Protein 9JWN (pdb70)

Solvent-accessible surface area: 55189 Å² total; per-residue (Å²): 165,73,55,1,17,0,0,3,21,5,23,52,55,7,0,0,1,0,0,0,31,69,130,18,107,11,31,142,75,109,60,54,13,0,0,0,0,17,3,14,73,96,12,160,76,55,48,118,146,123,41,97,35,66,47,118,57,146,106,92,70,47,100,49,36,36,120,18,0,21,80,29,0,93,110,28,0,68,142,92,22,71,25,0,30,91,23,43,128,12,54,142,12,74,75,99,27,24,151,90,100,49,150,62,48,23,0,29,46,118,63,48,17,19,77,74,6,108,117,117,24,60,26,40,14,32,0,2,61,25,3,5,98,32,107,105,154,18,44,2,16,11,5,0,13,0,0,26,16,0,6,60,97,29,23,42,75,126,15,68,16,45,17,114,68,134,121,44,35,24,92,91,24,2,99,120,2,33,74,46,85,89,30,141,84,23,0,58,25,8,50,89,24,2,146,72,1,9,50,44,8,3,67,55,190,47,49,74,131,69,16,18,105,88,5,39,90,97,8,162,49,79,24,9,82,3,11,19,21,71,109,14,53,6,25,80,30,106,156,110,142,88,61,57,33,25,8,8,123,123,70,26,24,119,106,10,88,92,45,36,113,82,90,17,119,92,27,21,13,32,10,7,10,36,7,26,18,17,11,84,3,82,18,126,168,67,56,129,42,53,55,36,5,0,31,19,26,17,36,40,77,81,83,25,104,42,1,24,67,64,0,76,83,5,0,136,129,80,7,76,117,47,26,64,57,4,16,105,58,44,77,162,5,4,31,3,42,7,61,5,28,15,114,71,133,86,118,168,123,50,186,66,79,116,12,131,61,110,54,0,18,108,22,0,53,125,24,2,129,107,3,86,126,30,83,80,16,72,81,0,62,129,33,15,144,102,23,57,0,0,60,46,25,70,38,142,83,35,68,56,8,0,5,24,1,6,10,45,0,0,50,60,2,0,93,13,6,33,135,59,10,96,35,0,75,105,114,82,154,82,103,34,12,2,25,67,45,0,31,30,7,1,42,50,69,44,35,166,20,0,15,25,34,100,58,121,82,149,153,42,99,20,45,26,45,48,92,130,66,57,100,144,64,77,16,45,24,52,26,8,109,62,1,0,29,19,10,35,0,1,39,70,42,42,37,91,120,13,79,42,0,73,104,6,129,102,74,68,1,7,0,106,15,0,5,24,2,25,37,40,45,30,13,40,27,97,26,102,157,135,207,34,54,49,36,4,58,133,81,3,10,92,9,28,64,65,150,99,13,68,118,102,41,66,106,18,0,10,75,3,0,38,15,0,8,7,6,24,87,41,62,115,8,1,48,98,36,0,104,115,85,55,107,124,17,90,120,104,43,14,121,100,3,18,63,28,78,19,66,80,59,6,101,6,0,106,42,5,0,80,3,118,18,196,69,6,14,122,7,14,126,96,74,136,30,79,92,120,82,28,36,32,129,97,24,54,7,12,102,39,21,114,114,89,31,130,117,98,87,23,36,93,113,71,96,8,78,93,49,10,91,75,56,168,26,61,13,20,36,88,62,4,1,62,8,3,10,36,0,5,70,24,0,1,86,21,3,69,68,39,2,105,32,4,0,1,34,82,175,52,14,121,37,4,39,54,6,12,64,69,2,18,93,133,10,79,23,20,68,7,115,80,51,38,18,64,70,24,12,141,153,46,102,2,24,38,5,136,48,2,11,1,28,10,34,0,6,12,0,0,0,2,0,4,13,3,27,89,150,97,114,167,96,60,68,133,47,2,58,130,9,9,79,70,79,40,6,29,29,2,19,47,55,23,35,43,150,53,52,77,15,62,90,108,78,29,63,29,184,132,3,113,94,86,73,9,22,16,20,107,79,117,37,79,71,2,36,118,53,5,62,64,32,2,0,57,27,98,19,84,2,0,10,2,0,0,0,36,3,58,75,163,195,130,76,16,18,0,1,9,30,0,12,20,56,34,20,128,132,9,128,66,87,122,73,0,42,115,22,0,42,121,104,62,58,22,88,129,30,47,3,83,23,52,120,0,15,5,45,3,18,0,12,0,40,19,0,65,0,3,0,7,17,92,61,70,43,53,2,20,4,2,0,17,22,24,1,44,12,69,47,143,11,28,53,9,0,77,73,0,26,98,5,17,68,62,139,65,14,130,100,67,66,78,136,42,53,55,75,6,61,146,56,0,22,110,0,0,50,41,2,1,78,44,5,125,70,53,47,5,40,101,10,47,59,59,1,0,90,71,1,86,137,21,87,92,19,0,55,161,46,74,33,76,43,1,0,73,0,0,39,42,3,2,66,1,3,11,4,82,45,111,1,13,0,59,0,128,67,4,54,22,54,24,151,13,2,62,4,48,7,51,58,33,3,94,74,147,125,6,101,46,0,61,3,6,53,46,24,27,0,0,3,106,79,68,119,62,44,0,42,96,77

Secondary structure (DSSP, 8-state):
----EEEEEE-SSEEEEEEEBBTBS--EETTEESEEEEE-PPPPPHHHHHHHHHHHHHHHHHHHHHHHHHHHSHHHHHTT-TTHHHHHHS-SS-TTTSSS--SSSS-BSSS-BHHHHHHH-SSHHHHHHHHHH--S---HHHHHHHHHHHHHS--BS-----TT-----HHHHHHHHH----SSS-SSHHHHTHHHHHHHHH-SSS-HHHHHHHHHHHH---STTSTTS-----TTS----------TTTS-HHHHHHHHS----STHHHHHHHHHHHSS-B-SSSSSB-SSHHHHHHHHHHHHHHHHHHHHHHHHHH-GGGHHHHTSS--TTSHHHHHT----TTPPP---PPPPHHHHHHHHHHHHTTS---HHHHHHHHHHHHT-SS--SSSTT-TT-BHHHHHHHHHHHHHHHHTT-GGGG---TTS--HHHHHHHHHH----TTT--S--SSTTS-----BPTT-TT----TTTHHHHB-HHHHHHHHHHHHSPBPSS-SSSBEEETTSHHHHHHHHHHHHHH-------HHHHHHHHHS-SS--SSSHHHHHHHHHHHHHT-S-HHHHHHHHHHH-TTS-HHHHHHHHHS----EEEEEHHHHT-----HHHHHHHS---TTTSSSTTSHHHHHHHHH--PPTTSBTTB-SSTTTTS---HHHHHHHHHHHHHHHHHHTTSSS--SEEEE---TTHHHHHHHHHSSTTSEEEEPPTTHHHHHHHHTT----TTT-SHHHHHHHHHHHHHTTTS----HHHHHHHHHT-S--EEEE--B---S-SS-SSEEPTTT--TTTSEES-SSSHHHHT-HHHH-EESS--EEEEEEEEEEETTEEEEEEEEEEGGGSTT--SHHHHHHHIIIII--SS-EEEEEEE-BTEEEEETTEEEEE---BTTEEEEEE-SPP---HHHHHHHHHHHHHHTT--STTS-TTTSHHHHHHHHHHHHHHHHHTTSSGGGSSSS-SHHHHHHTHHHHHSS-HHHHHTTHHHHHGGG-SSS-S-B-TTTTTS-SSB--EEEESEE-TTT-S-B--EEE-TTSSSEEE--TTT-

Foldseek 3Di:
DQFKEKFWAFALFKIWMFIAGPQRPADAFLNFGQIFMAGEHRFDFCPVVVVVVVVVVVVVLLVVLLVVLCVLCQVVVCVPPNCQSVLQVQDLFALVPGPHNAHARHDRDDVDGPVNVCVCPVDLLSLLVCLQPPLDADDVSSLSSNLSVCSVVLADAQQAACLVDPDDFLQGLLVVQQPPCVDPRLSVLCNVCVLVLQLLLQADPPQLQVSLVVVVVSSVVPLSRQLNWDWDAVPPPPAGLLGPTDRNRHDYCVLCVVVCPPGVNPSSRVSSNCNQQFSVQADDVDGGGDDAVSVSVVVLVVQLVVLVVLVLCQCCVFPVVCNCVQAQDDDFLGVCLQVQWHAPPNDDIRGHHHDDVVRNVVVVVVVCPSGDDDDSSVVQVVVVVVPSHNDDDDDPVRNSHHSSSSLNSLCSSLVSNCVPDVQQCDADPVRAGVSNQSSLSSSDDDDPQQPDPDDPDPPDDGQWDFDPPLPPPDDGSVCCVHGTVVLVSLLVSLQVPAACAPQAGDFGFAFCLQQLNLLVQVLLVLLVPDPGDRCSLVVCCVLVVHNHDDPVCSVVSRVLVSCLASVPPPVVNSVVVCCVPPVPGDPVSSSVSNSDGGHGGDNHHPDQCCFPLCNVSCVSPPDSDDPPVCLDPVHSSVVSSCVVPVQDFLRDLVDDDPVVPSLPDTRSVSVSLVLVSLQQSVPCVSDPHHHQEYEYDHVCCVVVLPNCCSHPVNHHYDYDDPPLLVVCCPVLVQFDQPLFEDLVSNLVSSCRVVSPVVVVNNCSSVSNVVVSQDPRHDYDYDFFFDDDDQAAPDFDALCPWDQPQFAWPDCVDCSTNVRCSSSTGGHGRFFGFWFKKWAQDPNHIWIFIGTHGPVRVVQQQDQVSVQVCCVPPVNGHPIGTPGRGGTFQFWKQFQNFIWGQHGADVQWTFTAHPAGDRDDSVCSVVSVVLVVCLVDDPCPPDDPVVVVVLLVSLLVLLVVLLVCLPPHSVVRAAQGCNVVSVVLSVLLNVDDSNLNSQQSSQSSLQRYRSDGHAGCNPSSPDHHGHNTGIGGRIGGCVVTVFMWTWDARSSRSDTDTHGSRPD

B-factor: mean 99.88, std 64.85, range [7.98, 852.71]

Structure (mmCIF, N/CA/C/O backbone):
data_9JWN
#
_entry.id   9JWN
#
_cell.length_a   1.00
_cell.length_b   1.00
_cell.length_c   1.00
_cell.angle_alpha   90.00
_cell.angle_beta   90.00
_cell.angle_gamma   90.00
#
_symmetry.space_group_name_H-M   'P 1'
#
loop_
_entity.id
_entity.type
_entity.pdbx_description
1 polymer 'DNA (13-mer)'
2 polymer 'RNA (125-mer)'
3 polymer 'DNA (43-mer)'
4 polymer 'CRISPR-associated endonuclease Cas9'
5 water water
#
loop_
_atom_site.group_PDB
_atom_site.id
_atom_site.type_symbol
_atom_site.label_atom_id
_atom_site.label_alt_id
_atom_site.label_comp_id
_atom_site.label_asym_id
_atom_site.label_entity_id
_atom_site.label_seq_id
_atom_site.pdbx_PDB_ins_code
_atom_site.Cartn_x
_atom_site.Cartn_y
_atom_site.Cartn_z
_atom_site.occupancy
_atom_site.B_iso_or_equiv
_atom_site.auth_seq_id
_atom_site.auth_comp_id
_atom_site.auth_asym_id
_atom_site.auth_atom_id
_atom_site.pdbx_PDB_model_num
ATOM 3201 N N . ASN D 4 12 ? 95.831 91.135 158.163 1.00 101.40 12 ASN A N 1
ATOM 3202 C CA . ASN D 4 12 ? 96.227 90.738 159.508 1.00 106.66 12 ASN A CA 1
ATOM 3203 C C . ASN D 4 12 ? 96.885 91.895 160.251 1.00 107.61 12 ASN A C 1
ATOM 3204 O O . ASN D 4 12 ? 96.266 92.936 160.468 1.00 107.32 12 ASN A O 1
ATOM 3209 N N . ALA D 4 13 ? 98.143 91.708 160.641 1.00 106.38 13 ALA A N 1
ATOM 3210 C CA . ALA D 4 13 ? 98.889 92.736 161.359 1.00 108.44 13 ALA A CA 1
ATOM 3211 C C . ALA D 4 13 ? 99.368 93.783 160.361 1.00 106.55 13 ALA A C 1
ATOM 3212 O O . ALA D 4 13 ? 100.180 93.486 159.480 1.00 98.04 13 ALA A O 1
ATOM 3214 N N . ASP D 4 14 ? 98.867 95.008 160.501 1.00 110.70 14 ASP A N 1
ATOM 3215 C CA . ASP D 4 14 ? 99.194 96.064 159.553 1.00 108.91 14 ASP A CA 1
ATOM 3216 C C . ASP D 4 14 ? 100.680 96.392 159.602 1.00 111.05 14 ASP A C 1
ATOM 3217 O O . ASP D 4 14 ? 101.287 96.450 160.674 1.00 114.72 14 ASP A O 1
ATOM 3222 N N . TYR D 4 15 ? 101.263 96.609 158.429 1.00 99.90 15 TYR A N 1
ATOM 3223 C CA . TYR D 4 15 ? 102.679 96.907 158.293 1.00 91.91 15 TYR A CA 1
ATOM 3224 C C . TYR D 4 15 ? 102.877 98.349 157.846 1.00 96.31 15 TYR A C 1
ATOM 3225 O O . TYR D 4 15 ? 101.925 99.059 157.515 1.00 104.31 15 TYR A O 1
ATOM 3234 N N . TYR D 4 16 ? 104.137 98.773 157.840 1.00 98.44 16 TYR A N 1
ATOM 3235 C CA . TYR D 4 16 ? 104.517 100.128 157.474 1.00 99.47 16 TYR A CA 1
ATOM 3236 C C . TYR D 4 16 ? 105.513 100.096 156.324 1.00 95.83 16 TYR A C 1
ATOM 3237 O O . TYR D 4 16 ? 106.234 99.114 156.132 1.00 96.65 16 TYR A O 1
ATOM 3246 N N . ILE D 4 17 ? 105.542 101.180 155.555 1.00 77.26 17 ILE A N 1
ATOM 3247 C CA . ILE D 4 17 ? 106.511 101.363 154.482 1.00 72.90 17 ILE A CA 1
ATOM 3248 C C . ILE D 4 17 ? 107.192 102.707 154.677 1.00 76.75 17 ILE A C 1
ATOM 3249 O O . ILE D 4 17 ? 106.520 103.734 154.813 1.00 81.74 17 ILE A O 1
ATOM 3254 N N . GLY D 4 18 ? 108.520 102.698 154.694 1.00 84.49 18 GLY A N 1
ATOM 3255 C CA . GLY D 4 18 ? 109.309 103.912 154.758 1.00 86.70 18 GLY A CA 1
ATOM 3256 C C . GLY D 4 18 ? 110.039 104.115 153.446 1.00 87.10 18 GLY A C 1
ATOM 3257 O O . GLY D 4 18 ? 110.462 103.152 152.805 1.00 95.12 18 GLY A O 1
ATOM 3258 N N . LEU D 4 19 ? 110.177 105.373 153.038 1.00 76.67 19 LEU A N 1
ATOM 3259 C CA . LEU D 4 19 ? 110.808 105.680 151.766 1.00 72.51 19 LEU A CA 1
ATOM 3260 C C . LEU D 4 19 ? 111.805 106.814 151.937 1.00 79.37 19 LEU A C 1
ATOM 3261 O O . LEU D 4 19 ? 111.573 107.746 152.710 1.00 85.22 19 LEU A O 1
ATOM 3266 N N . ASP D 4 20 ? 112.919 106.718 151.213 1.00 89.04 20 ASP A N 1
ATOM 3267 C CA . ASP D 4 20 ? 113.936 107.766 151.144 1.00 86.98 20 ASP A CA 1
ATOM 3268 C C . ASP D 4 20 ? 114.094 108.091 149.665 1.00 87.74 20 ASP A C 1
ATOM 3269 O O . ASP D 4 20 ? 114.945 107.521 148.979 1.00 90.45 20 ASP A O 1
ATOM 3274 N N . MET D 4 21 ? 113.272 109.013 149.180 1.00 96.64 21 MET A N 1
ATOM 3275 C CA . MET D 4 21 ? 113.151 109.244 147.752 1.00 93.44 21 MET A CA 1
ATOM 3276 C C . MET D 4 21 ? 114.088 110.358 147.304 1.00 91.00 21 MET A C 1
ATOM 3277 O O . MET D 4 21 ? 114.122 111.446 147.885 1.00 97.55 21 MET A O 1
ATOM 3282 N N . GLY D 4 22 ? 114.854 110.073 146.257 1.00 79.87 22 GLY A N 1
ATOM 3283 C CA . GLY D 4 22 ? 115.851 111.008 145.773 1.00 77.94 22 GLY A CA 1
ATOM 3284 C C . GLY D 4 22 ? 115.948 110.958 144.268 1.00 83.54 22 GLY A C 1
ATOM 3285 O O . GLY D 4 22 ? 115.506 109.999 143.627 1.00 92.98 22 GLY A O 1
ATOM 3286 N N . THR D 4 23 ? 116.552 112.005 143.706 1.00 75.81 23 THR A N 1
ATOM 3287 C CA . THR D 4 23 ? 116.548 112.183 142.259 1.00 78.39 23 THR A CA 1
ATOM 3288 C C . THR D 4 23 ? 117.364 111.126 141.529 1.00 81.22 23 THR A C 1
ATOM 3289 O O . THR D 4 23 ? 117.167 110.934 140.324 1.00 83.75 23 THR A O 1
ATOM 3293 N N . SER D 4 24 ? 118.279 110.442 142.217 1.00 76.67 24 SER A N 1
ATOM 3294 C CA . SER D 4 24 ? 119.091 109.411 141.588 1.00 73.49 24 SER A CA 1
ATOM 3295 C C . SER D 4 24 ? 118.916 108.032 142.201 1.00 75.64 24 SER A C 1
ATOM 3296 O O . SER D 4 24 ? 119.479 107.068 141.675 1.00 84.36 24 SER A O 1
ATOM 3299 N N . SER D 4 25 ? 118.164 107.912 143.291 1.00 72.80 25 SER A N 1
ATOM 3300 C CA . SER D 4 25 ? 117.936 106.625 143.924 1.00 67.73 25 SER A CA 1
ATOM 3301 C C . SER D 4 25 ? 116.752 106.744 144.867 1.00 63.55 25 SER A C 1
ATOM 3302 O O . SER D 4 25 ? 116.544 107.778 145.505 1.00 81.35 25 SER A O 1
ATOM 3305 N N . ALA D 4 26 ? 115.979 105.667 144.955 1.00 59.20 26 ALA A N 1
ATOM 3306 C CA . ALA D 4 26 ? 114.829 105.600 145.849 1.00 62.54 26 ALA A CA 1
ATOM 3307 C C . ALA D 4 26 ? 115.004 104.393 146.756 1.00 64.14 26 ALA A C 1
ATOM 3308 O O . ALA D 4 26 ? 115.037 103.255 146.279 1.00 75.70 26 ALA A O 1
ATOM 3310 N N . GLY D 4 27 ? 115.121 104.639 148.055 1.00 74.53 27 GLY A N 1
ATOM 3311 C CA . GLY D 4 27 ? 115.215 103.577 149.040 1.00 72.73 27 GLY A CA 1
ATOM 3312 C C . GLY D 4 27 ? 113.861 103.340 149.685 1.00 77.81 27 GLY A C 1
ATOM 3313 O O . GLY D 4 27 ? 113.119 104.281 149.958 1.00 87.99 27 GLY A O 1
ATOM 3314 N N . TRP D 4 28 ? 113.549 102.070 149.920 1.00 59.77 28 TRP A N 1
ATOM 3315 C CA . TRP D 4 28 ? 112.281 101.681 150.513 1.00 60.59 28 TRP A CA 1
ATOM 3316 C C . TRP D 4 28 ? 112.516 100.605 151.559 1.00 63.57 28 TRP A C 1
ATOM 3317 O O . TRP D 4 28 ? 113.518 99.887 151.520 1.00 67.82 28 TRP A O 1
ATOM 3328 N N . ALA D 4 29 ? 111.582 100.501 152.498 1.00 70.81 29 ALA A N 1
ATOM 3329 C CA . ALA D 4 29 ? 111.671 99.510 153.557 1.00 65.86 29 ALA A CA 1
ATOM 3330 C C . ALA D 4 29 ? 110.269 99.148 154.018 1.00 67.49 29 ALA A C 1
ATOM 3331 O O . ALA D 4 29 ? 109.362 99.981 153.977 1.00 72.77 29 ALA A O 1
ATOM 3333 N N . VAL D 4 30 ? 110.101 97.904 154.452 1.00 70.67 30 VAL A N 1
ATOM 3334 C CA . VAL D 4 30 ? 108.824 97.388 154.926 1.00 69.50 30 VAL A CA 1
ATOM 3335 C C . VAL D 4 30 ? 109.029 96.842 156.331 1.00 74.41 30 VAL A C 1
ATOM 3336 O O . VAL D 4 30 ? 110.007 96.131 156.588 1.00 82.73 30 VAL A O 1
ATOM 3340 N N . SER D 4 31 ? 108.117 97.179 157.238 1.00 101.29 31 SER A N 1
ATOM 3341 C CA . SER D 4 31 ? 108.251 96.770 158.628 1.00 102.71 31 SER A CA 1
ATOM 3342 C C . SER D 4 31 ? 106.875 96.679 159.266 1.00 105.77 31 SER A C 1
ATOM 3343 O O . SER D 4 31 ? 105.914 97.287 158.789 1.00 115.34 31 SER A O 1
ATOM 3346 N N . ASP D 4 32 ? 106.793 95.917 160.352 1.00 107.95 32 ASP A N 1
ATOM 3347 C CA . ASP D 4 32 ? 105.566 95.827 161.131 1.00 109.77 32 ASP A CA 1
ATOM 3348 C C . ASP D 4 32 ? 105.574 96.910 162.206 1.00 111.83 32 ASP A C 1
ATOM 3349 O O . ASP D 4 32 ? 106.381 97.842 162.181 1.00 113.30 32 ASP A O 1
ATOM 3354 N N . SER D 4 33 ? 104.659 96.796 163.171 1.00 116.25 33 SER A N 1
ATOM 3355 C CA . SER D 4 33 ? 104.578 97.773 164.250 1.00 119.87 33 SER A CA 1
ATOM 3356 C C . SER D 4 33 ? 105.807 97.754 165.149 1.00 115.85 33 SER A C 1
ATOM 3357 O O . SER D 4 33 ? 105.994 98.686 165.938 1.00 115.43 33 SER A O 1
ATOM 3360 N N . GLU D 4 34 ? 106.644 96.723 165.051 1.00 115.45 34 GLU A N 1
ATOM 3361 C CA . GLU D 4 34 ? 107.826 96.583 165.890 1.00 119.13 34 GLU A CA 1
ATOM 3362 C C . GLU D 4 34 ? 109.102 96.454 165.063 1.00 119.06 34 GLU A C 1
ATOM 3363 O O . GLU D 4 34 ? 110.018 95.722 165.445 1.00 120.61 34 GLU A O 1
ATOM 3369 N N . TYR D 4 35 ? 109.173 97.158 163.939 1.00 109.31 35 TYR A N 1
ATOM 3370 C CA . TYR D 4 35 ? 110.322 97.090 163.016 1.00 105.25 35 TYR A CA 1
ATOM 3371 C C . TYR D 4 35 ? 110.468 95.623 162.602 1.00 111.95 35 TYR A C 1
ATOM 3372 O O . TYR D 4 35 ? 109.446 94.965 162.358 1.00 115.85 35 TYR A O 1
ATOM 3381 N N . ASN D 4 36 ? 111.683 95.079 162.515 1.00 99.28 36 ASN A N 1
ATOM 3382 C CA . ASN D 4 36 ? 111.871 93.658 162.219 1.00 97.34 36 ASN A CA 1
ATOM 3383 C C . ASN D 4 36 ? 111.220 93.296 160.879 1.00 99.84 36 ASN A C 1
ATOM 3384 O O . ASN D 4 36 ? 110.175 92.647 160.815 1.00 107.18 36 ASN A O 1
ATOM 3389 N N . LEU D 4 37 ? 111.867 93.783 159.816 1.00 75.32 37 LEU A N 1
ATOM 3390 C CA . LEU D 4 37 ? 111.328 93.801 158.457 1.00 76.02 37 LEU A CA 1
ATOM 3391 C C . LEU D 4 37 ? 110.491 92.573 158.129 1.00 86.45 37 LEU A C 1
ATOM 3392 O O . LEU D 4 37 ? 110.863 91.440 158.447 1.00 88.08 37 LEU A O 1
ATOM 3397 N N . ILE D 4 38 ? 109.350 92.819 157.480 1.00 91.56 38 ILE A N 1
ATOM 3398 C CA . ILE D 4 38 ? 108.496 91.735 157.022 1.00 85.07 38 ILE A CA 1
ATOM 3399 C C . ILE D 4 38 ? 109.252 90.871 156.020 1.00 84.25 38 ILE A C 1
ATOM 3400 O O . ILE D 4 38 ? 110.071 91.358 155.231 1.00 81.46 38 ILE A O 1
ATOM 3405 N N . ARG D 4 39 ? 108.976 89.572 156.054 1.00 78.78 39 ARG A N 1
ATOM 3406 C CA . ARG D 4 39 ? 109.616 88.606 155.174 1.00 73.49 39 ARG A CA 1
ATOM 3407 C C . ARG D 4 39 ? 108.594 88.121 154.157 1.00 79.22 39 ARG A C 1
ATOM 3408 O O . ARG D 4 39 ? 107.522 87.636 154.533 1.00 87.54 39 ARG A O 1
ATOM 3416 N N . ARG D 4 40 ? 108.922 88.259 152.876 1.00 79.47 40 ARG A N 1
ATOM 3417 C CA . ARG D 4 40 ? 108.078 87.765 151.799 1.00 82.45 40 ARG A CA 1
ATOM 3418 C C . ARG D 4 40 ? 108.964 87.183 150.712 1.00 83.45 40 ARG A C 1
ATOM 3419 O O . ARG D 4 40 ? 109.975 87.785 150.341 1.00 82.94 40 ARG A O 1
ATOM 3427 N N . LYS D 4 41 ? 108.579 86.010 150.210 1.00 77.33 41 LYS A N 1
ATOM 3428 C CA . LYS D 4 41 ? 109.365 85.273 149.222 1.00 75.84 41 LYS A CA 1
ATOM 3429 C C . LYS D 4 41 ? 110.761 84.951 149.746 1.00 79.57 41 LYS A C 1
ATOM 3430 O O . LYS D 4 41 ? 111.720 84.858 148.977 1.00 82.04 41 LYS A O 1
ATOM 3436 N N . GLY D 4 42 ? 110.879 84.775 151.059 1.00 78.74 42 GLY A N 1
ATOM 3437 C CA . GLY D 4 42 ? 112.161 84.455 151.667 1.00 77.94 42 GLY A CA 1
ATOM 3438 C C . GLY D 4 42 ? 113.201 85.546 151.530 1.00 85.53 42 GLY A C 1
ATOM 3439 O O . GLY D 4 42 ? 114.394 85.249 151.395 1.00 88.20 42 GLY A O 1
ATOM 3440 N N . LYS D 4 43 ? 112.775 86.807 151.560 1.00 81.91 43 LYS A N 1
ATOM 3441 C CA . LYS D 4 43 ? 113.685 87.937 151.455 1.00 71.75 43 LYS A CA 1
ATOM 3442 C C . LYS D 4 43 ? 113.295 88.988 152.482 1.00 78.83 43 LYS A C 1
ATOM 3443 O O . LYS D 4 43 ? 112.144 89.064 152.917 1.00 81.78 43 LYS A O 1
ATOM 3449 N N . ASP D 4 44 ? 114.274 89.801 152.870 1.00 80.34 44 ASP A N 1
ATOM 3450 C CA . ASP D 4 44 ? 114.001 90.959 153.706 1.00 79.03 44 ASP A CA 1
ATOM 3451 C C . ASP D 4 44 ? 113.396 92.060 152.847 1.00 85.63 44 ASP A C 1
ATOM 3452 O O . ASP D 4 44 ? 113.940 92.407 151.794 1.00 92.19 44 ASP A O 1
ATOM 3457 N N . LEU D 4 45 ? 112.268 92.610 153.297 1.00 81.19 45 LEU A N 1
ATOM 3458 C CA . LEU D 4 45 ? 111.472 93.522 152.475 1.00 75.87 45 LEU A CA 1
ATOM 3459 C C . LEU D 4 45 ? 111.996 94.954 152.604 1.00 75.03 45 LEU A C 1
ATOM 3460 O O . LEU D 4 45 ? 111.371 95.838 153.192 1.00 77.91 45 LEU A O 1
ATOM 3465 N N . TRP D 4 46 ? 113.176 95.172 152.031 1.00 74.13 46 TRP A N 1
ATOM 3466 C CA . TRP D 4 46 ? 113.709 96.517 151.856 1.00 70.85 46 TRP A CA 1
ATOM 3467 C C . TRP D 4 46 ? 114.786 96.471 150.784 1.00 74.91 46 TRP A C 1
ATOM 3468 O O . TRP D 4 46 ? 115.323 95.411 150.462 1.00 79.47 46 TRP A O 1
ATOM 3479 N N . GLY D 4 47 ? 115.094 97.636 150.236 1.00 71.10 47 GLY A N 1
ATOM 3480 C CA . GLY D 4 47 ? 116.068 97.710 149.169 1.00 73.12 47 GLY A CA 1
ATOM 3481 C C . GLY D 4 47 ? 116.250 99.137 148.708 1.00 73.03 47 GLY A C 1
ATOM 3482 O O . GLY D 4 47 ? 115.635 100.071 149.230 1.00 83.96 47 GLY A O 1
ATOM 3483 N N . VAL D 4 48 ? 117.114 99.286 147.711 1.00 66.82 48 VAL A N 1
ATOM 3484 C CA . VAL D 4 48 ? 117.478 100.585 147.162 1.00 62.46 48 VAL A CA 1
ATOM 3485 C C . VAL D 4 48 ? 117.254 100.528 145.659 1.00 66.20 48 VAL A C 1
ATOM 3486 O O . VAL D 4 48 ? 118.039 99.909 144.931 1.00 84.13 48 VAL A O 1
ATOM 3490 N N . ARG D 4 49 ? 116.190 101.172 145.192 1.00 58.33 49 ARG A N 1
ATOM 3491 C CA . ARG D 4 49 ? 115.916 101.262 143.763 1.00 50.98 49 ARG A CA 1
ATOM 3492 C C . ARG D 4 49 ? 116.713 102.425 143.191 1.00 56.58 49 ARG A C 1
ATOM 3493 O O . ARG D 4 49 ? 116.444 103.587 143.507 1.00 79.10 49 ARG A O 1
ATOM 3501 N N . GLN D 4 50 ? 117.692 102.115 142.352 1.00 51.66 50 GLN A N 1
ATOM 3502 C CA . GLN D 4 50 ? 118.607 103.104 141.809 1.00 57.28 50 GLN A CA 1
ATOM 3503 C C . GLN D 4 50 ? 118.292 103.359 140.344 1.00 62.96 50 GLN A C 1
ATOM 3504 O O . GLN D 4 50 ? 117.853 102.456 139.627 1.00 72.72 50 GLN A O 1
ATOM 3510 N N . PHE D 4 51 ? 118.521 104.592 139.906 1.00 65.22 51 PHE A N 1
ATOM 3511 C CA . PHE D 4 51 ? 118.325 104.964 138.514 1.00 61.47 51 PHE A CA 1
ATOM 3512 C C . PHE D 4 51 ? 119.186 106.184 138.219 1.00 66.49 51 PHE A C 1
ATOM 3513 O O . PHE D 4 51 ? 120.030 106.582 139.027 1.00 78.13 51 PHE A O 1
ATOM 3521 N N . GLU D 4 52 ? 118.973 106.776 137.053 1.00 64.34 52 GLU A N 1
ATOM 3522 C CA . GLU D 4 52 ? 119.662 107.989 136.654 1.00 62.80 52 GLU A CA 1
ATOM 3523 C C . GLU D 4 52 ? 118.747 109.186 136.867 1.00 77.92 52 GLU A C 1
ATOM 3524 O O . GLU D 4 52 ? 117.521 109.063 136.835 1.00 83.84 52 GLU A O 1
ATOM 3530 N N . GLU D 4 53 ? 119.353 110.346 137.099 1.00 81.10 53 GLU A N 1
ATOM 3531 C CA . GLU D 4 53 ? 118.573 111.571 137.188 1.00 72.74 53 GLU A CA 1
ATOM 3532 C C . GLU D 4 53 ? 117.926 111.865 135.842 1.00 80.09 53 GLU A C 1
ATOM 3533 O O . GLU D 4 53 ? 118.586 111.821 134.800 1.00 81.96 53 GLU A O 1
ATOM 3539 N N . ALA D 4 54 ? 116.631 112.156 135.864 1.00 70.84 54 ALA A N 1
ATOM 3540 C CA . ALA D 4 54 ? 115.896 112.389 134.633 1.00 64.47 54 ALA A CA 1
ATOM 3541 C C . ALA D 4 54 ? 116.283 113.730 134.029 1.00 67.79 54 ALA A C 1
ATOM 3542 O O . ALA D 4 54 ? 116.472 114.719 134.742 1.00 76.29 54 ALA A O 1
ATOM 3544 N N . LYS D 4 55 ? 116.406 113.755 132.707 1.00 62.74 55 LYS A N 1
ATOM 3545 C CA . LYS D 4 55 ? 116.785 114.971 132.008 1.00 65.22 55 LYS A CA 1
ATOM 3546 C C . LYS D 4 55 ? 115.589 115.902 131.871 1.00 76.36 55 LYS A C 1
ATOM 3547 O O . LYS D 4 55 ? 114.471 115.464 131.592 1.00 81.05 55 LYS A O 1
ATOM 3553 N N . THR D 4 56 ? 115.830 117.193 132.073 1.00 73.73 56 THR A N 1
ATOM 3554 C CA . THR D 4 56 ? 114.789 118.181 131.853 1.00 63.89 56 THR A CA 1
ATOM 3555 C C . THR D 4 56 ? 114.546 118.364 130.358 1.00 65.88 56 THR A C 1
ATOM 3556 O O . THR D 4 56 ? 115.389 118.041 129.517 1.00 69.89 56 THR A O 1
ATOM 3560 N N . ALA D 4 57 ? 113.370 118.894 130.031 1.00 58.04 57 ALA A N 1
ATOM 3561 C CA . ALA D 4 57 ? 112.992 119.115 128.643 1.00 46.29 57 ALA A CA 1
ATOM 3562 C C . ALA D 4 57 ? 113.631 120.359 128.046 1.00 53.15 57 ALA A C 1
ATOM 3563 O O . ALA D 4 57 ? 113.404 120.642 126.867 1.00 59.34 57 ALA A O 1
ATOM 3565 N N . ALA D 4 58 ? 114.419 121.101 128.828 1.00 65.34 58 ALA A N 1
ATOM 3566 C CA . ALA D 4 58 ? 115.022 122.331 128.330 1.00 58.81 58 ALA A CA 1
ATOM 3567 C C . ALA D 4 58 ? 115.963 122.061 127.165 1.00 56.75 58 ALA A C 1
ATOM 3568 O O . ALA D 4 58 ? 115.951 122.794 126.170 1.00 59.11 58 ALA A O 1
ATOM 3570 N N . GLU D 4 59 ? 116.794 121.023 127.271 1.00 70.71 59 GLU A N 1
ATOM 3571 C CA . GLU D 4 59 ? 117.684 120.691 126.165 1.00 63.81 59 GLU A CA 1
ATOM 3572 C C . GLU D 4 59 ? 116.901 120.201 124.956 1.00 73.75 59 GLU A C 1
ATOM 3573 O O . GLU D 4 59 ? 117.189 120.598 123.823 1.00 80.19 59 GLU A O 1
ATOM 3579 N N . ARG D 4 60 ? 115.901 119.345 125.179 1.00 62.80 60 ARG A N 1
ATOM 3580 C CA . ARG D 4 60 ? 115.082 118.856 124.075 1.00 49.44 60 ARG A CA 1
ATOM 3581 C C . ARG D 4 60 ? 114.321 119.995 123.411 1.00 64.73 60 ARG A C 1
ATOM 3582 O O . ARG D 4 60 ? 114.181 120.026 122.183 1.00 64.63 60 ARG A O 1
ATOM 3590 N N . ARG D 4 61 ? 113.820 120.941 124.209 1.00 66.22 61 ARG A N 1
ATOM 3591 C CA . ARG D 4 61 ? 113.195 122.134 123.649 1.00 42.71 61 ARG A CA 1
ATOM 3592 C C . ARG D 4 61 ? 114.192 122.967 122.860 1.00 37.40 61 ARG A C 1
ATOM 3593 O O . ARG D 4 61 ? 113.806 123.678 121.927 1.00 49.25 61 ARG A O 1
ATOM 3601 N N . GLY D 4 62 ? 115.473 122.899 123.221 1.00 49.73 62 GLY A N 1
ATOM 3602 C CA . GLY D 4 62 ? 116.476 123.660 122.496 1.00 46.55 62 GLY A CA 1
ATOM 3603 C C . GLY D 4 62 ? 116.598 123.237 121.046 1.00 48.44 62 GLY A C 1
ATOM 3604 O O . GLY D 4 62 ? 116.711 124.078 120.154 1.00 62.63 62 GLY A O 1
ATOM 3605 N N . PHE D 4 63 ? 116.580 121.928 120.790 1.00 45.75 63 PHE A N 1
ATOM 3606 C CA . PHE D 4 63 ? 116.650 121.453 119.413 1.00 45.75 63 PHE A CA 1
ATOM 3607 C C . PHE D 4 63 ? 115.327 121.618 118.681 1.00 50.44 63 PHE A C 1
ATOM 3608 O O . PHE D 4 63 ? 115.326 121.819 117.463 1.00 50.38 63 PHE A O 1
ATOM 3616 N N . ARG D 4 64 ? 114.200 121.528 119.391 1.00 48.94 64 ARG A N 1
ATOM 3617 C CA . ARG D 4 64 ? 112.903 121.680 118.740 1.00 32.99 64 ARG A CA 1
ATOM 3618 C C . ARG D 4 64 ? 112.748 123.072 118.144 1.00 48.97 64 ARG A C 1
ATOM 3619 O O . ARG D 4 64 ? 112.354 123.222 116.983 1.00 56.04 64 ARG A O 1
ATOM 3627 N N . VAL D 4 65 ? 113.054 124.105 118.929 1.00 55.94 65 VAL A N 1
ATOM 3628 C CA . VAL D 4 65 ? 112.993 125.469 118.418 1.00 45.59 65 VAL A CA 1
ATOM 3629 C C . VAL D 4 65 ? 114.063 125.691 117.360 1.00 51.93 65 VAL A C 1
ATOM 3630 O O . VAL D 4 65 ? 113.839 126.397 116.371 1.00 69.01 65 VAL A O 1
ATOM 3634 N N . ALA D 4 66 ? 115.243 125.100 117.550 1.00 35.72 66 ALA A N 1
ATOM 3635 C CA . ALA D 4 66 ? 116.290 125.209 116.542 1.00 34.00 66 ALA A CA 1
ATOM 3636 C C . ALA D 4 66 ? 115.885 124.518 115.248 1.00 49.51 66 ALA A C 1
ATOM 3637 O O . ALA D 4 66 ? 116.232 124.982 114.156 1.00 60.44 66 ALA A O 1
ATOM 3639 N N . ARG D 4 67 ? 115.166 123.397 115.348 1.00 46.00 67 ARG A N 1
ATOM 3640 C CA . ARG D 4 67 ? 114.676 122.724 114.149 1.00 42.93 67 ARG A CA 1
ATOM 3641 C C . ARG D 4 67 ? 113.648 123.576 113.420 1.00 42.34 67 ARG A C 1
ATOM 3642 O O . ARG D 4 67 ? 113.699 123.704 112.192 1.00 48.83 67 ARG A O 1
ATOM 3650 N N . ARG D 4 68 ? 112.703 124.159 114.160 1.00 52.84 68 ARG A N 1
ATOM 3651 C CA . ARG D 4 68 ? 111.704 125.025 113.545 1.00 43.59 68 ARG A CA 1
ATOM 3652 C C . ARG D 4 68 ? 112.350 126.258 112.929 1.00 50.89 68 ARG A C 1
ATOM 3653 O O . ARG D 4 68 ? 111.961 126.693 111.841 1.00 65.00 68 ARG A O 1
ATOM 3661 N N . ARG D 4 69 ? 113.334 126.838 113.618 1.00 43.90 69 ARG A N 1
ATOM 3662 C CA . ARG D 4 69 ? 114.062 127.972 113.061 1.00 42.22 69 ARG A CA 1
ATOM 3663 C C . ARG D 4 69 ? 114.756 127.596 111.761 1.00 51.31 69 ARG A C 1
ATOM 3664 O O . ARG D 4 69 ? 114.737 128.363 110.793 1.00 64.41 69 ARG A O 1
ATOM 3672 N N . LYS D 4 70 ? 115.384 126.421 111.725 1.00 36.19 70 LYS A N 1
ATOM 3673 C CA . LYS D 4 70 ? 116.031 125.966 110.500 1.00 42.83 70 LYS A CA 1
ATOM 3674 C C . LYS D 4 70 ? 115.008 125.703 109.405 1.00 54.16 70 LYS A C 1
ATOM 3675 O O . LYS D 4 70 ? 115.268 125.970 108.226 1.00 58.96 70 LYS A O 1
ATOM 3681 N N . GLN D 4 71 ? 113.840 125.175 109.775 1.00 47.97 71 GLN A N 1
ATOM 3682 C CA . GLN D 4 71 ? 112.781 124.949 108.798 1.00 34.76 71 GLN A CA 1
ATOM 3683 C C . GLN D 4 71 ? 112.283 126.266 108.219 1.00 55.65 71 GLN A C 1
ATOM 3684 O O . GLN D 4 71 ? 112.107 126.395 107.004 1.00 51.11 71 GLN A O 1
ATOM 3690 N N . ARG D 4 72 ? 112.053 127.259 109.082 1.00 60.71 72 ARG A N 1
ATOM 3691 C CA . ARG D 4 72 ? 111.588 128.561 108.614 1.00 41.50 72 ARG A CA 1
ATOM 3692 C C . ARG D 4 72 ? 112.632 129.240 107.742 1.00 43.61 72 ARG A C 1
ATOM 3693 O O . ARG D 4 72 ? 112.297 129.848 106.720 1.00 54.01 72 ARG A O 1
ATOM 3701 N N . GLN D 4 73 ? 113.903 129.155 108.134 1.00 38.69 73 GLN A N 1
ATOM 3702 C CA . GLN D 4 73 ? 114.966 129.733 107.323 1.00 43.56 73 GLN A CA 1
ATOM 3703 C C . GLN D 4 73 ? 115.066 129.058 105.965 1.00 53.76 73 GLN A C 1
ATOM 3704 O O . GLN D 4 73 ? 115.505 129.682 104.993 1.00 66.40 73 GLN A O 1
ATOM 3710 N N . GLN D 4 74 ? 114.676 127.786 105.876 1.00 57.72 74 GLN A N 1
ATOM 3711 C CA . GLN D 4 74 ? 114.699 127.091 104.597 1.00 59.18 74 GLN A CA 1
ATOM 3712 C C . GLN D 4 74 ? 113.539 127.502 103.701 1.00 60.25 74 GLN A C 1
ATOM 3713 O O . GLN D 4 74 ? 113.696 127.548 102.477 1.00 54.84 74 GLN A O 1
ATOM 3719 N N . VAL D 4 75 ? 112.374 127.794 104.282 1.00 65.62 75 VAL A N 1
ATOM 3720 C CA . VAL D 4 75 ? 111.266 128.321 103.492 1.00 61.80 75 VAL A CA 1
ATOM 3721 C C . VAL D 4 75 ? 111.596 129.712 102.972 1.00 66.32 75 VAL A C 1
ATOM 3722 O O . VAL D 4 75 ? 111.355 130.022 101.800 1.00 73.89 75 VAL A O 1
ATOM 3726 N N . ARG D 4 76 ? 112.154 130.571 103.830 1.00 58.96 76 ARG A N 1
ATOM 3727 C CA . ARG D 4 76 ? 112.507 131.922 103.404 1.00 51.35 76 ARG A CA 1
ATOM 3728 C C . ARG D 4 76 ? 113.526 131.892 102.276 1.00 58.50 76 ARG A C 1
ATOM 3729 O O . ARG D 4 76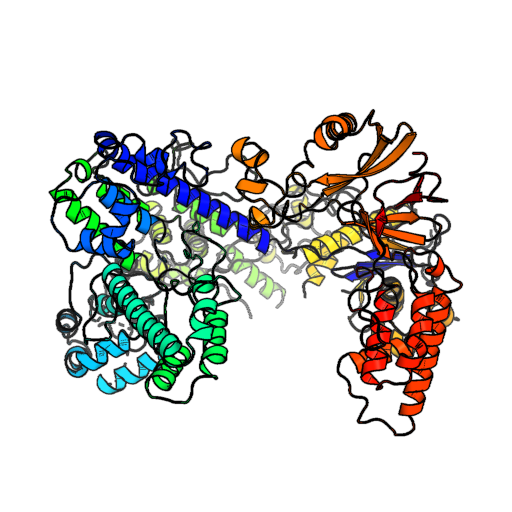 ? 113.446 132.691 101.337 1.00 75.19 76 ARG A O 1
ATOM 3737 N N . ASN D 4 77 ? 114.501 130.987 102.357 1.00 51.14 77 ASN A N 1
ATOM 3738 C CA . ASN D 4 77 ? 115.437 130.815 101.253 1.00 51.63 77 ASN A CA 1
ATOM 3739 C C . ASN D 4 77 ? 114.719 130.338 100.001 1.00 68.73 77 ASN A C 1
ATOM 3740 O O . ASN D 4 77 ? 115.054 130.754 98.886 1.00 81.32 77 ASN A O 1
ATOM 3745 N N . ARG D 4 78 ? 113.738 129.449 100.163 1.00 73.75 78 ARG A N 1
ATOM 3746 C CA . ARG D 4 78 ? 112.971 128.974 99.018 1.00 72.74 78 ARG A CA 1
ATOM 3747 C C . ARG D 4 78 ? 112.139 130.096 98.412 1.00 76.69 78 ARG A C 1
ATOM 3748 O O . ARG D 4 78 ? 112.184 130.329 97.200 1.00 80.05 78 ARG A O 1
ATOM 3756 N N . LEU D 4 79 ? 111.383 130.811 99.248 1.00 68.88 79 LEU A N 1
ATOM 3757 C CA . LEU D 4 79 ? 110.527 131.880 98.746 1.00 54.52 79 LEU A CA 1
ATOM 3758 C C . LEU D 4 79 ? 111.345 132.989 98.101 1.00 65.56 79 LEU A C 1
ATOM 3759 O O . LEU D 4 79 ? 110.963 133.523 97.054 1.00 80.28 79 LEU A O 1
ATOM 3764 N N . LEU D 4 80 ? 112.473 133.352 98.714 1.00 66.69 80 LEU A N 1
ATOM 3765 C CA . LEU D 4 80 ? 113.332 134.373 98.126 1.00 64.23 80 LEU A CA 1
ATOM 3766 C C . LEU D 4 80 ? 113.882 133.916 96.783 1.00 57.34 80 LEU A C 1
ATOM 3767 O O . LEU D 4 80 ? 114.005 134.715 95.849 1.00 76.54 80 LEU A O 1
ATOM 3772 N N . SER D 4 81 ? 114.215 132.630 96.665 1.00 46.99 81 SER A N 1
ATOM 3773 C CA . SER D 4 81 ? 114.704 132.106 95.397 1.00 71.80 81 SER A CA 1
ATOM 3774 C C . SER D 4 81 ? 113.626 132.090 94.322 1.00 78.50 81 SER A C 1
ATOM 3775 O O . SER D 4 81 ? 113.950 132.222 93.138 1.00 71.60 81 SER A O 1
ATOM 3778 N N . GLU D 4 82 ? 112.357 131.931 94.702 1.00 88.30 82 GLU A N 1
ATOM 3779 C CA . GLU D 4 82 ? 111.279 131.970 93.721 1.00 84.68 82 GLU A CA 1
ATOM 3780 C C . GLU D 4 82 ? 111.029 133.379 93.202 1.00 88.32 82 GLU A C 1
ATOM 3781 O O . GLU D 4 82 ? 110.524 133.540 92.085 1.00 92.08 82 GLU A O 1
ATOM 3787 N N . GLU D 4 83 ? 111.356 134.404 93.992 1.00 78.78 83 GLU A N 1
ATOM 3788 C CA . GLU D 4 83 ? 111.240 135.773 93.502 1.00 75.99 83 GLU A CA 1
ATOM 3789 C C . GLU D 4 83 ? 112.225 136.036 92.372 1.00 84.26 83 GLU A C 1
ATOM 3790 O O . GLU D 4 83 ? 111.871 136.657 91.364 1.00 95.90 83 GLU A O 1
ATOM 3796 N N . PHE D 4 84 ? 113.460 135.567 92.518 1.00 72.92 84 PHE A N 1
ATOM 3797 C CA . PHE D 4 84 ? 114.485 135.714 91.495 1.00 64.47 84 PHE A CA 1
ATOM 3798 C C . PHE D 4 84 ? 114.524 134.541 90.528 1.00 71.64 84 PHE A C 1
ATOM 3799 O O . PHE D 4 84 ? 115.391 134.512 89.651 1.00 81.56 84 PHE A O 1
ATOM 3807 N N . GLN D 4 85 ? 113.611 133.577 90.668 1.00 93.28 85 GLN A N 1
ATOM 3808 C CA . GLN D 4 85 ? 113.716 132.332 89.913 1.00 100.29 85 GLN A CA 1
ATOM 3809 C C . GLN D 4 85 ? 113.629 132.570 88.412 1.00 100.30 85 GLN A C 1
ATOM 3810 O O . GLN D 4 85 ? 114.409 131.999 87.640 1.00 102.67 85 GLN A O 1
ATOM 3816 N N . ASN D 4 86 ? 112.689 133.410 87.976 1.00 93.28 86 ASN A N 1
ATOM 3817 C CA . ASN D 4 86 ? 112.490 133.604 86.543 1.00 95.90 86 ASN A CA 1
ATOM 3818 C C . ASN D 4 86 ? 113.624 134.409 85.923 1.00 99.34 86 ASN A C 1
ATOM 3819 O O . ASN D 4 86 ? 114.076 134.099 84.815 1.00 98.76 86 ASN A O 1
ATOM 3824 N N . GLU D 4 87 ? 114.098 135.446 86.615 1.00 93.43 87 GLU A N 1
ATOM 3825 C CA . GLU D 4 87 ? 115.144 136.288 86.044 1.00 92.75 87 GLU A CA 1
ATOM 3826 C C . GLU D 4 87 ? 116.490 135.575 86.033 1.00 90.55 87 GLU A C 1
ATOM 3827 O O . GLU D 4 87 ? 117.284 135.753 85.103 1.00 87.55 87 GLU A O 1
ATOM 3833 N N . ILE D 4 88 ? 116.769 134.771 87.061 1.00 87.90 88 ILE A N 1
ATOM 3834 C CA . ILE D 4 88 ? 118.027 134.030 87.103 1.00 87.65 88 ILE A CA 1
ATOM 3835 C C . ILE D 4 88 ? 118.063 132.979 86.002 1.00 87.90 88 ILE A C 1
ATOM 3836 O O . ILE D 4 88 ? 119.118 132.713 85.412 1.00 93.98 88 ILE A O 1
ATOM 3841 N N . THR D 4 89 ? 116.913 132.374 85.697 1.00 90.32 89 THR A N 1
ATOM 3842 C CA . THR D 4 89 ? 116.867 131.305 84.705 1.00 95.33 89 THR A CA 1
ATOM 3843 C C . THR D 4 89 ? 117.321 131.785 83.331 1.00 97.61 89 THR A C 1
ATOM 3844 O O . THR D 4 89 ? 117.838 130.990 82.537 1.00 97.17 89 THR A O 1
ATOM 3848 N N . LYS D 4 90 ? 117.162 133.078 83.038 1.00 93.05 90 LYS A N 1
ATOM 3849 C CA . LYS D 4 90 ? 117.541 133.596 81.728 1.00 94.69 90 LYS A CA 1
ATOM 3850 C C . LYS D 4 90 ? 119.044 133.541 81.479 1.00 95.82 90 LYS A C 1
ATOM 3851 O O . LYS D 4 90 ? 119.465 133.592 80.319 1.00 94.27 90 LYS A O 1
ATOM 3857 N N . ILE D 4 91 ? 119.863 133.440 82.528 1.00 93.93 91 ILE A N 1
ATOM 3858 C CA . ILE D 4 91 ? 121.312 133.425 82.392 1.00 90.29 91 ILE A CA 1
ATOM 3859 C C . ILE D 4 91 ? 121.918 132.115 82.878 1.00 93.69 91 ILE A C 1
ATOM 3860 O O . ILE D 4 91 ? 122.829 131.576 82.239 1.00 101.07 91 ILE A O 1
ATOM 3865 N N . ASP D 4 92 ? 121.441 131.588 84.004 1.00 92.79 92 ASP A N 1
ATOM 3866 C CA . ASP D 4 92 ? 121.969 130.345 84.568 1.00 95.90 92 ASP A CA 1
ATOM 3867 C C . ASP D 4 92 ? 120.805 129.572 85.176 1.00 95.06 92 ASP A C 1
ATOM 3868 O O . ASP D 4 92 ? 120.362 129.878 86.287 1.00 92.21 92 ASP A O 1
ATOM 3873 N N . SER D 4 93 ? 120.318 128.567 84.445 1.00 90.05 93 SER A N 1
ATOM 3874 C CA . SER D 4 93 ? 119.193 127.774 84.926 1.00 89.54 93 SER A CA 1
ATOM 3875 C C . SER D 4 93 ? 119.546 127.021 86.202 1.00 89.82 93 SER A C 1
ATOM 3876 O O . SER D 4 93 ? 118.743 126.959 87.139 1.00 89.70 93 SER A O 1
ATOM 3879 N N . GLY D 4 94 ? 120.744 126.448 86.260 1.00 83.05 94 GLY A N 1
ATOM 3880 C CA . GLY D 4 94 ? 121.143 125.623 87.379 1.00 79.31 94 GLY A CA 1
ATOM 3881 C C . GLY D 4 94 ? 121.679 126.352 88.586 1.00 88.53 94 GLY A C 1
ATOM 3882 O O . GLY D 4 94 ? 122.123 125.697 89.532 1.00 90.78 94 GLY A O 1
ATOM 3883 N N . PHE D 4 95 ? 121.649 127.687 88.587 1.00 83.80 95 PHE A N 1
ATOM 3884 C CA . PHE D 4 95 ? 122.236 128.445 89.689 1.00 68.70 95 PHE A CA 1
ATOM 3885 C C . PHE D 4 95 ? 121.553 128.120 91.010 1.00 63.62 95 PHE A C 1
ATOM 3886 O O . PHE D 4 95 ? 122.218 127.919 92.032 1.00 71.67 95 PHE A O 1
ATOM 3894 N N . LEU D 4 96 ? 120.221 128.065 91.013 1.00 73.78 96 LEU A N 1
ATOM 3895 C CA . LEU D 4 96 ? 119.512 127.735 92.243 1.00 76.13 96 LEU A CA 1
ATOM 3896 C C . LEU D 4 96 ? 119.809 126.311 92.692 1.00 77.75 96 LEU A C 1
ATOM 3897 O O . LEU D 4 96 ? 119.863 126.041 93.896 1.00 83.77 96 LEU A O 1
ATOM 3902 N N . LYS D 4 97 ? 120.001 125.393 91.746 1.00 78.08 97 LYS A N 1
ATOM 3903 C CA . LYS D 4 97 ? 120.337 124.015 92.071 1.00 78.61 97 LYS A CA 1
ATOM 3904 C C . LYS D 4 97 ? 121.823 123.810 92.322 1.00 77.92 97 LYS A C 1
ATOM 3905 O O . LYS D 4 97 ? 122.190 122.877 93.044 1.00 80.72 97 LYS A O 1
ATOM 3911 N N . ARG D 4 98 ? 122.681 124.654 91.745 1.00 71.36 98 ARG A N 1
ATOM 3912 C CA . ARG D 4 98 ? 124.106 124.587 92.049 1.00 65.92 98 ARG A CA 1
ATOM 3913 C C . ARG D 4 98 ? 124.362 124.850 93.524 1.00 72.59 98 ARG A C 1
ATOM 3914 O O . ARG D 4 98 ? 125.194 124.183 94.149 1.00 61.39 98 ARG A O 1
ATOM 3922 N N . MET D 4 99 ? 123.660 125.830 94.096 1.00 79.14 99 MET A N 1
ATOM 3923 C CA . MET D 4 99 ? 123.830 126.138 95.510 1.00 67.93 99 MET A CA 1
ATOM 3924 C C . MET D 4 99 ? 123.402 124.967 96.381 1.00 71.89 99 MET A C 1
ATOM 3925 O O . MET D 4 99 ? 124.027 124.691 97.410 1.00 81.72 99 MET A O 1
ATOM 3930 N N . GLU D 4 100 ? 122.339 124.263 95.985 1.00 73.64 100 GLU A N 1
ATOM 3931 C CA . GLU D 4 100 ? 121.898 123.098 96.745 1.00 78.48 100 GLU A CA 1
ATOM 3932 C C . GLU D 4 100 ? 122.926 121.975 96.702 1.00 79.99 100 GLU A C 1
ATOM 3933 O O . GLU D 4 100 ? 122.993 121.163 97.631 1.00 71.94 100 GLU A O 1
ATOM 3939 N N . ASP D 4 101 ? 123.727 121.910 95.639 1.00 78.30 101 ASP A N 1
ATOM 3940 C CA . ASP D 4 101 ? 124.774 120.900 95.502 1.00 68.98 101 ASP A CA 1
ATOM 3941 C C . ASP D 4 101 ? 126.097 121.534 95.923 1.00 75.45 101 ASP A C 1
ATOM 3942 O O . ASP D 4 101 ? 126.944 121.885 95.104 1.00 77.23 101 ASP A O 1
ATOM 3947 N N . SER D 4 102 ? 126.266 121.680 97.235 1.00 75.72 102 SER A N 1
ATOM 3948 C CA . SER D 4 102 ? 127.442 122.317 97.812 1.00 67.70 102 SER A CA 1
ATOM 3949 C C . SER D 4 102 ? 128.300 121.354 98.615 1.00 72.97 102 SER A C 1
ATOM 3950 O O . SER D 4 102 ? 129.524 121.340 98.460 1.00 86.99 102 SER A O 1
ATOM 3953 N N . ARG D 4 103 ? 127.682 120.549 99.481 1.00 58.85 103 ARG A N 1
ATOM 3954 C CA . ARG D 4 103 ? 128.438 119.584 100.271 1.00 51.19 103 ARG A CA 1
ATOM 3955 C C . ARG D 4 103 ? 129.118 118.554 99.384 1.00 61.40 103 ARG A C 1
ATOM 3956 O O . ARG D 4 103 ? 130.264 118.166 99.631 1.00 65.44 103 ARG A O 1
ATOM 3964 N N . PHE D 4 104 ? 128.422 118.100 98.349 1.00 65.67 104 PHE A N 1
ATOM 3965 C CA . PHE D 4 104 ? 128.833 116.915 97.616 1.00 62.89 104 PHE A CA 1
ATOM 3966 C C . PHE D 4 104 ? 130.066 117.183 96.768 1.00 58.18 104 PHE A C 1
ATOM 3967 O O . PHE D 4 104 ? 130.269 118.282 96.248 1.00 63.07 104 PHE A O 1
ATOM 3975 N N . VAL D 4 105 ? 130.902 116.153 96.641 1.00 54.91 105 VAL A N 1
ATOM 3976 C CA . VAL D 4 105 ? 132.016 116.215 95.712 1.00 50.16 105 VAL A CA 1
ATOM 3977 C C . VAL D 4 105 ? 131.478 116.285 94.286 1.00 65.58 105 VAL A C 1
ATOM 3978 O O . VAL D 4 105 ? 130.304 116.006 94.018 1.00 81.77 105 VAL A O 1
ATOM 3982 N N . ILE D 4 106 ? 132.355 116.661 93.358 1.00 65.95 106 ILE A N 1
ATOM 3983 C CA . ILE D 4 106 ? 131.963 116.944 91.981 1.00 66.78 106 ILE A CA 1
ATOM 3984 C C . ILE D 4 106 ? 131.288 115.729 91.355 1.00 74.05 106 ILE A C 1
ATOM 3985 O O . ILE D 4 106 ? 130.459 115.866 90.448 1.00 74.97 106 ILE A O 1
ATOM 3990 N N . SER D 4 107 ? 131.620 114.535 91.843 1.00 69.64 107 SER A N 1
ATOM 3991 C CA . SER D 4 107 ? 131.039 113.305 91.326 1.00 66.86 107 SER A CA 1
ATOM 3992 C C . SER D 4 107 ? 129.731 112.925 92.006 1.00 73.19 107 SER A C 1
ATOM 3993 O O . SER D 4 107 ? 129.077 111.977 91.561 1.00 79.05 107 SER A O 1
ATOM 3996 N N . ASP D 4 108 ? 129.333 113.630 93.064 1.00 65.22 108 ASP A N 1
ATOM 3997 C CA . ASP D 4 108 ? 128.104 113.323 93.780 1.00 58.97 108 ASP A CA 1
ATOM 3998 C C . ASP D 4 108 ? 127.018 114.371 93.591 1.00 64.85 108 ASP A C 1
ATOM 3999 O O . ASP D 4 108 ? 125.905 114.182 94.087 1.00 70.12 108 ASP A O 1
ATOM 4004 N N . LYS D 4 109 ? 127.302 115.466 92.901 1.00 72.73 109 LYS A N 1
ATOM 4005 C CA . LYS D 4 109 ? 126.301 116.489 92.650 1.00 73.98 109 LYS A CA 1
ATOM 4006 C C . LYS D 4 109 ? 125.551 116.185 91.359 1.00 79.01 109 LYS A C 1
ATOM 4007 O O . LYS D 4 109 ? 126.000 115.399 90.522 1.00 79.20 109 LYS A O 1
ATOM 4013 N N . ARG D 4 110 ? 124.383 116.818 91.215 1.00 78.14 110 ARG A N 1
ATOM 4014 C CA . ARG D 4 110 ? 123.520 116.533 90.074 1.00 69.98 110 ARG A CA 1
ATOM 4015 C C . ARG D 4 110 ? 124.213 116.856 88.760 1.00 73.32 110 ARG A C 1
ATOM 4016 O O . ARG D 4 110 ? 124.121 116.089 87.795 1.00 77.51 110 ARG A O 1
ATOM 4024 N N . VAL D 4 111 ? 124.909 117.986 88.701 1.00 69.82 111 VAL A N 1
ATOM 4025 C CA . VAL D 4 111 ? 125.675 118.394 87.532 1.00 74.48 111 VAL A CA 1
ATOM 4026 C C . VAL D 4 111 ? 127.133 118.493 87.956 1.00 75.68 111 VAL A C 1
ATOM 4027 O O . VAL D 4 111 ? 127.437 119.187 88.927 1.00 80.00 111 VAL A O 1
ATOM 4031 N N . PRO D 4 112 ? 128.062 117.825 87.271 1.00 73.05 112 PRO A N 1
ATOM 4032 C CA . PRO D 4 112 ? 129.472 117.830 87.714 1.00 76.39 112 PRO A CA 1
ATOM 4033 C C . PRO D 4 112 ? 130.206 119.129 87.388 1.00 79.79 112 PRO A C 1
ATOM 4034 O O . PRO D 4 112 ? 131.046 119.222 86.495 1.00 75.38 112 PRO A O 1
ATOM 4038 N N . GLU D 4 113 ? 129.877 120.171 88.147 1.00 88.61 113 GLU A N 1
ATOM 4039 C CA . GLU D 4 113 ? 130.508 121.478 88.023 1.00 83.36 113 GLU A CA 1
ATOM 4040 C C . GLU D 4 113 ? 131.318 121.752 89.281 1.00 84.81 113 GLU A C 1
ATOM 4041 O O . GLU D 4 113 ? 130.841 121.515 90.396 1.00 83.11 113 GLU A O 1
ATOM 4047 N N . LYS D 4 114 ? 132.541 122.251 89.096 1.00 72.94 114 LYS A N 1
ATOM 4048 C CA . LYS D 4 114 ? 133.494 122.329 90.200 1.00 71.63 114 LYS A CA 1
ATOM 4049 C C . LYS D 4 114 ? 133.071 123.353 91.246 1.00 72.67 114 LYS A C 1
ATOM 4050 O O . LYS D 4 114 ? 133.059 123.058 92.447 1.00 71.84 114 LYS A O 1
ATOM 4056 N N . TYR D 4 115 ? 132.716 124.558 90.814 1.00 66.68 115 TYR A N 1
ATOM 4057 C CA . TYR D 4 115 ? 132.529 125.679 91.721 1.00 50.04 115 TYR A CA 1
ATOM 4058 C C . TYR D 4 115 ? 131.106 125.733 92.259 1.00 59.87 115 TYR A C 1
ATOM 4059 O O . TYR D 4 115 ? 130.153 125.305 91.604 1.00 76.66 115 TYR A O 1
ATOM 4068 N N . THR D 4 116 ? 130.976 126.275 93.470 1.00 61.57 116 THR A N 1
ATOM 4069 C CA . THR D 4 116 ? 129.700 126.235 94.177 1.00 61.60 116 THR A CA 1
ATOM 4070 C C . THR D 4 116 ? 128.665 127.144 93.524 1.00 63.57 116 THR A C 1
ATOM 4071 O O . THR D 4 116 ? 127.527 126.726 93.281 1.00 76.36 116 THR A O 1
ATOM 4075 N N . LEU D 4 117 ? 129.035 128.389 93.229 1.00 60.83 117 LEU A N 1
ATOM 4076 C CA . LEU D 4 117 ? 128.070 129.389 92.790 1.00 56.65 117 LEU A CA 1
ATOM 4077 C C . LEU D 4 117 ? 128.177 129.706 91.305 1.00 69.42 117 LEU A C 1
ATOM 4078 O O . LEU D 4 117 ? 127.189 129.588 90.576 1.00 78.79 117 LEU A O 1
ATOM 4083 N N . PHE D 4 118 ? 129.349 130.113 90.832 1.00 72.96 118 PHE A N 1
ATOM 4084 C CA . PHE D 4 118 ? 129.518 130.585 89.465 1.00 63.77 118 PHE A CA 1
ATOM 4085 C C . PHE D 4 118 ? 130.280 129.550 88.654 1.00 69.99 118 PHE A C 1
ATOM 4086 O O . PHE D 4 118 ? 131.373 129.131 89.044 1.00 81.39 118 PHE A O 1
ATOM 4094 N N . ASN D 4 119 ? 129.702 129.148 87.526 1.00 77.31 119 ASN A N 1
ATOM 4095 C CA . ASN D 4 119 ? 130.306 128.155 86.649 1.00 73.24 119 ASN A CA 1
ATOM 4096 C C . ASN D 4 119 ? 130.188 128.591 85.198 1.00 82.81 119 ASN A C 1
ATOM 4097 O O . ASN D 4 119 ? 129.899 127.784 84.310 1.00 89.00 119 ASN A O 1
ATOM 4102 N N . ASP D 4 120 ? 130.403 129.876 84.938 1.00 86.67 120 ASP A N 1
ATOM 4103 C CA . ASP D 4 120 ? 130.374 130.401 83.583 1.00 83.64 120 ASP A CA 1
ATOM 4104 C C . ASP D 4 120 ? 131.769 130.294 82.973 1.00 81.53 120 ASP A C 1
ATOM 4105 O O . ASP D 4 120 ? 132.683 129.705 83.555 1.00 83.62 120 ASP A O 1
ATOM 4110 N N . SER D 4 121 ? 131.950 130.865 81.783 1.00 92.36 121 SER A N 1
ATOM 4111 C CA . SER D 4 121 ? 133.257 130.830 81.139 1.00 96.43 121 SER A CA 1
ATOM 4112 C C . SER D 4 121 ? 134.169 131.920 81.692 1.00 102.37 121 SER A C 1
ATOM 4113 O O . SER D 4 121 ? 135.214 131.630 82.284 1.00 102.91 121 SER A O 1
ATOM 4116 N N . GLY D 4 122 ? 133.788 133.183 81.501 1.00 97.30 122 GLY A N 1
ATOM 4117 C CA . GLY D 4 122 ? 134.578 134.271 82.054 1.00 95.05 122 GLY A CA 1
ATOM 4118 C C . GLY D 4 122 ? 134.512 134.326 83.568 1.00 91.99 122 GLY A C 1
ATOM 4119 O O . GLY D 4 122 ? 135.515 134.578 84.239 1.00 86.67 122 GLY A O 1
ATOM 4120 N N . TYR D 4 123 ? 133.329 134.087 84.125 1.00 82.63 123 TYR A N 1
ATOM 4121 C CA . TYR D 4 123 ? 133.094 134.209 85.556 1.00 78.78 123 TYR A CA 1
ATOM 4122 C C . TYR D 4 123 ? 133.015 132.831 86.195 1.00 81.12 123 TYR A C 1
ATOM 4123 O O . TYR D 4 123 ? 132.243 131.977 85.751 1.00 89.80 123 TYR A O 1
ATOM 4132 N N . THR D 4 124 ? 133.816 132.623 87.235 1.00 72.25 124 THR A N 1
ATOM 4133 C CA . THR D 4 124 ? 133.766 131.418 88.049 1.00 68.38 124 THR A CA 1
ATOM 4134 C C . THR D 4 124 ? 133.867 131.850 89.506 1.00 68.31 124 THR A C 1
ATOM 4135 O O . THR D 4 124 ? 133.787 133.039 89.824 1.00 81.90 124 THR A O 1
ATOM 4139 N N . ASP D 4 125 ? 134.043 130.882 90.404 1.00 65.36 125 ASP A N 1
ATOM 4140 C CA . ASP D 4 125 ? 134.201 131.225 91.813 1.00 59.29 125 ASP A CA 1
ATOM 4141 C C . ASP D 4 125 ? 135.547 131.881 92.084 1.00 59.64 125 ASP A C 1
ATOM 4142 O O . ASP D 4 125 ? 135.638 132.770 92.937 1.00 68.72 125 ASP A O 1
ATOM 4147 N N . VAL D 4 126 ? 136.599 131.459 91.382 1.00 67.38 126 VAL A N 1
ATOM 4148 C CA . VAL D 4 126 ? 137.900 132.099 91.547 1.00 72.63 126 VAL A CA 1
ATOM 4149 C C . VAL D 4 126 ? 137.841 133.550 91.087 1.00 75.20 126 VAL A C 1
ATOM 4150 O O . VAL D 4 126 ? 138.367 134.448 91.754 1.00 83.83 126 VAL A O 1
ATOM 4154 N N . GLU D 4 127 ? 137.191 133.806 89.950 1.00 72.67 127 GLU A N 1
ATOM 4155 C CA . GLU D 4 127 ? 137.074 135.174 89.459 1.00 74.11 127 GLU A CA 1
ATOM 4156 C C . GLU D 4 127 ? 136.104 135.996 90.297 1.00 76.44 127 GLU A C 1
ATOM 4157 O O . GLU D 4 127 ? 136.283 137.211 90.432 1.00 77.88 127 GLU A O 1
ATOM 4163 N N . TYR D 4 128 ? 135.077 135.360 90.862 1.00 64.06 128 TYR A N 1
ATOM 4164 C CA . TYR D 4 128 ? 134.100 136.098 91.655 1.00 51.20 128 TYR A CA 1
ATOM 4165 C C . TYR D 4 128 ? 134.714 136.603 92.952 1.00 55.97 128 TYR A C 1
ATOM 4166 O O . TYR D 4 128 ? 134.348 137.676 93.443 1.00 73.12 128 TYR A O 1
ATOM 4175 N N . TYR D 4 129 ? 135.651 135.848 93.521 1.00 58.33 129 TYR A N 1
ATOM 4176 C CA . TYR D 4 129 ? 136.305 136.267 94.753 1.00 62.31 129 TYR A CA 1
ATOM 4177 C C . TYR D 4 129 ? 137.497 137.183 94.514 1.00 67.00 129 TYR A C 1
ATOM 4178 O O . TYR D 4 129 ? 137.988 137.790 95.469 1.00 68.73 129 TYR A O 1
ATOM 4187 N N . ASN D 4 130 ? 137.982 137.291 93.276 1.00 75.02 130 ASN A N 1
ATOM 4188 C CA . ASN D 4 130 ? 138.993 138.297 92.977 1.00 73.16 130 ASN A CA 1
ATOM 4189 C C . ASN D 4 130 ? 138.373 139.686 92.910 1.00 80.07 130 ASN A C 1
ATOM 4190 O O . ASN D 4 130 ? 138.960 140.660 93.392 1.00 83.39 130 ASN A O 1
ATOM 4195 N N . GLN D 4 131 ? 137.187 139.794 92.308 1.00 81.44 131 GLN A N 1
ATOM 4196 C CA . GLN D 4 131 ? 136.464 141.061 92.306 1.00 82.74 131 GLN A CA 1
ATOM 4197 C C . GLN D 4 131 ? 135.978 141.414 93.706 1.00 77.33 131 GLN A C 1
ATOM 4198 O O . GLN D 4 131 ? 136.164 142.542 94.174 1.00 82.81 131 GLN A O 1
ATOM 4204 N N . TYR D 4 132 ? 135.352 140.460 94.386 1.00 58.03 132 TYR A N 1
ATOM 4205 C CA . TYR D 4 132 ? 134.833 140.663 95.737 1.00 60.20 132 TYR A CA 1
ATOM 4206 C C . TYR D 4 132 ? 135.477 139.655 96.674 1.00 66.20 132 TYR A C 1
ATOM 4207 O O . TYR D 4 132 ? 135.016 138.503 96.761 1.00 75.21 132 TYR A O 1
ATOM 4216 N N . PRO D 4 133 ? 136.533 140.031 97.399 1.00 61.00 133 PRO A N 1
ATOM 4217 C CA . PRO D 4 133 ? 137.182 139.067 98.302 1.00 59.51 133 PRO A CA 1
ATOM 4218 C C . PRO D 4 133 ? 136.291 138.614 99.437 1.00 55.50 133 PRO A C 1
ATOM 4219 O O . PRO D 4 133 ? 136.604 137.613 100.092 1.00 65.19 133 PRO A O 1
ATOM 4223 N N . THR D 4 134 ? 135.194 139.316 99.693 1.00 36.49 134 THR A N 1
ATOM 4224 C CA . THR D 4 134 ? 134.329 139.017 100.820 1.00 40.61 134 THR A CA 1
ATOM 4225 C C . THR D 4 134 ? 132.920 139.449 100.445 1.00 51.58 134 THR A C 1
ATOM 4226 O O . THR D 4 134 ? 132.733 140.233 99.513 1.00 66.07 134 THR A O 1
ATOM 4230 N N . ILE D 4 135 ? 131.929 138.916 101.163 1.00 55.02 135 ILE A N 1
ATOM 4231 C CA . ILE D 4 135 ? 130.543 139.268 100.874 1.00 55.97 135 ILE A CA 1
ATOM 4232 C C . ILE D 4 135 ? 130.292 140.746 101.138 1.00 63.77 135 ILE A C 1
ATOM 4233 O O . ILE D 4 135 ? 129.502 141.385 100.432 1.00 63.89 135 ILE A O 1
ATOM 4238 N N . TYR D 4 136 ? 131.008 141.342 102.081 1.00 65.48 136 TYR A N 1
ATOM 4239 C CA . TYR D 4 136 ? 130.747 142.734 102.427 1.00 50.87 136 TYR A CA 1
ATOM 4240 C C . TYR D 4 136 ? 131.241 143.647 101.328 1.00 57.59 136 TYR A C 1
ATOM 4241 O O . TYR D 4 136 ? 130.729 144.750 101.154 1.00 76.03 136 TYR A O 1
ATOM 4250 N N . HIS D 4 137 ? 132.213 143.174 100.560 1.00 60.48 137 HIS A N 1
ATOM 4251 C CA . HIS D 4 137 ? 132.728 143.959 99.449 1.00 67.36 137 HIS A CA 1
ATOM 4252 C C . HIS D 4 137 ? 131.684 143.953 98.352 1.00 70.57 137 HIS A C 1
ATOM 4253 O O . HIS D 4 137 ? 131.478 144.962 97.680 1.00 72.99 137 HIS A O 1
ATOM 4260 N N . LEU D 4 138 ? 131.018 142.816 98.167 1.00 67.38 138 LEU A N 1
ATOM 4261 C CA . LEU D 4 138 ? 129.951 142.739 97.178 1.00 59.39 138 LEU A CA 1
ATOM 4262 C C . LEU D 4 138 ? 128.829 143.684 97.566 1.00 67.79 138 LEU A C 1
ATOM 4263 O O . LEU D 4 138 ? 128.340 144.437 96.735 1.00 86.81 138 LEU A O 1
ATOM 4268 N N . ARG D 4 139 ? 128.431 143.661 98.831 1.00 54.70 139 ARG A N 1
ATOM 4269 C CA . ARG D 4 139 ? 127.327 144.501 99.266 1.00 62.05 139 ARG A CA 1
ATOM 4270 C C . ARG D 4 139 ? 127.645 145.986 99.118 1.00 65.36 139 ARG A C 1
ATOM 4271 O O . ARG D 4 139 ? 126.771 146.755 98.758 1.00 65.89 139 ARG A O 1
ATOM 4279 N N . LYS D 4 140 ? 128.883 146.393 99.381 1.00 66.18 140 LYS A N 1
ATOM 4280 C CA . LYS D 4 140 ? 129.280 147.783 99.188 1.00 61.83 140 LYS A CA 1
ATOM 4281 C C . LYS D 4 140 ? 129.110 148.201 97.735 1.00 70.77 140 LYS A C 1
ATOM 4282 O O . LYS D 4 140 ? 128.649 149.312 97.450 1.00 78.97 140 LYS A O 1
ATOM 4288 N N . ALA D 4 141 ? 129.481 147.326 96.800 1.00 69.00 141 ALA A N 1
ATOM 4289 C CA . ALA D 4 141 ? 129.235 147.606 95.391 1.00 69.18 141 ALA A CA 1
ATOM 4290 C C . ALA D 4 141 ? 127.743 147.622 95.088 1.00 59.04 141 ALA A C 1
ATOM 4291 O O . ALA D 4 141 ? 127.272 148.450 94.302 1.00 63.22 141 ALA A O 1
ATOM 4293 N N . LEU D 4 142 ? 126.985 146.716 95.705 1.00 60.08 142 LEU A N 1
ATOM 4294 C CA . LEU D 4 142 ? 125.549 146.658 95.461 1.00 62.07 142 LEU A CA 1
ATOM 4295 C C . LEU D 4 142 ? 124.837 147.905 95.966 1.00 64.12 142 LEU A C 1
ATOM 4296 O O . LEU D 4 142 ? 123.791 148.279 95.426 1.00 68.53 142 LEU A O 1
ATOM 4301 N N . ILE D 4 143 ? 125.376 148.553 96.993 1.00 70.45 143 ILE A N 1
ATOM 4302 C CA . ILE D 4 143 ? 124.748 149.739 97.565 1.00 67.89 143 ILE A CA 1
ATOM 4303 C C . ILE D 4 143 ? 125.254 151.013 96.906 1.00 74.32 143 ILE A C 1
ATOM 4304 O O . ILE D 4 143 ? 124.465 151.853 96.466 1.00 73.96 143 ILE A O 1
ATOM 4309 N N . GLU D 4 144 ? 126.575 151.183 96.831 1.00 75.67 144 GLU A N 1
ATOM 4310 C CA . GLU D 4 144 ? 127.131 152.437 96.334 1.00 74.21 144 GLU A CA 1
ATOM 4311 C C . GLU D 4 144 ? 126.948 152.573 94.828 1.00 80.44 144 GLU A C 1
ATOM 4312 O O . GLU D 4 144 ? 126.539 153.631 94.337 1.00 82.48 144 GLU A O 1
ATOM 4318 N N . SER D 4 145 ? 127.244 151.517 94.079 1.00 81.74 145 SER A N 1
ATOM 4319 C CA . SER D 4 145 ? 127.256 151.605 92.627 1.00 82.88 145 SER A CA 1
ATOM 4320 C C . SER D 4 145 ? 125.841 151.594 92.066 1.00 81.26 145 SER A C 1
ATOM 4321 O O . SER D 4 145 ? 124.969 150.866 92.548 1.00 82.58 145 SER A O 1
ATOM 4324 N N . ASN D 4 146 ? 125.618 152.415 91.042 1.00 94.19 146 ASN A N 1
ATOM 4325 C CA . ASN D 4 146 ? 124.351 152.461 90.329 1.00 98.41 146 ASN A CA 1
ATOM 4326 C C . ASN D 4 146 ? 124.407 151.726 88.997 1.00 98.29 146 ASN A C 1
ATOM 4327 O O . ASN D 4 146 ? 123.439 151.773 88.233 1.00 98.75 146 ASN A O 1
ATOM 4332 N N . GLU D 4 147 ? 125.518 151.058 88.701 1.00 101.46 147 GLU A N 1
ATOM 4333 C CA . GLU D 4 147 ? 125.631 150.287 87.474 1.00 100.30 147 GLU A CA 1
ATOM 4334 C C . GLU D 4 147 ? 124.721 149.065 87.529 1.00 104.20 147 GLU A C 1
ATOM 4335 O O . GLU D 4 147 ? 124.379 148.557 88.600 1.00 105.50 147 GLU A O 1
ATOM 4341 N N . ARG D 4 148 ? 124.322 148.595 86.350 1.00 99.14 148 ARG A N 1
ATOM 4342 C CA . ARG D 4 148 ? 123.482 147.406 86.262 1.00 95.28 148 ARG A CA 1
ATOM 4343 C C . ARG D 4 148 ? 124.297 146.188 86.669 1.00 97.84 148 ARG A C 1
ATOM 4344 O O . ARG D 4 148 ? 125.241 145.801 85.973 1.00 104.75 148 ARG A O 1
ATOM 4352 N N . PHE D 4 149 ? 123.939 145.582 87.793 1.00 81.49 149 PHE A N 1
ATOM 4353 C CA . PHE D 4 149 ? 124.652 144.420 88.293 1.00 84.12 149 PHE A CA 1
ATOM 4354 C C . PHE D 4 149 ? 124.031 143.137 87.756 1.00 89.11 149 PHE A C 1
ATOM 4355 O O . PHE D 4 149 ? 122.869 143.101 87.346 1.00 99.83 149 PHE A O 1
ATOM 4363 N N . ASP D 4 150 ? 124.835 142.077 87.748 1.00 79.03 150 ASP A N 1
ATOM 4364 C CA . ASP D 4 150 ? 124.317 140.754 87.440 1.00 75.92 150 ASP A CA 1
ATOM 4365 C C . ASP D 4 150 ? 123.303 140.348 88.501 1.00 77.62 150 ASP A C 1
ATOM 4366 O O . ASP D 4 150 ? 123.533 140.538 89.697 1.00 86.79 150 ASP A O 1
ATOM 4371 N N . ILE D 4 151 ? 122.169 139.798 88.059 1.00 68.38 151 ILE A N 1
ATOM 4372 C CA . ILE D 4 151 ? 121.101 139.471 88.999 1.00 73.22 151 ILE A CA 1
ATOM 4373 C C . ILE D 4 151 ? 121.544 138.386 89.969 1.00 81.13 151 ILE A C 1
ATOM 4374 O O . ILE D 4 151 ? 121.042 138.310 91.097 1.00 91.56 151 ILE A O 1
ATOM 4379 N N . ARG D 4 152 ? 122.482 137.532 89.557 1.00 66.78 152 ARG A N 1
ATOM 4380 C CA . ARG D 4 152 ? 123.019 136.537 90.477 1.00 65.46 152 ARG A CA 1
ATOM 4381 C C . ARG D 4 152 ? 123.788 137.201 91.612 1.00 71.05 152 ARG A C 1
ATOM 4382 O O . ARG D 4 152 ? 123.668 136.792 92.772 1.00 69.25 152 ARG A O 1
ATOM 4390 N N . LEU D 4 153 ? 124.585 138.225 91.294 1.00 74.58 153 LEU A N 1
ATOM 4391 C CA . LEU D 4 153 ? 125.270 138.985 92.335 1.00 62.75 153 LEU A CA 1
ATOM 4392 C C . LEU D 4 153 ? 124.277 139.726 93.218 1.00 62.49 153 LEU A C 1
ATOM 4393 O O . LEU D 4 153 ? 124.452 139.788 94.440 1.00 80.81 153 LEU A O 1
ATOM 4398 N N . VAL D 4 154 ? 123.233 140.303 92.619 1.00 60.47 154 VAL A N 1
ATOM 4399 C CA . VAL D 4 154 ? 122.198 140.964 93.407 1.00 68.61 154 VAL A CA 1
ATOM 4400 C C . VAL D 4 154 ? 121.499 139.959 94.309 1.00 64.60 154 VAL A C 1
ATOM 4401 O O . VAL D 4 154 ? 121.239 140.233 95.487 1.00 63.81 154 VAL A O 1
ATOM 4405 N N . PHE D 4 155 ? 121.183 138.780 93.773 1.00 62.98 155 PHE A N 1
ATOM 4406 C CA . PHE D 4 155 ? 120.579 137.737 94.593 1.00 62.75 155 PHE A CA 1
ATOM 4407 C C . PHE D 4 155 ? 121.526 137.288 95.695 1.00 70.53 155 PHE A C 1
ATOM 4408 O O . PHE D 4 155 ? 121.101 137.065 96.834 1.00 79.80 155 PHE A O 1
ATOM 4416 N N . LEU D 4 156 ? 122.815 137.151 95.377 1.00 71.90 156 LEU A N 1
ATOM 4417 C CA . LEU D 4 156 ? 123.778 136.691 96.372 1.00 64.73 156 LEU A CA 1
ATOM 4418 C C . LEU D 4 156 ? 123.905 137.681 97.522 1.00 67.17 156 LEU A C 1
ATOM 4419 O O . LEU D 4 156 ? 123.948 137.281 98.691 1.00 69.73 156 LEU A O 1
ATOM 4424 N N . GLY D 4 157 ? 123.973 138.975 97.211 1.00 62.88 157 GLY A N 1
ATOM 4425 C CA . GLY D 4 157 ? 124.025 139.972 98.267 1.00 50.48 157 GLY A CA 1
ATOM 4426 C C . GLY D 4 157 ? 122.785 139.954 99.137 1.00 56.58 157 GLY A C 1
ATOM 4427 O O . GLY D 4 157 ? 122.873 140.048 100.362 1.00 72.95 157 GLY A O 1
ATOM 4428 N N . ILE D 4 158 ? 121.612 139.830 98.515 1.00 52.53 158 ILE A N 1
ATOM 4429 C CA . ILE D 4 158 ? 120.370 139.742 99.276 1.00 52.16 158 ILE A CA 1
ATOM 4430 C C . ILE D 4 158 ? 120.297 138.422 100.032 1.00 54.83 158 ILE A C 1
ATOM 4431 O O . ILE D 4 158 ? 119.813 138.370 101.168 1.00 53.69 158 ILE A O 1
ATOM 4436 N N . HIS D 4 159 ? 120.778 137.338 99.419 1.00 62.59 159 HIS A N 1
ATOM 4437 C CA . HIS D 4 159 ? 120.732 136.034 100.073 1.00 56.38 159 HIS A CA 1
ATOM 4438 C C . HIS D 4 159 ? 121.566 136.022 101.347 1.00 58.35 159 HIS A C 1
ATOM 4439 O O . HIS D 4 159 ? 121.149 135.456 102.364 1.00 64.56 159 HIS A O 1
ATOM 4446 N N . SER D 4 160 ? 122.747 136.641 101.311 1.00 66.63 160 SER A N 1
ATOM 4447 C CA . SER D 4 160 ? 123.603 136.674 102.492 1.00 58.19 160 SER A CA 1
ATOM 4448 C C . SER D 4 160 ? 122.950 137.448 103.627 1.00 60.72 160 SER A C 1
ATOM 4449 O O . SER D 4 160 ? 123.089 137.079 104.798 1.00 79.53 160 SER A O 1
ATOM 4452 N N . LEU D 4 161 ? 122.241 138.531 103.304 1.00 57.93 161 LEU A N 1
ATOM 4453 C CA . LEU D 4 161 ? 121.494 139.248 104.330 1.00 54.36 161 LEU A CA 1
ATOM 4454 C C . LEU D 4 161 ? 120.419 138.360 104.939 1.00 64.28 161 LEU A C 1
ATOM 4455 O O . LEU D 4 161 ? 120.125 138.460 106.134 1.00 68.94 161 LEU A O 1
ATOM 4460 N N . PHE D 4 162 ? 119.819 137.487 104.130 1.00 62.49 162 PHE A N 1
ATOM 4461 C CA . PHE D 4 162 ? 118.818 136.566 104.653 1.00 55.32 162 PHE A CA 1
ATOM 4462 C C . PHE D 4 162 ? 119.446 135.551 105.598 1.00 58.50 162 PHE A C 1
ATOM 4463 O O . PHE D 4 162 ? 118.822 135.143 106.584 1.00 67.23 162 PHE A O 1
ATOM 4471 N N . GLN D 4 163 ? 120.681 135.130 105.314 1.00 56.79 163 GLN A N 1
ATOM 4472 C CA . GLN D 4 163 ? 121.374 134.207 106.206 1.00 56.07 163 GLN A CA 1
ATOM 4473 C C . GLN D 4 163 ? 121.797 134.885 107.500 1.00 65.42 163 GLN A C 1
ATOM 4474 O O . GLN D 4 163 ? 121.895 134.226 108.540 1.00 64.68 163 GLN A O 1
ATOM 4480 N N . HIS D 4 164 ? 122.050 136.190 107.458 1.00 68.73 164 HIS A N 1
ATOM 4481 C CA . HIS D 4 164 ? 122.461 136.966 108.626 1.00 45.85 164 HIS A CA 1
ATOM 4482 C C . HIS D 4 164 ? 121.520 138.153 108.757 1.00 46.08 164 HIS A C 1
ATOM 4483 O O . HIS D 4 164 ? 121.875 139.285 108.408 1.00 62.06 164 HIS A O 1
ATOM 4490 N N . PRO D 4 165 ? 120.306 137.930 109.254 1.00 52.86 165 PRO A N 1
ATOM 4491 C CA . PRO D 4 165 ? 119.317 139.014 109.301 1.00 53.67 165 PRO A CA 1
ATOM 4492 C C . PRO D 4 165 ? 119.548 139.997 110.436 1.00 57.50 165 PRO A C 1
ATOM 4493 O O . PRO D 4 165 ? 119.146 141.160 110.341 1.00 66.98 165 PRO A O 1
ATOM 4497 N N . GLY D 4 166 ? 120.188 139.552 111.507 1.00 58.64 166 GLY A N 1
ATOM 4498 C CA . GLY D 4 166 ? 120.340 140.367 112.691 1.00 39.38 166 GLY A CA 1
ATOM 4499 C C . GLY D 4 166 ? 119.166 140.206 113.641 1.00 51.78 166 GLY A C 1
ATOM 4500 O O . GLY D 4 166 ? 118.118 139.654 113.300 1.00 68.96 166 GLY A O 1
ATOM 4501 N N . HIS D 4 167 ? 119.345 140.705 114.860 1.00 54.28 167 HIS A N 1
ATOM 4502 C CA . HIS D 4 167 ? 118.330 140.508 115.883 1.00 61.66 167 HIS A CA 1
ATOM 4503 C C . HIS D 4 167 ? 117.145 141.441 115.665 1.00 69.08 167 HIS A C 1
ATOM 4504 O O . HIS D 4 167 ? 117.234 142.448 114.960 1.00 60.34 167 HIS A O 1
ATOM 4511 N N . PHE D 4 168 ? 116.019 141.082 116.280 1.00 72.72 168 PHE A N 1
ATOM 4512 C CA . PHE D 4 168 ? 114.771 141.824 116.161 1.00 61.88 168 PHE A CA 1
ATOM 4513 C C . PHE D 4 168 ? 114.370 142.472 117.481 1.00 64.64 168 PHE A C 1
ATOM 4514 O O . PHE D 4 168 ? 113.182 142.636 117.763 1.00 65.49 168 PHE A O 1
ATOM 4522 N N . LEU D 4 169 ? 115.352 142.842 118.300 1.00 80.18 169 LEU A N 1
ATOM 4523 C CA . LEU D 4 169 ? 115.074 143.392 119.619 1.00 75.03 169 LEU A CA 1
ATOM 4524 C C . LEU D 4 169 ? 114.916 144.905 119.600 1.00 83.24 169 LEU A C 1
ATOM 4525 O O . LEU D 4 169 ? 114.111 145.453 120.359 1.00 84.93 169 LEU A O 1
ATOM 4530 N N . ASP D 4 170 ? 115.669 145.591 118.747 1.00 98.79 170 ASP A N 1
ATOM 4531 C CA . ASP D 4 170 ? 115.657 147.047 118.718 1.00 96.51 170 ASP A CA 1
ATOM 4532 C C . ASP D 4 170 ? 114.478 147.536 117.888 1.00 102.06 170 ASP A C 1
ATOM 4533 O O . ASP D 4 170 ? 114.368 147.212 116.700 1.00 102.98 170 ASP A O 1
ATOM 4538 N N . LYS D 4 171 ? 113.602 148.317 118.512 1.00 119.58 171 LYS A N 1
ATOM 4539 C CA . LYS D 4 171 ? 112.435 148.888 117.849 1.00 115.05 171 LYS A CA 1
ATOM 4540 C C . LYS D 4 171 ? 112.784 150.300 117.393 1.00 117.99 171 LYS A C 1
ATOM 4541 O O . LYS D 4 171 ? 112.856 151.223 118.209 1.00 119.57 171 LYS A O 1
ATOM 4547 N N . GLY D 4 172 ? 112.998 150.463 116.089 1.00 117.38 172 GLY A N 1
ATOM 4548 C CA . GLY D 4 172 ? 113.369 151.742 115.524 1.00 116.46 172 GLY A CA 1
ATOM 4549 C C . GLY D 4 172 ? 112.812 151.878 114.124 1.00 119.63 172 GLY A C 1
ATOM 4550 O O . GLY D 4 172 ? 112.171 150.967 113.598 1.00 119.47 172 GLY A O 1
ATOM 4551 N N . ASP D 4 173 ? 113.064 153.034 113.518 1.00 134.41 173 ASP A N 1
ATOM 4552 C CA . ASP D 4 173 ? 112.552 153.355 112.189 1.00 133.61 173 ASP A CA 1
ATOM 4553 C C . ASP D 4 173 ? 113.718 153.378 111.204 1.00 133.97 173 ASP A C 1
ATOM 4554 O O . ASP D 4 173 ? 114.401 154.394 111.052 1.00 134.20 173 ASP A O 1
ATOM 4559 N N . VAL D 4 174 ? 113.943 152.243 110.539 1.00 121.82 174 VAL A N 1
ATOM 4560 C CA . VAL D 4 174 ? 114.898 152.195 109.442 1.00 119.96 174 VAL A CA 1
ATOM 4561 C C . VAL D 4 174 ? 114.430 153.062 108.279 1.00 124.57 174 VAL A C 1
ATOM 4562 O O . VAL D 4 174 ? 115.258 153.581 107.518 1.00 124.20 174 VAL A O 1
ATOM 4566 N N . ASP D 4 175 ? 113.116 153.274 108.159 1.00 138.74 175 ASP A N 1
ATOM 4567 C CA . ASP D 4 175 ? 112.509 153.991 107.041 1.00 138.08 175 ASP A CA 1
ATOM 4568 C C . ASP D 4 175 ? 113.105 155.373 106.800 1.00 138.89 175 ASP A C 1
ATOM 4569 O O . ASP D 4 175 ? 112.860 155.948 105.733 1.00 136.38 175 ASP A O 1
ATOM 4574 N N . THR D 4 176 ? 113.854 155.926 107.752 1.00 153.33 176 THR A N 1
ATOM 4575 C CA . THR D 4 176 ? 114.492 157.218 107.537 1.00 154.21 176 THR A CA 1
ATOM 4576 C C . THR D 4 176 ? 115.419 157.148 106.330 1.00 156.11 176 THR A C 1
ATOM 4577 O O . THR D 4 176 ? 116.232 156.228 106.210 1.00 154.77 176 THR A O 1
ATOM 4581 N N . ASP D 4 177 ? 115.281 158.120 105.428 1.00 171.88 177 ASP A N 1
ATOM 4582 C CA . ASP D 4 177 ? 116.081 158.147 104.209 1.00 172.11 177 ASP A CA 1
ATOM 4583 C C . ASP D 4 177 ? 117.560 158.285 104.542 1.00 172.60 177 ASP A C 1
ATOM 4584 O O . ASP D 4 177 ? 118.347 157.363 104.302 1.00 171.01 177 ASP A O 1
ATOM 4589 N N . ASN D 4 178 ? 117.935 159.429 105.108 1.00 176.13 178 ASN A N 1
ATOM 4590 C CA . ASN D 4 178 ? 119.276 159.681 105.613 1.00 174.39 178 ASN A CA 1
ATOM 4591 C C . ASN D 4 178 ? 119.263 161.015 106.341 1.00 174.91 178 ASN A C 1
ATOM 4592 O O . ASN D 4 178 ? 118.631 161.968 105.880 1.00 175.95 178 ASN A O 1
ATOM 4597 N N . THR D 4 179 ? 119.955 161.072 107.476 1.00 165.14 179 THR A N 1
ATOM 4598 C CA . THR D 4 179 ? 120.023 162.294 108.266 1.00 166.09 179 THR A CA 1
ATOM 4599 C C . THR D 4 179 ? 121.168 162.167 109.256 1.00 165.10 179 THR A C 1
ATOM 4600 O O . THR D 4 179 ? 121.209 161.210 110.034 1.00 163.93 179 THR A O 1
ATOM 4604 N N . GLY D 4 180 ? 122.088 163.126 109.225 1.00 163.24 180 GLY A N 1
ATOM 4605 C CA . GLY D 4 180 ? 123.179 163.153 110.167 1.00 163.51 180 GLY A CA 1
ATOM 4606 C C . GLY D 4 180 ? 122.705 163.572 111.542 1.00 163.87 180 GLY A C 1
ATOM 4607 O O . GLY D 4 180 ? 121.614 164.126 111.703 1.00 164.18 180 GLY A O 1
ATOM 4608 N N . PRO D 4 181 ? 123.514 163.301 112.568 1.00 161.11 181 PRO A N 1
ATOM 4609 C CA . PRO D 4 181 ? 123.131 163.734 113.919 1.00 161.79 181 PRO A CA 1
ATOM 4610 C C . PRO D 4 181 ? 123.041 165.242 114.053 1.00 163.08 181 PRO A C 1
ATOM 4611 O O . PRO D 4 181 ? 122.211 165.738 114.822 1.00 162.83 181 PRO A O 1
ATOM 4615 N N . GLU D 4 182 ? 123.869 165.988 113.318 1.00 171.72 182 GLU A N 1
ATOM 4616 C CA . GLU D 4 182 ? 123.783 167.444 113.343 1.00 171.77 182 GLU A CA 1
ATOM 4617 C C . GLU D 4 182 ? 122.431 167.939 112.847 1.00 171.83 182 GLU A C 1
ATOM 4618 O O . GLU D 4 182 ? 121.899 168.921 113.377 1.00 171.95 182 GLU A O 1
ATOM 4624 N N . GLU D 4 183 ? 121.862 167.277 111.840 1.00 176.18 183 GLU A N 1
ATOM 4625 C CA . GLU D 4 183 ? 120.644 167.768 111.205 1.00 177.19 183 GLU A CA 1
ATOM 4626 C C . GLU D 4 183 ? 119.424 167.567 112.100 1.00 177.83 183 GLU A C 1
ATOM 4627 O O . GLU D 4 183 ? 118.730 168.529 112.446 1.00 176.86 183 GLU A O 1
ATOM 4633 N N . LEU D 4 184 ? 119.143 166.317 112.481 1.00 176.23 184 LEU A N 1
ATOM 4634 C CA . LEU D 4 184 ? 117.949 166.023 113.266 1.00 174.02 184 LEU A CA 1
ATOM 4635 C C . LEU D 4 184 ? 117.979 166.648 114.653 1.00 173.58 184 LEU A C 1
ATOM 4636 O O . LEU D 4 184 ? 116.914 166.813 115.259 1.00 173.56 184 LEU A O 1
ATOM 4641 N N . ILE D 4 185 ? 119.159 166.993 115.172 1.00 177.23 185 ILE A N 1
ATOM 4642 C CA . ILE D 4 185 ? 119.231 167.672 116.462 1.00 178.48 185 ILE A CA 1
ATOM 4643 C C . ILE D 4 185 ? 118.587 169.050 116.370 1.00 178.02 185 ILE A C 1
ATOM 4644 O O . ILE D 4 185 ? 117.951 169.521 117.322 1.00 178.42 185 ILE A O 1
ATOM 4649 N N . GLN D 4 186 ? 118.724 169.708 115.216 1.00 180.79 186 GLN A N 1
ATOM 4650 C CA . GLN D 4 186 ? 118.103 171.015 115.027 1.00 181.93 186 GLN A CA 1
ATOM 4651 C C . GLN D 4 186 ? 116.588 170.932 115.166 1.00 182.97 186 GLN A C 1
ATOM 4652 O O . GLN D 4 186 ? 115.961 171.821 115.753 1.00 183.48 186 GLN A O 1
ATOM 4658 N N . PHE D 4 187 ? 115.980 169.874 114.622 1.00 180.70 187 PHE A N 1
ATOM 4659 C CA . PHE D 4 187 ? 114.545 169.677 114.800 1.00 179.82 187 PHE A CA 1
ATOM 4660 C C . PHE D 4 187 ? 114.196 169.469 116.268 1.00 179.49 187 PHE A C 1
ATOM 4661 O O . PHE D 4 187 ? 113.184 169.989 116.753 1.00 180.12 187 PHE A O 1
ATOM 4669 N N . LEU D 4 188 ? 115.019 168.708 116.993 1.00 179.84 188 LEU A N 1
ATOM 4670 C CA . LEU D 4 188 ? 114.765 168.482 118.411 1.00 180.76 188 LEU A CA 1
ATOM 4671 C C . LEU D 4 188 ? 114.924 169.749 119.239 1.00 181.73 188 LEU A C 1
ATOM 4672 O O . LEU D 4 188 ? 114.382 169.818 120.348 1.00 181.44 188 LEU A O 1
ATOM 4677 N N . GLU D 4 189 ? 115.655 170.746 118.736 1.00 193.21 189 GLU A N 1
ATOM 4678 C CA . GLU D 4 189 ? 115.729 172.026 119.432 1.00 192.81 189 GLU A CA 1
ATOM 4679 C C . GLU D 4 189 ? 114.363 172.697 119.481 1.00 192.53 189 GLU A C 1
ATOM 4680 O O . GLU D 4 189 ? 114.034 173.387 120.453 1.00 192.96 189 GLU A O 1
ATOM 4686 N N . ASP D 4 190 ? 113.544 172.483 118.451 1.00 193.68 190 ASP A N 1
ATOM 4687 C CA . ASP D 4 190 ? 112.218 173.081 118.364 1.00 194.36 190 ASP A CA 1
ATOM 4688 C C . ASP D 4 190 ? 111.306 172.551 119.464 1.00 195.01 190 ASP A C 1
ATOM 4689 O O . ASP D 4 190 ? 111.713 171.687 120.250 1.00 194.15 190 ASP A O 1
ATOM 4694 N N . CYS D 4 191 ? 110.074 173.059 119.524 1.00 198.14 191 CYS A N 1
ATOM 4695 C CA . CYS D 4 191 ? 109.139 172.763 120.611 1.00 198.23 191 CYS A CA 1
ATOM 4696 C C . CYS D 4 191 ? 109.741 173.177 121.956 1.00 197.73 191 CYS A C 1
ATOM 4697 O O . CYS D 4 191 ? 110.034 172.354 122.826 1.00 196.97 191 CYS A O 1
ATOM 4700 N N . MET D 4 192 ? 109.924 174.489 122.105 1.00 192.15 192 MET A N 1
ATOM 4701 C CA . MET D 4 192 ? 110.623 175.054 123.253 1.00 191.07 192 MET A CA 1
ATOM 4702 C C . MET D 4 192 ? 109.700 175.234 124.453 1.00 190.97 192 MET A C 1
ATOM 4703 O O . MET D 4 192 ? 110.017 175.993 125.374 1.00 191.01 192 MET A O 1
ATOM 4708 N N . ASN D 4 193 ? 108.562 174.543 124.458 1.00 189.95 193 ASN A N 1
ATOM 4709 C CA . ASN D 4 193 ? 107.612 174.625 125.561 1.00 189.48 193 ASN A CA 1
ATOM 4710 C C . ASN D 4 193 ? 108.098 173.913 126.820 1.00 189.53 193 ASN A C 1
ATOM 4711 O O . ASN D 4 193 ? 107.346 173.827 127.797 1.00 189.98 193 ASN A O 1
ATOM 4716 N N . GLU D 4 194 ? 109.327 173.408 126.816 1.00 185.78 194 GLU A N 1
ATOM 4717 C CA . GLU D 4 194 ? 109.922 172.743 127.966 1.00 185.16 194 GLU A CA 1
ATOM 4718 C C . GLU D 4 194 ? 110.671 173.775 128.813 1.00 184.98 194 GLU A C 1
ATOM 4719 O O . GLU D 4 194 ? 110.476 174.984 128.663 1.00 185.22 194 GLU A O 1
ATOM 4725 N N . ILE D 4 195 ? 111.538 173.306 129.709 1.00 180.40 195 ILE A N 1
ATOM 4726 C CA . ILE D 4 195 ? 112.328 174.171 130.578 1.00 181.17 195 ILE A CA 1
ATOM 4727 C C . ILE D 4 195 ? 113.617 174.527 129.845 1.00 181.66 195 ILE A C 1
ATOM 4728 O O . ILE D 4 195 ? 114.613 174.931 130.458 1.00 179.87 195 ILE A O 1
ATOM 4733 N N . GLN D 4 196 ? 113.584 174.371 128.518 1.00 187.79 196 GLN A N 1
ATOM 4734 C CA . GLN D 4 196 ? 114.643 174.790 127.598 1.00 187.35 196 GLN A CA 1
ATOM 4735 C C . GLN D 4 196 ? 115.865 173.878 127.687 1.00 187.84 196 GLN A C 1
ATOM 4736 O O . GLN D 4 196 ? 117.006 174.341 127.689 1.00 186.25 196 GLN A O 1
ATOM 4742 N N . ILE D 4 197 ? 115.620 172.570 127.761 1.00 189.92 197 ILE A N 1
ATOM 4743 C CA . ILE D 4 197 ? 116.686 171.588 127.605 1.00 189.42 197 ILE A CA 1
ATOM 4744 C C . ILE D 4 197 ? 116.898 171.220 126.138 1.00 189.18 197 ILE A C 1
ATOM 4745 O O . ILE D 4 197 ? 117.941 170.647 125.793 1.00 188.96 197 ILE A O 1
ATOM 4750 N N . SER D 4 198 ? 115.954 171.559 125.261 1.00 188.26 198 SER A N 1
ATOM 4751 C CA . SER D 4 198 ? 116.039 171.161 123.862 1.00 188.06 198 SER A CA 1
ATOM 4752 C C . SER D 4 198 ? 117.106 171.919 123.081 1.00 187.80 198 SER A C 1
ATOM 4753 O O . SER D 4 198 ? 117.578 171.411 122.059 1.00 187.21 198 SER A O 1
ATOM 4756 N N . ILE D 4 199 ? 117.493 173.112 123.522 1.00 189.30 199 ILE A N 1
ATOM 4757 C CA . ILE D 4 199 ? 118.505 173.894 122.811 1.00 188.92 199 ILE A CA 1
ATOM 4758 C C . ILE D 4 199 ? 119.905 173.366 123.116 1.00 188.95 199 ILE A C 1
ATOM 4759 O O . ILE D 4 199 ? 120.712 173.239 122.183 1.00 188.34 199 ILE A O 1
ATOM 4764 N N . PRO D 4 200 ? 120.261 173.051 124.370 1.00 187.32 200 PRO A N 1
ATOM 4765 C CA . PRO D 4 200 ? 121.575 172.425 124.611 1.00 186.42 200 PRO A CA 1
ATOM 4766 C C . PRO D 4 200 ? 121.772 171.103 123.884 1.00 186.28 200 PRO A C 1
ATOM 4767 O O . PRO D 4 200 ? 122.886 170.565 123.916 1.00 185.57 200 PRO A O 1
ATOM 4771 N N . LEU D 4 201 ? 120.733 170.561 123.243 1.00 183.71 201 LEU A N 1
ATOM 4772 C CA . LEU D 4 201 ? 120.934 169.455 122.313 1.00 183.41 201 LEU A CA 1
ATOM 4773 C C . LEU D 4 201 ? 121.839 169.878 121.161 1.00 184.23 201 LEU A C 1
ATOM 4774 O O . LEU D 4 201 ? 122.642 169.079 120.665 1.00 183.86 201 LEU A O 1
ATOM 4779 N N . VAL D 4 202 ? 121.721 171.133 120.725 1.00 183.15 202 VAL A N 1
ATOM 4780 C CA . VAL D 4 202 ? 122.555 171.639 119.639 1.00 182.57 202 VAL A CA 1
ATOM 4781 C C . VAL D 4 202 ? 123.910 172.097 120.161 1.00 181.52 202 VAL A C 1
ATOM 4782 O O . VAL D 4 202 ? 124.930 171.956 119.477 1.00 180.92 202 VAL A O 1
ATOM 4786 N N . SER D 4 203 ? 123.944 172.655 121.373 1.00 179.83 203 SER A N 1
ATOM 4787 C CA . SER D 4 203 ? 125.180 173.221 121.905 1.00 179.68 203 SER A CA 1
ATOM 4788 C C . SER D 4 203 ? 126.238 172.144 122.108 1.00 179.41 203 SER A C 1
ATOM 4789 O O . SER D 4 203 ? 127.323 172.197 121.519 1.00 178.68 203 SER A O 1
ATOM 4792 N N . ASN D 4 204 ? 125.936 171.149 122.944 1.00 175.86 204 ASN A N 1
ATOM 4793 C CA . ASN D 4 204 ? 126.863 170.065 123.241 1.00 175.74 204 ASN A CA 1
ATOM 4794 C C . ASN D 4 204 ? 126.742 168.907 122.258 1.00 177.09 204 ASN A C 1
ATOM 4795 O O . ASN D 4 204 ? 127.123 167.777 122.592 1.00 177.42 204 ASN A O 1
ATOM 4800 N N . GLN D 4 205 ? 126.239 169.168 121.047 1.00 174.40 205 GLN A N 1
ATOM 4801 C CA . GLN D 4 205 ? 125.895 168.095 120.117 1.00 173.83 205 GLN A CA 1
ATOM 4802 C C . GLN D 4 205 ? 127.071 167.163 119.853 1.00 173.30 205 GLN A C 1
ATOM 4803 O O . GLN D 4 205 ? 126.890 165.947 119.732 1.00 173.08 205 GLN A O 1
ATOM 4809 N N . LYS D 4 206 ? 128.283 167.712 119.750 1.00 171.22 206 LYS A N 1
ATOM 4810 C CA . LYS D 4 206 ? 129.447 166.874 119.479 1.00 171.60 206 LYS A CA 1
ATOM 4811 C C . LYS D 4 206 ? 129.645 165.841 120.581 1.00 170.08 206 LYS A C 1
ATOM 4812 O O . LYS D 4 206 ? 129.748 164.640 120.311 1.00 169.49 206 LYS A O 1
ATOM 4818 N N . VAL D 4 207 ? 129.689 166.291 121.836 1.00 170.09 207 VAL A N 1
ATOM 4819 C CA . VAL D 4 207 ? 129.767 165.357 122.954 1.00 170.20 207 VAL A CA 1
ATOM 4820 C C . VAL D 4 207 ? 128.454 164.597 123.103 1.00 170.56 207 VAL A C 1
ATOM 4821 O O . VAL D 4 207 ? 128.444 163.400 123.412 1.00 170.73 207 VAL A O 1
ATOM 4825 N N . LEU D 4 208 ? 127.328 165.277 122.871 1.00 171.24 208 LEU A N 1
ATOM 4826 C CA . LEU D 4 208 ? 126.023 164.637 123.021 1.00 171.08 208 LEU A CA 1
ATOM 4827 C C . LEU D 4 208 ? 125.861 163.462 122.067 1.00 170.66 208 LEU A C 1
ATOM 4828 O O . LEU D 4 208 ? 125.365 162.399 122.459 1.00 170.79 208 LEU A O 1
ATOM 4833 N N . THR D 4 209 ? 126.267 163.632 120.808 1.00 164.38 209 THR A N 1
ATOM 4834 C CA . THR D 4 209 ? 126.047 162.583 119.817 1.00 163.42 209 THR A CA 1
ATOM 4835 C C . THR D 4 209 ? 126.910 161.358 120.100 1.00 161.93 209 THR A C 1
ATOM 4836 O O . THR D 4 209 ? 126.405 160.231 120.136 1.00 162.25 209 THR A O 1
ATOM 4840 N N . ASP D 4 210 ? 128.213 161.556 120.318 1.00 159.64 210 ASP A N 1
ATOM 4841 C CA . ASP D 4 210 ? 129.106 160.409 120.466 1.00 159.06 210 ASP A CA 1
ATOM 4842 C C . ASP D 4 210 ? 128.845 159.659 121.768 1.00 159.45 210 ASP A C 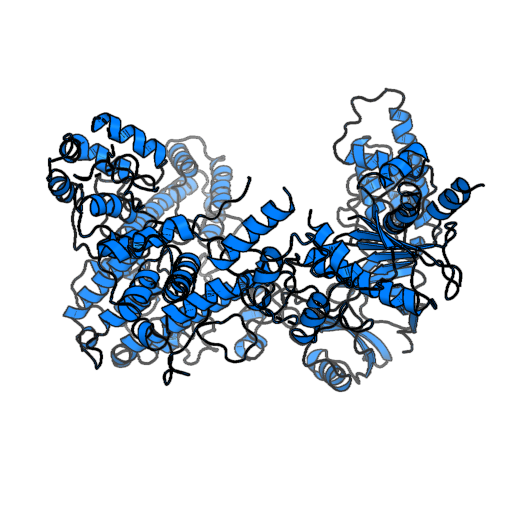1
ATOM 4843 O O . ASP D 4 210 ? 128.873 158.423 121.791 1.00 158.62 210 ASP A O 1
ATOM 4848 N N . ILE D 4 211 ? 128.591 160.386 122.860 1.00 160.35 211 ILE A N 1
ATOM 4849 C CA . ILE D 4 211 ? 128.341 159.732 124.142 1.00 160.52 211 ILE A CA 1
ATOM 4850 C C . ILE D 4 211 ? 127.093 158.864 124.063 1.00 160.59 211 ILE A C 1
ATOM 4851 O O . ILE D 4 211 ? 127.090 157.711 124.513 1.00 161.52 211 ILE A O 1
ATOM 4856 N N . LEU D 4 212 ? 126.018 159.395 123.479 1.00 162.01 212 LEU A N 1
ATOM 4857 C CA . LEU D 4 212 ? 124.805 158.603 123.315 1.00 162.95 212 LEU A CA 1
ATOM 4858 C C . LEU D 4 212 ? 125.019 157.472 122.318 1.00 162.44 212 LEU A C 1
ATOM 4859 O O . LEU D 4 212 ? 124.419 156.399 122.446 1.00 161.13 212 LEU A O 1
ATOM 4864 N N . THR D 4 213 ? 125.873 157.694 121.316 1.00 150.40 213 THR A N 1
ATOM 4865 C CA . THR D 4 213 ? 126.159 156.659 120.330 1.00 149.23 213 THR A CA 1
ATOM 4866 C C . THR D 4 213 ? 127.091 155.584 120.880 1.00 147.94 213 THR A C 1
ATOM 4867 O O . THR D 4 213 ? 126.965 154.415 120.501 1.00 145.26 213 THR A O 1
ATOM 4871 N N . ASP D 4 214 ? 128.000 155.946 121.789 1.00 144.35 214 ASP A N 1
ATOM 4872 C CA . ASP D 4 214 ? 128.982 154.994 122.299 1.00 143.74 214 ASP A CA 1
ATOM 4873 C C . ASP D 4 214 ? 128.303 153.735 122.823 1.00 143.82 214 ASP A C 1
ATOM 4874 O O . ASP D 4 214 ? 127.398 153.799 123.660 1.00 141.50 214 ASP A O 1
ATOM 4879 N N . SER D 4 215 ? 128.749 152.586 122.315 1.00 137.83 215 SER A N 1
ATOM 4880 C CA . SER D 4 215 ? 128.055 151.323 122.522 1.00 136.72 215 SER A CA 1
ATOM 4881 C C . SER D 4 215 ? 128.570 150.527 123.712 1.00 137.46 215 SER A C 1
ATOM 4882 O O . SER D 4 215 ? 127.947 149.524 124.079 1.00 134.43 215 SER A O 1
ATOM 4885 N N . ARG D 4 216 ? 129.680 150.938 124.321 1.00 152.05 216 ARG A N 1
ATOM 4886 C CA . ARG D 4 216 ? 130.224 150.228 125.468 1.00 152.07 216 ARG A CA 1
ATOM 4887 C C . ARG D 4 216 ? 130.068 150.989 126.775 1.00 150.68 216 ARG A C 1
ATOM 4888 O O . ARG D 4 216 ? 130.173 150.376 127.843 1.00 151.12 216 ARG A O 1
ATOM 4896 N N . ILE D 4 217 ? 129.822 152.299 126.725 1.00 163.11 217 ILE A N 1
ATOM 4897 C CA . ILE D 4 217 ? 129.505 153.035 127.940 1.00 164.90 217 ILE A CA 1
ATOM 4898 C C . ILE D 4 217 ? 128.198 152.506 128.508 1.00 165.59 217 ILE A C 1
ATOM 4899 O O . ILE D 4 217 ? 127.233 152.263 127.772 1.00 164.02 217 ILE A O 1
ATOM 4904 N N . THR D 4 218 ? 128.170 152.289 129.819 1.00 176.32 218 THR A N 1
ATOM 4905 C CA . THR D 4 218 ? 126.945 151.834 130.459 1.00 174.98 218 THR A CA 1
ATOM 4906 C C . THR D 4 218 ? 125.861 152.888 130.287 1.00 174.79 218 THR A C 1
ATOM 4907 O O . THR D 4 218 ? 126.111 154.089 130.425 1.00 175.69 218 THR A O 1
ATOM 4911 N N . ARG D 4 219 ? 124.650 152.429 129.968 1.00 173.87 219 ARG A N 1
ATOM 4912 C CA . ARG D 4 219 ? 123.571 153.354 129.638 1.00 174.95 219 ARG A CA 1
ATOM 4913 C C . ARG D 4 219 ? 123.238 154.276 130.804 1.00 175.89 219 ARG A C 1
ATOM 4914 O O . ARG D 4 219 ? 122.927 155.454 130.591 1.00 174.55 219 ARG A O 1
ATOM 4922 N N . ARG D 4 220 ? 123.287 153.764 132.035 1.00 177.83 220 ARG A N 1
ATOM 4923 C CA . ARG D 4 220 ? 123.017 154.608 133.195 1.00 176.23 220 ARG A CA 1
ATOM 4924 C C . ARG D 4 220 ? 124.093 155.673 133.364 1.00 177.14 220 ARG A C 1
ATOM 4925 O O . ARG D 4 220 ? 123.784 156.857 133.535 1.00 178.61 220 ARG A O 1
ATOM 4933 N N . ASP D 4 221 ? 125.367 155.273 133.313 1.00 176.96 221 ASP A N 1
ATOM 4934 C CA . ASP D 4 221 ? 126.450 156.249 133.413 1.00 177.30 221 ASP A CA 1
ATOM 4935 C C . ASP D 4 221 ? 126.410 157.228 132.248 1.00 178.27 221 ASP A C 1
ATOM 4936 O O . ASP D 4 221 ? 126.702 158.418 132.415 1.00 177.62 221 ASP A O 1
ATOM 4941 N N . LYS D 4 222 ? 126.055 156.740 131.058 1.00 176.27 222 LYS A N 1
ATOM 4942 C CA . LYS D 4 222 ? 125.846 157.627 129.920 1.00 176.29 222 LYS A CA 1
ATOM 4943 C C . LYS D 4 222 ? 124.732 158.627 130.204 1.00 176.53 222 LYS A C 1
ATOM 4944 O O . LYS D 4 222 ? 124.810 159.791 129.794 1.00 175.50 222 LYS A O 1
ATOM 4950 N N . GLU D 4 223 ? 123.690 158.190 130.914 1.00 175.98 223 GLU A N 1
ATOM 4951 C CA . GLU D 4 223 ? 122.560 159.065 131.206 1.00 174.55 223 GLU A CA 1
ATOM 4952 C C . GLU D 4 223 ? 122.963 160.228 132.106 1.00 175.60 223 GLU A C 1
ATOM 4953 O O . GLU D 4 223 ? 122.540 161.368 131.885 1.00 175.52 223 GLU A O 1
ATOM 4959 N N . GLN D 4 224 ? 123.776 159.960 133.132 1.00 179.83 224 GLN A N 1
ATOM 4960 C CA . GLN D 4 224 ? 124.075 160.992 134.123 1.00 178.71 224 GLN A CA 1
ATOM 4961 C C . GLN D 4 224 ? 125.000 162.065 133.562 1.00 178.82 224 GLN A C 1
ATOM 4962 O O . GLN D 4 224 ? 124.840 163.251 133.872 1.00 179.57 224 GLN A O 1
ATOM 4968 N N . GLN D 4 225 ? 125.980 161.674 132.746 1.00 180.87 225 GLN A N 1
ATOM 4969 C CA . GLN D 4 225 ? 126.979 162.636 132.292 1.00 181.43 225 GLN A CA 1
ATOM 4970 C C . GLN D 4 225 ? 126.401 163.646 131.308 1.00 180.59 225 GLN A C 1
ATOM 4971 O O . GLN D 4 225 ? 126.808 164.813 131.317 1.00 180.91 225 GLN A O 1
ATOM 4977 N N . ILE D 4 226 ? 125.465 163.227 130.454 1.00 182.87 226 ILE A N 1
ATOM 4978 C CA . ILE D 4 226 ? 124.973 164.125 129.414 1.00 184.02 226 ILE A CA 1
ATOM 4979 C C . ILE D 4 226 ? 124.123 165.239 130.016 1.00 184.42 226 ILE A C 1
ATOM 4980 O O . ILE D 4 226 ? 124.226 166.403 129.608 1.00 183.52 226 ILE A O 1
ATOM 4985 N N . LEU D 4 227 ? 123.277 164.913 130.999 1.00 186.34 227 LEU A N 1
ATOM 4986 C CA . LEU D 4 227 ? 122.437 165.938 131.611 1.00 185.65 227 LEU A CA 1
ATOM 4987 C C . LEU D 4 227 ? 123.250 166.969 132.382 1.00 185.70 227 LEU A C 1
ATOM 4988 O O . LEU D 4 227 ? 122.734 168.054 132.673 1.00 185.11 227 LEU A O 1
ATOM 4993 N N . GLU D 4 228 ? 124.505 166.658 132.717 1.00 182.07 228 GLU A N 1
ATOM 4994 C CA . GLU D 4 228 ? 125.371 167.639 133.358 1.00 181.02 228 GLU A CA 1
ATOM 4995 C C . GLU D 4 228 ? 125.710 168.798 132.430 1.00 182.30 228 GLU A C 1
ATOM 4996 O O . GLU D 4 228 ? 126.116 169.862 132.909 1.00 181.89 228 GLU A O 1
ATOM 5002 N N . ILE D 4 229 ? 125.556 168.615 131.120 1.00 185.45 229 ILE A N 1
ATOM 5003 C CA . ILE D 4 229 ? 125.752 169.691 130.166 1.00 184.97 229 ILE A CA 1
ATOM 5004 C C . ILE D 4 229 ? 124.431 170.237 129.633 1.00 183.76 229 ILE A C 1
ATOM 5005 O O . ILE D 4 229 ? 124.391 171.380 129.164 1.00 182.63 229 ILE A O 1
ATOM 5010 N N . LEU D 4 230 ? 123.351 169.457 129.692 1.00 187.68 230 LEU A N 1
ATOM 5011 C CA . LEU D 4 230 ? 122.034 169.934 129.293 1.00 188.50 230 LEU A CA 1
ATOM 5012 C C . LEU D 4 230 ? 121.335 170.721 130.392 1.00 188.46 230 LEU A C 1
ATOM 5013 O O . LEU D 4 230 ? 120.277 171.306 130.133 1.00 187.31 230 LEU A O 1
ATOM 5018 N N . GLN D 4 231 ? 121.894 170.747 131.598 1.00 182.56 231 GLN A N 1
ATOM 5019 C CA . GLN D 4 231 ? 121.273 171.411 132.740 1.00 180.92 231 GLN A CA 1
ATOM 5020 C C . GLN D 4 231 ? 121.073 172.902 132.494 1.00 181.68 231 GLN A C 1
ATOM 5021 O O . GLN D 4 231 ? 120.157 173.513 133.044 1.00 181.55 231 GLN A O 1
ATOM 5027 N N . SER D 4 241 ? 109.115 165.143 133.389 1.00 174.70 241 SER A N 1
ATOM 5028 C CA . SER D 4 241 ? 110.388 164.455 133.210 1.00 175.22 241 SER A CA 1
ATOM 5029 C C . SER D 4 241 ? 111.331 165.274 132.334 1.00 175.43 241 SER A C 1
ATOM 5030 O O . SER D 4 241 ? 111.053 166.431 132.018 1.00 175.15 241 SER A O 1
ATOM 5033 N N . GLN D 4 242 ? 112.451 164.663 131.944 1.00 171.93 242 GLN A N 1
ATOM 5034 C CA . GLN D 4 242 ? 113.464 165.333 131.142 1.00 170.69 242 GLN A CA 1
ATOM 5035 C C . GLN D 4 242 ? 113.813 164.608 129.852 1.00 172.08 242 GLN A C 1
ATOM 5036 O O . GLN D 4 242 ? 114.503 165.195 129.011 1.00 170.37 242 GLN A O 1
ATOM 5042 N N . PHE D 4 243 ? 113.384 163.351 129.689 1.00 173.85 243 PHE A N 1
ATOM 5043 C CA . PHE D 4 243 ? 113.706 162.488 128.553 1.00 172.95 243 PHE A CA 1
ATOM 5044 C C . PHE D 4 243 ? 115.179 162.086 128.590 1.00 171.59 243 PHE A C 1
ATOM 5045 O O . PHE D 4 243 ? 115.619 161.230 127.817 1.00 170.18 243 PHE A O 1
ATOM 5053 N N . VAL D 4 244 ? 115.941 162.656 129.530 1.00 173.32 244 VAL A N 1
ATOM 5054 C CA . VAL D 4 244 ? 117.332 162.266 129.727 1.00 173.51 244 VAL A CA 1
ATOM 5055 C C . VAL D 4 244 ? 117.461 161.144 130.747 1.00 173.10 244 VAL A C 1
ATOM 5056 O O . VAL D 4 244 ? 118.579 160.688 131.025 1.00 172.52 244 VAL A O 1
ATOM 5060 N N . LYS D 4 245 ? 116.350 160.686 131.318 1.00 171.41 245 LYS A N 1
ATOM 5061 C CA . LYS D 4 245 ? 116.333 159.528 132.197 1.00 172.22 245 LYS A CA 1
ATOM 5062 C C . LYS D 4 245 ? 115.755 158.291 131.524 1.00 174.08 245 LYS A C 1
ATOM 5063 O O . LYS D 4 245 ? 115.464 157.307 132.213 1.00 173.63 245 LYS A O 1
ATOM 5069 N N . VAL D 4 246 ? 115.578 158.313 130.203 1.00 167.26 246 VAL A N 1
ATOM 5070 C CA . VAL D 4 246 ? 114.957 157.206 129.481 1.00 163.93 246 VAL A CA 1
ATOM 5071 C C . VAL D 4 246 ? 115.863 156.608 128.415 1.00 164.20 246 VAL A C 1
ATOM 5072 O O . VAL D 4 246 ? 115.539 155.531 127.886 1.00 164.49 246 VAL A O 1
ATOM 5076 N N . LEU D 4 247 ? 116.986 157.252 128.086 1.00 158.88 247 LEU A N 1
ATOM 5077 C CA . LEU D 4 247 ? 117.855 156.740 127.032 1.00 157.75 247 LEU A CA 1
ATOM 5078 C C . LEU D 4 247 ? 118.471 155.393 127.386 1.00 157.69 247 LEU A C 1
ATOM 5079 O O . LEU D 4 247 ? 118.905 154.669 126.483 1.00 156.69 247 LEU A O 1
ATOM 5084 N N . THR D 4 248 ? 118.527 155.044 128.673 1.00 172.31 248 THR A N 1
ATOM 5085 C CA . THR D 4 248 ? 118.974 153.710 129.060 1.00 173.94 248 THR A CA 1
ATOM 5086 C C . THR D 4 248 ? 118.007 152.644 128.564 1.00 173.38 248 THR A C 1
ATOM 5087 O O . THR D 4 248 ? 118.426 151.592 128.065 1.00 171.51 248 THR A O 1
ATOM 5091 N N . GLY D 4 249 ? 116.711 152.913 128.669 1.00 170.07 249 GLY A N 1
ATOM 5092 C CA . GLY D 4 249 ? 115.685 151.928 128.406 1.00 168.22 249 GLY A CA 1
ATOM 5093 C C . GLY D 4 249 ? 114.945 151.574 129.678 1.00 169.33 249 GLY A C 1
ATOM 5094 O O . GLY D 4 249 ? 115.412 150.759 130.479 1.00 169.56 249 GLY A O 1
ATOM 5095 N N . GLN D 4 250 ? 113.780 152.188 129.861 1.00 169.72 250 GLN A N 1
ATOM 5096 C CA . GLN D 4 250 ? 112.936 152.030 131.039 1.00 169.62 250 GLN A CA 1
ATOM 5097 C C . GLN D 4 250 ? 111.664 152.824 130.774 1.00 170.85 250 GLN A C 1
ATOM 5098 O O . GLN D 4 250 ? 111.553 153.529 129.766 1.00 171.26 250 GLN A O 1
ATOM 5104 N N . LYS D 4 251 ? 110.706 152.705 131.689 1.00 177.80 251 LYS A N 1
ATOM 5105 C CA . LYS D 4 251 ? 109.437 153.397 131.517 1.00 178.48 251 LYS A CA 1
ATOM 5106 C C . LYS D 4 251 ? 109.646 154.907 131.549 1.00 177.54 251 LYS A C 1
ATOM 5107 O O . LYS D 4 251 ? 110.515 155.419 132.262 1.00 175.64 251 LYS A O 1
ATOM 5113 N N . ALA D 4 252 ? 108.862 155.618 130.746 1.00 179.32 252 ALA A N 1
ATOM 5114 C CA . ALA D 4 252 ? 108.946 157.068 130.640 1.00 179.60 252 ALA A CA 1
ATOM 5115 C C . ALA D 4 252 ? 107.678 157.690 131.205 1.00 181.92 252 ALA A C 1
ATOM 5116 O O . ALA D 4 252 ? 106.571 157.361 130.766 1.00 181.48 252 ALA A O 1
ATOM 5118 N N . LYS D 4 253 ? 107.844 158.588 132.169 1.00 182.53 253 LYS A N 1
ATOM 5119 C CA . LYS D 4 253 ? 106.722 159.278 132.784 1.00 180.92 253 LYS A CA 1
ATOM 5120 C C . LYS D 4 253 ? 106.317 160.485 131.949 1.00 180.43 253 LYS A C 1
ATOM 5121 O O . LYS D 4 253 ? 107.161 161.222 131.433 1.00 180.50 253 LYS A O 1
ATOM 5127 N N . LEU D 4 254 ? 105.005 160.682 131.822 1.00 178.72 254 LEU A N 1
ATOM 5128 C CA . LEU D 4 254 ? 104.449 161.788 131.053 1.00 179.77 254 LEU A CA 1
ATOM 5129 C C . LEU D 4 254 ? 104.216 163.029 131.903 1.00 180.59 254 LEU A C 1
ATOM 5130 O O . LEU D 4 254 ? 103.316 163.825 131.601 1.00 180.53 254 LEU A O 1
ATOM 5135 N N . GLY D 4 255 ? 105.002 163.210 132.965 1.00 183.55 255 GLY A N 1
ATOM 5136 C CA . GLY D 4 255 ? 104.847 164.369 133.824 1.00 183.53 255 GLY A CA 1
ATOM 5137 C C . GLY D 4 255 ? 105.055 165.690 133.116 1.00 184.66 255 GLY A C 1
ATOM 5138 O O . GLY D 4 255 ? 104.433 166.689 133.494 1.00 185.27 255 GLY A O 1
ATOM 5139 N N . ASP D 4 256 ? 105.915 165.724 132.096 1.00 183.00 256 ASP A N 1
ATOM 5140 C CA . ASP D 4 256 ? 106.167 166.951 131.335 1.00 184.17 256 ASP A CA 1
ATOM 5141 C C . ASP D 4 256 ? 106.013 166.635 129.848 1.00 183.21 256 ASP A C 1
ATOM 5142 O O . ASP D 4 256 ? 106.997 166.376 129.151 1.00 182.73 256 ASP A O 1
ATOM 5147 N N . LEU D 4 257 ? 104.771 166.653 129.373 1.00 181.51 257 LEU A N 1
ATOM 5148 C CA . LEU D 4 257 ? 104.471 166.643 127.944 1.00 181.21 257 LEU A CA 1
ATOM 5149 C C . LEU D 4 257 ? 103.281 167.574 127.711 1.00 183.30 257 LEU A C 1
ATOM 5150 O O . LEU D 4 257 ? 102.354 167.281 126.957 1.00 183.43 257 LEU A O 1
ATOM 5155 N N . ILE D 4 258 ? 103.308 168.725 128.386 1.00 187.39 258 ILE A N 1
ATOM 5156 C CA . ILE D 4 258 ? 102.211 169.689 128.384 1.00 187.81 258 ILE A CA 1
ATOM 5157 C C . ILE D 4 258 ? 100.923 168.984 128.792 1.00 188.74 258 ILE A C 1
ATOM 5158 O O . ILE D 4 258 ? 99.932 168.995 128.052 1.00 188.14 258 ILE A O 1
ATOM 5163 N N . MET D 4 259 ? 100.939 168.361 129.969 1.00 189.93 259 MET A N 1
ATOM 5164 C CA . MET D 4 259 ? 99.781 167.659 130.522 1.00 189.45 259 MET A CA 1
ATOM 5165 C C . MET D 4 259 ? 99.193 166.642 129.546 1.00 187.00 259 MET A C 1
ATOM 5166 O O . MET D 4 259 ? 99.914 166.044 128.748 1.00 185.88 259 MET A O 1
ATOM 5171 N N . GLU D 4 266 ? 101.166 163.356 134.980 1.00 176.29 266 GLU A N 1
ATOM 5172 C CA . GLU D 4 266 ? 101.963 162.537 135.884 1.00 177.25 266 GLU A CA 1
ATOM 5173 C C . GLU D 4 266 ? 101.429 161.112 135.952 1.00 176.93 266 GLU A C 1
ATOM 5174 O O . GLU D 4 266 ? 101.967 160.212 135.309 1.00 176.03 266 GLU A O 1
ATOM 5180 N N . GLU D 4 267 ? 100.361 160.915 136.729 1.00 183.98 267 GLU A N 1
ATOM 5181 C CA . GLU D 4 267 ? 99.809 159.578 136.922 1.00 184.50 267 GLU A CA 1
ATOM 5182 C C . GLU D 4 267 ? 99.244 158.987 135.637 1.00 185.07 267 GLU A C 1
ATOM 5183 O O . GLU D 4 267 ? 99.109 157.762 135.542 1.00 184.17 267 GLU A O 1
ATOM 5189 N N . TYR D 4 268 ? 98.913 159.821 134.650 1.00 183.48 268 TYR A N 1
ATOM 5190 C CA . TYR D 4 268 ? 98.460 159.340 133.345 1.00 181.59 268 TYR A CA 1
ATOM 5191 C C . TYR D 4 268 ? 99.668 158.986 132.473 1.00 182.16 268 TYR A C 1
ATOM 5192 O O . TYR D 4 268 ? 99.850 159.482 131.362 1.00 182.14 268 TYR A O 1
ATOM 5201 N N . LYS D 4 269 ? 100.503 158.094 133.012 1.00 184.50 269 LYS A N 1
ATOM 5202 C CA . LYS D 4 269 ? 101.782 157.792 132.379 1.00 183.82 269 LYS A CA 1
ATOM 5203 C C . LYS D 4 269 ? 101.595 157.149 131.011 1.00 183.33 269 LYS A C 1
ATOM 5204 O O . LYS D 4 269 ? 102.146 157.627 130.013 1.00 184.30 269 LYS A O 1
ATOM 5210 N N . TYR D 4 270 ? 100.803 156.079 130.945 1.00 178.70 270 TYR A N 1
ATOM 5211 C CA . TYR D 4 270 ? 100.853 155.111 129.848 1.00 178.56 270 TYR A CA 1
ATOM 5212 C C . TYR D 4 270 ? 102.300 154.897 129.408 1.00 179.18 270 TYR A C 1
ATOM 5213 O O . TYR D 4 270 ? 102.638 154.910 128.223 1.00 178.59 270 TYR A O 1
ATOM 5222 N N . SER D 4 271 ? 103.154 154.672 130.409 1.00 180.55 271 SER A N 1
ATOM 5223 C CA . SER D 4 271 ? 104.603 154.743 130.261 1.00 180.66 271 SER A CA 1
ATOM 5224 C C . SER D 4 271 ? 105.095 153.897 129.099 1.00 181.14 271 SER A C 1
ATOM 5225 O O . SER D 4 271 ? 104.934 152.673 129.093 1.00 179.84 271 SER A O 1
ATOM 5228 N N . PHE D 4 272 ? 105.697 154.558 128.117 1.00 178.75 272 PHE A N 1
ATOM 5229 C CA . PHE D 4 272 ? 106.308 153.879 126.985 1.00 177.47 272 PHE A CA 1
ATOM 5230 C C . PHE D 4 272 ? 107.817 153.848 127.177 1.00 175.54 272 PHE A C 1
ATOM 5231 O O . PHE D 4 272 ? 108.428 154.863 127.524 1.00 173.66 272 PHE A O 1
ATOM 5239 N N . SER D 4 273 ? 108.407 152.677 126.982 1.00 159.05 273 SER A N 1
ATOM 5240 C CA . SER D 4 273 ? 109.853 152.525 126.968 1.00 157.47 273 SER A CA 1
ATOM 5241 C C . SER D 4 273 ? 110.285 152.356 125.520 1.00 156.48 273 SER A C 1
ATOM 5242 O O . SER D 4 273 ? 109.746 151.506 124.803 1.00 157.30 273 SER A O 1
ATOM 5245 N N . PHE D 4 274 ? 111.245 153.175 125.089 1.00 141.07 274 PHE A N 1
ATOM 5246 C CA . PHE D 4 274 ? 111.656 153.159 123.691 1.00 141.53 274 PHE A CA 1
ATOM 5247 C C . PHE D 4 274 ? 112.199 151.797 123.278 1.00 143.00 274 PHE A C 1
ATOM 5248 O O . PHE D 4 274 ? 112.138 151.438 122.096 1.00 142.39 274 PHE A O 1
ATOM 5256 N N . ARG D 4 275 ? 112.728 151.026 124.230 1.00 141.78 275 ARG A N 1
ATOM 5257 C CA . ARG D 4 275 ? 113.244 149.701 123.906 1.00 139.66 275 ARG A CA 1
ATOM 5258 C C . ARG D 4 275 ? 112.116 148.702 123.675 1.00 140.71 275 ARG A C 1
ATOM 5259 O O . ARG D 4 275 ? 112.236 147.810 122.827 1.00 141.32 275 ARG A O 1
ATOM 5267 N N . GLU D 4 276 ? 111.016 148.833 124.415 1.00 145.01 276 GLU A N 1
ATOM 5268 C CA . GLU D 4 276 ? 109.954 147.836 124.377 1.00 144.86 276 GLU A CA 1
ATOM 5269 C C . GLU D 4 276 ? 108.913 148.083 123.295 1.00 145.97 276 GLU A C 1
ATOM 5270 O O . GLU D 4 276 ? 108.414 147.114 122.711 1.00 145.31 276 GLU A O 1
ATOM 5276 N N . LYS D 4 277 ? 108.570 149.336 123.006 1.00 150.80 277 LYS A N 1
ATOM 5277 C CA . LYS D 4 277 ? 107.489 149.622 122.075 1.00 151.00 277 LYS A CA 1
ATOM 5278 C C . LYS D 4 277 ? 107.926 150.664 121.057 1.00 150.40 277 LYS A C 1
ATOM 5279 O O . LYS D 4 277 ? 108.760 151.528 121.340 1.00 148.58 277 LYS A O 1
ATOM 5285 N N . THR D 4 278 ? 107.342 150.567 119.866 1.00 157.40 278 THR A N 1
ATOM 5286 C CA . THR D 4 278 ? 107.623 151.461 118.753 1.00 157.22 278 THR A CA 1
ATOM 5287 C C . THR D 4 278 ? 106.664 152.645 118.801 1.00 157.76 278 THR A C 1
ATOM 5288 O O . THR D 4 278 ? 105.494 152.489 119.161 1.00 159.41 278 THR A O 1
ATOM 5292 N N . LEU D 4 279 ? 107.171 153.831 118.451 1.00 160.22 279 LEU A N 1
ATOM 5293 C CA . LEU D 4 279 ? 106.336 155.030 118.436 1.00 160.51 279 LEU A CA 1
ATOM 5294 C C . LEU D 4 279 ? 105.101 154.827 117.564 1.00 162.79 279 LEU A C 1
ATOM 5295 O O . LEU D 4 279 ? 104.010 155.303 117.898 1.00 163.57 279 LEU A O 1
ATOM 5300 N N . GLU D 4 280 ? 105.252 154.113 116.446 1.00 171.37 280 GLU A N 1
ATOM 5301 C CA . GLU D 4 280 ? 104.099 153.786 115.614 1.00 170.87 280 GLU A CA 1
ATOM 5302 C C . GLU D 4 280 ? 103.100 152.917 116.367 1.00 172.57 280 GLU A C 1
ATOM 5303 O O . GLU D 4 280 ? 101.888 153.121 116.241 1.00 172.29 280 GLU A O 1
ATOM 5309 N N . GLU D 4 281 ? 103.584 151.942 117.139 1.00 168.79 281 GLU A N 1
ATOM 5310 C CA . GLU D 4 281 ? 102.691 151.126 117.956 1.00 166.06 281 GLU A CA 1
ATOM 5311 C C . GLU D 4 281 ? 101.998 151.957 119.028 1.00 166.36 281 GLU A C 1
ATOM 5312 O O . GLU D 4 281 ? 100.806 151.766 119.290 1.00 166.67 281 GLU A O 1
ATOM 5318 N N . ILE D 4 282 ? 102.729 152.882 119.661 1.00 167.49 282 ILE A N 1
ATOM 5319 C CA . ILE D 4 282 ? 102.147 153.741 120.688 1.00 166.88 282 ILE A CA 1
ATOM 5320 C C . ILE D 4 282 ? 101.460 154.966 120.106 1.00 166.60 282 ILE A C 1
ATOM 5321 O O . ILE D 4 282 ? 100.923 155.781 120.870 1.00 167.84 282 ILE A O 1
ATOM 5326 N N . LEU D 4 283 ? 101.452 155.121 118.782 1.00 173.15 283 LEU A N 1
ATOM 5327 C CA . LEU D 4 283 ? 100.791 156.266 118.157 1.00 174.64 283 LEU A CA 1
ATOM 5328 C C . LEU D 4 283 ? 99.327 156.412 118.559 1.00 176.62 283 LEU A C 1
ATOM 5329 O O . LEU D 4 283 ? 98.917 157.535 118.893 1.00 176.58 283 LEU A O 1
ATOM 5334 N N . PRO D 4 284 ? 98.493 155.364 118.551 1.00 177.72 284 PRO A N 1
ATOM 5335 C CA . PRO D 4 284 ? 97.146 155.526 119.126 1.00 176.55 284 PRO A CA 1
ATOM 5336 C C . PRO D 4 284 ? 97.165 155.860 120.607 1.00 176.47 284 PRO A C 1
ATOM 5337 O O . PRO D 4 284 ? 96.278 156.580 121.083 1.00 175.36 284 PRO A O 1
ATOM 5341 N N . ASP D 4 285 ? 98.150 155.354 121.354 1.00 175.81 285 ASP A N 1
ATOM 5342 C CA . ASP D 4 285 ? 98.211 155.626 122.787 1.00 175.33 285 ASP A CA 1
ATOM 5343 C C . ASP D 4 285 ? 98.528 157.091 123.064 1.00 173.93 285 ASP A C 1
ATOM 5344 O O . ASP D 4 285 ? 97.920 157.705 123.948 1.00 172.94 285 ASP A O 1
ATOM 5349 N N . ILE D 4 286 ? 99.475 157.671 122.321 1.00 172.28 286 ILE A N 1
ATOM 5350 C CA . ILE D 4 286 ? 99.847 159.066 122.546 1.00 172.79 286 ILE A CA 1
ATOM 5351 C C . ILE D 4 286 ? 98.895 160.044 121.881 1.00 173.31 286 ILE A C 1
ATOM 5352 O O . ILE D 4 286 ? 99.000 161.253 122.121 1.00 173.14 286 ILE A O 1
ATOM 5357 N N . GLU D 4 287 ? 97.976 159.562 121.049 1.00 175.52 287 GLU A N 1
ATOM 5358 C CA . GLU D 4 287 ? 97.017 160.445 120.402 1.00 176.34 287 GLU A CA 1
ATOM 5359 C C . GLU D 4 287 ? 96.058 161.041 121.425 1.00 177.61 287 GLU A C 1
ATOM 5360 O O . GLU D 4 287 ? 95.795 160.458 122.481 1.00 177.76 287 GLU A O 1
ATOM 5366 N N . GLY D 4 288 ? 95.533 162.218 121.101 1.00 175.84 288 GLY A N 1
ATOM 5367 C CA . GLY D 4 288 ? 94.643 162.916 122.012 1.00 174.73 288 GLY A CA 1
ATOM 5368 C C . GLY D 4 288 ? 95.309 163.392 123.286 1.00 175.00 288 GLY A C 1
ATOM 5369 O O . GLY D 4 288 ? 94.744 163.227 124.375 1.00 174.30 288 GLY A O 1
ATOM 5370 N N . VAL D 4 289 ? 96.499 163.974 123.178 1.00 172.71 289 VAL A N 1
ATOM 5371 C CA . VAL D 4 289 ? 97.209 164.490 124.342 1.00 172.68 289 VAL A CA 1
ATOM 5372 C C . VAL D 4 289 ? 97.422 165.993 124.199 1.00 171.13 289 VAL A C 1
ATOM 5373 O O . VAL D 4 289 ? 97.386 166.732 125.183 1.00 170.79 289 VAL A O 1
ATOM 5377 N N . TYR D 4 297 ? 110.008 167.801 121.243 1.00 157.12 297 TYR A N 1
ATOM 5378 C CA . TYR D 4 297 ? 109.578 166.898 122.303 1.00 155.97 297 TYR A CA 1
ATOM 5379 C C . TYR D 4 297 ? 108.208 166.307 122.004 1.00 158.28 297 TYR A C 1
ATOM 5380 O O . TYR D 4 297 ? 107.513 165.855 122.912 1.00 159.04 297 TYR A O 1
ATOM 5389 N N . ILE D 4 298 ? 107.816 166.316 120.731 1.00 159.60 298 ILE A N 1
ATOM 5390 C CA . ILE D 4 298 ? 106.519 165.772 120.344 1.00 161.09 298 ILE A CA 1
ATOM 5391 C C . ILE D 4 298 ? 106.692 164.389 119.718 1.00 162.05 298 ILE A C 1
ATOM 5392 O O . ILE D 4 298 ? 106.053 163.424 120.152 1.00 160.67 298 ILE A O 1
ATOM 5397 N N . GLU D 4 299 ? 107.548 164.271 118.702 1.00 163.07 299 GLU A N 1
ATOM 5398 C CA . GLU D 4 299 ? 107.846 162.983 118.088 1.00 161.29 299 GLU A CA 1
ATOM 5399 C C . GLU D 4 299 ? 109.310 162.787 117.727 1.00 159.75 299 GLU A C 1
ATOM 5400 O O . GLU D 4 299 ? 109.732 161.635 117.567 1.00 158.84 299 GLU A O 1
ATOM 5406 N N . SER D 4 300 ? 110.095 163.857 117.585 1.00 157.44 300 SER A N 1
ATOM 5407 C CA . SER D 4 300 ? 111.480 163.730 117.152 1.00 156.90 300 SER A CA 1
ATOM 5408 C C . SER D 4 300 ? 112.385 163.132 118.219 1.00 155.89 300 SER A C 1
ATOM 5409 O O . SER D 4 300 ? 113.509 162.733 117.897 1.00 156.86 300 SER A O 1
ATOM 5412 N N . ILE D 4 301 ? 111.931 163.062 119.474 1.00 149.46 301 ILE A N 1
ATOM 5413 C CA . ILE D 4 301 ? 112.701 162.388 120.511 1.00 151.04 301 ILE A CA 1
ATOM 5414 C C . ILE D 4 301 ? 112.888 160.914 120.185 1.00 152.13 301 ILE A C 1
ATOM 5415 O O . ILE D 4 301 ? 113.811 160.275 120.702 1.00 149.79 301 ILE A O 1
ATOM 5420 N N . TYR D 4 302 ? 112.021 160.353 119.339 1.00 147.35 302 TYR A N 1
ATOM 5421 C CA . TYR D 4 302 ? 112.233 159.002 118.833 1.00 145.43 302 TYR A CA 1
ATOM 5422 C C . TYR D 4 302 ? 113.511 158.914 118.010 1.00 146.93 302 TYR A C 1
ATOM 5423 O O . TYR D 4 302 ? 114.286 157.961 118.153 1.00 147.41 302 TYR A O 1
ATOM 5432 N N . SER D 4 303 ? 113.745 159.901 117.141 1.00 142.35 303 SER A N 1
ATOM 5433 C CA . SER D 4 303 ? 114.844 159.814 116.185 1.00 140.81 303 SER A CA 1
ATOM 5434 C C . SER D 4 303 ? 116.197 159.779 116.884 1.00 139.44 303 SER A C 1
ATOM 5435 O O . SER D 4 303 ? 117.095 159.035 116.472 1.00 138.56 303 SER A O 1
ATOM 5438 N N . LEU D 4 304 ? 116.369 160.584 117.934 1.00 139.55 304 LEU A N 1
ATOM 5439 C CA . LEU D 4 304 ? 117.646 160.596 118.639 1.00 140.02 304 LEU A CA 1
ATOM 5440 C C . LEU D 4 304 ? 117.925 159.240 119.276 1.00 141.45 304 LEU A C 1
ATOM 5441 O O . LEU D 4 304 ? 119.048 158.729 119.198 1.00 143.58 304 LEU A O 1
ATOM 5446 N N . TYR D 4 305 ? 116.915 158.641 119.910 1.00 132.58 305 TYR A N 1
ATOM 5447 C CA . TYR D 4 305 ? 117.070 157.277 120.404 1.00 134.07 305 TYR A CA 1
ATOM 5448 C C . TYR D 4 305 ? 117.238 156.295 119.253 1.00 133.76 305 TYR A C 1
ATOM 5449 O O . TYR D 4 305 ? 118.033 155.353 119.343 1.00 133.43 305 TYR A O 1
ATOM 5458 N N . SER D 4 306 ? 116.492 156.498 118.165 1.00 126.53 306 SER A N 1
ATOM 5459 C CA . SER D 4 306 ? 116.625 155.629 117.000 1.00 125.70 306 SER A CA 1
ATOM 5460 C C . SER D 4 306 ? 118.020 155.725 116.399 1.00 128.53 306 SER A C 1
ATOM 5461 O O . SER D 4 306 ? 118.566 154.726 115.916 1.00 128.47 306 SER A O 1
ATOM 5464 N N . TRP D 4 307 ? 118.608 156.923 116.409 1.00 130.87 307 TRP A N 1
ATOM 5465 C CA . TRP D 4 307 ? 119.980 157.079 115.938 1.00 126.31 307 TRP A CA 1
ATOM 5466 C C . TRP D 4 307 ? 120.946 156.260 116.780 1.00 124.53 307 TRP A C 1
ATOM 5467 O O . TRP D 4 307 ? 121.887 155.659 116.251 1.00 126.98 307 TRP A O 1
ATOM 5478 N N . SER D 4 308 ? 120.732 156.235 118.097 1.00 119.43 308 SER A N 1
ATOM 5479 C CA . SER D 4 308 ? 121.652 155.538 118.989 1.00 122.42 308 SER A CA 1
ATOM 5480 C C . SER D 4 308 ? 121.708 154.049 118.675 1.00 122.76 308 SER A C 1
ATOM 5481 O O . SER D 4 308 ? 122.788 153.451 118.653 1.00 122.86 308 SER A O 1
ATOM 5484 N N . LEU D 4 309 ? 120.553 153.431 118.425 1.00 117.45 309 LEU A N 1
ATOM 5485 C CA . LEU D 4 309 ? 120.520 151.987 118.207 1.00 115.48 309 LEU A CA 1
ATOM 5486 C C . LEU D 4 309 ? 121.232 151.601 116.916 1.00 114.49 309 LEU A C 1
ATOM 5487 O O . LEU D 4 309 ? 122.040 150.666 116.894 1.00 113.40 309 LEU A O 1
ATOM 5492 N N . LEU D 4 310 ? 120.941 152.309 115.825 1.00 107.76 310 LEU A N 1
ATOM 5493 C CA . LEU D 4 310 ? 121.475 151.916 114.525 1.00 107.73 310 LEU A CA 1
ATOM 5494 C C . LEU D 4 310 ? 122.964 152.222 114.415 1.00 112.55 310 LEU A C 1
ATOM 5495 O O . LEU D 4 310 ? 123.745 151.391 113.939 1.00 113.30 310 LEU A O 1
ATOM 5500 N N . ASN D 4 311 ? 123.377 153.410 114.852 1.00 117.38 311 ASN A N 1
ATOM 5501 C CA . ASN D 4 311 ? 124.719 153.909 114.592 1.00 112.39 311 ASN A CA 1
ATOM 5502 C C . ASN D 4 311 ? 125.668 153.732 115.769 1.00 113.46 311 ASN A C 1
ATOM 5503 O O . ASN D 4 311 ? 126.778 154.269 115.736 1.00 119.41 311 ASN A O 1
ATOM 5508 N N . SER D 4 312 ? 125.261 153.000 116.808 1.00 119.65 312 SER A N 1
ATOM 5509 C CA . SER D 4 312 ? 126.151 152.790 117.946 1.00 119.53 312 SER A CA 1
ATOM 5510 C C . SER D 4 312 ? 127.388 151.997 117.550 1.00 122.25 312 SER A C 1
ATOM 5511 O O . SER D 4 312 ? 128.506 152.331 117.959 1.00 125.30 312 SER A O 1
ATOM 5514 N N . TYR D 4 313 ? 127.209 150.947 116.756 1.00 107.92 313 TYR A N 1
ATOM 5515 C CA . TYR D 4 313 ? 128.284 150.028 116.414 1.00 106.54 313 TYR A CA 1
ATOM 5516 C C . TYR D 4 313 ? 128.933 150.354 115.078 1.00 108.86 313 TYR A C 1
ATOM 5517 O O . TYR D 4 313 ? 129.789 149.594 114.615 1.00 105.48 313 TYR A O 1
ATOM 5526 N N . MET D 4 314 ? 128.548 151.462 114.455 1.00 101.56 314 MET A N 1
ATOM 5527 C CA . MET D 4 314 ? 128.988 151.825 113.117 1.00 99.70 314 MET A CA 1
ATOM 5528 C C . MET D 4 314 ? 129.794 153.117 113.142 1.00 101.76 314 MET A C 1
ATOM 5529 O O . MET D 4 314 ? 129.728 153.934 112.223 1.00 103.34 314 MET A O 1
ATOM 5534 N N . LYS D 4 315 ? 130.577 153.304 114.200 1.00 111.65 315 LYS A N 1
ATOM 5535 C CA . LYS D 4 315 ? 131.336 154.529 114.410 1.00 109.38 315 LYS A CA 1
ATOM 5536 C C . LYS D 4 315 ? 132.726 154.381 113.803 1.00 109.16 315 LYS A C 1
ATOM 5537 O O . LYS D 4 315 ? 133.464 153.452 114.146 1.00 109.82 315 LYS A O 1
ATOM 5543 N N . ASP D 4 316 ? 133.075 155.291 112.899 1.00 112.16 316 ASP A N 1
ATOM 5544 C CA . ASP D 4 316 ? 134.398 155.287 112.295 1.00 111.70 316 ASP A CA 1
ATOM 5545 C C . ASP D 4 316 ? 135.458 155.646 113.331 1.00 113.73 316 ASP A C 1
ATOM 5546 O O . ASP D 4 316 ? 135.219 156.427 114.255 1.00 119.00 316 ASP A O 1
ATOM 5551 N N . THR D 4 317 ? 136.644 155.063 113.170 1.00 119.85 317 THR A N 1
ATOM 5552 C CA . THR D 4 317 ? 137.763 155.328 114.065 1.00 124.65 317 THR A CA 1
ATOM 5553 C C . THR D 4 317 ? 138.795 156.271 113.462 1.00 123.95 317 THR A C 1
ATOM 5554 O O . THR D 4 317 ? 139.305 157.151 114.161 1.00 121.29 317 THR A O 1
ATOM 5558 N N . LEU D 4 318 ? 139.113 156.108 112.175 1.00 126.26 318 LEU A N 1
ATOM 5559 C CA . LEU D 4 318 ? 140.083 156.991 111.535 1.00 125.43 318 LEU A CA 1
ATOM 5560 C C . LEU D 4 318 ? 139.578 158.427 111.492 1.00 124.90 318 LEU A C 1
ATOM 5561 O O . LEU D 4 318 ? 140.342 159.370 111.731 1.00 126.68 318 LEU A O 1
ATOM 5566 N N . THR D 4 319 ? 138.299 158.615 111.188 1.00 117.81 319 THR A N 1
ATOM 5567 C CA . THR D 4 319 ? 137.664 159.923 111.189 1.00 119.52 319 THR A CA 1
ATOM 5568 C C . THR D 4 319 ? 136.687 160.015 112.357 1.00 120.62 319 THR A C 1
ATOM 5569 O O . THR D 4 319 ? 136.583 159.109 113.189 1.00 117.81 319 THR A O 1
ATOM 5573 N N . GLY D 4 320 ? 135.968 161.130 112.415 1.00 125.33 320 GLY A N 1
ATOM 5574 C CA . GLY D 4 320 ? 134.973 161.354 113.439 1.00 125.69 320 GLY A CA 1
ATOM 5575 C C . GLY D 4 320 ? 133.550 161.053 113.034 1.00 126.06 320 GLY A C 1
ATOM 5576 O O . GLY D 4 320 ? 132.653 161.122 113.880 1.00 126.11 320 GLY A O 1
ATOM 5577 N N . HIS D 4 321 ? 133.311 160.715 111.772 1.00 121.20 321 HIS A N 1
ATOM 5578 C CA . HIS D 4 321 ? 131.968 160.462 111.277 1.00 120.28 321 HIS A CA 1
ATOM 5579 C C . HIS D 4 321 ? 131.597 159.000 111.517 1.00 119.59 321 HIS A C 1
ATOM 5580 O O . HIS D 4 321 ? 132.267 158.275 112.257 1.00 115.24 321 HIS A O 1
ATOM 5587 N N . TYR D 4 322 ? 130.506 158.560 110.899 1.00 115.05 322 TYR A N 1
ATOM 5588 C CA . TYR D 4 322 ? 130.054 157.181 110.975 1.00 109.74 322 TYR A CA 1
ATOM 5589 C C . TYR D 4 322 ? 129.762 156.670 109.574 1.00 108.81 322 TYR A C 1
ATOM 5590 O O . TYR D 4 322 ? 129.481 157.440 108.653 1.00 106.39 322 TYR A O 1
ATOM 5599 N N . TYR D 4 323 ? 129.836 155.353 109.424 1.00 88.24 323 TYR A N 1
ATOM 5600 C CA . TYR D 4 323 ? 129.512 154.736 108.152 1.00 85.41 323 TYR A CA 1
ATOM 5601 C C . TYR D 4 323 ? 128.007 154.788 107.914 1.00 85.56 323 TYR A C 1
ATOM 5602 O O . TYR D 4 323 ? 127.213 155.021 108.828 1.00 86.21 323 TYR A O 1
ATOM 5611 N N . SER D 4 324 ? 127.618 154.587 106.658 1.00 79.89 324 SER A N 1
ATOM 5612 C CA . SER D 4 324 ? 126.206 154.622 106.304 1.00 76.37 324 SER A CA 1
ATOM 5613 C C . SER D 4 324 ? 125.547 153.254 106.420 1.00 79.77 324 SER A C 1
ATOM 5614 O O . SER D 4 324 ? 124.425 153.150 106.926 1.00 87.10 324 SER A O 1
ATOM 5617 N N . TYR D 4 325 ? 126.225 152.202 105.969 1.00 70.56 325 TYR A N 1
ATOM 5618 C CA . TYR D 4 325 ? 125.688 150.851 105.993 1.00 63.14 325 TYR A CA 1
ATOM 5619 C C . TYR D 4 325 ? 126.710 149.912 106.613 1.00 68.91 325 TYR A C 1
ATOM 5620 O O . TYR D 4 325 ? 127.914 150.180 106.589 1.00 77.46 325 TYR A O 1
ATOM 5629 N N . LEU D 4 326 ? 126.216 148.805 107.176 1.00 66.11 326 LEU A N 1
ATOM 5630 C CA . LEU D 4 326 ? 127.097 147.879 107.881 1.00 69.78 326 LEU A CA 1
ATOM 5631 C C . LEU D 4 326 ? 128.129 147.257 106.952 1.00 69.68 326 LEU A C 1
ATOM 5632 O O . LEU D 4 326 ? 129.227 146.906 107.397 1.00 71.06 326 LEU A O 1
ATOM 5637 N N . ALA D 4 327 ? 127.804 147.109 105.667 1.00 62.24 327 ALA A N 1
ATOM 5638 C CA . ALA D 4 327 ? 128.783 146.583 104.723 1.00 57.76 327 ALA A CA 1
ATOM 5639 C C . ALA D 4 327 ? 129.998 147.495 104.632 1.00 60.48 327 ALA A C 1
ATOM 5640 O O . ALA D 4 327 ? 131.133 147.019 104.521 1.00 64.83 327 ALA A O 1
ATOM 5642 N N . GLU D 4 328 ? 129.781 148.811 104.680 1.00 70.57 328 GLU A N 1
ATOM 5643 C CA . GLU D 4 328 ? 130.897 149.749 104.648 1.00 61.78 328 GLU A CA 1
ATOM 5644 C C . GLU D 4 328 ? 131.755 149.638 105.899 1.00 68.10 328 GLU A C 1
ATOM 5645 O O . GLU D 4 328 ? 132.963 149.891 105.847 1.00 78.14 328 GLU A O 1
ATOM 5651 N N . ALA D 4 329 ? 131.152 149.266 107.028 1.00 59.74 329 ALA A N 1
ATOM 5652 C CA . ALA D 4 329 ? 131.906 149.136 108.267 1.00 53.90 329 ALA A CA 1
ATOM 5653 C C . ALA D 4 329 ? 132.721 147.855 108.320 1.00 61.22 329 ALA A C 1
ATOM 5654 O O . ALA D 4 329 ? 133.631 147.751 109.148 1.00 66.82 329 ALA A O 1
ATOM 5656 N N . ARG D 4 330 ? 132.420 146.880 107.463 1.00 62.06 330 ARG A N 1
ATOM 5657 C CA . ARG D 4 330 ? 133.138 145.612 107.474 1.00 54.76 330 ARG A CA 1
ATOM 5658 C C . ARG D 4 330 ? 134.294 145.584 106.489 1.00 53.82 330 ARG A C 1
ATOM 5659 O O . ARG D 4 330 ? 135.291 144.898 106.740 1.00 69.09 330 ARG A O 1
ATOM 5667 N N . VAL D 4 331 ? 134.186 146.301 105.370 1.00 47.57 331 VAL A N 1
ATOM 5668 C CA . VAL D 4 331 ? 135.334 146.429 104.481 1.00 51.57 331 VAL A CA 1
ATOM 5669 C C . VAL D 4 331 ? 136.451 147.201 105.166 1.00 51.95 331 VAL A C 1
ATOM 5670 O O . VAL D 4 331 ? 137.634 146.917 104.951 1.00 66.21 331 VAL A O 1
ATOM 5674 N N . ALA D 4 332 ? 136.103 148.191 105.988 1.00 53.43 332 ALA A N 1
ATOM 5675 C CA . ALA D 4 332 ? 137.110 148.862 106.799 1.00 54.60 332 ALA A CA 1
ATOM 5676 C C . ALA D 4 332 ? 137.724 147.907 107.814 1.00 64.45 332 ALA A C 1
ATOM 5677 O O . ALA D 4 332 ? 138.945 147.898 108.006 1.00 73.69 332 ALA A O 1
ATOM 5679 N N . ALA D 4 333 ? 136.893 147.097 108.475 1.00 61.27 333 ALA A N 1
ATOM 5680 C CA . ALA D 4 333 ? 137.415 146.098 109.400 1.00 61.09 333 ALA A CA 1
ATOM 5681 C C . ALA D 4 333 ? 138.205 145.023 108.670 1.00 54.84 333 ALA A C 1
ATOM 5682 O O . ALA D 4 333 ? 139.128 144.436 109.245 1.00 60.78 333 ALA A O 1
ATOM 5684 N N . TYR D 4 334 ? 137.850 144.743 107.415 1.00 63.44 334 TYR A N 1
ATOM 5685 C CA . TYR D 4 334 ? 138.651 143.836 106.603 1.00 64.98 334 TYR A CA 1
ATOM 5686 C C . TYR D 4 334 ? 140.047 144.397 106.377 1.00 65.75 334 TYR A C 1
ATOM 5687 O O . TYR D 4 334 ? 141.037 143.658 106.421 1.00 72.82 334 TYR A O 1
ATOM 5696 N N . ASP D 4 335 ? 140.146 145.703 106.132 1.00 62.49 335 ASP A N 1
ATOM 5697 C CA . ASP D 4 335 ? 141.436 146.310 105.832 1.00 57.26 335 ASP A CA 1
ATOM 5698 C C . ASP D 4 335 ? 142.298 146.479 107.074 1.00 63.12 335 ASP A C 1
ATOM 5699 O O . ASP D 4 335 ? 143.528 146.468 106.969 1.00 81.37 335 ASP A O 1
ATOM 5704 N N . LYS D 4 336 ? 141.686 146.646 108.247 1.00 62.91 336 LYS A N 1
ATOM 5705 C CA . LYS D 4 336 ? 142.470 146.698 109.477 1.00 59.58 336 LYS A CA 1
ATOM 5706 C C . LYS D 4 336 ? 143.098 145.346 109.782 1.00 63.22 336 LYS A C 1
ATOM 5707 O O . LYS D 4 336 ? 144.254 145.276 110.214 1.00 70.61 336 LYS A O 1
ATOM 5713 N N . HIS D 4 337 ? 142.349 144.263 109.567 1.00 58.40 337 HIS A N 1
ATOM 5714 C CA . HIS D 4 337 ? 142.898 142.925 109.755 1.00 47.90 337 HIS A CA 1
ATOM 5715 C C . HIS D 4 337 ? 144.060 142.682 108.800 1.00 50.69 337 HIS A C 1
ATOM 5716 O O . HIS D 4 337 ? 145.056 142.052 109.170 1.00 62.29 337 HIS A O 1
ATOM 5723 N N . HIS D 4 338 ? 143.955 143.184 107.568 1.00 56.32 338 HIS A N 1
ATOM 5724 C CA . HIS D 4 338 ? 145.067 143.065 106.632 1.00 57.27 338 HIS A CA 1
ATOM 5725 C C . HIS D 4 338 ? 146.283 143.844 107.115 1.00 61.93 338 HIS A C 1
ATOM 5726 O O . HIS D 4 338 ? 147.415 143.354 107.036 1.00 72.35 338 HIS A O 1
ATOM 5733 N N . SER D 4 339 ? 146.070 145.064 107.611 1.00 71.43 339 SER A N 1
ATOM 5734 C CA . SER D 4 339 ? 147.181 145.851 108.132 1.00 67.73 339 SER A CA 1
ATOM 5735 C C . SER D 4 339 ? 147.756 145.232 109.397 1.00 73.29 339 SER A C 1
ATOM 5736 O O . SER D 4 339 ? 148.948 145.391 109.677 1.00 76.32 339 SER A O 1
ATOM 5739 N N . ASP D 4 340 ? 146.926 144.538 110.177 1.00 76.01 340 ASP A N 1
ATOM 5740 C CA . ASP D 4 340 ? 147.433 143.815 111.337 1.00 67.66 340 ASP A CA 1
ATOM 5741 C C . ASP D 4 340 ? 148.278 142.619 110.923 1.00 72.50 340 ASP A C 1
ATOM 5742 O O . ASP D 4 340 ? 149.231 142.263 111.624 1.00 87.86 340 ASP A O 1
ATOM 5747 N N . LEU D 4 341 ? 147.944 141.987 109.797 1.00 63.73 341 LEU A N 1
ATOM 5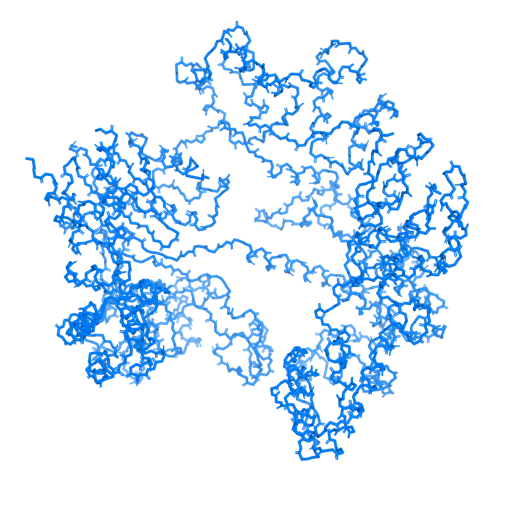748 C CA . LEU D 4 341 ? 148.643 140.773 109.392 1.00 65.35 341 LEU A CA 1
ATOM 5749 C C . LEU D 4 341 ? 150.056 141.073 108.911 1.00 67.84 341 LEU A C 1
ATOM 5750 O O . LEU D 4 341 ? 150.988 140.317 109.205 1.00 77.96 341 LEU A O 1
ATOM 5755 N N . VAL D 4 342 ? 150.240 142.166 108.166 1.00 57.11 342 VAL A N 1
ATOM 5756 C CA . VAL D 4 342 ? 151.578 142.502 107.691 1.00 56.85 342 VAL A CA 1
ATOM 5757 C C . VAL D 4 342 ? 152.485 142.878 108.854 1.00 62.80 342 VAL A C 1
ATOM 5758 O O . VAL D 4 342 ? 153.703 142.680 108.788 1.00 73.84 342 VAL A O 1
ATOM 5762 N N . LYS D 4 343 ? 151.920 143.429 109.931 1.00 70.47 343 LYS A N 1
ATOM 5763 C CA . LYS D 4 343 ? 152.719 143.712 111.118 1.00 69.86 343 LYS A CA 1
ATOM 5764 C C . LYS D 4 343 ? 153.246 142.429 111.744 1.00 73.34 343 LYS A C 1
ATOM 5765 O O . LYS D 4 343 ? 154.429 142.338 112.090 1.00 80.72 343 LYS A O 1
ATOM 5771 N N . LEU D 4 344 ? 152.382 141.424 111.897 1.00 63.71 344 LEU A N 1
ATOM 5772 C CA . LEU D 4 344 ? 152.818 140.154 112.465 1.00 58.98 344 LEU A CA 1
ATOM 5773 C C . LEU D 4 344 ? 153.798 139.442 111.542 1.00 64.45 344 LEU A C 1
ATOM 5774 O O . LEU D 4 344 ? 154.777 138.851 112.008 1.00 76.79 344 LEU A O 1
ATOM 5779 N N . LYS D 4 345 ? 153.551 139.483 110.231 1.00 71.61 345 LYS A N 1
ATOM 5780 C CA . LYS D 4 345 ? 154.453 138.825 109.292 1.00 72.22 345 LYS A CA 1
ATOM 5781 C C . LYS D 4 345 ? 155.832 139.475 109.298 1.00 79.06 345 LYS A C 1
ATOM 5782 O O . LYS D 4 345 ? 156.851 138.777 109.258 1.00 84.01 345 LYS A O 1
ATOM 5788 N N . THR D 4 346 ? 155.885 140.808 109.345 1.00 78.70 346 THR A N 1
ATOM 5789 C CA . THR D 4 346 ? 157.174 141.491 109.398 1.00 69.57 346 THR A CA 1
ATOM 5790 C C . THR D 4 346 ? 157.869 141.258 110.733 1.00 75.74 346 THR A C 1
ATOM 5791 O O . THR D 4 346 ? 159.086 141.054 110.775 1.00 93.05 346 THR A O 1
ATOM 5795 N N . LEU D 4 347 ? 157.114 141.293 111.833 1.00 72.42 347 LEU A N 1
ATOM 5796 C CA . LEU D 4 347 ? 157.706 141.073 113.149 1.00 75.50 347 LEU A CA 1
ATOM 5797 C C . LEU D 4 347 ? 158.314 139.682 113.252 1.00 72.61 347 LEU A C 1
ATOM 5798 O O . LEU D 4 347 ? 159.433 139.514 113.749 1.00 78.45 347 LEU A O 1
ATOM 5803 N N . PHE D 4 348 ? 157.584 138.667 112.792 1.00 67.24 348 PHE A N 1
ATOM 5804 C CA . PHE D 4 348 ? 158.077 137.298 112.874 1.00 64.64 348 PHE A CA 1
ATOM 5805 C C . PHE D 4 348 ? 159.292 137.097 111.979 1.00 74.43 348 PHE A C 1
ATOM 5806 O O . PHE D 4 348 ? 160.290 136.500 112.394 1.00 82.64 348 PHE A O 1
ATOM 5814 N N . ARG D 4 349 ? 159.227 137.598 110.745 1.00 86.75 349 ARG A N 1
ATOM 5815 C CA . ARG D 4 349 ? 160.312 137.373 109.795 1.00 92.59 349 ARG A CA 1
ATOM 5816 C C . ARG D 4 349 ? 161.579 138.113 110.210 1.00 90.75 349 ARG A C 1
ATOM 5817 O O . ARG D 4 349 ? 162.692 137.613 110.010 1.00 89.85 349 ARG A O 1
ATOM 5825 N N . GLU D 4 350 ? 161.430 139.301 110.797 1.00 91.84 350 GLU A N 1
ATOM 5826 C CA . GLU D 4 350 ? 162.597 140.091 111.173 1.00 91.76 350 GLU A CA 1
ATOM 5827 C C . GLU D 4 350 ? 163.323 139.487 112.369 1.00 96.09 350 GLU A C 1
ATOM 5828 O O . GLU D 4 350 ? 164.558 139.503 112.424 1.00 98.90 350 GLU A O 1
ATOM 5834 N N . TYR D 4 351 ? 162.582 138.940 113.329 1.00 90.58 351 TYR A N 1
ATOM 5835 C CA . TYR D 4 351 ? 163.159 138.512 114.598 1.00 88.40 351 TYR A CA 1
ATOM 5836 C C . TYR D 4 351 ? 163.227 137.004 114.773 1.00 85.72 351 TYR A C 1
ATOM 5837 O O . TYR D 4 351 ? 164.215 136.501 115.311 1.00 88.81 351 TYR A O 1
ATOM 5846 N N . ILE D 4 352 ? 162.211 136.263 114.344 1.00 90.07 352 ILE A N 1
ATOM 5847 C CA . ILE D 4 352 ? 162.210 134.810 114.509 1.00 91.25 352 ILE A CA 1
ATOM 5848 C C . ILE D 4 352 ? 161.856 134.147 113.183 1.00 87.90 352 ILE A C 1
ATOM 5849 O O . ILE D 4 352 ? 160.789 133.529 113.063 1.00 85.01 352 ILE A O 1
ATOM 5854 N N . PRO D 4 353 ? 162.718 134.239 112.166 1.00 98.66 353 PRO A N 1
ATOM 5855 C CA . PRO D 4 353 ? 162.364 133.677 110.854 1.00 98.56 353 PRO A CA 1
ATOM 5856 C C . PRO D 4 353 ? 162.266 132.162 110.841 1.00 98.38 353 PRO A C 1
ATOM 5857 O O . PRO D 4 353 ? 161.610 131.613 109.948 1.00 97.68 353 PRO A O 1
ATOM 5861 N N . GLU D 4 354 ? 162.892 131.469 111.795 1.00 100.56 354 GLU A N 1
ATOM 5862 C CA . GLU D 4 354 ? 162.769 130.018 111.857 1.00 104.94 354 GLU A CA 1
ATOM 5863 C C . GLU D 4 354 ? 161.417 129.581 112.402 1.00 109.43 354 GLU A C 1
ATOM 5864 O O . GLU D 4 354 ? 161.006 128.440 112.168 1.00 110.51 354 GLU A O 1
ATOM 5870 N N . GLU D 4 355 ? 160.725 130.457 113.122 1.00 98.13 355 GLU A N 1
ATOM 5871 C CA . GLU D 4 355 ? 159.395 130.179 113.636 1.00 95.13 355 GLU A CA 1
ATOM 5872 C C . GLU D 4 355 ? 158.292 130.748 112.754 1.00 94.92 355 GLU A C 1
ATOM 5873 O O . GLU D 4 355 ? 157.112 130.599 113.084 1.00 93.56 355 GLU A O 1
ATOM 5879 N N . TYR D 4 356 ? 158.651 131.398 111.645 1.00 81.67 356 TYR A N 1
ATOM 5880 C CA . TYR D 4 356 ? 157.647 131.924 110.726 1.00 77.19 356 TYR A CA 1
ATOM 5881 C C . TYR D 4 356 ? 156.825 130.801 110.110 1.00 75.53 356 TYR A C 1
ATOM 5882 O O . TYR D 4 356 ? 155.598 130.908 109.998 1.00 82.31 356 TYR A O 1
ATOM 5891 N N . ASP D 4 357 ? 157.486 129.719 109.699 1.00 85.88 357 ASP A N 1
ATOM 5892 C CA . ASP D 4 357 ? 156.797 128.636 109.007 1.00 85.69 357 ASP A CA 1
ATOM 5893 C C . ASP D 4 357 ? 155.819 127.906 109.917 1.00 84.77 357 ASP A C 1
ATOM 5894 O O . ASP D 4 357 ? 154.834 127.337 109.436 1.00 81.12 357 ASP A O 1
ATOM 5899 N N . ASN D 4 358 ? 156.070 127.906 111.224 1.00 85.29 358 ASN A N 1
ATOM 5900 C CA . ASN D 4 358 ? 155.237 127.160 112.155 1.00 83.58 358 ASN A CA 1
ATOM 5901 C C . ASN D 4 358 ? 153.992 127.918 112.589 1.00 85.73 358 ASN A C 1
ATOM 5902 O O . ASN D 4 358 ? 153.103 127.314 113.196 1.00 84.05 358 ASN A O 1
ATOM 5907 N N . PHE D 4 359 ? 153.900 129.215 112.299 1.00 79.77 359 PHE A N 1
ATOM 5908 C CA . PHE D 4 359 ? 152.769 130.014 112.742 1.00 73.08 359 PHE A CA 1
ATOM 5909 C C . PHE D 4 359 ? 151.845 130.455 111.620 1.00 75.61 359 PHE A C 1
ATOM 5910 O O . PHE D 4 359 ? 150.666 130.707 111.882 1.00 80.96 359 PHE A O 1
ATOM 5918 N N . PHE D 4 360 ? 152.337 130.554 110.387 1.00 73.91 360 PHE A N 1
ATOM 5919 C CA . PHE D 4 360 ? 151.527 131.032 109.277 1.00 67.77 360 PHE A CA 1
ATOM 5920 C C . PHE D 4 360 ? 151.258 129.945 108.246 1.00 69.49 360 PHE A C 1
ATOM 5921 O O . PHE D 4 360 ? 150.099 129.611 107.992 1.00 82.97 360 PHE A O 1
ATOM 5929 N N . ARG D 4 361 ? 152.297 129.369 107.654 1.00 72.25 361 ARG A N 1
ATOM 5930 C CA . ARG D 4 361 ? 152.118 128.358 106.615 1.00 68.54 361 ARG A CA 1
ATOM 5931 C C . ARG D 4 361 ? 152.162 126.945 107.187 1.00 77.83 361 ARG A C 1
ATOM 5932 O O . ARG D 4 361 ? 152.880 126.077 106.696 1.00 88.98 361 ARG A O 1
ATOM 5940 N N . LYS D 4 362 ? 151.364 126.699 108.222 1.00 82.83 362 LYS A N 1
ATOM 5941 C CA . LYS D 4 362 ? 151.297 125.387 108.851 1.00 83.52 362 LYS A CA 1
ATOM 5942 C C . LYS D 4 362 ? 150.118 125.373 109.807 1.00 82.76 362 LYS A C 1
ATOM 5943 O O . LYS D 4 362 ? 149.810 126.384 110.443 1.00 91.77 362 LYS A O 1
ATOM 5949 N N . MET D 4 363 ? 149.464 124.221 109.902 1.00 74.92 363 MET A N 1
ATOM 5950 C CA . MET D 4 363 ? 148.291 124.055 110.750 1.00 76.84 363 MET A CA 1
ATOM 5951 C C . MET D 4 363 ? 148.722 123.403 112.056 1.00 82.07 363 MET A C 1
ATOM 5952 O O . MET D 4 363 ? 149.164 122.250 112.067 1.00 88.79 363 MET A O 1
ATOM 5957 N N . GLU D 4 364 ? 148.589 124.142 113.155 1.00 91.44 364 GLU A N 1
ATOM 5958 C CA . GLU D 4 364 ? 148.876 123.616 114.482 1.00 90.73 364 GLU A CA 1
ATOM 5959 C C . GLU D 4 364 ? 147.844 124.128 115.474 1.00 90.30 364 GLU A C 1
ATOM 5960 O O . GLU D 4 364 ? 146.791 124.631 115.075 1.00 92.28 364 GLU A O 1
ATOM 5966 N N . LYS D 4 365 ? 148.131 124.004 116.763 1.00 91.66 365 LYS A N 1
ATOM 5967 C CA . LYS D 4 365 ? 147.184 124.414 117.794 1.00 94.34 365 LYS A CA 1
ATOM 5968 C C . LYS D 4 365 ? 147.179 125.934 117.902 1.00 94.67 365 LYS A C 1
ATOM 5969 O O . LYS D 4 365 ? 148.138 126.541 118.383 1.00 91.00 365 LYS A O 1
ATOM 5975 N N . ALA D 4 366 ? 146.094 126.548 117.430 1.00 91.45 366 ALA A N 1
ATOM 5976 C CA . ALA D 4 366 ? 145.803 127.966 117.644 1.00 82.91 366 ALA A CA 1
ATOM 5977 C C . ALA D 4 366 ? 146.838 128.888 117.008 1.00 80.33 366 ALA A C 1
ATOM 5978 O O . ALA D 4 366 ? 147.058 130.002 117.481 1.00 89.95 366 ALA A O 1
ATOM 5980 N N . ASN D 4 367 ? 147.477 128.457 115.926 1.00 69.79 367 ASN A N 1
ATOM 5981 C CA . ASN D 4 367 ? 148.336 129.356 115.169 1.00 69.14 367 ASN A CA 1
ATOM 5982 C C . ASN D 4 367 ? 147.454 130.197 114.249 1.00 70.87 367 ASN A C 1
ATOM 5983 O O . ASN D 4 367 ? 146.228 130.216 114.382 1.00 81.64 367 ASN A O 1
ATOM 5988 N N . TYR D 4 368 ? 148.059 130.928 113.312 1.00 61.93 368 TYR A N 1
ATOM 5989 C CA . TYR D 4 368 ? 147.248 131.752 112.422 1.00 54.04 368 TYR A CA 1
ATOM 5990 C C . TYR D 4 368 ? 146.403 130.896 111.489 1.00 63.68 368 TYR A C 1
ATOM 5991 O O . TYR D 4 368 ? 145.235 131.211 111.241 1.00 78.19 368 TYR A O 1
ATOM 6000 N N . SER D 4 369 ? 146.975 129.814 110.960 1.00 63.97 369 SER A N 1
ATOM 6001 C CA . SER D 4 369 ? 146.221 128.948 110.061 1.00 52.04 369 SER A CA 1
ATOM 6002 C C . SER D 4 369 ? 145.033 128.319 110.773 1.00 53.99 369 SER A C 1
ATOM 6003 O O . SER D 4 369 ? 143.943 128.210 110.202 1.00 74.51 369 SER A O 1
ATOM 6006 N N . HIS D 4 370 ? 145.225 127.895 112.021 1.00 51.13 370 HIS A N 1
ATOM 6007 C CA . HIS D 4 370 ? 144.115 127.354 112.795 1.00 53.10 370 HIS A CA 1
ATOM 6008 C C . HIS D 4 370 ? 143.079 128.423 113.107 1.00 60.22 370 HIS A C 1
ATOM 6009 O O . HIS D 4 370 ? 141.891 128.113 113.238 1.00 69.07 370 HIS A O 1
ATOM 6016 N N . TYR D 4 371 ? 143.507 129.679 113.241 1.00 61.64 371 TYR A N 1
ATOM 6017 C CA . TYR D 4 371 ? 142.564 130.764 113.486 1.00 50.39 371 TYR A CA 1
ATOM 6018 C C . TYR D 4 371 ? 141.686 131.010 112.267 1.00 67.28 371 TYR A C 1
ATOM 6019 O O . TYR D 4 371 ? 140.458 131.098 112.378 1.00 72.94 371 TYR A O 1
ATOM 6028 N N . ILE D 4 372 ? 142.301 131.122 111.090 1.00 62.63 372 ILE A N 1
ATOM 6029 C CA . ILE D 4 372 ? 141.539 131.325 109.865 1.00 48.42 372 ILE A CA 1
ATOM 6030 C C . ILE D 4 372 ? 140.747 130.073 109.515 1.00 55.28 372 ILE A C 1
ATOM 6031 O O . ILE D 4 372 ? 139.606 130.153 109.044 1.00 67.07 372 ILE A O 1
ATOM 6036 N N . GLY D 4 373 ? 141.327 128.902 109.748 1.00 49.18 373 GLY A N 1
ATOM 6037 C CA . GLY D 4 373 ? 140.676 127.648 109.445 1.00 47.76 373 GLY A CA 1
ATOM 6038 C C . GLY D 4 373 ? 141.058 127.020 108.129 1.00 43.47 373 GLY A C 1
ATOM 6039 O O . GLY D 4 373 ? 140.391 126.073 107.703 1.00 56.03 373 GLY A O 1
ATOM 6040 N N . SER D 4 374 ? 142.096 127.519 107.467 1.00 50.72 374 SER A N 1
ATOM 6041 C CA . SER D 4 374 ? 142.548 126.944 106.211 1.00 55.79 374 SER A CA 1
ATOM 6042 C C . SER D 4 374 ? 143.996 127.347 105.988 1.00 56.40 374 SER A C 1
ATOM 6043 O O . SER D 4 374 ? 144.488 128.310 106.579 1.00 65.76 374 SER A O 1
ATOM 6046 N N . THR D 4 375 ? 144.670 126.593 105.125 1.00 60.48 375 THR A N 1
ATOM 6047 C CA . THR D 4 375 ? 146.053 126.884 104.780 1.00 56.69 375 THR A CA 1
ATOM 6048 C C . THR D 4 375 ? 146.352 126.274 103.420 1.00 54.91 375 THR A C 1
ATOM 6049 O O . THR D 4 375 ? 145.714 125.308 102.999 1.00 61.68 375 THR A O 1
ATOM 6053 N N . GLU D 4 376 ? 147.334 126.858 102.735 1.00 72.21 376 GLU A N 1
ATOM 6054 C CA . GLU D 4 376 ? 147.683 126.430 101.382 1.00 77.51 376 GLU A CA 1
ATOM 6055 C C . GLU D 4 376 ? 149.156 126.758 101.154 1.00 83.26 376 GLU A C 1
ATOM 6056 O O . GLU D 4 376 ? 149.498 127.908 100.863 1.00 85.91 376 GLU A O 1
ATOM 6062 N N . TYR D 4 377 ? 150.016 125.749 101.279 1.00 69.41 377 TYR A N 1
ATOM 6063 C CA . TYR D 4 377 ? 151.444 125.931 101.076 1.00 70.80 377 TYR A CA 1
ATOM 6064 C C . TYR D 4 377 ? 152.024 124.695 100.407 1.00 75.89 377 TYR A C 1
ATOM 6065 O O . TYR D 4 377 ? 151.440 123.610 100.445 1.00 75.41 377 TYR A O 1
ATOM 6074 N N . ASP D 4 378 ? 153.188 124.885 99.782 1.00 95.57 378 ASP A N 1
ATOM 6075 C CA . ASP D 4 378 ? 153.915 123.823 99.084 1.00 96.55 378 ASP A CA 1
ATOM 6076 C C . ASP D 4 378 ? 153.100 123.231 97.940 1.00 94.68 378 ASP A C 1
ATOM 6077 O O . ASP D 4 378 ? 153.297 122.076 97.555 1.00 90.09 378 ASP A O 1
ATOM 6082 N N . GLY D 4 379 ? 152.184 124.017 97.383 1.00 90.19 379 GLY A N 1
ATOM 6083 C CA . GLY D 4 379 ? 151.381 123.551 96.271 1.00 87.23 379 GLY A CA 1
ATOM 6084 C C . GLY D 4 379 ? 150.389 122.469 96.620 1.00 88.70 379 GLY A C 1
ATOM 6085 O O . GLY D 4 379 ? 149.788 121.879 95.719 1.00 93.66 379 GLY A O 1
ATOM 6086 N N . GLU D 4 380 ? 150.195 122.190 97.904 1.00 83.61 380 GLU A N 1
ATOM 6087 C CA . GLU D 4 380 ? 149.251 121.173 98.333 1.00 81.49 380 GLU A CA 1
ATOM 6088 C C . GLU D 4 380 ? 147.837 121.742 98.369 1.00 86.36 380 GLU A C 1
ATOM 6089 O O . GLU D 4 380 ? 147.620 122.953 98.294 1.00 85.68 380 GLU A O 1
ATOM 6095 N N . LYS D 4 381 ? 146.863 120.845 98.489 1.00 89.50 381 LYS A N 1
ATOM 6096 C CA . LYS D 4 381 ? 145.470 121.256 98.501 1.00 89.57 381 LYS A CA 1
ATOM 6097 C C . LYS D 4 381 ? 145.149 122.021 99.780 1.00 83.87 381 LYS A C 1
ATOM 6098 O O . LYS D 4 381 ? 145.853 121.927 100.789 1.00 83.18 381 LYS A O 1
ATOM 6104 N N . ARG D 4 382 ? 144.074 122.802 99.718 1.00 69.64 382 ARG A N 1
ATOM 6105 C CA . ARG D 4 382 ? 143.638 123.576 100.871 1.00 63.25 382 ARG A CA 1
ATOM 6106 C C . ARG D 4 382 ? 143.279 122.649 102.023 1.00 65.00 382 ARG A C 1
ATOM 6107 O O . ARG D 4 382 ? 142.541 121.676 101.847 1.00 64.09 382 ARG A O 1
ATOM 6115 N N . CYS D 4 383 ? 143.803 122.954 103.205 1.00 65.60 383 CYS A N 1
ATOM 6116 C CA . CYS D 4 383 ? 143.555 122.159 104.405 1.00 65.83 383 CYS A CA 1
ATOM 6117 C C . CYS D 4 383 ? 142.575 122.934 105.277 1.00 66.08 383 CYS A C 1
ATOM 6118 O O . CYS D 4 383 ? 142.966 123.701 106.155 1.00 68.57 383 CYS A O 1
ATOM 6121 N N . ARG D 4 384 ? 141.286 122.726 105.030 1.00 64.75 384 ARG A N 1
ATOM 6122 C CA . ARG D 4 384 ? 140.234 123.390 105.785 1.00 53.74 384 ARG A CA 1
ATOM 6123 C C . ARG D 4 384 ? 139.881 122.544 107.000 1.00 49.91 384 ARG A C 1
ATOM 6124 O O . ARG D 4 384 ? 139.570 121.357 106.867 1.00 63.69 384 ARG A O 1
ATOM 6132 N N . THR D 4 385 ? 139.931 123.155 108.180 1.00 59.36 385 THR A N 1
ATOM 6133 C CA . THR D 4 385 ? 139.651 122.449 109.423 1.00 63.65 385 THR A CA 1
ATOM 6134 C C . THR D 4 385 ? 138.748 123.287 110.316 1.00 63.47 385 THR A C 1
ATOM 6135 O O . THR D 4 385 ? 138.229 124.322 109.888 1.00 69.16 385 THR A O 1
ATOM 6139 N N . ALA D 4 386 ? 138.549 122.845 111.553 1.00 46.88 386 ALA A N 1
ATOM 6140 C CA . ALA D 4 386 ? 137.854 123.668 112.529 1.00 49.54 386 ALA A CA 1
ATOM 6141 C C . ALA D 4 386 ? 138.675 124.912 112.829 1.00 62.81 386 ALA A C 1
ATOM 6142 O O . ALA D 4 386 ? 139.908 124.884 112.804 1.00 65.09 386 ALA A O 1
ATOM 6144 N N . LYS D 4 387 ? 137.987 126.012 113.105 1.00 59.48 387 LYS A N 1
ATOM 6145 C CA . LYS D 4 387 ? 138.658 127.280 113.331 1.00 48.79 387 LYS A CA 1
ATOM 6146 C C . LYS D 4 387 ? 138.976 127.468 114.809 1.00 49.97 387 LYS A C 1
ATOM 6147 O O . LYS D 4 387 ? 138.266 126.975 115.688 1.00 57.73 387 LYS A O 1
ATOM 6153 N N . ALA D 4 388 ? 140.058 128.191 115.074 1.00 56.43 388 ALA A N 1
ATOM 6154 C CA . ALA D 4 388 ? 140.480 128.473 116.435 1.00 61.11 388 ALA A CA 1
ATOM 6155 C C . ALA D 4 388 ? 139.789 129.719 116.965 1.00 72.79 388 ALA A C 1
ATOM 6156 O O . ALA D 4 388 ? 139.474 130.647 116.216 1.00 72.86 388 ALA A O 1
ATOM 6158 N N . LYS D 4 389 ? 139.553 129.730 118.272 1.00 77.00 389 LYS A N 1
ATOM 6159 C CA . LYS D 4 389 ? 139.051 130.922 118.932 1.00 80.06 389 LYS A CA 1
ATOM 6160 C C . LYS D 4 389 ? 140.193 131.899 119.175 1.00 79.02 389 LYS A C 1
ATOM 6161 O O . LYS D 4 389 ? 141.333 131.502 119.424 1.00 82.91 389 LYS A O 1
ATOM 6167 N N . GLN D 4 390 ? 139.879 133.194 119.090 1.00 76.36 390 GLN A N 1
ATOM 6168 C CA . GLN D 4 390 ? 140.928 134.199 119.219 1.00 73.77 390 GLN A CA 1
ATOM 6169 C C . GLN D 4 390 ? 141.525 134.214 120.619 1.00 82.49 390 GLN A C 1
ATOM 6170 O O . GLN D 4 390 ? 142.679 134.618 120.788 1.00 91.95 390 GLN A O 1
ATOM 6176 N N . GLU D 4 391 ? 140.764 133.785 121.628 1.00 92.17 391 GLU A N 1
ATOM 6177 C CA . GLU D 4 391 ? 141.310 133.710 122.979 1.00 90.60 391 GLU A CA 1
ATOM 6178 C C . GLU D 4 391 ? 142.527 132.796 123.021 1.00 87.89 391 GLU A C 1
ATOM 6179 O O . GLU D 4 391 ? 143.575 133.162 123.564 1.00 92.46 391 GLU A O 1
ATOM 6185 N N . ASP D 4 392 ? 142.408 131.603 122.439 1.00 78.98 392 ASP A N 1
ATOM 6186 C CA . ASP D 4 392 ? 143.546 130.697 122.350 1.00 80.99 392 ASP A CA 1
ATOM 6187 C C . ASP D 4 392 ? 144.529 131.126 121.270 1.00 81.65 392 ASP A C 1
ATOM 6188 O O . ASP D 4 392 ? 145.720 130.812 121.363 1.00 81.48 392 ASP A O 1
ATOM 6193 N N . PHE D 4 393 ? 144.052 131.831 120.244 1.00 73.19 393 PHE A N 1
ATOM 6194 C CA . PHE D 4 393 ? 144.947 132.322 119.203 1.00 65.52 393 PHE A CA 1
ATOM 6195 C C . PHE D 4 393 ? 145.775 133.499 119.701 1.00 76.47 393 PHE A C 1
ATOM 6196 O O . PHE D 4 393 ? 146.962 133.612 119.374 1.00 78.80 393 PHE A O 1
ATOM 6204 N N . TYR D 4 394 ? 145.164 134.389 120.487 1.00 84.30 394 TYR A N 1
ATOM 6205 C CA . TYR D 4 394 ? 145.917 135.480 121.096 1.00 67.05 394 TYR A CA 1
ATOM 6206 C C . TYR D 4 394 ? 146.969 134.945 122.056 1.00 76.11 394 TYR A C 1
ATOM 6207 O O . TYR D 4 394 ? 148.110 135.420 122.066 1.00 79.95 394 TYR A O 1
ATOM 6216 N N . LYS D 4 395 ? 146.599 133.954 122.873 1.00 83.98 395 LYS A N 1
ATOM 6217 C CA . LYS D 4 395 ? 147.562 133.332 123.774 1.00 80.13 395 LYS A CA 1
ATOM 6218 C C . LYS D 4 395 ? 148.735 132.743 123.010 1.00 79.06 395 LYS A C 1
ATOM 6219 O O . LYS D 4 395 ? 149.865 132.750 123.507 1.00 86.76 395 LYS A O 1
ATOM 6225 N N . SER D 4 396 ? 148.489 132.234 121.804 1.00 76.61 396 SER A N 1
ATOM 6226 C CA . SER D 4 396 ? 149.564 131.648 121.021 1.00 80.44 396 SER A CA 1
ATOM 6227 C C . SER D 4 396 ? 150.582 132.683 120.568 1.00 85.79 396 SER A C 1
ATOM 6228 O O . SER D 4 396 ? 151.767 132.358 120.481 1.00 82.42 396 SER A O 1
ATOM 6231 N N . ILE D 4 397 ? 150.157 133.912 120.283 1.00 86.16 397 ILE A N 1
ATOM 6232 C CA . ILE D 4 397 ? 151.097 134.965 119.905 1.00 79.35 397 ILE A CA 1
ATOM 6233 C C . ILE D 4 397 ? 151.876 135.470 121.111 1.00 81.03 397 ILE A C 1
ATOM 6234 O O . ILE D 4 397 ? 153.068 135.767 121.004 1.00 88.50 397 ILE A O 1
ATOM 6239 N N . ASN D 4 398 ? 151.215 135.589 122.265 1.00 87.06 398 ASN A N 1
ATOM 6240 C CA . ASN D 4 398 ? 151.897 136.055 123.469 1.00 85.45 398 ASN A CA 1
ATOM 6241 C C . ASN D 4 398 ? 153.046 135.125 123.839 1.00 87.44 398 ASN A C 1
ATOM 6242 O O . ASN D 4 398 ? 154.153 135.579 124.148 1.00 86.02 398 ASN A O 1
ATOM 6247 N N . LYS D 4 399 ? 152.804 133.814 123.800 1.00 84.76 399 LYS A N 1
ATOM 6248 C CA . LYS D 4 399 ? 153.881 132.854 124.000 1.00 86.58 399 LYS A CA 1
ATOM 6249 C C . LYS D 4 399 ? 154.860 132.845 122.837 1.00 86.74 399 LYS A C 1
ATOM 6250 O O . LYS D 4 399 ? 155.937 132.251 122.951 1.00 92.17 399 LYS A O 1
ATOM 6256 N N . MET D 4 400 ? 154.509 133.486 121.727 1.00 86.50 400 MET A N 1
ATOM 6257 C CA . MET D 4 400 ? 155.301 133.433 120.508 1.00 90.55 400 MET A CA 1
ATOM 6258 C C . MET D 4 400 ? 156.138 134.685 120.305 1.00 91.89 400 MET A C 1
ATOM 6259 O O . MET D 4 400 ? 157.174 134.629 119.636 1.00 92.11 400 MET A O 1
ATOM 6264 N N . LEU D 4 401 ? 155.693 135.814 120.858 1.00 94.98 401 LEU A N 1
ATOM 6265 C CA . LEU D 4 401 ? 156.446 137.060 120.845 1.00 89.68 401 LEU A CA 1
ATOM 6266 C C . LEU D 4 401 ? 157.493 137.125 121.946 1.00 94.53 401 LEU A C 1
ATOM 6267 O O . LEU D 4 401 ? 158.353 138.010 121.905 1.00 95.95 401 LEU A O 1
ATOM 6272 N N . GLU D 4 402 ? 157.434 136.220 122.925 1.00 93.37 402 GLU A N 1
ATOM 6273 C CA . GLU D 4 402 ? 158.355 136.287 124.054 1.00 89.89 402 GLU A CA 1
ATOM 6274 C C . GLU D 4 402 ? 159.799 136.141 123.597 1.00 91.15 402 GLU A C 1
ATOM 6275 O O . GLU D 4 402 ? 160.694 136.818 124.115 1.00 95.01 402 GLU A O 1
ATOM 6281 N N . LYS D 4 403 ? 160.044 135.274 122.627 1.00 90.53 403 LYS A N 1
ATOM 6282 C CA . LYS D 4 403 ? 161.390 135.080 122.103 1.00 97.88 403 LYS A CA 1
ATOM 6283 C C . LYS D 4 403 ? 161.872 136.249 121.250 1.00 97.55 403 LYS A C 1
ATOM 6284 O O . LYS D 4 403 ? 162.963 136.163 120.674 1.00 101.52 403 LYS A O 1
ATOM 6290 N N . ILE D 4 404 ? 161.105 137.324 121.155 1.00 87.10 404 ILE A N 1
ATOM 6291 C CA . ILE D 4 404 ? 161.479 138.520 120.404 1.00 87.74 404 ILE A CA 1
ATOM 6292 C C . ILE D 4 404 ? 161.828 139.613 121.404 1.00 91.03 404 ILE A C 1
ATOM 6293 O O . ILE D 4 404 ? 161.037 139.876 122.316 1.00 90.25 404 ILE A O 1
ATOM 6298 N N . PRO D 4 405 ? 162.985 140.260 121.281 1.00 97.48 405 PRO A N 1
ATOM 6299 C CA . PRO D 4 405 ? 163.320 141.347 122.205 1.00 94.58 405 PRO A CA 1
ATOM 6300 C C . PRO D 4 405 ? 162.375 142.526 122.045 1.00 92.81 405 PRO A C 1
ATOM 6301 O O . PRO D 4 405 ? 161.798 142.751 120.979 1.00 94.60 405 PRO A O 1
ATOM 6305 N N . GLU D 4 406 ? 162.218 143.277 123.132 1.00 98.91 406 GLU A N 1
ATOM 6306 C CA . GLU D 4 406 ? 161.259 144.374 123.160 1.00 101.66 406 GLU A CA 1
ATOM 6307 C C . GLU D 4 406 ? 161.585 145.420 122.102 1.00 103.57 406 GLU A C 1
ATOM 6308 O O . GLU D 4 406 ? 162.745 145.789 121.902 1.00 104.63 406 GLU A O 1
ATOM 6314 N N . CYS D 4 407 ? 160.548 145.894 121.422 1.00 102.41 407 CYS A N 1
ATOM 6315 C CA . CYS D 4 407 ? 160.678 146.933 120.410 1.00 100.01 407 CYS A CA 1
ATOM 6316 C C . CYS D 4 407 ? 159.357 147.692 120.344 1.00 99.31 407 CYS A C 1
ATOM 6317 O O . CYS D 4 407 ? 158.438 147.440 121.130 1.00 98.21 407 CYS A O 1
ATOM 6320 N N . SER D 4 408 ? 159.264 148.631 119.401 1.00 104.41 408 SER A N 1
ATOM 6321 C CA . SER D 4 408 ? 158.051 149.433 119.270 1.00 106.67 408 SER A CA 1
ATOM 6322 C C . SER D 4 408 ? 156.882 148.591 118.776 1.00 109.12 408 SER A C 1
ATOM 6323 O O . SER D 4 408 ? 155.781 148.648 119.337 1.00 106.91 408 SER A O 1
ATOM 6326 N N . GLU D 4 409 ? 157.102 147.802 117.720 1.00 104.46 409 GLU A N 1
ATOM 6327 C CA . GLU D 4 409 ? 156.021 147.007 117.145 1.00 98.90 409 GLU A CA 1
ATOM 6328 C C . GLU D 4 409 ? 155.517 145.956 118.124 1.00 95.66 409 GLU A C 1
ATOM 6329 O O . GLU D 4 409 ? 154.308 145.720 118.222 1.00 94.67 409 GLU A O 1
ATOM 6335 N N . LYS D 4 410 ? 156.429 145.313 118.856 1.00 90.60 410 LYS A N 1
ATOM 6336 C CA . LYS D 4 410 ? 156.027 144.287 119.813 1.00 87.58 410 LYS A CA 1
ATOM 6337 C C . LYS D 4 410 ? 155.100 144.862 120.877 1.00 90.61 410 LYS A C 1
ATOM 6338 O O . LYS D 4 410 ? 154.085 144.252 121.229 1.00 85.57 410 LYS A O 1
ATOM 6344 N N . THR D 4 411 ? 155.433 146.044 121.399 1.00 99.82 411 THR A N 1
ATOM 6345 C CA . THR D 4 411 ? 154.566 146.685 122.382 1.00 97.93 411 THR A CA 1
ATOM 6346 C C . THR D 4 411 ? 153.225 147.065 121.767 1.00 94.33 411 THR A C 1
ATOM 6347 O O . THR D 4 411 ? 152.177 146.921 122.406 1.00 93.84 411 THR A O 1
ATOM 6351 N N . GLU D 4 412 ? 153.243 147.558 120.527 1.00 92.45 412 GLU A N 1
ATOM 6352 C CA . GLU D 4 412 ? 152.011 147.999 119.883 1.00 95.33 412 GLU A CA 1
ATOM 6353 C C . GLU D 4 412 ? 151.072 146.828 119.611 1.00 101.60 412 GLU A C 1
ATOM 6354 O O . GLU D 4 412 ? 149.864 146.927 119.857 1.00 99.32 412 GLU A O 1
ATOM 6360 N N . ILE D 4 413 ? 151.604 145.714 119.104 1.00 96.19 413 ILE A N 1
ATOM 6361 C CA . ILE D 4 413 ? 150.777 144.532 118.881 1.00 85.23 413 ILE A CA 1
ATOM 6362 C C . ILE D 4 413 ? 150.272 143.974 120.205 1.00 86.29 413 ILE A C 1
ATOM 6363 O O . ILE D 4 413 ? 149.101 143.599 120.329 1.00 86.81 413 ILE A O 1
ATOM 6368 N N . GLN D 4 414 ? 151.143 143.912 121.216 1.00 89.42 414 GLN A N 1
ATOM 6369 C CA . GLN D 4 414 ? 150.711 143.466 122.535 1.00 89.51 414 GLN A CA 1
ATOM 6370 C C . GLN D 4 414 ? 149.633 144.377 123.103 1.00 89.36 414 GLN A C 1
ATOM 6371 O O . GLN D 4 414 ? 148.776 143.922 123.868 1.00 82.77 414 GLN A O 1
ATOM 6377 N N . LYS D 4 415 ? 149.664 145.661 122.746 1.00 91.27 415 LYS A N 1
ATOM 6378 C CA . LYS D 4 415 ? 148.616 146.580 123.175 1.00 88.30 415 LYS A CA 1
ATOM 6379 C C . LYS D 4 415 ? 147.272 146.199 122.567 1.00 92.32 415 LYS A C 1
ATOM 6380 O O . LYS D 4 415 ? 146.260 146.116 123.270 1.00 95.46 415 LYS A O 1
ATOM 6386 N N . GLU D 4 416 ? 147.248 145.950 121.255 1.00 88.63 416 GLU A N 1
ATOM 6387 C CA . GLU D 4 416 ? 145.989 145.662 120.575 1.00 87.84 416 GLU A CA 1
ATOM 6388 C C . GLU D 4 416 ? 145.348 144.380 121.087 1.00 86.43 416 GLU A C 1
ATOM 6389 O O . GLU D 4 416 ? 144.121 144.311 121.217 1.00 86.40 416 GLU A O 1
ATOM 6395 N N . ILE D 4 417 ? 146.154 143.357 121.377 1.00 71.61 417 ILE A N 1
ATOM 6396 C CA . ILE D 4 417 ? 145.612 142.102 121.891 1.00 70.53 417 ILE A CA 1
ATOM 6397 C C . ILE D 4 417 ? 144.891 142.332 123.212 1.00 80.49 417 ILE A C 1
ATOM 6398 O O . ILE D 4 417 ? 143.834 141.743 123.470 1.00 79.04 417 ILE A O 1
ATOM 6403 N N . ILE D 4 418 ? 145.447 143.189 124.070 1.00 89.38 418 ILE A N 1
ATOM 6404 C CA . ILE D 4 418 ? 144.777 143.527 125.322 1.00 87.86 418 ILE A CA 1
ATOM 6405 C C . ILE D 4 418 ? 143.456 144.233 125.043 1.00 85.80 418 ILE A C 1
ATOM 6406 O O . ILE D 4 418 ? 142.431 143.938 125.668 1.00 88.00 418 ILE A O 1
ATOM 6411 N N . GLU D 4 419 ? 143.461 145.177 124.100 1.00 84.27 419 GLU A N 1
ATOM 6412 C CA . GLU D 4 419 ? 142.219 145.810 123.674 1.00 85.89 419 GLU A CA 1
ATOM 6413 C C . GLU D 4 419 ? 141.308 144.851 122.922 1.00 91.42 419 GLU A C 1
ATOM 6414 O O . GLU D 4 419 ? 140.086 145.031 122.948 1.00 92.67 419 GLU A O 1
ATOM 6420 N N . GLY D 4 420 ? 141.865 143.839 122.263 1.00 79.62 420 GLY A N 1
ATOM 6421 C CA . GLY D 4 420 ? 141.061 142.872 121.545 1.00 81.69 420 GLY A CA 1
ATOM 6422 C C . GLY D 4 420 ? 140.709 143.249 120.127 1.00 78.87 420 GLY A C 1
ATOM 6423 O O . GLY D 4 420 ? 139.757 142.689 119.573 1.00 77.56 420 GLY A O 1
ATOM 6424 N N . THR D 4 421 ? 141.440 144.179 119.519 1.00 82.39 421 THR A N 1
ATOM 6425 C CA . THR D 4 421 ? 141.169 144.626 118.161 1.00 79.92 421 THR A CA 1
ATOM 6426 C C . THR D 4 421 ? 142.225 144.161 117.168 1.00 83.87 421 THR A C 1
ATOM 6427 O O . THR D 4 421 ? 142.335 144.738 116.082 1.00 85.53 421 THR A O 1
ATOM 6431 N N . PHE D 4 422 ? 143.001 143.138 117.511 1.00 70.77 422 PHE A N 1
ATOM 6432 C CA . PHE D 4 422 ? 144.086 142.674 116.657 1.00 70.80 422 PHE A CA 1
ATOM 6433 C C . PHE D 4 422 ? 143.654 141.442 115.873 1.00 83.88 422 PHE A C 1
ATOM 6434 O O . PHE D 4 422 ? 143.220 140.446 116.460 1.00 91.20 422 PHE A O 1
ATOM 6442 N N . LEU D 4 423 ? 143.782 141.514 114.548 1.00 66.98 423 LEU A N 1
ATOM 6443 C CA . LEU D 4 423 ? 143.477 140.403 113.650 1.00 59.16 423 LEU A CA 1
ATOM 6444 C C . LEU D 4 423 ? 142.065 139.873 113.898 1.00 62.92 423 LEU A C 1
ATOM 6445 O O . LEU D 4 423 ? 141.856 138.726 114.294 1.00 64.88 423 LEU A O 1
ATOM 6450 N N . LEU D 4 424 ? 141.091 140.743 113.662 1.00 70.90 424 LEU A N 1
ATOM 6451 C CA . LEU D 4 424 ? 139.694 140.422 113.898 1.00 72.31 424 LEU A CA 1
ATOM 6452 C C . LEU D 4 424 ? 139.060 139.820 112.651 1.00 71.05 424 LEU A C 1
ATOM 6453 O O . LEU D 4 424 ? 139.480 140.087 111.523 1.00 64.44 424 LEU A O 1
ATOM 6458 N N . LYS D 4 425 ? 138.038 138.996 112.869 1.00 63.15 425 LYS A N 1
ATOM 6459 C CA . LYS D 4 425 ? 137.277 138.375 111.797 1.00 55.31 425 LYS A CA 1
ATOM 6460 C C . LYS D 4 425 ? 135.825 138.821 111.886 1.00 63.15 425 LYS A C 1
ATOM 6461 O O . LYS D 4 425 ? 135.280 139.002 112.979 1.00 69.58 425 LYS A O 1
ATOM 6467 N N . GLN D 4 426 ? 135.201 138.996 110.720 1.00 55.75 426 GLN A N 1
ATOM 6468 C CA . GLN D 4 426 ? 133.877 139.606 110.676 1.00 52.19 426 GLN A CA 1
ATOM 6469 C C . GLN D 4 426 ? 132.801 138.671 111.216 1.00 59.28 426 GLN A C 1
ATOM 6470 O O . GLN D 4 426 ? 131.908 139.108 111.949 1.00 58.48 426 GLN A O 1
ATOM 6476 N N . THR D 4 427 ? 132.861 137.391 110.868 1.00 62.96 427 THR A N 1
ATOM 6477 C CA . THR D 4 427 ? 131.888 136.416 111.338 1.00 46.45 427 THR A CA 1
ATOM 6478 C C . THR D 4 427 ? 132.397 135.743 112.603 1.00 56.12 427 THR A C 1
ATOM 6479 O O . THR D 4 427 ? 133.587 135.441 112.722 1.00 60.63 427 THR A O 1
ATOM 6483 N N . GLY D 4 428 ? 131.489 135.511 113.544 1.00 60.87 428 GLY A N 1
ATOM 6484 C CA . GLY D 4 428 ? 131.837 134.869 114.785 1.00 48.52 428 GLY A CA 1
ATOM 6485 C C . GLY D 4 428 ? 130.840 135.167 115.881 1.00 52.95 428 GLY A C 1
ATOM 6486 O O . GLY D 4 428 ? 129.797 135.785 115.654 1.00 62.28 428 GLY A O 1
ATOM 6487 N N . PRO D 4 429 ? 131.148 134.729 117.104 1.00 47.24 429 PRO A N 1
ATOM 6488 C CA . PRO D 4 429 ? 130.224 134.956 118.226 1.00 57.91 429 PRO A CA 1
ATOM 6489 C C . PRO D 4 429 ? 130.088 136.413 118.633 1.00 61.95 429 PRO A C 1
ATOM 6490 O O . PRO D 4 429 ? 129.240 136.719 119.480 1.00 68.81 429 PRO A O 1
ATOM 6494 N N . GLN D 4 430 ? 130.885 137.315 118.066 1.00 54.37 430 GLN A N 1
ATOM 6495 C CA . GLN D 4 430 ? 130.866 138.717 118.459 1.00 57.99 430 GLN A CA 1
ATOM 6496 C C . GLN D 4 430 ? 129.857 139.550 117.681 1.00 64.66 430 GLN A C 1
ATOM 6497 O O . GLN D 4 430 ? 129.737 140.749 117.952 1.00 70.22 430 GLN A O 1
ATOM 6503 N N . ASN D 4 431 ? 129.130 138.960 116.733 1.00 60.76 431 ASN A N 1
ATOM 6504 C CA . ASN D 4 431 ? 128.191 139.694 115.898 1.00 43.60 431 ASN A CA 1
ATOM 6505 C C . ASN D 4 431 ? 126.769 139.670 116.440 1.00 51.39 431 ASN A C 1
ATOM 6506 O O . ASN D 4 431 ? 125.821 139.858 115.670 1.00 56.96 431 ASN A O 1
ATOM 6511 N N . GLY D 4 432 ? 126.596 139.451 117.739 1.00 57.78 432 GLY A N 1
ATOM 6512 C CA . GLY D 4 432 ? 125.268 139.464 118.319 1.00 59.53 432 GLY A CA 1
ATOM 6513 C C . GLY D 4 432 ? 124.649 140.834 118.461 1.00 73.32 432 GLY A C 1
ATOM 6514 O O . GLY D 4 432 ? 123.511 140.940 118.925 1.00 76.83 432 GLY A O 1
ATOM 6515 N N . PHE D 4 433 ? 125.369 141.887 118.078 1.00 73.85 433 PHE A N 1
ATOM 6516 C CA . PHE D 4 433 ? 124.882 143.253 118.189 1.00 61.24 433 PHE A CA 1
ATOM 6517 C C . PHE D 4 433 ? 124.105 143.719 116.968 1.00 69.95 433 PHE A C 1
ATOM 6518 O O . PHE D 4 433 ? 123.307 144.655 117.084 1.00 78.13 433 PHE A O 1
ATOM 6526 N N . VAL D 4 434 ? 124.318 143.100 115.811 1.00 58.77 434 VAL A N 1
ATOM 6527 C CA . VAL D 4 434 ? 123.768 143.592 114.551 1.00 62.91 434 VAL A CA 1
ATOM 6528 C C . VAL D 4 434 ? 122.248 143.510 114.569 1.00 64.70 434 VAL A C 1
ATOM 6529 O O . VAL D 4 434 ? 121.690 142.414 114.716 1.00 70.51 434 VAL A O 1
ATOM 6533 N N . PRO D 4 435 ? 121.544 144.626 114.401 1.00 61.98 435 PRO A N 1
ATOM 6534 C CA . PRO D 4 435 ? 120.082 144.597 114.365 1.00 61.88 435 PRO A CA 1
ATOM 6535 C C . PRO D 4 435 ? 119.549 144.428 112.949 1.00 70.81 435 PRO A C 1
ATOM 6536 O O . PRO D 4 435 ? 120.251 144.629 111.957 1.00 77.75 435 PRO A O 1
ATOM 6540 N N . ASN D 4 436 ? 118.275 144.042 112.876 1.00 60.95 436 ASN A N 1
ATOM 6541 C CA . ASN D 4 436 ? 117.649 143.833 111.577 1.00 54.84 436 ASN A CA 1
ATOM 6542 C C . ASN D 4 436 ? 117.488 145.139 110.813 1.00 62.46 436 ASN A C 1
ATOM 6543 O O . ASN D 4 436 ? 117.566 145.145 109.580 1.00 70.46 436 ASN A O 1
ATOM 6548 N N . GLN D 4 437 ? 117.261 146.246 111.521 1.00 71.80 437 GLN A N 1
ATOM 6549 C CA . GLN D 4 437 ? 117.110 147.533 110.852 1.00 66.37 437 GLN A CA 1
ATOM 6550 C C . GLN D 4 437 ? 118.400 147.946 110.158 1.00 67.39 437 GLN A C 1
ATOM 6551 O O . GLN D 4 437 ? 118.368 148.536 109.072 1.00 74.89 437 GLN A O 1
ATOM 6557 N N . LEU D 4 438 ? 119.547 147.649 110.771 1.00 67.23 438 LEU A N 1
ATOM 6558 C CA . LEU D 4 438 ? 120.821 147.919 110.116 1.00 66.75 438 LEU A CA 1
ATOM 6559 C C . LEU D 4 438 ? 120.973 147.103 108.843 1.00 63.13 438 LEU A C 1
ATOM 6560 O O . LEU D 4 438 ? 121.520 147.595 107.851 1.00 67.20 438 LEU A O 1
ATOM 6565 N N . GLN D 4 439 ? 120.509 145.855 108.854 1.00 58.84 439 GLN A N 1
ATOM 6566 C CA . GLN D 4 439 ? 120.514 145.024 107.661 1.00 58.68 439 GLN A CA 1
ATOM 6567 C C . GLN D 4 439 ? 119.355 145.333 106.725 1.00 68.62 439 GLN A C 1
ATOM 6568 O O . GLN D 4 439 ? 119.465 145.080 105.521 1.00 62.87 439 GLN A O 1
ATOM 6574 N N . LEU D 4 440 ? 118.252 145.869 107.251 1.00 83.63 440 LEU A N 1
ATOM 6575 C CA . LEU D 4 440 ? 117.153 146.292 106.392 1.00 66.42 440 LEU A CA 1
ATOM 6576 C C . LEU D 4 440 ? 117.545 147.484 105.531 1.00 69.83 440 LEU A C 1
ATOM 6577 O O . LEU D 4 440 ? 117.036 147.632 104.415 1.00 75.08 440 LEU A O 1
ATOM 6582 N N . LYS D 4 441 ? 118.437 148.344 106.030 1.00 75.60 441 LYS A N 1
ATOM 6583 C CA . LYS D 4 441 ? 118.913 149.467 105.230 1.00 70.79 441 LYS A CA 1
ATOM 6584 C C . LYS D 4 441 ? 119.609 148.984 103.966 1.00 78.13 441 LYS A C 1
ATOM 6585 O O . LYS D 4 441 ? 119.381 149.523 102.878 1.00 86.42 441 LYS A O 1
ATOM 6591 N N . GLU D 4 442 ? 120.467 147.971 104.092 1.00 69.43 442 GLU A N 1
ATOM 6592 C CA . GLU D 4 442 ? 121.153 147.438 102.922 1.00 70.48 442 GLU A CA 1
ATOM 6593 C C . GLU D 4 442 ? 120.193 146.715 101.989 1.00 81.64 442 GLU A C 1
ATOM 6594 O O . GLU D 4 442 ? 120.367 146.765 100.768 1.00 87.37 442 GLU A O 1
ATOM 6600 N N . LEU D 4 443 ? 119.185 146.036 102.539 1.00 74.61 443 LEU A N 1
ATOM 6601 C CA . LEU D 4 443 ? 118.215 145.351 101.692 1.00 67.06 443 LEU A CA 1
ATOM 6602 C C . LEU D 4 443 ? 117.456 146.338 100.819 1.00 74.77 443 LEU A C 1
ATOM 6603 O O . LEU D 4 443 ? 117.332 146.144 99.605 1.00 74.99 443 LEU A O 1
ATOM 6608 N N . ARG D 4 444 ? 116.937 147.408 101.422 1.00 81.17 444 ARG A N 1
ATOM 6609 C CA . ARG D 4 444 ? 116.200 148.400 100.649 1.00 73.55 444 ARG A CA 1
ATOM 6610 C C . ARG D 4 444 ? 117.095 149.069 99.617 1.00 77.43 444 ARG A C 1
ATOM 6611 O O . ARG D 4 444 ? 116.687 149.265 98.468 1.00 86.61 444 ARG A O 1
ATOM 6619 N N . LYS D 4 445 ? 118.323 149.418 100.004 1.00 60.28 445 LYS A N 1
ATOM 6620 C CA . LYS D 4 445 ? 119.226 150.085 99.073 1.00 64.68 445 LYS A CA 1
ATOM 6621 C C . LYS D 4 445 ? 119.594 149.177 97.907 1.00 72.98 445 LYS A C 1
ATOM 6622 O O . LYS D 4 445 ? 119.650 149.626 96.757 1.00 88.25 445 LYS A O 1
ATOM 6628 N N . ILE D 4 446 ? 119.855 147.898 98.183 1.00 66.43 446 ILE A N 1
ATOM 6629 C CA . ILE D 4 446 ? 120.179 146.962 97.111 1.00 61.67 446 ILE A CA 1
ATOM 6630 C C . ILE D 4 446 ? 118.972 146.747 96.208 1.00 69.14 446 ILE A C 1
ATOM 6631 O O . ILE D 4 446 ? 119.094 146.729 94.977 1.00 66.98 446 ILE A O 1
ATOM 6636 N N . LEU D 4 447 ? 117.789 146.581 96.801 1.00 81.58 447 LEU A N 1
ATOM 6637 C CA . LEU D 4 447 ? 116.581 146.387 96.007 1.00 77.39 447 LEU A CA 1
ATOM 6638 C C . LEU D 4 447 ? 116.213 147.650 95.237 1.00 78.21 447 LEU A C 1
ATOM 6639 O O . LEU D 4 447 ? 115.775 147.572 94.083 1.00 78.64 447 LEU A O 1
ATOM 6644 N N . GLN D 4 448 ? 116.372 148.821 95.859 1.00 84.16 448 GLN A N 1
ATOM 6645 C CA . GLN D 4 448 ? 116.107 150.069 95.152 1.00 83.78 448 GLN A CA 1
ATOM 6646 C C . GLN D 4 448 ? 117.088 150.269 94.005 1.00 85.74 448 GLN A C 1
ATOM 6647 O O . GLN D 4 448 ? 116.701 150.708 92.917 1.00 94.97 448 GLN A O 1
ATOM 6653 N N . ASN D 4 449 ? 118.365 149.952 94.229 1.00 68.86 449 ASN A N 1
ATOM 6654 C CA . ASN D 4 449 ? 119.362 150.093 93.175 1.00 72.88 449 ASN A CA 1
ATOM 6655 C C . ASN D 4 449 ? 119.130 149.127 92.025 1.00 85.49 449 ASN A C 1
ATOM 6656 O O . ASN D 4 449 ? 119.623 149.371 90.919 1.00 90.94 449 ASN A O 1
ATOM 6661 N N . ALA D 4 450 ? 118.403 148.035 92.259 1.00 83.58 450 ALA A N 1
ATOM 6662 C CA . ALA D 4 450 ? 118.104 147.073 91.209 1.00 80.59 450 ALA A CA 1
ATOM 6663 C C . ALA D 4 450 ? 116.811 147.381 90.471 1.00 85.34 450 ALA A C 1
ATOM 6664 O O . ALA D 4 450 ? 116.651 146.948 89.325 1.00 87.73 450 ALA A O 1
ATOM 6666 N N . SER D 4 451 ? 115.890 148.115 91.099 1.00 89.55 451 SER A N 1
ATOM 6667 C CA . SER D 4 451 ? 114.636 148.455 90.439 1.00 87.68 451 SER A CA 1
ATOM 6668 C C . SER D 4 451 ? 114.869 149.330 89.217 1.00 89.47 451 SER A C 1
ATOM 6669 O O . SER D 4 451 ? 114.094 149.271 88.257 1.00 91.30 451 SER A O 1
ATOM 6672 N N . LYS D 4 452 ? 115.924 150.144 89.236 1.00 89.31 452 LYS A N 1
ATOM 6673 C CA . LYS D 4 452 ? 116.268 150.960 88.082 1.00 91.69 452 LYS A CA 1
ATOM 6674 C C . LYS D 4 452 ? 116.853 150.142 86.940 1.00 95.45 452 LYS A C 1
ATOM 6675 O O . LYS D 4 452 ? 117.035 150.684 85.845 1.00 101.76 452 LYS A O 1
ATOM 6681 N N . HIS D 4 453 ? 117.148 148.862 87.162 1.00 90.35 453 HIS A N 1
ATOM 6682 C CA . HIS D 4 453 ? 117.754 148.021 86.140 1.00 90.80 453 HIS A CA 1
ATOM 6683 C C . HIS D 4 453 ? 116.997 146.733 85.857 1.00 95.02 453 HIS A C 1
ATOM 6684 O O . HIS D 4 453 ? 117.135 146.196 84.752 1.00 97.59 453 HIS A O 1
ATOM 6691 N N . TYR D 4 454 ? 116.219 146.215 86.799 1.00 90.86 454 TYR A N 1
ATOM 6692 C CA . TYR D 4 454 ? 115.435 145.000 86.584 1.00 89.50 454 TYR A CA 1
ATOM 6693 C C . TYR D 4 454 ? 113.967 145.296 86.846 1.00 94.04 454 TYR A C 1
ATOM 6694 O O . TYR D 4 454 ? 113.577 145.493 88.013 1.00 93.60 454 TYR A O 1
ATOM 6703 N N . PRO D 4 455 ? 113.121 145.342 85.815 1.00 98.08 455 PRO A N 1
ATOM 6704 C CA . PRO D 4 455 ? 111.722 145.739 86.032 1.00 96.66 455 PRO A CA 1
ATOM 6705 C C . PRO D 4 455 ? 110.884 144.686 86.732 1.00 97.14 455 PRO A C 1
ATOM 6706 O O . PRO D 4 455 ? 109.779 145.008 87.183 1.00 95.04 455 PRO A O 1
ATOM 6710 N N . PHE D 4 456 ? 111.365 143.445 86.844 1.00 90.51 456 PHE A N 1
ATOM 6711 C CA . PHE D 4 456 ? 110.564 142.401 87.471 1.00 89.93 456 PHE A CA 1
ATOM 6712 C C . PHE D 4 456 ? 110.347 142.652 88.957 1.00 87.68 456 PHE A C 1
ATOM 6713 O O . PHE D 4 456 ? 109.465 142.027 89.554 1.00 89.01 456 PHE A O 1
ATOM 6721 N N . LEU D 4 457 ? 111.123 143.547 89.563 1.00 77.81 457 LEU A N 1
ATOM 6722 C CA . LEU D 4 457 ? 110.970 143.847 90.979 1.00 81.11 457 LEU A CA 1
ATOM 6723 C C . LEU D 4 457 ? 109.856 144.845 91.258 1.00 89.58 457 LEU A C 1
ATOM 6724 O O . LEU D 4 457 ? 109.494 145.030 92.425 1.00 88.15 457 LEU A O 1
ATOM 6729 N N . THR D 4 458 ? 109.305 145.488 90.228 1.00 101.38 458 THR A N 1
ATOM 6730 C CA . THR D 4 458 ? 108.271 146.500 90.405 1.00 95.89 458 THR A CA 1
ATOM 6731 C C . THR D 4 458 ? 106.962 146.139 89.711 1.00 93.67 458 THR A C 1
ATOM 6732 O O . THR D 4 458 ? 106.109 147.015 89.532 1.00 95.89 458 THR A O 1
ATOM 6736 N N . GLU D 4 459 ? 106.781 144.883 89.315 1.00 93.05 459 GLU A N 1
ATOM 6737 C CA . GLU D 4 459 ? 105.523 144.442 88.725 1.00 91.59 459 GLU A CA 1
ATOM 6738 C C . GLU D 4 459 ? 104.540 144.088 89.833 1.00 95.46 459 GLU A C 1
ATOM 6739 O O . GLU D 4 459 ? 104.753 143.124 90.575 1.00 97.67 459 GLU A O 1
ATOM 6745 N N . LYS D 4 460 ? 103.465 144.864 89.943 1.00 100.52 460 LYS A N 1
ATOM 6746 C CA . LYS D 4 460 ? 102.468 144.629 90.974 1.00 101.44 460 LYS A CA 1
ATOM 6747 C C . LYS D 4 460 ? 101.647 143.383 90.645 1.00 102.00 460 LYS A C 1
ATOM 6748 O O . LYS D 4 460 ? 101.705 142.837 89.540 1.00 103.13 460 LYS A O 1
ATOM 6754 N N . ASP D 4 461 ? 100.871 142.930 91.626 1.00 108.79 461 ASP A N 1
ATOM 6755 C CA . ASP D 4 461 ? 100.115 141.692 91.499 1.00 107.33 461 ASP A CA 1
ATOM 6756 C C . ASP D 4 461 ? 98.736 141.898 92.116 1.00 112.46 461 ASP A C 1
ATOM 6757 O O . ASP D 4 461 ? 98.310 143.029 92.372 1.00 116.21 461 ASP A O 1
ATOM 6762 N N . GLU D 4 462 ? 98.030 140.788 92.353 1.00 115.09 462 GLU A N 1
ATOM 6763 C CA . GLU D 4 462 ? 96.631 140.862 92.767 1.00 117.41 462 GLU A CA 1
ATOM 6764 C C . GLU D 4 462 ? 96.467 141.519 94.133 1.00 118.30 462 GLU A C 1
ATOM 6765 O O . GLU D 4 462 ? 95.379 142.008 94.456 1.00 117.70 462 GLU A O 1
ATOM 6771 N N . ARG D 4 463 ? 97.520 141.542 94.947 1.00 106.24 463 ARG A N 1
ATOM 6772 C CA . ARG D 4 463 ? 97.504 142.255 96.216 1.00 103.34 463 ARG A CA 1
ATOM 6773 C C . ARG D 4 463 ? 98.160 143.625 96.119 1.00 105.80 463 ARG A C 1
ATOM 6774 O O . ARG D 4 463 ? 98.385 144.266 97.150 1.00 105.58 463 ARG A O 1
ATOM 6782 N N . ASP D 4 464 ? 98.472 144.080 94.904 1.00 114.25 464 ASP A N 1
ATOM 6783 C CA . ASP D 4 464 ? 99.151 145.357 94.680 1.00 115.23 464 ASP A CA 1
ATOM 6784 C C . ASP D 4 464 ? 100.496 145.401 95.401 1.00 113.98 464 ASP A C 1
ATOM 6785 O O . ASP D 4 464 ? 100.908 146.437 95.926 1.00 116.26 464 ASP A O 1
ATOM 6790 N N . MET D 4 465 ? 101.186 144.264 95.426 1.00 94.89 465 MET A N 1
ATOM 6791 C CA . MET D 4 465 ? 102.493 144.145 96.057 1.00 98.97 465 MET A CA 1
ATOM 6792 C C . MET D 4 465 ? 103.507 143.734 95.002 1.00 97.13 465 MET A C 1
ATOM 6793 O O . MET D 4 465 ? 103.302 142.744 94.293 1.00 99.56 465 MET A O 1
ATOM 6798 N N . THR D 4 466 ? 104.593 144.491 94.900 1.00 84.84 466 THR A N 1
ATOM 6799 C CA . THR D 4 466 ? 105.665 144.156 93.980 1.00 80.52 466 THR A CA 1
ATOM 6800 C C . THR D 4 466 ? 106.571 143.101 94.609 1.00 91.62 466 THR A C 1
ATOM 6801 O O . THR D 4 466 ? 106.337 142.626 95.724 1.00 96.96 466 THR A O 1
ATOM 6805 N N . ALA D 4 467 ? 107.623 142.721 93.881 1.00 87.06 467 ALA A N 1
ATOM 6806 C CA . ALA D 4 467 ? 108.583 141.768 94.427 1.00 81.43 467 ALA A CA 1
ATOM 6807 C C . ALA D 4 467 ? 109.282 142.335 95.654 1.00 86.77 467 ALA A C 1
ATOM 6808 O O . ALA D 4 467 ? 109.453 141.637 96.659 1.00 85.00 467 ALA A O 1
ATOM 6810 N N . ILE D 4 468 ? 109.675 143.610 95.596 1.00 83.65 468 ILE A N 1
ATOM 6811 C CA . ILE D 4 468 ? 110.362 144.240 96.720 1.00 74.31 468 ILE A CA 1
ATOM 6812 C C . ILE D 4 468 ? 109.473 144.245 97.954 1.00 72.49 468 ILE A C 1
ATOM 6813 O O . ILE D 4 468 ? 109.934 143.985 99.071 1.00 74.50 468 ILE A O 1
ATOM 6818 N N . ASP D 4 469 ? 108.185 144.539 97.775 1.00 85.71 469 ASP A N 1
ATOM 6819 C CA . ASP D 4 469 ? 107.255 144.526 98.896 1.00 88.20 469 ASP A CA 1
ATOM 6820 C C . ASP D 4 469 ? 107.166 143.157 99.551 1.00 93.67 469 ASP A C 1
ATOM 6821 O O . ASP D 4 469 ? 106.810 143.069 100.731 1.00 98.15 469 ASP A O 1
ATOM 6826 N N . ARG D 4 470 ? 107.482 142.093 98.817 1.00 82.15 470 ARG A N 1
ATOM 6827 C CA . ARG D 4 470 ? 107.418 140.741 99.355 1.00 76.87 470 ARG A CA 1
ATOM 6828 C C . ARG D 4 470 ? 108.752 140.285 99.934 1.00 80.93 470 ARG A C 1
ATOM 6829 O O . ARG D 4 470 ? 108.776 139.622 100.976 1.00 82.10 470 ARG A O 1
ATOM 6837 N N . ILE D 4 471 ? 109.866 140.627 99.281 1.00 73.27 471 ILE A N 1
ATOM 6838 C CA . ILE D 4 471 ? 111.179 140.301 99.832 1.00 69.55 471 ILE A CA 1
ATOM 6839 C C . ILE D 4 471 ? 111.414 141.047 101.137 1.00 72.34 471 ILE A C 1
ATOM 6840 O O . ILE D 4 471 ? 111.888 140.469 102.122 1.00 66.15 471 ILE A O 1
ATOM 6845 N N . GLU D 4 472 ? 111.095 142.342 101.166 1.00 87.98 472 GLU A N 1
ATOM 6846 C CA . GLU D 4 472 ? 111.247 143.115 102.393 1.00 79.11 472 GLU A CA 1
ATOM 6847 C C . GLU D 4 472 ? 110.334 142.589 103.489 1.00 81.63 472 GLU A C 1
ATOM 6848 O O . GLU D 4 472 ? 110.720 142.544 104.662 1.00 83.00 472 GLU A O 1
ATOM 6854 N N . ALA D 4 473 ? 109.108 142.205 103.129 1.00 69.15 473 ALA A N 1
ATOM 6855 C CA . ALA D 4 473 ? 108.208 141.612 104.110 1.00 62.41 473 ALA A CA 1
ATOM 6856 C C . ALA D 4 473 ? 108.761 140.296 104.634 1.00 71.76 473 ALA A C 1
ATOM 6857 O O . ALA D 4 473 ? 108.739 140.046 105.843 1.00 74.28 473 ALA A O 1
ATOM 6859 N N . LEU D 4 474 ? 109.283 139.452 103.741 1.00 68.11 474 LEU A N 1
ATOM 6860 C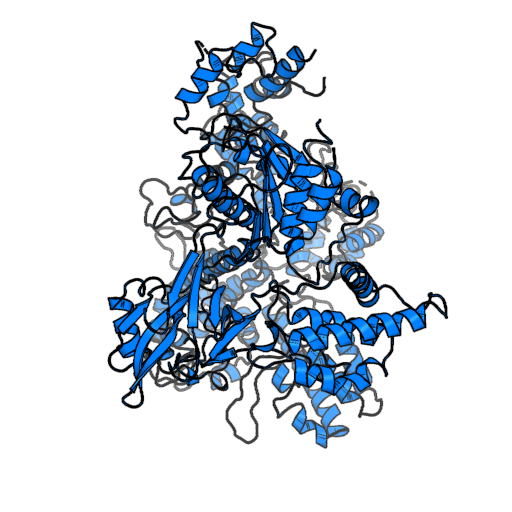 CA . LEU D 4 474 ? 109.827 138.165 104.163 1.00 63.41 474 LEU A CA 1
ATOM 6861 C C . LEU D 4 474 ? 111.002 138.345 105.112 1.00 65.06 474 LEU A C 1
ATOM 6862 O O . LEU D 4 474 ? 111.141 137.601 106.090 1.00 61.06 474 LEU A O 1
ATOM 6867 N N . PHE D 4 475 ? 111.860 139.326 104.832 1.00 67.73 475 PHE A N 1
ATOM 6868 C CA . PHE D 4 475 ? 113.067 139.536 105.623 1.00 63.40 475 PHE A CA 1
ATOM 6869 C C . PHE D 4 475 ? 112.739 139.794 107.088 1.00 55.18 475 PHE A C 1
ATOM 6870 O O . PHE D 4 475 ? 113.179 139.058 107.978 1.00 56.27 475 PHE A O 1
ATOM 6878 N N . SER D 4 476 ? 111.955 140.832 107.357 1.00 61.19 476 SER A N 1
ATOM 6879 C CA . SER D 4 476 ? 111.750 141.302 108.719 1.00 66.06 476 SER A CA 1
ATOM 6880 C C . SER D 4 476 ? 110.574 140.643 109.429 1.00 66.80 476 SER A C 1
ATOM 6881 O O . SER D 4 476 ? 110.373 140.905 110.619 1.00 67.56 476 SER A O 1
ATOM 6884 N N . PHE D 4 477 ? 109.801 139.800 108.750 1.00 62.76 477 PHE A N 1
ATOM 6885 C CA . PHE D 4 477 ? 108.635 139.185 109.373 1.00 66.51 477 PHE A CA 1
ATOM 6886 C C . PHE D 4 477 ? 109.048 137.931 110.131 1.00 74.80 477 PHE A C 1
ATOM 6887 O O . PHE D 4 477 ? 109.665 137.026 109.561 1.00 82.48 477 PHE A O 1
ATOM 6895 N N . ARG D 4 478 ? 108.706 137.881 111.413 1.00 63.73 478 ARG A N 1
ATOM 6896 C CA . ARG D 4 478 ? 108.870 136.691 112.230 1.00 43.74 478 ARG A CA 1
ATOM 6897 C C . ARG D 4 478 ? 107.579 136.442 112.989 1.00 49.30 478 ARG A C 1
ATOM 6898 O O . ARG D 4 478 ? 106.886 137.386 113.377 1.00 62.43 478 ARG A O 1
ATOM 6906 N N . ILE D 4 479 ? 107.257 135.169 113.188 1.00 49.75 479 ILE A N 1
ATOM 6907 C CA . ILE D 4 479 ? 106.007 134.818 113.869 1.00 57.58 479 ILE A CA 1
ATOM 6908 C C . ILE D 4 479 ? 106.051 135.346 115.297 1.00 68.87 479 ILE A C 1
ATOM 6909 O O . ILE D 4 479 ? 107.040 135.109 116.015 1.00 69.56 479 ILE A O 1
ATOM 6914 N N . PRO D 4 480 ? 105.040 136.080 115.754 1.00 65.75 480 PRO A N 1
ATOM 6915 C CA . PRO D 4 480 ? 105.038 136.537 117.146 1.00 61.25 480 PRO A CA 1
ATOM 6916 C C . PRO D 4 480 ? 104.943 135.372 118.116 1.00 51.94 480 PRO A C 1
ATOM 6917 O O . PRO D 4 480 ? 104.418 134.303 117.797 1.00 60.05 480 PRO A O 1
ATOM 6921 N N . TYR D 4 481 ? 105.475 135.594 119.318 1.00 53.42 481 TYR A N 1
ATOM 6922 C CA . TYR D 4 481 ? 105.612 134.527 120.300 1.00 57.20 481 TYR A CA 1
ATOM 6923 C C . TYR D 4 481 ? 104.278 133.914 120.708 1.00 68.61 481 TYR A C 1
ATOM 6924 O O . TYR D 4 481 ? 104.259 132.779 121.194 1.00 75.34 481 TYR A O 1
ATOM 6933 N N . TYR D 4 482 ? 103.168 134.630 120.536 1.00 74.23 482 TYR A N 1
ATOM 6934 C CA . TYR D 4 482 ? 101.877 134.128 120.983 1.00 67.45 482 TYR A CA 1
ATOM 6935 C C . TYR D 4 482 ? 101.152 133.308 119.925 1.00 67.54 482 TYR A C 1
ATOM 6936 O O . TYR D 4 482 ? 100.081 132.768 120.214 1.00 83.21 482 TYR A O 1
ATOM 6945 N N . ILE D 4 483 ? 101.700 133.201 118.720 1.00 57.28 483 ILE A N 1
ATOM 6946 C CA . ILE D 4 483 ? 101.097 132.374 117.682 1.00 55.11 483 ILE A CA 1
ATOM 6947 C C . ILE D 4 483 ? 101.589 130.937 117.763 1.00 62.12 483 ILE A C 1
ATOM 6948 O O . ILE D 4 483 ? 100.796 129.993 117.713 1.00 74.05 483 ILE A O 1
ATOM 6953 N N . GLY D 4 484 ? 102.898 130.746 117.896 1.00 57.78 484 GLY A N 1
ATOM 6954 C CA . GLY D 4 484 ? 103.475 129.425 117.918 1.00 62.24 484 GLY A CA 1
ATOM 6955 C C . GLY D 4 484 ? 103.559 128.829 116.530 1.00 63.03 484 GLY A C 1
ATOM 6956 O O . GLY D 4 484 ? 103.523 129.542 115.523 1.00 64.54 484 GLY A O 1
ATOM 6957 N N . PRO D 4 485 ? 103.689 127.508 116.446 1.00 59.38 485 PRO A N 1
ATOM 6958 C CA . PRO D 4 485 ? 103.699 126.858 115.133 1.00 59.86 485 PRO A CA 1
ATOM 6959 C C . PRO D 4 485 ? 102.367 127.027 114.421 1.00 60.41 485 PRO A C 1
ATOM 6960 O O . PRO D 4 485 ? 101.298 127.023 115.035 1.00 64.55 485 PRO A O 1
ATOM 6964 N N . LEU D 4 486 ? 102.445 127.166 113.101 1.00 65.55 486 LEU A N 1
ATOM 6965 C CA . LEU D 4 486 ? 101.299 127.517 112.274 1.00 61.75 486 LEU A CA 1
ATOM 6966 C C . LEU D 4 486 ? 100.536 126.309 111.753 1.00 66.43 486 LEU A C 1
ATOM 6967 O O . LEU D 4 486 ? 99.590 126.483 110.978 1.00 76.25 486 LEU A O 1
ATOM 6972 N N . LYS D 4 487 ? 100.917 125.098 112.147 1.00 66.11 487 LYS A N 1
ATOM 6973 C CA . LYS D 4 487 ? 100.269 123.902 111.635 1.00 69.39 487 LYS A CA 1
ATOM 6974 C C . LYS D 4 487 ? 100.380 122.797 112.673 1.00 70.75 487 LYS A C 1
ATOM 6975 O O . LYS D 4 487 ? 101.313 122.772 113.477 1.00 71.66 487 LYS A O 1
ATOM 6981 N N . ASN D 4 488 ? 99.394 121.902 112.670 1.00 93.61 488 ASN A N 1
ATOM 6982 C CA . ASN D 4 488 ? 99.393 120.696 113.495 1.00 95.86 488 ASN A CA 1
ATOM 6983 C C . ASN D 4 488 ? 98.970 119.552 112.578 1.00 101.92 488 ASN A C 1
ATOM 6984 O O . ASN D 4 488 ? 97.776 119.276 112.436 1.00 99.52 488 ASN A O 1
ATOM 6989 N N . THR D 4 489 ? 99.953 118.903 111.947 1.00 112.99 489 THR A N 1
ATOM 6990 C CA . THR D 4 489 ? 99.654 117.810 111.026 1.00 112.82 489 THR A CA 1
ATOM 6991 C C . THR D 4 489 ? 98.892 116.700 111.738 1.00 113.69 489 THR A C 1
ATOM 6992 O O . THR D 4 489 ? 97.891 116.185 111.227 1.00 113.77 489 THR A O 1
ATOM 6996 N N . ASP D 4 490 ? 99.349 116.329 112.927 1.00 123.59 490 ASP A N 1
ATOM 6997 C CA . ASP D 4 490 ? 98.597 115.489 113.842 1.00 122.26 490 ASP A CA 1
ATOM 6998 C C . ASP D 4 490 ? 98.545 116.192 115.188 1.00 123.03 490 ASP A C 1
ATOM 6999 O O . ASP D 4 490 ? 99.462 116.935 115.548 1.00 122.50 490 ASP A O 1
ATOM 7004 N N . ASN D 4 491 ? 97.471 115.953 115.937 1.00 120.14 491 ASN A N 1
ATOM 7005 C CA . ASN D 4 491 ? 97.296 116.658 117.200 1.00 122.69 491 ASN A CA 1
ATOM 7006 C C . ASN D 4 491 ? 98.218 116.083 118.267 1.00 123.23 491 ASN A C 1
ATOM 7007 O O . ASN D 4 491 ? 97.761 115.614 119.314 1.00 123.00 491 ASN A O 1
ATOM 7012 N N . GLN D 4 492 ? 99.523 116.127 118.001 1.00 118.34 492 GLN A N 1
ATOM 7013 C CA . GLN D 4 492 ? 100.543 115.674 118.930 1.00 117.93 492 GLN A CA 1
ATOM 7014 C C . GLN D 4 492 ? 101.523 116.767 119.322 1.00 117.92 492 GLN A C 1
ATOM 7015 O O . GLN D 4 492 ? 102.279 116.580 120.282 1.00 117.91 492 GLN A O 1
ATOM 7021 N N . GLY D 4 493 ? 101.538 117.894 118.609 1.00 101.93 493 GLY A N 1
ATOM 7022 C CA . GLY D 4 493 ? 102.423 118.993 118.913 1.00 101.90 493 GLY A CA 1
ATOM 7023 C C . GLY D 4 493 ? 101.782 120.025 119.822 1.00 99.06 493 GLY A C 1
ATOM 7024 O O . GLY D 4 493 ? 100.682 119.848 120.350 1.00 99.57 493 GLY A O 1
ATOM 7025 N N . HIS D 4 494 ? 102.499 121.131 120.002 1.00 89.73 494 HIS A N 1
ATOM 7026 C CA . HIS D 4 494 ? 102.062 122.216 120.867 1.00 89.26 494 HIS A CA 1
ATOM 7027 C C . HIS D 4 494 ? 101.332 123.319 120.115 1.00 87.67 494 HIS A C 1
ATOM 7028 O O . HIS D 4 494 ? 100.967 124.323 120.729 1.00 89.46 494 HIS A O 1
ATOM 7035 N N . GLY D 4 495 ? 101.111 123.158 118.813 1.00 80.91 495 GLY A N 1
ATOM 7036 C CA . GLY D 4 495 ? 100.527 124.236 118.033 1.00 77.17 495 GLY A CA 1
ATOM 7037 C C . GLY D 4 495 ? 99.125 124.581 118.505 1.00 82.19 495 GLY A C 1
ATOM 7038 O O . GLY D 4 495 ? 98.348 123.710 118.902 1.00 86.14 495 GLY A O 1
ATOM 7039 N N . TRP D 4 496 ? 98.805 125.878 118.462 1.00 77.53 496 TRP A N 1
ATOM 7040 C CA . TRP D 4 496 ? 97.493 126.357 118.878 1.00 79.18 496 TRP A CA 1
ATOM 7041 C C . TRP D 4 496 ? 96.941 127.429 117.947 1.00 74.42 496 TRP A C 1
ATOM 7042 O O . TRP D 4 496 ? 95.937 128.063 118.292 1.00 80.20 496 TRP A O 1
ATOM 7053 N N . ALA D 4 497 ? 97.565 127.662 116.795 1.00 76.30 497 ALA A N 1
ATOM 7054 C CA . ALA D 4 497 ? 97.124 128.728 115.907 1.00 75.96 497 ALA A CA 1
ATOM 7055 C C . ALA D 4 497 ? 95.713 128.459 115.403 1.00 78.11 497 ALA A C 1
ATOM 7056 O O . ALA D 4 497 ? 95.351 127.321 115.092 1.00 78.89 497 ALA A O 1
ATOM 7058 N N . VAL D 4 498 ? 94.914 129.516 115.325 1.00 73.65 498 VAL A N 1
ATOM 7059 C CA . VAL D 4 498 ? 93.516 129.427 114.926 1.00 73.50 498 VAL A CA 1
ATOM 7060 C C . VAL D 4 498 ? 93.429 129.898 113.482 1.00 76.72 498 VAL A C 1
ATOM 7061 O O . VAL D 4 498 ? 93.495 131.099 113.203 1.00 81.87 498 VAL A O 1
ATOM 7065 N N . ARG D 4 499 ? 93.286 128.955 112.557 1.00 85.60 499 ARG A N 1
ATOM 7066 C CA . ARG D 4 499 ? 93.065 129.311 111.164 1.00 89.52 499 ARG A CA 1
ATOM 7067 C C . ARG D 4 499 ? 91.620 129.743 110.955 1.00 89.59 499 ARG A C 1
ATOM 7068 O O . ARG D 4 499 ? 90.690 129.144 111.500 1.00 85.72 499 ARG A O 1
ATOM 7076 N N . ARG D 4 500 ? 91.435 130.792 110.161 1.00 101.78 500 ARG A N 1
ATOM 7077 C CA . ARG D 4 500 ? 90.092 131.243 109.846 1.00 99.05 500 ARG A CA 1
ATOM 7078 C C . ARG D 4 500 ? 89.417 130.259 108.896 1.00 104.37 500 ARG A C 1
ATOM 7079 O O . ARG D 4 500 ? 90.071 129.513 108.162 1.00 104.49 500 ARG A O 1
ATOM 7087 N N . ASP D 4 501 ? 88.086 130.258 108.927 1.00 118.55 501 ASP A N 1
ATOM 7088 C CA . ASP D 4 501 ? 87.318 129.306 108.136 1.00 115.62 501 ASP A CA 1
ATOM 7089 C C . ASP D 4 501 ? 87.602 129.481 106.650 1.00 116.57 501 ASP A C 1
ATOM 7090 O O . ASP D 4 501 ? 87.649 130.600 106.134 1.00 115.38 501 ASP A O 1
ATOM 7095 N N . GLY D 4 502 ? 87.799 128.358 105.963 1.00 113.21 502 GLY A N 1
ATOM 7096 C CA . GLY D 4 502 ? 88.105 128.368 104.551 1.00 114.86 502 GLY A CA 1
ATOM 7097 C C . GLY D 4 502 ? 89.553 128.637 104.212 1.00 114.82 502 GLY A C 1
ATOM 7098 O O . GLY D 4 502 ? 89.902 128.646 103.025 1.00 113.06 502 GLY A O 1
ATOM 7099 N N . HIS D 4 503 ? 90.408 128.851 105.211 1.00 113.91 503 HIS A N 1
ATOM 7100 C CA . HIS D 4 503 ? 91.817 129.140 104.988 1.00 112.32 503 HIS A CA 1
ATOM 7101 C C . HIS D 4 503 ? 92.727 128.018 105.467 1.00 115.12 503 HIS A C 1
ATOM 7102 O O . HIS D 4 503 ? 93.943 128.215 105.556 1.00 117.73 503 HIS A O 1
ATOM 7109 N N . GLU D 4 504 ? 92.171 126.851 105.779 1.00 116.93 504 GLU A N 1
ATOM 7110 C CA . GLU D 4 504 ? 92.991 125.719 106.181 1.00 116.52 504 GLU A CA 1
ATOM 7111 C C . GLU D 4 504 ? 93.825 125.217 105.008 1.00 113.78 504 GLU A C 1
ATOM 7112 O O . GLU D 4 504 ? 93.437 125.336 103.842 1.00 113.51 504 GLU A O 1
ATOM 7118 N N . GLN D 4 505 ? 94.989 124.653 105.334 1.00 102.11 505 GLN A N 1
ATOM 7119 C CA . GLN D 4 505 ? 95.908 124.080 104.350 1.00 106.49 505 GLN A CA 1
ATOM 7120 C C . GLN D 4 505 ? 96.349 125.107 103.310 1.00 103.96 505 GLN A C 1
ATOM 7121 O O . GLN D 4 505 ? 96.577 124.770 102.147 1.00 104.54 505 GLN A O 1
ATOM 7127 N N . ILE D 4 506 ? 96.471 126.365 103.720 1.00 96.61 506 ILE A N 1
ATOM 7128 C CA . ILE D 4 506 ? 97.019 127.428 102.889 1.00 96.94 506 ILE A CA 1
ATOM 7129 C C . ILE D 4 506 ? 98.276 127.940 103.575 1.00 101.04 506 ILE A C 1
ATOM 7130 O O . ILE D 4 506 ? 98.217 128.315 104.747 1.00 104.68 506 ILE A O 1
ATOM 7135 N N . PRO D 4 507 ? 99.426 127.957 102.902 1.00 85.49 507 PRO A N 1
ATOM 7136 C CA . PRO D 4 507 ? 100.659 128.404 103.560 1.00 79.74 507 PRO A CA 1
ATOM 7137 C C . PRO D 4 507 ? 100.551 129.847 104.031 1.00 84.06 507 PRO A C 1
ATOM 7138 O O . PRO D 4 507 ? 99.955 130.695 103.365 1.00 90.38 507 PRO A O 1
ATOM 7142 N N . VAL D 4 508 ? 101.140 130.119 105.189 1.00 82.02 508 VAL A N 1
ATOM 7143 C CA . VAL D 4 508 ? 101.095 131.446 105.790 1.00 80.85 508 VAL A CA 1
ATOM 7144 C C . VAL D 4 508 ? 102.303 132.244 105.321 1.00 85.55 508 VAL A C 1
ATOM 7145 O O . VAL D 4 508 ? 103.445 131.780 105.415 1.00 80.75 508 VAL A O 1
ATOM 7149 N N . ARG D 4 509 ? 102.050 133.441 104.811 1.00 85.27 509 ARG A N 1
ATOM 7150 C CA . ARG D 4 509 ? 103.090 134.362 104.380 1.00 78.09 509 ARG A CA 1
ATOM 7151 C C . ARG D 4 509 ? 102.975 135.641 105.200 1.00 75.92 509 ARG A C 1
ATOM 7152 O O . ARG D 4 509 ? 101.990 135.810 105.929 1.00 84.95 509 ARG A O 1
ATOM 7160 N N . PRO D 4 510 ? 103.951 136.551 105.137 1.00 73.87 510 PRO A N 1
ATOM 7161 C CA . PRO D 4 510 ? 103.804 137.811 105.883 1.00 75.14 510 PRO A CA 1
ATOM 7162 C C . PRO D 4 510 ? 102.573 138.606 105.489 1.00 76.70 510 PRO A C 1
ATOM 7163 O O . PRO D 4 510 ? 102.005 139.311 106.333 1.00 76.53 510 PRO A O 1
ATOM 7167 N N . TRP D 4 511 ? 102.140 138.514 104.234 1.00 84.23 511 TRP A N 1
ATOM 7168 C CA . TRP D 4 511 ? 100.950 139.220 103.781 1.00 81.71 511 TRP A CA 1
ATOM 7169 C C . TRP D 4 511 ? 99.669 138.438 104.034 1.00 86.51 511 TRP A C 1
ATOM 7170 O O . TRP D 4 511 ? 98.601 139.043 104.176 1.00 86.39 511 TRP A O 1
ATOM 7181 N N . ASN D 4 512 ? 99.752 137.113 104.088 1.00 96.25 512 ASN A N 1
ATOM 7182 C CA . ASN D 4 512 ? 98.611 136.253 104.367 1.00 86.82 512 ASN A CA 1
ATOM 7183 C C . ASN D 4 512 ? 98.392 136.022 105.855 1.00 89.03 512 ASN A C 1
ATOM 7184 O O . ASN D 4 512 ? 97.433 135.338 106.225 1.00 94.59 512 ASN A O 1
ATOM 7189 N N . PHE D 4 513 ? 99.260 136.564 106.710 1.00 75.81 513 PHE A N 1
ATOM 7190 C CA . PHE D 4 513 ? 99.220 136.226 108.129 1.00 75.22 513 PHE A CA 1
ATOM 7191 C C . PHE D 4 513 ? 97.934 136.705 108.787 1.00 82.08 513 PHE A C 1
ATOM 7192 O O . PHE D 4 513 ? 97.344 135.988 109.603 1.00 91.42 513 PHE A O 1
ATOM 7200 N N . GLU D 4 514 ? 97.483 137.913 108.450 1.00 91.99 514 GLU A N 1
ATOM 7201 C CA . GLU D 4 514 ? 96.308 138.478 109.101 1.00 93.26 514 GLU A CA 1
ATOM 7202 C C . GLU D 4 514 ? 95.003 137.872 108.604 1.00 93.89 514 GLU A C 1
ATOM 7203 O O . GLU D 4 514 ? 93.981 137.995 109.286 1.00 93.26 514 GLU A O 1
ATOM 7209 N N . GLU D 4 515 ? 95.010 137.223 107.442 1.00 101.52 515 GLU A N 1
ATOM 7210 C CA . GLU D 4 515 ? 93.798 136.623 106.904 1.00 97.15 515 GLU A CA 1
ATOM 7211 C C . GLU D 4 515 ? 93.662 135.155 107.296 1.00 101.49 515 GLU A C 1
ATOM 7212 O O . GLU D 4 515 ? 92.615 134.743 107.801 1.00 103.18 515 GLU A O 1
ATOM 7218 N N . ILE D 4 516 ? 94.704 134.356 107.063 1.00 94.72 516 ILE A N 1
ATOM 7219 C CA . ILE D 4 516 ? 94.635 132.935 107.392 1.00 89.97 516 ILE A CA 1
ATOM 7220 C C . ILE D 4 516 ? 94.560 132.733 108.900 1.00 94.40 516 ILE A C 1
ATOM 7221 O O . ILE D 4 516 ? 93.710 131.988 109.400 1.00 103.27 516 ILE A O 1
ATOM 7226 N N . ILE D 4 517 ? 95.438 133.393 109.644 1.00 82.03 517 ILE A N 1
ATOM 7227 C CA . ILE D 4 517 ? 95.556 133.188 111.082 1.00 79.03 517 ILE A CA 1
ATOM 7228 C C . ILE D 4 517 ? 94.742 134.256 111.792 1.00 78.27 517 ILE A C 1
ATOM 7229 O O . ILE D 4 517 ? 94.988 135.455 111.617 1.00 86.40 517 ILE A O 1
ATOM 7234 N N . ASP D 4 518 ? 93.775 133.824 112.597 1.00 90.72 518 ASP A N 1
ATOM 7235 C CA . ASP D 4 518 ? 93.044 134.747 113.453 1.00 93.22 518 ASP A CA 1
ATOM 7236 C C . ASP D 4 518 ? 93.940 135.142 114.616 1.00 96.34 518 ASP A C 1
ATOM 7237 O O . ASP D 4 518 ? 93.959 134.472 115.653 1.00 98.79 518 ASP A O 1
ATOM 7242 N N . GLU D 4 519 ? 94.687 136.235 114.441 1.00 91.11 519 GLU A N 1
ATOM 7243 C CA . GLU D 4 519 ? 95.732 136.591 115.394 1.00 84.92 519 GLU A CA 1
ATOM 7244 C C . GLU D 4 519 ? 95.161 136.832 116.785 1.00 83.40 519 GLU A C 1
ATOM 7245 O O . GLU D 4 519 ? 95.778 136.463 117.790 1.00 87.97 519 GLU A O 1
ATOM 7251 N N . SER D 4 520 ? 93.978 137.442 116.866 1.00 97.09 520 SER A N 1
ATOM 7252 C CA . SER D 4 520 ? 93.363 137.682 118.167 1.00 98.97 520 SER A CA 1
ATOM 7253 C C . SER D 4 520 ? 92.900 136.382 118.813 1.00 98.38 520 SER A C 1
ATOM 7254 O O . SER D 4 520 ? 93.099 136.175 120.015 1.00 100.87 520 SER A O 1
ATOM 7257 N N . ALA D 4 521 ? 92.278 135.494 118.033 1.00 91.68 521 ALA A N 1
ATOM 7258 C CA . ALA D 4 521 ? 91.756 134.252 118.597 1.00 89.52 521 ALA A CA 1
ATOM 7259 C C . ALA D 4 521 ? 92.878 133.340 119.075 1.00 89.87 521 ALA A C 1
ATOM 7260 O O . ALA D 4 521 ? 92.784 132.749 120.156 1.00 94.11 521 ALA A O 1
ATOM 7262 N N . SER D 4 522 ? 93.943 133.208 118.283 1.00 82.36 522 SER A N 1
ATOM 7263 C CA . SER D 4 522 ? 95.051 132.339 118.663 1.00 81.37 522 SER A CA 1
ATOM 7264 C C . SER D 4 522 ? 95.826 132.883 119.855 1.00 84.75 522 SER A C 1
ATOM 7265 O O . SER D 4 522 ? 96.238 132.107 120.724 1.00 79.96 522 SER A O 1
ATOM 7268 N N . ALA D 4 523 ? 96.038 134.199 119.916 1.00 85.37 523 ALA A N 1
ATOM 7269 C CA . ALA D 4 523 ? 96.664 134.799 121.086 1.00 72.97 523 ALA A CA 1
ATOM 7270 C C . ALA D 4 523 ? 95.839 134.603 122.347 1.00 78.81 523 ALA A C 1
ATOM 7271 O O . ALA D 4 523 ? 96.410 134.572 123.441 1.00 81.33 523 ALA A O 1
ATOM 7273 N N . ASP D 4 524 ? 94.517 134.482 122.220 1.00 86.57 524 ASP A N 1
ATOM 7274 C CA . ASP D 4 524 ? 93.683 134.126 123.361 1.00 88.87 524 ASP A CA 1
ATOM 7275 C C . ASP D 4 524 ? 94.017 132.729 123.867 1.00 89.19 524 ASP A C 1
ATOM 7276 O O . ASP D 4 524 ? 94.091 132.506 125.080 1.00 87.85 524 ASP A O 1
ATOM 7281 N N . LEU D 4 525 ? 94.223 131.781 122.949 1.00 81.06 525 LEU A N 1
ATOM 7282 C CA . LEU D 4 525 ? 94.565 130.419 123.345 1.00 82.42 525 LEU A CA 1
ATOM 7283 C C . LEU D 4 525 ? 95.918 130.360 124.039 1.00 85.81 525 LEU A C 1
ATOM 7284 O O . LEU D 4 525 ? 96.076 129.644 125.035 1.00 84.17 525 LEU A O 1
ATOM 7289 N N . PHE D 4 526 ? 96.906 131.098 123.524 1.00 82.95 526 PHE A N 1
ATOM 7290 C CA . PHE D 4 526 ? 98.259 131.024 124.067 1.00 77.58 526 PHE A CA 1
ATOM 7291 C C . PHE D 4 526 ? 98.276 131.340 125.556 1.00 79.94 526 PHE A C 1
ATOM 7292 O O . PHE D 4 526 ? 98.855 130.595 126.352 1.00 83.90 526 PHE A O 1
ATOM 7300 N N . ILE D 4 527 ? 97.638 132.441 125.952 1.00 85.46 527 ILE A N 1
ATOM 7301 C CA . ILE D 4 527 ? 97.522 132.740 127.375 1.00 86.47 527 ILE A CA 1
ATOM 7302 C C . ILE D 4 527 ? 96.662 131.692 128.068 1.00 95.62 527 ILE A C 1
ATOM 7303 O O . ILE D 4 527 ? 97.001 131.215 129.157 1.00 95.03 527 ILE A O 1
ATOM 7308 N N . LYS D 4 528 ? 95.551 131.298 127.437 1.00 100.83 528 LYS A N 1
ATOM 7309 C CA . LYS D 4 528 ? 94.605 130.391 128.083 1.00 99.62 528 LYS A CA 1
ATOM 7310 C C . LYS D 4 528 ? 95.237 129.039 128.387 1.00 98.67 528 LYS A C 1
ATOM 7311 O O . LYS D 4 528 ? 95.006 128.467 129.458 1.00 101.52 528 LYS A O 1
ATOM 7317 N N . ASN D 4 529 ? 96.033 128.508 127.456 1.00 90.89 529 ASN A N 1
ATOM 7318 C CA . ASN D 4 529 ? 96.635 127.195 127.666 1.00 93.18 529 ASN A CA 1
ATOM 7319 C C . ASN D 4 529 ? 97.592 127.192 128.851 1.00 96.09 529 ASN A C 1
ATOM 7320 O O . ASN D 4 529 ? 97.776 126.154 129.495 1.00 93.95 529 ASN A O 1
ATOM 7325 N N . LEU D 4 530 ? 98.211 128.333 129.153 1.00 94.22 530 LEU A N 1
ATOM 7326 C CA . LEU D 4 530 ? 99.121 128.418 130.288 1.00 91.79 530 LEU A CA 1
ATOM 7327 C C . LEU D 4 530 ? 98.404 128.643 131.611 1.00 92.49 530 LEU A C 1
ATOM 7328 O O . LEU D 4 530 ? 99.031 128.498 132.666 1.00 95.32 530 LEU A O 1
ATOM 7333 N N . VAL D 4 531 ? 97.117 128.989 131.585 1.00 101.37 531 VAL A N 1
ATOM 7334 C CA . VAL D 4 531 ? 96.388 129.276 132.813 1.00 104.36 531 VAL A CA 1
ATOM 7335 C C . VAL D 4 531 ? 96.215 127.998 133.623 1.00 109.15 531 VAL A C 1
ATOM 7336 O O . VAL D 4 531 ? 96.064 126.901 133.068 1.00 107.97 531 VAL A O 1
ATOM 7340 N N . ASN D 4 532 ? 96.252 128.134 134.947 1.00 116.26 532 ASN A N 1
ATOM 7341 C CA . ASN D 4 532 ? 96.053 127.000 135.834 1.00 116.01 532 ASN A CA 1
ATOM 7342 C C . ASN D 4 532 ? 94.633 126.455 135.705 1.00 120.06 532 ASN A C 1
ATOM 7343 O O . ASN D 4 532 ? 93.712 127.137 135.247 1.00 123.43 532 ASN A O 1
ATOM 7348 N N . SER D 4 533 ? 94.464 125.203 136.113 1.00 130.81 533 SER A N 1
ATOM 7349 C CA . SER D 4 533 ? 93.159 124.563 136.117 1.00 131.26 533 SER A CA 1
ATOM 7350 C C . SER D 4 533 ? 92.480 124.753 137.471 1.00 132.03 533 SER A C 1
ATOM 7351 O O . SER D 4 533 ? 93.089 125.194 138.447 1.00 131.72 533 SER A O 1
ATOM 7354 N N . CYS D 4 534 ? 91.194 124.412 137.519 1.00 142.50 534 CYS A N 1
ATOM 7355 C CA . CYS D 4 534 ? 90.420 124.597 138.738 1.00 145.48 534 CYS A CA 1
ATOM 7356 C C . CYS D 4 534 ? 90.950 123.702 139.854 1.00 146.90 534 CYS A C 1
ATOM 7357 O O . CYS D 4 534 ? 91.477 122.614 139.613 1.00 147.94 534 CYS A O 1
ATOM 7360 N N . THR D 4 535 ? 90.822 124.185 141.091 1.00 147.80 535 THR A N 1
ATOM 7361 C CA . THR D 4 535 ? 91.333 123.437 142.235 1.00 146.35 535 THR A CA 1
ATOM 7362 C C . THR D 4 535 ? 90.559 122.142 142.443 1.00 148.14 535 THR A C 1
ATOM 7363 O O . THR D 4 535 ? 91.152 121.084 142.682 1.00 149.79 535 THR A O 1
ATOM 7367 N N . TYR D 4 536 ? 89.232 122.202 142.356 1.00 154.53 536 TYR A N 1
ATOM 7368 C CA . TYR D 4 536 ? 88.389 121.037 142.599 1.00 154.41 536 TYR A CA 1
ATOM 7369 C C . TYR D 4 536 ? 87.909 120.370 141.319 1.00 154.38 536 TYR A C 1
ATOM 7370 O O . TYR D 4 536 ? 87.974 119.143 141.207 1.00 154.96 536 TYR A O 1
ATOM 7379 N N . LEU D 4 537 ? 87.427 121.143 140.351 1.00 147.81 537 LEU A N 1
ATOM 7380 C CA . LEU D 4 537 ? 87.116 120.591 139.043 1.00 148.55 537 LEU A CA 1
ATOM 7381 C C . LEU D 4 537 ? 88.408 120.525 138.226 1.00 148.24 537 LEU A C 1
ATOM 7382 O O . LEU D 4 537 ? 89.402 121.181 138.544 1.00 148.38 537 LEU A O 1
ATOM 7387 N N . ARG D 4 538 ? 88.419 119.715 137.168 1.00 148.20 538 ARG A N 1
ATOM 7388 C CA . ARG D 4 538 ? 89.692 119.371 136.544 1.00 148.36 538 ARG A CA 1
ATOM 7389 C C . ARG D 4 538 ? 89.822 119.807 135.088 1.00 147.33 538 ARG A C 1
ATOM 7390 O O . ARG D 4 538 ? 90.923 119.762 134.531 1.00 145.89 538 ARG A O 1
ATOM 7398 N N . THR D 4 539 ? 88.729 120.228 134.454 1.00 145.05 539 THR A N 1
ATOM 7399 C CA . THR D 4 539 ? 88.726 120.428 133.010 1.00 145.37 539 THR A CA 1
ATOM 7400 C C . THR D 4 539 ? 88.533 121.881 132.586 1.00 145.56 539 THR A C 1
ATOM 7401 O O . THR D 4 539 ? 88.584 122.173 131.386 1.00 146.30 539 THR A O 1
ATOM 7405 N N . GLU D 4 540 ? 88.335 122.803 133.524 1.00 142.47 540 GLU A N 1
ATOM 7406 C CA . GLU D 4 540 ? 88.096 124.204 133.199 1.00 143.44 540 GLU A CA 1
ATOM 7407 C C . GLU D 4 540 ? 89.189 125.070 133.806 1.00 143.23 540 GLU A C 1
ATOM 7408 O O . GLU D 4 540 ? 89.612 124.839 134.944 1.00 141.99 540 GLU A O 1
ATOM 7414 N N . LYS D 4 541 ? 89.639 126.062 133.044 1.00 132.39 541 LYS A N 1
ATOM 7415 C CA . LYS D 4 541 ? 90.646 126.993 133.527 1.00 132.51 541 LYS A CA 1
ATOM 7416 C C . LYS D 4 541 ? 90.045 127.930 134.569 1.00 132.12 541 LYS A C 1
ATOM 7417 O O . LYS D 4 541 ? 88.844 128.211 134.564 1.00 132.82 541 LYS A O 1
ATOM 7423 N N . VAL D 4 542 ? 90.897 128.420 135.467 1.00 127.88 542 VAL A N 1
ATOM 7424 C CA . VAL D 4 542 ? 90.449 129.283 136.555 1.00 127.25 542 VAL A CA 1
ATOM 7425 C C . VAL D 4 542 ? 90.043 130.642 136.002 1.00 126.69 542 VAL A C 1
ATOM 7426 O O . VAL D 4 542 ? 90.342 130.973 134.849 1.00 125.74 542 VAL A O 1
ATOM 7430 N N . LEU D 4 543 ? 89.352 131.431 136.820 1.00 134.06 543 LEU A N 1
ATOM 7431 C CA . LEU D 4 543 ? 88.893 132.776 136.517 1.00 135.15 543 LEU A CA 1
ATOM 7432 C C . LEU D 4 543 ? 89.923 133.805 136.964 1.00 135.41 543 LEU A C 1
ATOM 7433 O O . LEU D 4 543 ? 90.707 133.547 137.883 1.00 136.05 543 LEU A O 1
ATOM 7438 N N . PRO D 4 544 ? 89.956 134.977 136.330 1.00 125.36 544 PRO A N 1
ATOM 7439 C CA . PRO D 4 544 ? 90.864 136.032 136.792 1.00 125.07 544 PRO A CA 1
ATOM 7440 C C . PRO D 4 544 ? 90.566 136.414 138.233 1.00 124.46 544 PRO A C 1
ATOM 7441 O O . PRO D 4 544 ? 89.413 136.426 138.666 1.00 127.15 544 PRO A O 1
ATOM 7445 N N . LYS D 4 545 ? 91.627 136.718 138.982 1.00 123.68 545 LYS A N 1
ATOM 7446 C CA . LYS D 4 545 ? 91.463 137.085 140.383 1.00 124.35 545 LYS A CA 1
ATOM 7447 C C . LYS D 4 545 ? 90.716 138.401 140.549 1.00 128.00 545 LYS A C 1
ATOM 7448 O O . LYS D 4 545 ? 90.185 138.668 141.632 1.00 127.98 545 LYS A O 1
ATOM 7454 N N . SER D 4 546 ? 90.659 139.223 139.504 1.00 137.71 546 SER A N 1
ATOM 7455 C CA . SER D 4 546 ? 89.908 140.470 139.524 1.00 136.98 546 SER A CA 1
ATOM 7456 C C . SER D 4 546 ? 88.531 140.341 138.890 1.00 138.04 546 SER A C 1
ATOM 7457 O O . SER D 4 546 ? 87.831 141.349 138.755 1.00 138.60 546 SER A O 1
ATOM 7460 N N . SER D 4 547 ? 88.129 139.136 138.495 1.00 142.95 547 SER A N 1
ATOM 7461 C CA . SER D 4 547 ? 86.791 138.930 137.961 1.00 140.42 547 SER A CA 1
ATOM 7462 C C . SER D 4 547 ? 85.749 139.155 139.050 1.00 142.80 547 SER A C 1
ATOM 7463 O O . SER D 4 547 ? 86.018 138.985 140.241 1.00 142.71 547 SER A O 1
ATOM 7466 N N . LEU D 4 548 ? 84.545 139.543 138.626 1.00 150.52 548 LEU A N 1
ATOM 7467 C CA . LEU D 4 548 ? 83.528 139.979 139.578 1.00 149.60 548 LEU A CA 1
ATOM 7468 C C . LEU D 4 548 ? 83.138 138.860 140.538 1.00 150.63 548 LEU A C 1
ATOM 7469 O O . LEU D 4 548 ? 83.168 139.045 141.759 1.00 149.98 548 LEU A O 1
ATOM 7474 N N . LEU D 4 549 ? 82.778 137.686 140.010 1.00 149.04 549 LEU A N 1
ATOM 7475 C CA . LEU D 4 549 ? 82.310 136.622 140.894 1.00 149.01 549 LEU A CA 1
ATOM 7476 C C . LEU D 4 549 ? 83.444 136.038 141.727 1.00 148.46 549 LEU A C 1
ATOM 7477 O O . LEU D 4 549 ? 83.215 135.625 142.870 1.00 148.19 549 LEU A O 1
ATOM 7482 N N . TYR D 4 550 ? 84.663 135.986 141.186 1.00 148.98 550 TYR A N 1
ATOM 7483 C CA . TYR D 4 550 ? 85.782 135.519 141.997 1.00 149.95 550 TYR A CA 1
ATOM 7484 C C . TYR D 4 550 ? 86.155 136.531 143.071 1.00 149.47 550 TYR A C 1
ATOM 7485 O O . TYR D 4 550 ? 86.551 136.140 144.174 1.00 149.17 550 TYR A O 1
ATOM 7494 N N . GLN D 4 551 ? 86.039 137.828 142.772 1.00 152.61 551 GLN A N 1
ATOM 7495 C CA . GLN D 4 551 ? 86.260 138.838 143.801 1.00 152.62 551 GLN A CA 1
ATOM 7496 C C . GLN D 4 551 ? 85.289 138.666 144.959 1.00 154.64 551 GLN A C 1
ATOM 7497 O O . GLN D 4 551 ? 85.624 138.990 146.104 1.00 154.10 551 GLN A O 1
ATOM 7503 N N . GLU D 4 552 ? 84.085 138.162 144.682 1.00 159.16 552 GLU A N 1
ATOM 7504 C CA . GLU D 4 552 ? 83.145 137.860 145.754 1.00 158.72 552 GLU A CA 1
ATOM 7505 C C . GLU D 4 552 ? 83.679 136.754 146.655 1.00 158.90 552 GLU A C 1
ATOM 7506 O O . GLU D 4 552 ? 83.780 136.929 147.873 1.00 158.97 552 GLU A O 1
ATOM 7512 N N . PHE D 4 553 ? 84.081 135.624 146.063 1.00 157.69 553 PHE A N 1
ATOM 7513 C CA . PHE D 4 553 ? 84.370 134.426 146.850 1.00 157.58 553 PHE A CA 1
ATOM 7514 C C . PHE D 4 553 ? 85.385 134.704 147.949 1.00 159.03 553 PHE A C 1
ATOM 7515 O O . PHE D 4 553 ? 85.335 134.078 149.014 1.00 158.29 553 PHE A O 1
ATOM 7523 N N . GLU D 4 554 ? 86.301 135.645 147.720 1.00 164.85 554 GLU A N 1
ATOM 7524 C CA . GLU D 4 554 ? 87.245 136.017 148.768 1.00 165.08 554 GLU A CA 1
ATOM 7525 C C . GLU D 4 554 ? 86.544 136.686 149.946 1.00 165.91 554 GLU A C 1
ATOM 7526 O O . GLU D 4 554 ? 86.881 136.415 151.104 1.00 166.21 554 GLU A O 1
ATOM 7532 N N . VAL D 4 555 ? 85.572 137.565 149.679 1.00 167.19 555 VAL A N 1
ATOM 7533 C CA . VAL D 4 555 ? 84.992 138.346 150.770 1.00 167.08 555 VAL A CA 1
ATOM 7534 C C . VAL D 4 555 ? 84.118 137.470 151.667 1.00 168.25 555 VAL A C 1
ATOM 7535 O O . VAL D 4 555 ? 84.198 137.560 152.897 1.00 167.84 555 VAL A O 1
ATOM 7539 N N . LEU D 4 556 ? 83.289 136.594 151.084 1.00 169.85 556 LEU A N 1
ATOM 7540 C CA . LEU D 4 556 ? 82.490 135.709 151.927 1.00 168.79 556 LEU A CA 1
ATOM 7541 C C . LEU D 4 556 ? 83.342 134.665 152.634 1.00 167.77 556 LEU A C 1
ATOM 7542 O O . LEU D 4 556 ? 82.932 134.160 153.685 1.00 167.59 556 LEU A O 1
ATOM 7547 N N . ASN D 4 557 ? 84.511 134.328 152.087 1.00 168.80 557 ASN A N 1
ATOM 7548 C CA . ASN D 4 557 ? 85.454 133.509 152.839 1.00 169.70 557 ASN A CA 1
ATOM 7549 C C . ASN D 4 557 ? 85.919 134.240 154.090 1.00 169.63 557 ASN A C 1
ATOM 7550 O O . ASN D 4 557 ? 86.045 133.637 155.162 1.00 170.51 557 ASN A O 1
ATOM 7555 N N . GLU D 4 558 ? 86.175 135.544 153.972 1.00 174.49 558 GLU A N 1
ATOM 7556 C CA . GLU D 4 558 ? 86.545 136.344 155.134 1.00 175.09 558 GLU A CA 1
ATOM 7557 C C . GLU D 4 558 ? 85.356 136.601 156.051 1.00 176.40 558 GLU A C 1
ATOM 7558 O O . GLU D 4 558 ? 85.535 136.726 157.268 1.00 175.74 558 GLU A O 1
ATOM 7564 N N . LEU D 4 559 ? 84.145 136.693 155.493 1.00 178.32 559 LEU A N 1
ATOM 7565 C CA . LEU D 4 559 ? 82.954 136.836 156.327 1.00 177.28 559 LEU A CA 1
ATOM 7566 C C . LEU D 4 559 ? 82.762 135.620 157.223 1.00 177.42 559 LEU A C 1
ATOM 7567 O O . LEU D 4 559 ? 82.413 135.756 158.402 1.00 177.47 559 LEU A O 1
ATOM 7572 N N . ASN D 4 560 ? 82.980 134.421 156.680 1.00 178.07 560 ASN A N 1
ATOM 7573 C CA . ASN D 4 560 ? 82.917 133.216 157.501 1.00 177.62 560 ASN A CA 1
ATOM 7574 C C . ASN D 4 560 ? 84.029 133.202 158.543 1.00 178.19 560 ASN A C 1
ATOM 7575 O O . ASN D 4 560 ? 83.819 132.756 159.677 1.00 177.67 560 ASN A O 1
ATOM 7580 N N . ASN D 4 561 ? 85.218 133.684 158.175 1.00 179.62 561 ASN A N 1
ATOM 7581 C CA . ASN D 4 561 ? 86.332 133.713 159.117 1.00 179.24 561 ASN A CA 1
ATOM 7582 C C . ASN D 4 561 ? 86.025 134.609 160.310 1.00 179.25 561 ASN A C 1
ATOM 7583 O O . ASN D 4 561 ? 86.345 134.266 161.454 1.00 178.41 561 ASN A O 1
ATOM 7588 N N . LEU D 4 562 ? 85.407 135.759 160.063 1.00 179.01 562 LEU A N 1
ATOM 7589 C CA . LEU D 4 562 ? 85.068 136.693 161.130 1.00 178.21 562 LEU A CA 1
ATOM 7590 C C . LEU D 4 562 ? 83.926 136.158 161.987 1.00 177.75 562 LEU A C 1
ATOM 7591 O O . LEU D 4 562 ? 83.203 135.248 161.578 1.00 178.08 562 LEU A O 1
ATOM 7596 N N . PHE D 4 621 ? 90.354 143.403 157.380 1.00 170.57 621 PHE A N 1
ATOM 7597 C CA . PHE D 4 621 ? 90.189 142.424 156.313 1.00 171.87 621 PHE A CA 1
ATOM 7598 C C . PHE D 4 621 ? 91.360 142.467 155.338 1.00 171.22 621 PHE A C 1
ATOM 7599 O O . PHE D 4 621 ? 91.763 143.537 154.882 1.00 169.86 621 PHE A O 1
ATOM 7607 N N . LYS D 4 622 ? 91.903 141.294 155.023 1.00 168.43 622 LYS A N 1
ATOM 7608 C CA . LYS D 4 622 ? 93.019 141.175 154.096 1.00 168.06 622 LYS A CA 1
ATOM 7609 C C . LYS D 4 622 ? 92.578 141.127 152.640 1.00 168.17 622 LYS A C 1
ATOM 7610 O 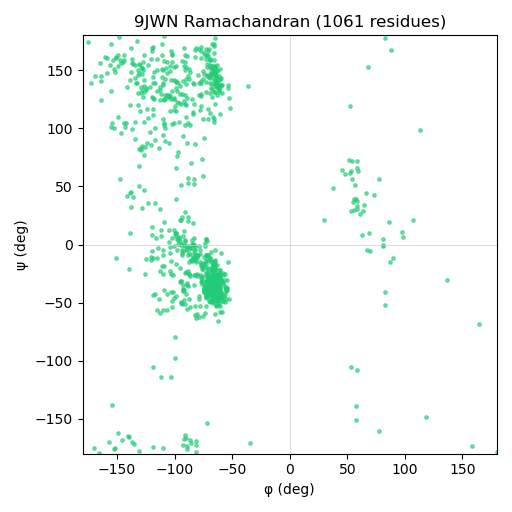O . LYS D 4 622 ? 93.429 141.204 151.748 1.00 168.42 622 LYS A O 1
ATOM 7616 N N . SER D 4 623 ? 91.282 141.004 152.378 1.00 166.07 623 SER A N 1
ATOM 7617 C CA . SER D 4 623 ? 90.750 140.979 151.025 1.00 166.27 623 SER A CA 1
ATOM 7618 C C . SER D 4 623 ? 89.802 142.153 150.822 1.00 166.04 623 SER A C 1
ATOM 7619 O O . SER D 4 623 ? 89.433 142.858 151.765 1.00 164.30 623 SER A O 1
ATOM 7622 N N . SER D 4 624 ? 89.409 142.356 149.568 1.00 162.57 624 SER A N 1
ATOM 7623 C CA . SER D 4 624 ? 88.529 143.461 149.220 1.00 161.91 624 SER A CA 1
ATOM 7624 C C . SER D 4 624 ? 87.699 143.069 148.009 1.00 161.90 624 SER A C 1
ATOM 7625 O O . SER D 4 624 ? 88.041 142.144 147.268 1.00 162.81 624 SER A O 1
ATOM 7628 N N . LEU D 4 625 ? 86.598 143.790 147.823 1.00 159.10 625 LEU A N 1
ATOM 7629 C CA . LEU D 4 625 ? 85.697 143.615 146.689 1.00 159.51 625 LEU A CA 1
ATOM 7630 C C . LEU D 4 625 ? 85.766 144.939 145.931 1.00 159.85 625 LEU A C 1
ATOM 7631 O O . LEU D 4 625 ? 85.003 145.868 146.205 1.00 160.25 625 LEU A O 1
ATOM 7636 N N . SER D 4 62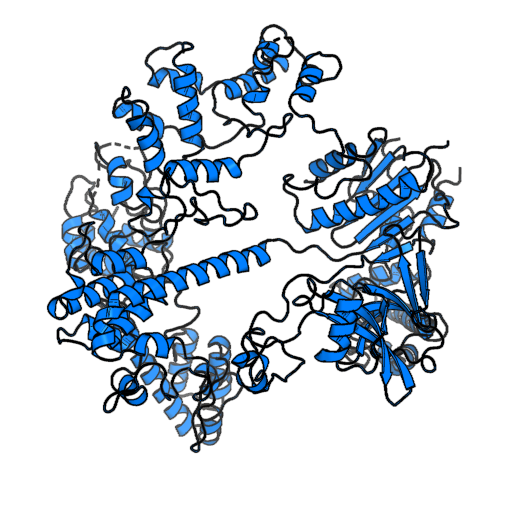6 ? 86.705 145.028 144.989 1.00 159.14 626 SER A N 1
ATOM 7637 C CA . SER D 4 626 ? 87.068 146.299 144.374 1.00 159.07 626 SER A CA 1
ATOM 7638 C C . SER D 4 626 ? 86.695 146.415 142.906 1.00 157.81 626 SER A C 1
ATOM 7639 O O . SER D 4 626 ? 86.561 147.535 142.412 1.00 158.49 626 SER A O 1
ATOM 7642 N N . SER D 4 627 ? 86.533 145.298 142.193 1.00 158.74 627 SER A N 1
ATOM 7643 C CA . SER D 4 627 ? 86.157 145.379 140.785 1.00 159.25 627 SER A CA 1
ATOM 7644 C C . SER D 4 627 ? 84.788 146.022 140.610 1.00 160.30 627 SER A C 1
ATOM 7645 O O . SER D 4 627 ? 84.584 146.801 139.672 1.00 160.77 627 SER A O 1
ATOM 7648 N N . TYR D 4 628 ? 83.840 145.705 141.495 1.00 168.58 628 TYR A N 1
ATOM 7649 C CA . TYR D 4 628 ? 82.554 146.395 141.492 1.00 169.68 628 TYR A CA 1
ATOM 7650 C C . TYR D 4 628 ? 82.741 147.880 141.780 1.00 170.16 628 TYR A C 1
ATOM 7651 O O . TYR D 4 628 ? 82.161 148.736 141.101 1.00 169.47 628 TYR A O 1
ATOM 7660 N N . LYS D 4 629 ? 83.563 148.205 142.783 1.00 164.34 629 LYS A N 1
ATOM 7661 C CA . LYS D 4 629 ? 83.850 149.603 143.088 1.00 163.33 629 LYS A CA 1
ATOM 7662 C C . LYS D 4 629 ? 84.520 150.298 141.911 1.00 163.51 629 LYS A C 1
ATOM 7663 O O . LYS D 4 629 ? 84.432 151.523 141.769 1.00 163.74 629 LYS A O 1
ATOM 7669 N N . LYS D 4 630 ? 85.204 149.531 141.061 1.00 161.34 630 LYS A N 1
ATOM 7670 C CA . LYS D 4 630 ? 85.943 150.124 139.954 1.00 160.25 630 LYS A CA 1
ATOM 7671 C C . LYS D 4 630 ? 85.101 150.182 138.686 1.00 159.70 630 LYS A C 1
ATOM 7672 O O . LYS D 4 630 ? 85.173 151.158 137.931 1.00 158.85 630 LYS A O 1
ATOM 7678 N N . PHE D 4 631 ? 84.294 149.149 138.434 1.00 160.67 631 PHE A N 1
ATOM 7679 C CA . PHE D 4 631 ? 83.579 149.049 137.168 1.00 160.55 631 PHE A CA 1
ATOM 7680 C C . PHE D 4 631 ? 82.307 149.883 137.123 1.00 161.53 631 PHE A C 1
ATOM 7681 O O . PHE D 4 631 ? 81.769 150.099 136.031 1.00 161.49 631 PHE A O 1
ATOM 7689 N N . CYS D 4 632 ? 81.809 150.354 138.266 1.00 168.77 632 CYS A N 1
ATOM 7690 C CA . CYS D 4 632 ? 80.598 151.168 138.237 1.00 168.59 632 CYS A CA 1
ATOM 7691 C C . CYS D 4 632 ? 80.891 152.583 137.746 1.00 167.89 632 CYS A C 1
ATOM 7692 O O . CYS D 4 632 ? 79.984 153.279 137.277 1.00 168.04 632 CYS A O 1
ATOM 7695 N N . GLU D 4 633 ? 82.149 153.027 137.838 1.00 163.32 633 GLU A N 1
ATOM 7696 C CA . GLU D 4 633 ? 82.518 154.301 137.227 1.00 162.64 633 GLU A CA 1
ATOM 7697 C C . GLU D 4 633 ? 82.370 154.259 135.712 1.00 162.75 633 GLU A C 1
ATOM 7698 O O . GLU D 4 633 ? 81.884 155.222 135.109 1.00 163.02 633 GLU A O 1
ATOM 7704 N N . LEU D 4 634 ? 82.791 153.159 135.083 1.00 168.22 634 LEU A N 1
ATOM 7705 C CA . LEU D 4 634 ? 82.738 153.067 133.627 1.00 168.62 634 LEU A CA 1
ATOM 7706 C C . LEU D 4 634 ? 81.304 153.096 133.118 1.00 169.70 634 LEU A C 1
ATOM 7707 O O . LEU D 4 634 ? 81.003 153.763 132.121 1.00 169.75 634 LEU A O 1
ATOM 7712 N N . PHE D 4 635 ? 80.404 152.382 133.787 1.00 175.61 635 PHE A N 1
ATOM 7713 C CA . PHE D 4 635 ? 79.035 152.240 133.316 1.00 175.33 635 PHE A CA 1
ATOM 7714 C C . PHE D 4 635 ? 78.128 153.376 133.765 1.00 175.64 635 PHE A C 1
ATOM 7715 O O . PHE D 4 635 ? 76.955 153.402 133.376 1.00 174.83 635 PHE A O 1
ATOM 7723 N N . GLY D 4 636 ? 78.634 154.310 134.566 1.00 175.70 636 GLY A N 1
ATOM 7724 C CA . GLY D 4 636 ? 77.829 155.420 135.031 1.00 174.30 636 GLY A CA 1
ATOM 7725 C C . GLY D 4 636 ? 76.986 155.076 136.240 1.00 175.91 636 GLY A C 1
ATOM 7726 O O . GLY D 4 636 ? 77.018 155.786 137.250 1.00 175.50 636 GLY A O 1
ATOM 7727 N N . VAL D 4 637 ? 76.223 153.985 136.147 1.00 177.92 637 VAL A N 1
ATOM 7728 C CA . VAL D 4 637 ? 75.360 153.576 137.246 1.00 176.65 637 VAL A CA 1
ATOM 7729 C C . VAL D 4 637 ? 76.206 153.175 138.448 1.00 176.15 637 VAL A C 1
ATOM 7730 O O . VAL D 4 637 ? 77.285 152.581 138.308 1.00 177.38 637 VAL A O 1
ATOM 7734 N N . LYS D 4 638 ? 75.735 153.535 139.643 1.00 173.01 638 LYS A N 1
ATOM 7735 C CA . LYS D 4 638 ? 76.469 153.192 140.856 1.00 172.95 638 LYS A CA 1
ATOM 7736 C C . LYS D 4 638 ? 76.320 151.714 141.195 1.00 174.33 638 LYS A C 1
ATOM 7737 O O . LYS D 4 638 ? 77.293 151.061 141.591 1.00 174.81 638 LYS A O 1
ATOM 7743 N N . THR D 4 639 ? 75.117 151.170 141.043 1.00 176.66 639 THR A N 1
ATOM 7744 C CA . THR D 4 639 ? 74.842 149.773 141.346 1.00 176.56 639 THR A CA 1
ATOM 7745 C C . THR D 4 639 ? 74.761 148.977 140.050 1.00 176.90 639 THR A C 1
ATOM 7746 O O . THR D 4 639 ? 73.984 149.320 139.152 1.00 176.37 639 THR A O 1
ATOM 7750 N N . LEU D 4 640 ? 75.560 147.918 139.959 1.00 176.98 640 LEU A N 1
ATOM 7751 C CA . LEU D 4 640 ? 75.618 147.124 138.740 1.00 177.19 640 LEU A CA 1
ATOM 7752 C C . LEU D 4 640 ? 74.396 146.221 138.636 1.00 176.45 640 LEU A C 1
ATOM 7753 O O . LEU D 4 640 ? 74.082 145.473 139.566 1.00 176.64 640 LEU A O 1
ATOM 7758 N N . ASN D 4 641 ? 73.711 146.289 137.499 1.00 175.71 641 ASN A N 1
ATOM 7759 C CA . ASN D 4 641 ? 72.579 145.412 137.235 1.00 175.98 641 ASN A CA 1
ATOM 7760 C C . ASN D 4 641 ? 73.099 144.060 136.749 1.00 176.60 641 ASN A C 1
ATOM 7761 O O . ASN D 4 641 ? 74.302 143.787 136.768 1.00 176.73 641 ASN A O 1
ATOM 7766 N N . ASP D 4 642 ? 72.194 143.190 136.307 1.00 179.34 642 ASP A N 1
ATOM 7767 C CA . ASP D 4 642 ? 72.564 141.868 135.824 1.00 178.99 642 ASP A CA 1
ATOM 7768 C C . ASP D 4 642 ? 72.755 141.825 134.313 1.00 178.11 642 ASP A C 1
ATOM 7769 O O . ASP D 4 642 ? 73.081 140.764 133.771 1.00 177.15 642 ASP A O 1
ATOM 7774 N N . THR D 4 643 ? 72.560 142.949 133.621 1.00 173.97 643 THR A N 1
ATOM 7775 C CA . THR D 4 643 ? 72.834 143.029 132.195 1.00 173.25 643 THR A CA 1
ATOM 7776 C C . THR D 4 643 ? 74.180 143.659 131.874 1.00 171.47 643 THR A C 1
ATOM 7777 O O . THR D 4 643 ? 74.663 143.501 130.748 1.00 170.04 643 THR A O 1
ATOM 7781 N N . GLN D 4 644 ? 74.792 144.362 132.823 1.00 172.36 644 GLN A N 1
ATOM 7782 C CA . GLN D 4 644 ? 76.129 144.908 132.651 1.00 172.58 644 GLN A CA 1
ATOM 7783 C C . GLN D 4 644 ? 77.188 144.119 133.408 1.00 172.62 644 GLN A C 1
ATOM 7784 O O . GLN D 4 644 ? 78.380 144.397 133.247 1.00 172.44 644 GLN A O 1
ATOM 7790 N N . LYS D 4 645 ? 76.788 143.153 134.236 1.00 170.29 645 LYS A N 1
ATOM 7791 C CA . LYS D 4 645 ? 77.766 142.307 134.912 1.00 170.03 645 LYS A CA 1
ATOM 7792 C C . LYS D 4 645 ? 78.425 141.342 133.932 1.00 170.30 645 LYS A C 1
ATOM 7793 O O . LYS D 4 645 ? 79.643 141.136 133.978 1.00 171.12 645 LYS A O 1
ATOM 7799 N N . VAL D 4 646 ? 77.635 140.741 133.038 1.00 168.69 646 VAL A N 1
ATOM 7800 C CA . VAL D 4 646 ? 78.207 139.972 131.936 1.00 168.30 646 VAL A CA 1
ATOM 7801 C C . VAL D 4 646 ? 78.963 140.892 130.989 1.00 168.67 646 VAL A C 1
ATOM 7802 O O . VAL D 4 646 ? 79.979 140.500 130.402 1.00 169.86 646 VAL A O 1
ATOM 7806 N N . MET D 4 647 ? 78.473 142.120 130.813 1.00 168.96 647 MET A N 1
ATOM 7807 C CA . MET D 4 647 ? 79.250 143.149 130.133 1.00 169.38 647 MET A CA 1
ATOM 7808 C C . MET D 4 647 ? 80.588 143.377 130.822 1.00 167.95 647 MET A C 1
ATOM 7809 O O . MET D 4 647 ? 81.626 143.471 130.160 1.00 168.72 647 MET A O 1
ATOM 7814 N N . ALA D 4 648 ? 80.587 143.456 132.154 1.00 160.49 648 ALA A N 1
ATOM 7815 C CA . ALA D 4 648 ? 81.814 143.779 132.874 1.00 160.99 648 ALA A CA 1
ATOM 7816 C C . ALA D 4 648 ? 82.794 142.613 132.870 1.00 162.73 648 ALA A C 1
ATOM 7817 O O . ALA D 4 648 ? 84.008 142.819 132.756 1.00 163.71 648 ALA A O 1
ATOM 7819 N N . GLU D 4 649 ? 82.293 141.381 132.989 1.00 155.82 649 GLU A N 1
ATOM 7820 C CA . GLU D 4 649 ? 83.189 140.240 133.155 1.00 152.17 649 GLU A CA 1
ATOM 7821 C C . GLU D 4 649 ? 83.955 139.916 131.880 1.00 149.55 649 GLU A C 1
ATOM 7822 O O . GLU D 4 649 ? 85.089 139.431 131.952 1.00 149.78 649 GLU A O 1
ATOM 7828 N N . GLN D 4 650 ? 83.363 140.165 130.711 1.00 140.80 650 GLN A N 1
ATOM 7829 C CA . GLN D 4 650 ? 84.099 139.959 129.469 1.00 139.06 650 GLN A CA 1
ATOM 7830 C C . GLN D 4 650 ? 85.283 140.909 129.363 1.00 140.34 650 GLN A C 1
ATOM 7831 O O . GLN D 4 650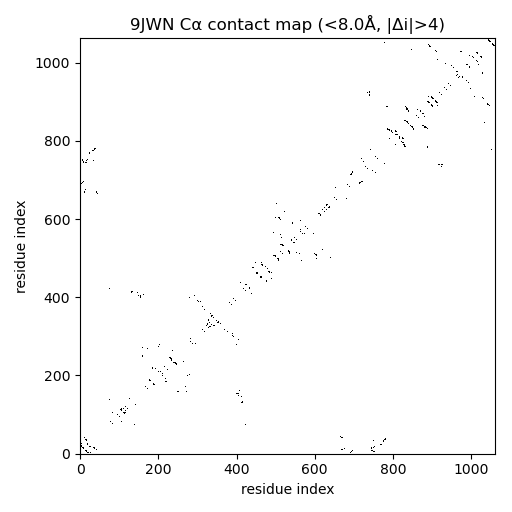 ? 86.305 140.560 128.761 1.00 144.21 650 GLN A O 1
ATOM 7837 N N . ILE D 4 651 ? 85.166 142.109 129.934 1.00 144.06 651 ILE A N 1
ATOM 7838 C CA . ILE D 4 651 ? 86.279 143.054 129.914 1.00 144.26 651 ILE A CA 1
ATOM 7839 C C . ILE D 4 651 ? 87.402 142.582 130.829 1.00 144.98 651 ILE A C 1
ATOM 7840 O O . ILE D 4 651 ? 88.585 142.711 130.495 1.00 147.24 651 ILE A O 1
ATOM 7845 N N . ILE D 4 652 ? 87.054 142.047 132.002 1.00 138.20 652 ILE A N 1
ATOM 7846 C CA . ILE D 4 652 ? 88.076 141.587 132.941 1.00 137.25 652 ILE A CA 1
ATOM 7847 C C . ILE D 4 652 ? 88.879 140.443 132.338 1.00 139.74 652 ILE A C 1
ATOM 7848 O O . ILE D 4 652 ? 90.109 140.396 132.461 1.00 139.42 652 ILE A O 1
ATOM 7853 N N . GLU D 4 653 ? 88.200 139.499 131.682 1.00 138.98 653 GLU A N 1
ATOM 7854 C CA . GLU D 4 653 ? 88.911 138.423 130.999 1.00 133.68 653 GLU A CA 1
ATOM 7855 C C . GLU D 4 653 ? 89.794 138.968 129.884 1.00 132.73 653 GLU A C 1
ATOM 7856 O O . GLU D 4 653 ? 90.945 138.546 129.732 1.00 137.98 653 GLU A O 1
ATOM 7862 N N . TRP D 4 654 ? 89.270 139.905 129.092 1.00 128.30 654 TRP A N 1
ATOM 7863 C CA . TRP D 4 654 ? 90.066 140.492 128.021 1.00 127.97 654 TRP A CA 1
ATOM 7864 C C . TRP D 4 654 ? 91.233 141.300 128.572 1.00 130.29 654 TRP A C 1
ATOM 7865 O O . TRP D 4 654 ? 92.347 141.230 128.043 1.00 134.02 654 TRP A O 1
ATOM 7876 N N . SER D 4 655 ? 91.004 142.071 129.637 1.00 135.90 655 SER A N 1
ATOM 7877 C CA . SER D 4 655 ? 92.075 142.882 130.202 1.00 137.81 655 SER A CA 1
ATOM 7878 C C . SER D 4 655 ? 93.103 142.046 130.952 1.00 137.64 655 SER A C 1
ATOM 7879 O O . SER D 4 655 ? 94.148 142.576 131.343 1.00 140.56 655 SER A O 1
ATOM 7882 N N . THR D 4 656 ? 92.830 140.760 131.168 1.00 124.45 656 THR A N 1
ATOM 7883 C CA . THR D 4 656 ? 93.782 139.846 131.788 1.00 124.19 656 THR A CA 1
ATOM 7884 C C . THR D 4 656 ? 94.469 138.949 130.766 1.00 124.41 656 THR A C 1
ATOM 7885 O O . THR D 4 656 ? 95.696 138.817 130.781 1.00 125.92 656 THR A O 1
ATOM 7889 N N . VAL D 4 657 ? 93.697 138.323 129.877 1.00 114.30 657 VAL A N 1
ATOM 7890 C CA . VAL D 4 657 ? 94.283 137.499 128.823 1.00 110.81 657 VAL A CA 1
ATOM 7891 C C . VAL D 4 657 ? 95.102 138.363 127.872 1.00 109.24 657 VAL A C 1
ATOM 7892 O O . VAL D 4 657 ? 96.218 138.003 127.479 1.00 115.35 657 VAL A O 1
ATOM 7896 N N . TYR D 4 658 ? 94.565 139.523 127.500 1.00 115.09 658 TYR A N 1
ATOM 7897 C CA . TYR D 4 658 ? 95.212 140.432 126.563 1.00 117.28 658 TYR A CA 1
ATOM 7898 C C . TYR D 4 658 ? 95.936 141.570 127.271 1.00 120.33 658 TYR A C 1
ATOM 7899 O O . TYR D 4 658 ? 95.868 142.716 126.818 1.00 123.22 658 TYR A O 1
ATOM 7908 N N . GLY D 4 659 ? 96.587 141.287 128.398 1.00 126.26 659 GLY A N 1
ATOM 7909 C CA . GLY D 4 659 ? 97.339 142.300 129.116 1.00 126.30 659 GLY A CA 1
ATOM 7910 C C . GLY D 4 659 ? 98.349 143.008 128.237 1.00 128.86 659 GLY A C 1
ATOM 7911 O O . GLY D 4 659 ? 99.074 142.360 127.476 1.00 130.20 659 GLY A O 1
ATOM 7912 N N . ASP D 4 660 ? 98.396 144.331 128.332 1.00 138.19 660 ASP A N 1
ATOM 7913 C CA . ASP D 4 660 ? 99.170 145.181 127.421 1.00 137.76 660 ASP A CA 1
ATOM 7914 C C . ASP D 4 660 ? 98.679 144.891 126.001 1.00 137.70 660 ASP A C 1
ATOM 7915 O O . ASP D 4 660 ? 97.516 144.523 125.812 1.00 138.48 660 ASP A O 1
ATOM 7920 N N . SER D 4 661 ? 99.547 145.051 125.006 1.00 136.04 661 SER A N 1
ATOM 7921 C CA . SER D 4 661 ? 99.243 144.721 123.612 1.00 137.35 661 SER A CA 1
ATOM 7922 C C . SER D 4 661 ? 97.862 145.239 123.213 1.00 138.37 661 SER A C 1
ATOM 7923 O O . SER D 4 661 ? 96.940 144.482 122.911 1.00 136.35 661 SER A O 1
ATOM 7926 N N . ARG D 4 662 ? 97.734 146.567 123.228 1.00 146.43 662 ARG A N 1
ATOM 7927 C CA . ARG D 4 662 ? 96.429 147.206 123.111 1.00 144.25 662 ARG A CA 1
ATOM 7928 C C . ARG D 4 662 ? 95.760 146.969 121.764 1.00 143.13 662 ARG A C 1
ATOM 7929 O O . ARG D 4 662 ? 94.564 147.249 121.633 1.00 143.21 662 ARG A O 1
ATOM 7937 N N . LYS D 4 663 ? 96.490 146.465 120.766 1.00 133.05 663 LYS A N 1
ATOM 7938 C CA . LYS D 4 663 ? 95.870 146.141 119.487 1.00 132.37 663 LYS A CA 1
ATOM 7939 C C . LYS D 4 663 ? 94.825 145.041 119.617 1.00 132.96 663 LYS A C 1
ATOM 7940 O O . LYS D 4 663 ? 94.000 144.875 118.713 1.00 134.41 663 LYS A O 1
ATOM 7946 N N . PHE D 4 664 ? 94.845 144.286 120.715 1.00 122.22 664 PHE A N 1
ATOM 7947 C CA . PHE D 4 664 ? 93.868 143.231 120.953 1.00 120.51 664 PHE A CA 1
ATOM 7948 C C . PHE D 4 664 ? 92.701 143.719 121.802 1.00 123.48 664 PHE A C 1
ATOM 7949 O O . PHE D 4 664 ? 91.538 143.516 121.439 1.00 125.29 664 PHE A O 1
ATOM 7957 N N . LEU D 4 665 ? 92.997 144.357 122.937 1.00 133.34 665 LEU A N 1
ATOM 7958 C CA . LEU D 4 665 ? 91.942 144.817 123.833 1.00 132.71 665 LEU A CA 1
ATOM 7959 C C . LEU D 4 665 ? 91.060 145.860 123.158 1.00 131.20 665 LEU A C 1
ATOM 7960 O O . LEU D 4 665 ? 89.829 145.777 123.214 1.00 131.94 665 LEU A O 1
ATOM 7965 N N . LYS D 4 666 ? 91.676 146.848 122.504 1.00 138.65 666 LYS A N 1
ATOM 7966 C CA . LYS D 4 666 ? 90.898 147.891 121.842 1.00 140.41 666 LYS A CA 1
ATOM 7967 C C . LYS D 4 666 ? 90.072 147.322 120.696 1.00 139.35 666 LYS A C 1
ATOM 7968 O O . LYS D 4 666 ? 88.933 147.748 120.472 1.00 141.72 666 LYS A O 1
ATOM 7974 N N . ARG D 4 667 ? 90.632 146.366 119.953 1.00 134.16 667 ARG A N 1
ATOM 7975 C CA . ARG D 4 667 ? 89.887 145.744 118.864 1.00 135.58 667 ARG A CA 1
ATOM 7976 C C . ARG D 4 667 ? 88.692 144.962 119.395 1.00 137.12 667 ARG A C 1
ATOM 7977 O O . ARG D 4 667 ? 87.617 144.971 118.784 1.00 138.93 667 ARG A O 1
ATOM 7985 N N . LYS D 4 668 ? 88.862 144.274 120.527 1.00 135.30 668 LYS A N 1
ATOM 7986 C CA . LYS D 4 668 ? 87.760 143.506 121.097 1.00 136.59 668 LYS A CA 1
ATOM 7987 C C . LYS D 4 668 ? 86.605 144.410 121.508 1.00 140.01 668 LYS A C 1
ATOM 7988 O O . LYS D 4 668 ? 85.438 144.090 121.258 1.00 139.61 668 LYS A O 1
ATOM 7994 N N . LEU D 4 669 ? 86.910 145.546 122.139 1.00 144.97 669 LEU A N 1
ATOM 7995 C CA . LEU D 4 669 ? 85.855 146.453 122.578 1.00 141.20 669 LEU A CA 1
ATOM 7996 C C . LEU D 4 669 ? 85.195 147.149 121.395 1.00 142.14 669 LEU A C 1
ATOM 7997 O O . LEU D 4 669 ? 83.964 147.248 121.328 1.00 146.83 669 LEU A O 1
ATOM 8002 N N . GLU D 4 670 ? 85.999 147.638 120.449 1.00 148.28 670 GLU A N 1
ATOM 8003 C CA . GLU D 4 670 ? 85.463 148.471 119.377 1.00 149.24 670 GLU A CA 1
ATOM 8004 C C . GLU D 4 670 ? 84.489 147.699 118.494 1.00 149.25 670 GLU A C 1
ATOM 8005 O O . GLU D 4 670 ? 83.434 148.222 118.117 1.00 149.71 670 GLU A O 1
ATOM 8011 N N . ASP D 4 671 ? 84.823 146.456 118.150 1.00 151.26 671 ASP A N 1
ATOM 8012 C CA . ASP D 4 671 ? 83.965 145.691 117.251 1.00 152.81 671 ASP A CA 1
ATOM 8013 C C . ASP D 4 671 ? 82.754 145.127 117.982 1.00 152.47 671 ASP A C 1
ATOM 8014 O O . ASP D 4 671 ? 81.622 145.229 117.496 1.00 152.66 671 ASP A O 1
ATOM 8019 N N . ASN D 4 672 ? 82.972 144.523 119.152 1.00 150.88 672 ASN A N 1
ATOM 8020 C CA . ASN D 4 672 ? 81.869 143.888 119.865 1.00 152.35 672 ASN A CA 1
ATOM 8021 C C . ASN D 4 672 ? 80.934 144.918 120.485 1.00 153.25 672 ASN A C 1
ATOM 8022 O O . ASN D 4 672 ? 79.709 144.785 120.395 1.00 152.19 672 ASN A O 1
ATOM 8027 N N . TYR D 4 673 ? 81.489 145.951 121.117 1.00 160.53 673 TYR A N 1
ATOM 8028 C CA . TYR D 4 673 ? 80.718 146.905 121.913 1.00 158.63 673 TYR A CA 1
ATOM 8029 C C . TYR D 4 673 ? 81.059 148.328 121.495 1.00 158.95 673 TYR A C 1
ATOM 8030 O O . TYR D 4 673 ? 81.866 149.005 122.148 1.00 158.59 673 TYR A O 1
ATOM 8039 N N . PRO D 4 674 ? 80.453 148.823 120.412 1.00 161.98 674 PRO A N 1
ATOM 8040 C CA . PRO D 4 674 ? 80.724 150.200 119.975 1.00 162.26 674 PRO A CA 1
ATOM 8041 C C . PRO D 4 674 ? 80.085 151.268 120.849 1.00 162.08 674 PRO A C 1
ATOM 8042 O O . PRO D 4 674 ? 80.232 152.457 120.545 1.00 160.99 674 PRO A O 1
ATOM 8046 N N . GLU D 4 675 ? 79.379 150.891 121.918 1.00 166.08 675 GLU A N 1
ATOM 8047 C CA . GLU D 4 675 ? 78.685 151.881 122.736 1.00 165.42 675 GLU A CA 1
ATOM 8048 C C . GLU D 4 675 ? 79.663 152.771 123.495 1.00 165.68 675 GLU A C 1
ATOM 8049 O O . GLU D 4 675 ? 79.433 153.979 123.629 1.00 164.35 675 GLU A O 1
ATOM 8055 N N . LEU D 4 676 ? 80.752 152.199 124.001 1.00 163.36 676 LEU A N 1
ATOM 8056 C CA . LEU D 4 676 ? 81.686 152.959 124.820 1.00 162.55 676 LEU A CA 1
ATOM 8057 C C . LEU D 4 676 ? 82.427 153.992 123.980 1.00 163.09 676 LEU A C 1
ATOM 8058 O O . LEU D 4 676 ? 82.765 153.748 122.818 1.00 162.93 676 LEU A O 1
ATOM 8063 N N . THR D 4 677 ? 82.678 155.155 124.577 1.00 171.28 677 THR A N 1
ATOM 8064 C CA . THR D 4 677 ? 83.332 156.253 123.885 1.00 171.99 677 THR A CA 1
ATOM 8065 C C . THR D 4 677 ? 84.849 156.149 124.032 1.00 171.77 677 THR A C 1
ATOM 8066 O O . THR D 4 677 ? 85.383 155.193 124.597 1.00 171.48 677 THR A O 1
ATOM 8070 N N . ASP D 4 678 ? 85.553 157.158 123.510 1.00 177.43 678 ASP A N 1
ATOM 8071 C CA . ASP D 4 678 ? 87.013 157.137 123.532 1.00 178.34 678 ASP A CA 1
ATOM 8072 C C . ASP D 4 678 ? 87.552 157.152 124.957 1.00 178.26 678 ASP A C 1
ATOM 8073 O O . ASP D 4 678 ? 88.482 156.407 125.284 1.00 178.28 678 ASP A O 1
ATOM 8078 N N . GLN D 4 679 ? 86.984 158.000 125.818 1.00 173.13 679 GLN A N 1
ATOM 8079 C CA . GLN D 4 679 ? 87.427 158.044 127.208 1.00 172.02 679 GLN A CA 1
ATOM 8080 C C . GLN D 4 679 ? 87.124 156.731 127.919 1.00 171.90 679 GLN A C 1
ATOM 8081 O O . GLN D 4 679 ? 87.923 156.261 128.738 1.00 171.69 679 GLN A O 1
ATOM 8087 N N . GLN D 4 680 ? 85.972 156.127 127.619 1.00 170.14 680 GLN A N 1
ATOM 8088 C CA . GLN D 4 680 ? 85.618 154.853 128.235 1.00 170.17 680 GLN A CA 1
ATOM 8089 C C . GLN D 4 680 ? 86.624 153.765 127.879 1.00 171.55 680 GLN A C 1
ATOM 8090 O O . GLN D 4 680 ? 87.081 153.023 128.756 1.00 172.29 680 GLN A O 1
ATOM 8096 N N . ILE D 4 681 ? 86.986 153.660 126.599 1.00 165.63 681 ILE A N 1
ATOM 8097 C CA . ILE D 4 681 ? 87.949 152.646 126.179 1.00 163.61 681 ILE A CA 1
ATOM 8098 C C . ILE D 4 681 ? 89.318 152.921 126.786 1.00 163.33 681 ILE A C 1
ATOM 8099 O O . ILE D 4 681 ? 89.995 152.004 127.266 1.00 162.20 681 ILE A O 1
ATOM 8104 N N . ARG D 4 682 ? 89.750 154.185 126.775 1.00 167.24 682 ARG A N 1
ATOM 8105 C CA . ARG D 4 682 ? 91.064 154.521 127.313 1.00 167.22 682 ARG A CA 1
ATOM 8106 C C . ARG D 4 682 ? 91.133 154.298 128.817 1.00 167.46 682 ARG A C 1
ATOM 8107 O O . ARG D 4 682 ? 92.191 153.930 129.339 1.00 168.56 682 ARG A O 1
ATOM 8115 N N . ARG D 4 683 ? 90.028 154.522 129.531 1.00 165.47 683 ARG A N 1
ATOM 8116 C CA . ARG D 4 683 ? 90.015 154.244 130.962 1.00 165.57 683 ARG A CA 1
ATOM 8117 C C . ARG D 4 683 ? 90.089 152.749 131.237 1.00 165.17 683 ARG A C 1
ATOM 8118 O O . ARG D 4 683 ? 90.659 152.335 132.253 1.00 163.77 683 ARG A O 1
ATOM 8126 N N . ILE D 4 684 ? 89.519 151.928 130.350 1.00 163.33 684 ILE A N 1
ATOM 8127 C CA . ILE D 4 684 ? 89.619 150.480 130.504 1.00 163.31 684 ILE A CA 1
ATOM 8128 C C . ILE D 4 684 ? 91.076 150.041 130.450 1.00 162.50 684 ILE A C 1
ATOM 8129 O O . ILE D 4 684 ? 91.532 149.240 131.274 1.00 161.86 684 ILE A O 1
ATOM 8134 N N . ALA D 4 685 ? 91.833 150.565 129.485 1.00 159.13 685 ALA A N 1
ATOM 8135 C CA . ALA D 4 685 ? 93.264 150.301 129.443 1.00 158.11 685 ALA A CA 1
ATOM 8136 C C . ALA D 4 685 ? 93.997 150.919 130.626 1.00 158.63 685 ALA A C 1
ATOM 8137 O O . ALA D 4 685 ? 95.118 150.501 130.930 1.00 158.53 685 ALA A O 1
ATOM 8139 N N . GLY D 4 686 ? 93.390 151.903 131.294 1.00 164.44 686 GLY A N 1
ATOM 8140 C CA . GLY D 4 686 ? 94.060 152.550 132.411 1.00 164.80 686 GLY A CA 1
ATOM 8141 C C . GLY D 4 686 ? 94.309 151.606 133.570 1.00 163.94 686 GLY A C 1
ATOM 8142 O O . GLY D 4 686 ? 95.411 151.556 134.122 1.00 162.72 686 GLY A O 1
ATOM 8143 N N . PHE D 4 687 ? 93.292 150.843 133.956 1.00 161.10 687 PHE A N 1
ATOM 8144 C CA . PHE D 4 687 ? 93.463 149.844 134.998 1.00 159.87 687 PHE A CA 1
ATOM 8145 C C . PHE D 4 687 ? 93.935 148.533 134.383 1.00 160.09 687 PHE A C 1
ATOM 8146 O O . PHE D 4 687 ? 93.540 148.165 133.274 1.00 161.01 687 PHE A O 1
ATOM 8154 N N . LYS D 4 688 ? 94.817 147.843 135.100 1.00 153.37 688 LYS A N 1
ATOM 8155 C CA . LYS D 4 688 ? 95.440 146.634 134.577 1.00 154.10 688 LYS A CA 1
ATOM 8156 C C . LYS D 4 688 ? 95.504 145.582 135.670 1.00 154.37 688 LYS A C 1
ATOM 8157 O O . LYS D 4 688 ? 96.125 145.800 136.714 1.00 151.95 688 LYS A O 1
ATOM 8163 N N . PHE D 4 689 ? 94.855 144.449 135.423 1.00 144.99 689 PHE A N 1
ATOM 8164 C CA . PHE D 4 689 ? 94.935 143.275 136.279 1.00 142.52 689 PHE A CA 1
ATOM 8165 C C . PHE D 4 689 ? 95.270 142.057 135.429 1.00 141.44 689 PHE A C 1
ATOM 8166 O O . PHE D 4 689 ? 94.653 141.834 134.383 1.00 140.82 689 PHE A O 1
ATOM 8174 N N . SER D 4 690 ? 96.278 141.294 135.859 1.00 138.98 690 SER A N 1
ATOM 8175 C CA . SER D 4 690 ? 96.760 140.166 135.071 1.00 141.39 690 SER A CA 1
ATOM 8176 C C . SER D 4 690 ? 97.047 138.951 135.945 1.00 141.04 690 SER A C 1
ATOM 8177 O O . SER D 4 690 ? 97.949 138.164 135.641 1.00 140.60 690 SER A O 1
ATOM 8180 N N . GLU D 4 691 ? 96.294 138.782 137.026 1.00 135.72 691 GLU A N 1
ATOM 8181 C CA . GLU D 4 691 ? 96.462 137.660 137.934 1.00 134.90 691 GLU A CA 1
ATOM 8182 C C . GLU D 4 691 ? 95.218 136.782 137.912 1.00 137.00 691 GLU A C 1
ATOM 8183 O O . GLU D 4 691 ? 94.105 137.257 137.671 1.00 136.66 691 GLU A O 1
ATOM 8189 N N . TRP D 4 692 ? 95.418 135.490 138.163 1.00 123.32 692 TRP A N 1
ATOM 8190 C CA . TRP D 4 692 ? 94.362 134.496 138.056 1.00 121.04 692 TRP A CA 1
ATOM 8191 C C . TRP D 4 692 ? 94.104 133.850 139.410 1.00 121.92 692 TRP A C 1
ATOM 8192 O O . TRP D 4 692 ? 95.011 133.711 140.235 1.00 119.85 692 TRP A O 1
ATOM 8203 N N . GLY D 4 693 ? 92.850 133.457 139.629 1.00 132.44 693 GLY A N 1
ATOM 8204 C CA . GLY D 4 693 ? 92.429 132.876 140.884 1.00 132.87 693 GLY A CA 1
ATOM 8205 C C . GLY D 4 693 ? 92.665 131.379 140.944 1.00 131.38 693 GLY A C 1
ATOM 8206 O O . GLY D 4 693 ? 93.317 130.781 140.086 1.00 130.51 693 GLY A O 1
ATOM 8207 N N . ASN D 4 694 ? 92.120 130.769 141.993 1.00 140.45 694 ASN A N 1
ATOM 8208 C CA . ASN D 4 694 ? 92.284 129.344 142.241 1.00 139.48 694 ASN A CA 1
ATOM 8209 C C . ASN D 4 694 ? 91.078 128.515 141.821 1.00 141.71 694 ASN A C 1
ATOM 8210 O O . ASN D 4 694 ? 91.109 127.290 141.965 1.00 143.24 694 ASN A O 1
ATOM 8215 N N . LEU D 4 695 ? 90.021 129.140 141.304 1.00 143.59 695 LEU A N 1
ATOM 8216 C CA . LEU D 4 695 ? 88.792 128.425 140.995 1.00 139.50 695 LEU A CA 1
ATOM 8217 C C . LEU D 4 695 ? 88.253 128.880 139.648 1.00 140.18 695 LEU A C 1
ATOM 8218 O O . LEU D 4 695 ? 88.581 129.961 139.154 1.00 142.62 695 LEU A O 1
ATOM 8223 N N . SER D 4 696 ? 87.413 128.035 139.060 1.00 144.35 696 SER A N 1
ATOM 8224 C CA . SER D 4 696 ? 86.851 128.265 137.739 1.00 146.72 696 SER A CA 1
ATOM 8225 C C . SER D 4 696 ? 85.411 128.756 137.834 1.00 148.24 696 SER A C 1
ATOM 8226 O O . SER D 4 696 ? 84.753 128.640 138.870 1.00 149.79 696 SER A O 1
ATOM 8229 N N . ARG D 4 697 ? 84.930 129.317 136.722 1.00 155.22 697 ARG A N 1
ATOM 8230 C CA . ARG D 4 697 ? 83.555 129.803 136.666 1.00 155.71 697 ARG A CA 1
ATOM 8231 C C . ARG D 4 697 ? 82.556 128.661 136.807 1.00 156.83 697 ARG A C 1
ATOM 8232 O O . ARG D 4 697 ? 81.540 128.800 137.499 1.00 157.55 697 ARG A O 1
ATOM 8240 N N . ALA D 4 698 ? 82.829 127.526 136.159 1.00 160.98 698 ALA A N 1
ATOM 8241 C CA . ALA D 4 698 ? 81.896 126.405 136.195 1.00 161.15 698 ALA A CA 1
ATOM 8242 C C . ALA D 4 698 ? 81.722 125.868 137.610 1.00 160.59 698 ALA A C 1
ATOM 8243 O O . ALA D 4 698 ? 80.606 125.526 138.019 1.00 161.40 698 ALA A O 1
ATOM 8245 N N . PHE D 4 699 ? 82.815 125.778 138.371 1.00 157.29 699 PHE A N 1
ATOM 8246 C CA . PHE D 4 699 ? 82.717 125.294 139.744 1.00 156.68 699 PHE A CA 1
ATOM 8247 C C . PHE D 4 699 ? 81.895 126.242 140.608 1.00 158.90 699 PHE A C 1
ATOM 8248 O O . PHE D 4 699 ? 81.084 125.799 141.429 1.00 161.98 699 PHE A O 1
ATOM 8256 N N . LEU D 4 700 ? 82.091 127.551 140.439 1.00 164.56 700 LEU A N 1
ATOM 8257 C CA . LEU D 4 700 ? 81.419 128.530 141.284 1.00 165.24 700 LEU A CA 1
ATOM 8258 C C . LEU D 4 700 ? 79.918 128.603 141.037 1.00 165.08 700 LEU A C 1
ATOM 8259 O O . LEU D 4 700 ? 79.206 129.206 141.847 1.00 165.34 700 LEU A O 1
ATOM 8264 N N . GLU D 4 701 ? 79.421 128.012 139.954 1.00 171.76 701 GLU A N 1
ATOM 8265 C CA . GLU D 4 701 ? 78.004 128.044 139.607 1.00 171.82 701 GLU A CA 1
ATOM 8266 C C . GLU D 4 701 ? 77.481 126.632 139.378 1.00 172.09 701 GLU A C 1
ATOM 8267 O O . GLU D 4 701 ? 76.792 126.345 138.397 1.00 171.34 701 GLU A O 1
ATOM 8273 N N . MET D 4 702 ? 77.811 125.723 140.293 1.00 176.90 702 MET A N 1
ATOM 8274 C CA . MET D 4 702 ? 77.361 124.340 140.208 1.00 177.14 702 MET A CA 1
ATOM 8275 C C . MET D 4 702 ? 76.036 124.167 140.940 1.00 177.92 702 MET A C 1
ATOM 8276 O O . MET D 4 702 ? 75.832 124.721 142.024 1.00 177.46 702 MET A O 1
ATOM 8281 N N . GLU D 4 703 ? 75.131 123.399 140.333 1.00 179.05 703 GLU A N 1
ATOM 8282 C CA . GLU D 4 703 ? 73.782 123.212 140.869 1.00 178.25 703 GLU A CA 1
ATOM 8283 C C . GLU D 4 703 ? 73.790 122.022 141.824 1.00 178.27 703 GLU A C 1
ATOM 8284 O O . GLU D 4 703 ? 73.520 120.878 141.454 1.00 178.39 703 GLU A O 1
ATOM 8290 N N . GLY D 4 704 ? 74.112 122.309 143.087 1.00 172.93 704 GLY A N 1
ATOM 8291 C CA . GLY D 4 704 ? 74.136 121.257 144.090 1.00 172.21 704 GLY A CA 1
ATOM 8292 C C . GLY D 4 704 ? 72.764 120.678 144.375 1.00 172.68 704 GLY A C 1
ATOM 8293 O O . GLY D 4 704 ? 72.604 119.458 144.472 1.00 171.16 704 GLY A O 1
ATOM 8294 N N . TYR D 4 705 ? 71.759 121.536 144.514 1.00 170.30 705 TYR A N 1
ATOM 8295 C CA . TYR D 4 705 ? 70.397 121.084 144.769 1.00 168.66 705 TYR A CA 1
ATOM 8296 C C . TYR D 4 705 ? 69.377 122.064 144.199 1.00 167.09 705 TYR A C 1
ATOM 8297 O O . TYR D 4 705 ? 69.721 123.184 143.823 1.00 165.83 705 TYR A O 1
ATOM 8306 N N . THR D 4 714 ? 73.752 127.304 142.752 1.00 174.64 714 THR A N 1
ATOM 8307 C CA . THR D 4 714 ? 75.129 127.762 142.612 1.00 176.14 714 THR A CA 1
ATOM 8308 C C . THR D 4 714 ? 75.833 127.787 143.964 1.00 176.59 714 THR A C 1
ATOM 8309 O O . THR D 4 714 ? 75.272 128.252 144.956 1.00 175.98 714 THR A O 1
ATOM 8313 N N . ILE D 4 715 ? 77.067 127.278 143.998 1.00 177.38 715 ILE A N 1
ATOM 8314 C CA . ILE D 4 715 ? 77.815 127.240 145.251 1.00 177.45 715 ILE A CA 1
ATOM 8315 C C . ILE D 4 715 ? 78.169 128.648 145.716 1.00 177.23 715 ILE A C 1
ATOM 8316 O O . ILE D 4 715 ? 78.386 128.874 146.912 1.00 176.21 715 ILE A O 1
ATOM 8321 N N . ILE D 4 716 ? 78.231 129.614 144.794 1.00 178.89 716 ILE A N 1
ATOM 8322 C CA . ILE D 4 716 ? 78.543 130.988 145.180 1.00 177.86 716 ILE A CA 1
ATOM 8323 C C . ILE D 4 716 ? 77.465 131.537 146.105 1.00 178.58 716 ILE A C 1
ATOM 8324 O O . ILE D 4 716 ? 77.754 132.278 147.052 1.00 178.12 716 ILE A O 1
ATOM 8329 N N . ARG D 4 717 ? 76.206 131.173 145.856 1.00 181.38 717 ARG A N 1
ATOM 8330 C CA . ARG D 4 717 ? 75.116 131.577 146.733 1.00 180.53 717 ARG A CA 1
ATOM 8331 C C . ARG D 4 717 ? 75.095 130.793 148.038 1.00 180.44 717 ARG A C 1
ATOM 8332 O O . ARG D 4 717 ? 74.465 131.240 149.003 1.00 180.29 717 ARG A O 1
ATOM 8340 N N . ALA D 4 718 ? 75.766 129.639 148.090 1.00 178.51 718 ALA A N 1
ATOM 8341 C CA . ALA D 4 718 ? 75.765 128.832 149.306 1.00 178.56 718 ALA A CA 1
ATOM 8342 C C . ALA D 4 718 ? 76.496 129.536 150.443 1.00 178.74 718 ALA A C 1
ATOM 8343 O O . ALA D 4 718 ? 76.118 129.396 151.611 1.00 178.18 718 ALA A O 1
ATOM 8345 N N . LEU D 4 719 ? 77.552 130.286 150.125 1.00 176.91 719 LEU A N 1
ATOM 8346 C CA . LEU D 4 719 ? 78.255 131.049 151.148 1.00 176.54 719 LEU A CA 1
ATOM 8347 C C . LEU D 4 719 ? 77.480 132.279 151.600 1.00 176.77 719 LEU A C 1
ATOM 8348 O O . LEU D 4 719 ? 77.869 132.903 152.593 1.00 175.69 719 LEU A O 1
ATOM 8353 N N . ARG D 4 720 ? 76.402 132.640 150.904 1.00 181.31 720 ARG A N 1
ATOM 8354 C CA . ARG D 4 720 ? 75.653 133.855 151.211 1.00 181.78 720 ARG A CA 1
ATOM 8355 C C . ARG D 4 720 ? 74.546 133.606 152.233 1.00 182.18 720 ARG A C 1
ATOM 8356 O O . ARG D 4 720 ? 74.498 134.266 153.276 1.00 181.34 720 ARG A O 1
ATOM 8364 N N . ASP D 4 721 ? 73.648 132.661 151.943 1.00 186.64 721 ASP A N 1
ATOM 8365 C CA . ASP D 4 721 ? 72.471 132.470 152.787 1.00 186.22 721 ASP A CA 1
ATOM 8366 C C . ASP D 4 721 ? 72.849 132.012 154.191 1.00 186.19 721 ASP A C 1
ATOM 8367 O O . ASP D 4 721 ? 72.281 132.495 155.178 1.00 186.22 721 ASP A O 1
ATOM 8372 N N . THR D 4 722 ? 73.796 131.087 154.307 1.00 184.79 722 THR A N 1
ATOM 8373 C CA . THR D 4 722 ? 74.209 130.560 155.598 1.00 185.35 722 THR A CA 1
ATOM 8374 C C . THR D 4 722 ? 75.622 131.015 155.932 1.00 185.34 722 THR A C 1
ATOM 8375 O O . THR D 4 722 ? 76.377 131.465 155.066 1.00 184.49 722 THR A O 1
ATOM 8379 N N . GLN D 4 723 ? 75.967 130.903 157.217 1.00 185.38 723 GLN A N 1
ATOM 8380 C CA . GLN D 4 723 ? 77.323 131.230 157.647 1.00 185.26 723 GLN A CA 1
ATOM 8381 C C . GLN D 4 723 ? 78.340 130.293 157.008 1.00 185.50 723 GLN A C 1
ATOM 8382 O O . GLN D 4 723 ? 79.406 130.737 156.565 1.00 185.19 723 GLN A O 1
ATOM 8388 N N . LYS D 4 724 ? 78.028 128.993 156.964 1.00 185.26 724 LYS A N 1
ATOM 8389 C CA . LYS D 4 724 ? 78.819 127.985 156.262 1.00 184.98 724 LYS A CA 1
ATOM 8390 C C . LYS D 4 724 ? 80.175 127.762 156.930 1.00 185.88 724 LYS A C 1
ATOM 8391 O O . LYS D 4 724 ? 80.700 128.654 157.602 1.00 186.58 724 LYS A O 1
ATOM 8397 N N . ASN D 4 725 ? 80.736 126.565 156.781 1.00 188.07 725 ASN A N 1
ATOM 8398 C CA . ASN D 4 725 ? 82.088 126.273 157.229 1.00 188.20 725 ASN A CA 1
ATOM 8399 C C . ASN D 4 725 ? 83.022 126.225 156.027 1.00 188.53 725 ASN A C 1
ATOM 8400 O O . ASN D 4 725 ? 82.617 125.850 154.923 1.00 188.54 725 ASN A O 1
ATOM 8405 N N . LEU D 4 726 ? 84.285 126.593 156.261 1.00 186.13 726 LEU A N 1
ATOM 8406 C CA . LEU D 4 726 ? 85.218 126.834 155.162 1.00 184.80 726 LEU A CA 1
ATOM 8407 C C . LEU D 4 726 ? 85.400 125.599 154.285 1.00 184.61 726 LEU A C 1
ATOM 8408 O O . LEU D 4 726 ? 85.387 125.693 153.053 1.00 183.38 726 LEU A O 1
ATOM 8413 N N . MET D 4 727 ? 85.571 124.431 154.903 1.00 190.07 727 MET A N 1
ATOM 8414 C CA . MET D 4 727 ? 85.798 123.202 154.157 1.00 190.02 727 MET A CA 1
ATOM 8415 C C . MET D 4 727 ? 84.690 122.169 154.312 1.00 189.88 727 MET A C 1
ATOM 8416 O O . MET D 4 727 ? 84.672 121.194 153.553 1.00 189.07 727 MET A O 1
ATOM 8421 N N . GLN D 4 728 ? 83.770 122.349 155.263 1.00 188.47 728 GLN A N 1
ATOM 8422 C CA . GLN D 4 728 ? 82.671 121.402 155.408 1.00 188.28 728 GLN A CA 1
ATOM 8423 C C . GLN D 4 728 ? 81.624 121.552 154.312 1.00 187.12 728 GLN A C 1
ATOM 8424 O O . GLN D 4 728 ? 80.813 120.640 154.122 1.00 187.96 728 GLN A O 1
ATOM 8430 N N . LEU D 4 729 ? 81.617 122.679 153.594 1.00 178.14 729 LEU A N 1
ATOM 8431 C CA . LEU D 4 729 ? 80.647 122.859 152.518 1.00 179.19 729 LEU A CA 1
ATOM 8432 C C . LEU D 4 729 ? 80.857 121.820 151.422 1.00 180.73 729 LEU A C 1
ATOM 8433 O O . LEU D 4 729 ? 79.893 121.231 150.919 1.00 180.48 729 LEU A O 1
ATOM 8438 N N . LEU D 4 730 ? 82.111 121.571 151.051 1.00 182.78 730 LEU A N 1
ATOM 8439 C CA . LEU D 4 730 ? 82.445 120.594 150.025 1.00 182.49 730 LEU A CA 1
ATOM 8440 C C . LEU D 4 730 ? 82.813 119.237 150.608 1.00 182.72 730 LEU A C 1
ATOM 8441 O O . LEU D 4 730 ? 83.239 118.349 149.862 1.00 182.48 730 LEU A O 1
ATOM 8446 N N . SER D 4 731 ? 82.667 119.073 151.917 1.00 189.06 731 SER A N 1
ATOM 8447 C CA . SER D 4 731 ? 82.971 117.789 152.535 1.00 188.28 731 SER A CA 1
ATOM 8448 C C . SER D 4 731 ? 81.813 116.824 152.390 1.00 188.95 731 SER A C 1
ATOM 8449 O O . SER D 4 731 ? 80.710 117.224 152.015 1.00 189.44 731 SER A O 1
ATOM 8452 N N . ASN D 4 732 ? 82.047 115.556 152.706 1.00 190.67 732 ASN A N 1
ATOM 8453 C CA . ASN D 4 732 ? 81.015 114.529 152.559 1.00 190.83 732 ASN A CA 1
ATOM 8454 C C . ASN D 4 732 ? 79.710 114.804 153.301 1.00 190.82 732 ASN A C 1
ATOM 8455 O O . ASN D 4 732 ? 78.661 114.289 152.924 1.00 190.59 732 ASN A O 1
ATOM 8460 N N . ASP D 4 733 ? 79.772 115.588 154.368 1.00 191.74 733 ASP A N 1
ATOM 8461 C CA . ASP D 4 733 ? 78.574 115.895 155.124 1.00 191.79 733 ASP A CA 1
ATOM 8462 C C . ASP D 4 733 ? 77.567 116.707 154.315 1.00 193.24 733 ASP A C 1
ATOM 8463 O O . ASP D 4 733 ? 76.463 116.960 154.798 1.00 192.73 733 ASP A O 1
ATOM 8468 N N . SER D 4 734 ? 77.922 117.118 153.096 1.00 189.26 734 SER A N 1
ATOM 8469 C CA . SER D 4 734 ? 77.005 117.966 152.351 1.00 187.41 734 SER A CA 1
ATOM 8470 C C . SER D 4 734 ? 76.720 117.379 150.973 1.00 187.06 734 SER A C 1
ATOM 8471 O O . SER D 4 734 ? 77.437 116.510 150.472 1.00 186.76 734 SER A O 1
ATOM 8474 N N . ALA D 4 735 ? 75.647 117.875 150.358 1.00 182.05 735 ALA A N 1
ATOM 8475 C CA . ALA D 4 735 ? 75.227 117.420 149.041 1.00 181.51 735 ALA A CA 1
ATOM 8476 C C . ALA D 4 735 ? 75.992 118.085 147.905 1.00 181.44 735 ALA A C 1
ATOM 8477 O O . ALA D 4 735 ? 75.896 117.625 146.763 1.00 180.69 735 ALA A O 1
ATOM 8479 N N . PHE D 4 736 ? 76.745 119.149 148.187 1.00 181.56 736 PHE A N 1
ATOM 8480 C CA . PHE D 4 736 ? 77.546 119.788 147.150 1.00 180.65 736 PHE A CA 1
ATOM 8481 C C . PHE D 4 736 ? 78.737 118.931 146.745 1.00 181.74 736 PHE A C 1
ATOM 8482 O O . PHE D 4 736 ? 79.167 118.984 145.588 1.00 181.55 736 PHE A O 1
ATOM 8490 N N . ALA D 4 737 ? 79.280 118.143 147.678 1.00 182.59 737 ALA A N 1
ATOM 8491 C CA . ALA D 4 737 ? 80.391 117.259 147.344 1.00 181.43 737 ALA A CA 1
ATOM 8492 C C . ALA D 4 737 ? 79.980 116.227 146.304 1.00 180.14 737 ALA A C 1
ATOM 8493 O O . ALA D 4 737 ? 80.738 115.939 145.371 1.00 179.60 737 ALA A O 1
ATOM 8495 N N . LYS D 4 738 ? 78.783 115.657 146.450 1.00 178.70 738 LYS A N 1
ATOM 8496 C CA . LYS D 4 738 ? 78.306 114.678 145.480 1.00 178.98 738 LYS A CA 1
ATOM 8497 C C . LYS D 4 738 ? 78.149 115.304 144.100 1.00 178.23 738 LYS A C 1
ATOM 8498 O O . LYS D 4 738 ? 78.456 114.670 143.084 1.00 178.33 738 LYS A O 1
ATOM 8504 N N . LYS D 4 739 ? 77.673 116.551 144.046 1.00 174.45 739 LYS A N 1
ATOM 8505 C CA . LYS D 4 739 ? 77.509 117.233 142.766 1.00 174.83 739 LYS A CA 1
ATOM 8506 C C . LYS D 4 739 ? 78.832 117.359 142.021 1.00 175.60 739 LYS A C 1
ATOM 8507 O O . LYS D 4 739 ? 78.852 117.354 140.785 1.00 174.93 739 LYS A O 1
ATOM 8513 N N . LEU D 4 740 ? 79.944 117.466 142.752 1.00 173.40 740 LEU A N 1
ATOM 8514 C CA . LEU D 4 740 ? 81.247 117.597 142.109 1.00 173.08 740 LEU A CA 1
ATOM 8515 C C . LEU D 4 740 ? 81.581 116.359 141.284 1.00 173.37 740 LEU A C 1
ATOM 8516 O O . LEU D 4 740 ? 82.016 116.466 140.132 1.00 172.30 740 LEU A O 1
ATOM 8521 N N . GLN D 4 741 ? 81.361 115.170 141.854 1.00 171.82 741 GLN A N 1
ATOM 8522 C CA . GLN D 4 741 ? 81.785 113.935 141.200 1.00 169.65 741 GLN A CA 1
ATOM 8523 C C . GLN D 4 741 ? 81.059 113.698 139.881 1.00 169.99 741 GLN A C 1
ATOM 8524 O O . GLN D 4 741 ? 81.600 113.034 138.990 1.00 171.25 741 GLN A O 1
ATOM 8530 N N . GLU D 4 742 ? 79.839 114.217 139.735 1.00 174.17 742 GLU A N 1
ATOM 8531 C CA . GLU D 4 742 ? 79.111 114.014 138.487 1.00 174.79 742 GLU A CA 1
ATOM 8532 C C . GLU D 4 742 ? 79.717 114.813 137.339 1.00 174.28 742 GLU A C 1
ATOM 8533 O O . GLU D 4 742 ? 79.623 114.394 136.180 1.00 173.55 742 GLU A O 1
ATOM 8539 N N . LEU D 4 743 ? 80.338 115.956 137.634 1.00 168.91 743 LEU A N 1
ATOM 8540 C CA . LEU D 4 743 ? 80.875 116.793 136.566 1.00 168.33 743 LEU A CA 1
ATOM 8541 C C . LEU D 4 743 ? 82.145 116.196 135.971 1.00 168.57 743 LEU A C 1
ATOM 8542 O O . LEU D 4 743 ? 82.371 116.290 134.759 1.00 167.21 743 LEU A O 1
ATOM 8547 N N . ASN D 4 744 ? 82.988 115.583 136.801 1.00 169.41 744 ASN A N 1
ATOM 8548 C CA . ASN D 4 744 ? 84.203 114.918 136.338 1.00 168.24 744 ASN A CA 1
ATOM 8549 C C . ASN D 4 744 ? 84.108 113.439 136.690 1.00 168.40 744 ASN A C 1
ATOM 8550 O O . ASN D 4 744 ? 84.164 113.069 137.868 1.00 168.24 744 ASN A O 1
ATOM 8555 N N . ASP D 4 745 ? 83.973 112.593 135.668 1.00 166.35 745 ASP A N 1
ATOM 8556 C CA . ASP D 4 745 ? 83.860 111.156 135.883 1.00 166.46 745 ASP A CA 1
ATOM 8557 C C . ASP D 4 745 ? 85.167 110.523 136.338 1.00 165.95 745 ASP A C 1
ATOM 8558 O O . ASP D 4 745 ? 85.167 109.344 136.706 1.00 165.95 745 ASP A O 1
ATOM 8563 N N . TYR D 4 746 ? 86.271 111.268 136.310 1.00 157.61 746 TYR A N 1
ATOM 8564 C CA . TYR D 4 746 ? 87.550 110.745 136.766 1.00 157.13 746 TYR A CA 1
ATOM 8565 C C . TYR D 4 746 ? 87.470 110.321 138.227 1.00 157.13 746 TYR A C 1
ATOM 8566 O O . TYR D 4 746 ? 86.888 111.017 139.064 1.00 156.16 746 TYR A O 1
ATOM 8575 N N . VAL D 4 747 ? 88.056 109.167 138.530 1.00 154.97 747 VAL A N 1
ATOM 8576 C CA . VAL D 4 747 ? 88.102 108.634 139.882 1.00 155.48 747 VAL A CA 1
ATOM 8577 C C . VAL D 4 747 ? 89.482 108.866 140.484 1.00 155.50 747 VAL A C 1
ATOM 8578 O O . VAL D 4 747 ? 90.475 109.032 139.772 1.00 155.94 747 VAL A O 1
ATOM 8582 N N . THR D 4 748 ? 89.530 108.878 141.814 1.00 148.47 748 THR A N 1
ATOM 8583 C CA . THR D 4 748 ? 90.786 109.109 142.511 1.00 149.30 748 THR A CA 1
ATOM 8584 C C . THR D 4 748 ? 91.767 107.969 142.252 1.00 150.54 748 THR A C 1
ATOM 8585 O O . THR D 4 748 ? 91.377 106.815 142.051 1.00 147.53 748 THR A O 1
ATOM 8589 N N . ARG D 4 749 ? 93.055 108.321 142.213 1.00 137.85 749 ARG A N 1
ATOM 8590 C CA . ARG D 4 749 ? 94.150 107.374 142.023 1.00 133.92 749 ARG A CA 1
ATOM 8591 C C . ARG D 4 749 ? 94.060 106.674 140.669 1.00 134.75 749 ARG A C 1
ATOM 8592 O O . ARG D 4 749 ? 94.829 105.746 140.393 1.00 136.87 749 ARG A O 1
ATOM 8600 N N . ASP D 4 750 ? 93.147 107.128 139.809 1.00 138.05 750 ASP A N 1
ATOM 8601 C CA . ASP D 4 750 ? 92.868 106.449 138.549 1.00 140.70 750 ASP A CA 1
ATOM 8602 C C . ASP D 4 750 ? 92.556 104.981 138.810 1.00 141.87 750 ASP A C 1
ATOM 8603 O O . ASP D 4 750 ? 91.470 104.647 139.296 1.00 139.53 750 ASP A O 1
ATOM 8608 N N . ILE D 4 751 ? 93.502 104.100 138.496 1.00 136.12 751 ILE A N 1
ATOM 8609 C CA . ILE D 4 751 ? 93.386 102.671 138.761 1.00 133.85 751 ILE A CA 1
ATOM 8610 C C . ILE D 4 751 ? 94.621 102.236 139.539 1.00 132.93 751 ILE A C 1
ATOM 8611 O O . ILE D 4 751 ? 95.726 102.726 139.286 1.00 129.21 751 ILE A O 1
ATOM 8616 N N . TRP D 4 752 ? 94.422 101.337 140.509 1.00 131.97 752 TRP A N 1
ATOM 8617 C CA . TRP D 4 752 ? 95.527 100.858 141.336 1.00 130.24 752 TRP A CA 1
ATOM 8618 C C . TRP D 4 752 ? 96.674 100.335 140.479 1.00 127.73 752 TRP A C 1
ATOM 8619 O O . TRP D 4 752 ? 97.841 100.669 140.711 1.00 128.35 752 TRP A O 1
ATOM 8630 N N . SER D 4 753 ? 96.360 99.521 139.477 1.00 130.99 753 SER A N 1
ATOM 8631 C CA . SER D 4 753 ? 97.375 98.941 138.609 1.00 133.38 753 SER A CA 1
ATOM 8632 C C . SER D 4 753 ? 97.633 99.759 137.350 1.00 133.65 753 SER A C 1
ATOM 8633 O O . SER D 4 753 ? 98.469 99.358 136.534 1.00 130.65 753 SER A O 1
ATOM 8636 N N . ILE D 4 754 ? 96.948 100.886 137.166 1.00 135.53 754 ILE A N 1
ATOM 8637 C CA . ILE D 4 754 ? 97.112 101.728 135.982 1.00 134.37 754 ILE A CA 1
ATOM 8638 C C . ILE D 4 754 ? 97.212 103.173 136.459 1.00 132.10 754 ILE A C 1
ATOM 8639 O O . ILE D 4 754 ? 96.208 103.778 136.854 1.00 130.69 754 ILE A O 1
ATOM 8644 N N . GLU D 4 755 ? 98.423 103.729 136.427 1.00 116.76 755 GLU A N 1
ATOM 8645 C CA . GLU D 4 755 ? 98.663 105.131 136.777 1.00 116.18 755 GLU A CA 1
ATOM 8646 C C . GLU D 4 755 ? 99.814 105.662 135.928 1.00 118.22 755 GLU A C 1
ATOM 8647 O O . GLU D 4 755 ? 100.816 106.157 136.449 1.00 122.64 755 GLU A O 1
ATOM 8653 N N . PRO D 4 756 ? 99.693 105.580 134.590 1.00 111.37 756 PRO A N 1
ATOM 8654 C CA . PRO D 4 756 ? 100.867 105.781 133.724 1.00 110.48 756 PRO A CA 1
ATOM 8655 C C . PRO D 4 756 ? 101.516 107.151 133.846 1.00 109.87 756 PRO A C 1
ATOM 8656 O O . PRO D 4 756 ? 102.707 107.258 134.156 1.00 101.28 756 PRO A O 1
ATOM 8660 N N . ASP D 4 757 ? 100.742 108.204 133.596 1.00 117.67 757 ASP A N 1
ATOM 8661 C CA . ASP D 4 757 ? 101.251 109.568 133.543 1.00 116.42 757 ASP A CA 1
ATOM 8662 C C . ASP D 4 757 ? 100.296 110.528 134.231 1.00 115.13 757 ASP A C 1
ATOM 8663 O O . ASP D 4 757 ? 100.002 111.615 133.727 1.00 110.86 757 ASP A O 1
ATOM 8668 N N . ASP D 4 758 ? 99.792 110.137 135.401 1.00 122.12 758 ASP A N 1
ATOM 8669 C CA . ASP D 4 758 ? 98.926 111.016 136.175 1.00 120.15 758 ASP A CA 1
ATOM 8670 C C . ASP D 4 758 ? 99.683 112.184 136.788 1.00 119.32 758 ASP A C 1
ATOM 8671 O O . ASP D 4 758 ? 99.048 113.093 137.333 1.00 122.88 758 ASP A O 1
ATOM 8676 N N . LEU D 4 759 ? 101.013 112.178 136.719 1.00 106.65 759 LEU A N 1
ATOM 8677 C CA . LEU D 4 759 ? 101.827 113.250 137.269 1.00 107.08 759 LEU A CA 1
ATOM 8678 C C . LEU D 4 759 ? 101.906 114.466 136.357 1.00 110.52 759 LEU A C 1
ATOM 8679 O O . LEU D 4 759 ? 102.417 115.506 136.785 1.00 107.64 759 LEU A O 1
ATOM 8684 N N . ASP D 4 760 ? 101.423 114.361 135.123 1.00 121.09 760 ASP A N 1
ATOM 8685 C CA . ASP D 4 760 ? 101.476 115.483 134.199 1.00 118.87 760 ASP A CA 1
ATOM 8686 C C . ASP D 4 760 ? 100.539 116.598 134.647 1.00 117.91 760 ASP A C 1
ATOM 8687 O O . ASP D 4 760 ? 99.473 116.356 135.221 1.00 116.77 760 ASP A O 1
ATOM 8692 N N . GLY D 4 761 ? 100.951 117.835 134.380 1.00 121.05 761 GLY A N 1
ATOM 8693 C CA . GLY D 4 761 ? 100.165 118.997 134.731 1.00 120.57 761 GLY A CA 1
ATOM 8694 C C . GLY D 4 761 ? 100.280 119.448 136.169 1.00 121.00 761 GLY A C 1
ATOM 8695 O O . GLY D 4 761 ? 99.575 120.385 136.563 1.00 118.92 761 GLY A O 1
ATOM 8696 N N . MET D 4 762 ? 101.141 118.818 136.968 1.00 114.64 762 MET A N 1
ATOM 8697 C CA . MET D 4 762 ? 101.324 119.180 138.367 1.00 110.42 762 MET A CA 1
ATOM 8698 C C . MET D 4 762 ? 102.568 120.032 138.582 1.00 111.10 762 MET A C 1
ATOM 8699 O O . MET D 4 762 ? 102.994 120.222 139.726 1.00 110.13 762 MET A O 1
ATOM 8704 N N . TYR D 4 763 ? 103.158 120.548 137.501 1.00 108.30 763 TYR A N 1
ATOM 8705 C CA . TYR D 4 763 ? 104.365 121.374 137.562 1.00 105.34 763 TYR A CA 1
ATOM 8706 C C . TYR D 4 763 ? 105.499 120.636 138.270 1.00 108.44 763 TYR A C 1
ATOM 8707 O O . TYR D 4 763 ? 106.128 121.150 139.197 1.00 107.39 763 TYR A O 1
ATOM 8716 N N . LEU D 4 764 ? 105.754 119.413 137.819 1.00 100.77 764 LEU A N 1
ATOM 8717 C CA . LEU D 4 764 ? 106.799 118.568 138.377 1.00 90.38 764 LEU A CA 1
ATOM 8718 C C . LEU D 4 764 ? 107.980 118.523 137.421 1.00 90.47 764 LEU A C 1
ATOM 8719 O O . LEU D 4 764 ? 107.808 118.254 136.227 1.00 91.91 764 LEU A O 1
ATOM 8724 N N . SER D 4 765 ? 109.172 118.788 137.945 1.00 89.00 765 SER A N 1
ATOM 8725 C CA . SER D 4 765 ? 110.376 118.665 137.140 1.00 87.95 765 SER A CA 1
ATOM 8726 C C . SER D 4 765 ? 110.582 117.211 136.740 1.00 92.73 765 SER A C 1
ATOM 8727 O O . SER D 4 765 ? 110.148 116.288 137.433 1.00 98.97 765 SER A O 1
ATOM 8730 N N . ALA D 4 766 ? 111.238 117.012 135.599 1.00 87.96 766 ALA A N 1
ATOM 8731 C CA . ALA D 4 766 ? 111.486 115.653 135.128 1.00 80.44 766 ALA A CA 1
ATOM 8732 C C . ALA D 4 766 ? 112.235 114.796 136.143 1.00 81.41 766 ALA A C 1
ATOM 8733 O O . ALA D 4 766 ? 111.860 113.622 136.301 1.00 83.44 766 ALA A O 1
ATOM 8735 N N . PRO D 4 767 ? 113.274 115.281 136.840 1.00 71.84 767 PRO A N 1
ATOM 8736 C CA . PRO D 4 767 ? 113.880 114.449 137.893 1.00 68.72 767 PRO A CA 1
ATOM 8737 C C . PRO D 4 767 ? 112.891 113.976 138.943 1.00 72.89 767 PRO A C 1
ATOM 8738 O O . PRO D 4 767 ? 112.989 112.834 139.406 1.00 85.62 767 PRO A O 1
ATOM 8742 N N . VAL D 4 768 ? 111.942 114.824 139.337 1.00 61.25 768 VAL A N 1
ATOM 8743 C CA . VAL D 4 768 ? 110.968 114.426 140.348 1.00 63.55 768 VAL A CA 1
ATOM 8744 C C . VAL D 4 768 ? 109.988 113.404 139.787 1.00 66.45 768 VAL A C 1
ATOM 8745 O O . VAL D 4 768 ? 109.611 112.450 140.475 1.00 71.84 768 VAL A O 1
ATOM 8749 N N . ARG D 4 769 ? 109.563 113.581 138.534 1.00 71.83 769 ARG A N 1
ATOM 8750 C CA . ARG D 4 769 ? 108.587 112.667 137.948 1.00 70.64 769 ARG A CA 1
ATOM 8751 C C . ARG D 4 769 ? 109.122 111.241 137.891 1.00 76.30 769 ARG A C 1
ATOM 8752 O O . ARG D 4 769 ? 108.419 110.292 138.256 1.00 78.17 769 ARG A O 1
ATOM 8760 N N . ARG D 4 770 ? 110.365 111.069 137.436 1.00 70.51 770 ARG A N 1
ATOM 8761 C CA . ARG D 4 770 ? 110.971 109.742 137.436 1.00 70.22 770 ARG A CA 1
ATOM 8762 C C . ARG D 4 770 ? 111.130 109.211 138.852 1.00 65.49 770 ARG A C 1
ATOM 8763 O O . ARG D 4 770 ? 110.888 108.028 139.111 1.00 79.47 770 ARG A O 1
ATOM 8771 N N . MET D 4 771 ? 111.537 110.074 139.782 1.00 61.06 771 MET A N 1
ATOM 8772 C CA . MET D 4 771 ? 111.758 109.639 141.155 1.00 67.82 771 MET A CA 1
ATOM 8773 C C . MET D 4 771 ? 110.454 109.220 141.829 1.00 81.43 771 MET A C 1
ATOM 8774 O O . MET D 4 771 ? 110.438 108.275 142.626 1.00 86.28 771 MET A O 1
ATOM 8779 N N . ILE D 4 772 ? 109.349 109.902 141.521 1.00 81.73 772 ILE A N 1
ATOM 8780 C CA . ILE D 4 772 ? 108.053 109.470 142.041 1.00 75.37 772 ILE A CA 1
ATOM 8781 C C . ILE D 4 772 ? 107.592 108.185 141.366 1.00 75.15 772 ILE A C 1
ATOM 8782 O O . ILE D 4 772 ? 107.054 107.289 142.024 1.00 84.27 772 ILE A O 1
ATOM 8787 N N . TRP D 4 773 ? 107.774 108.076 140.049 1.00 69.31 773 TRP A N 1
ATOM 8788 C CA . TRP D 4 773 ? 107.228 106.932 139.323 1.00 70.09 773 TRP A CA 1
ATOM 8789 C C . TRP D 4 773 ? 107.856 105.625 139.787 1.00 70.85 773 TRP A C 1
ATOM 8790 O O . TRP D 4 773 ? 107.157 104.627 139.992 1.00 72.81 773 TRP A O 1
ATOM 8801 N N . GLN D 4 774 ? 109.179 105.609 139.957 1.00 68.44 774 GLN A N 1
ATOM 8802 C CA . GLN D 4 774 ? 109.836 104.402 140.443 1.00 66.16 774 GLN A CA 1
ATOM 8803 C C . GLN D 4 774 ? 109.422 104.081 141.870 1.00 68.10 774 GLN A C 1
ATOM 8804 O O . GLN D 4 774 ? 109.449 102.915 142.276 1.00 85.38 774 GLN A O 1
ATOM 8810 N N . THR D 4 775 ? 109.036 105.096 142.642 1.00 62.72 775 THR A N 1
ATOM 8811 C CA . THR D 4 775 ? 108.473 104.844 143.963 1.00 71.55 775 THR A CA 1
ATOM 8812 C C . THR D 4 775 ? 107.137 104.116 143.869 1.00 74.98 775 THR A C 1
ATOM 8813 O O . THR D 4 775 ? 106.844 103.248 144.698 1.00 72.59 775 THR A O 1
ATOM 8817 N N . PHE D 4 776 ? 106.316 104.453 142.872 1.00 86.12 776 PHE A N 1
ATOM 8818 C CA . PHE D 4 776 ? 105.068 103.732 142.659 1.00 83.21 776 PHE A CA 1
ATOM 8819 C C . PHE D 4 776 ? 105.303 102.320 142.146 1.00 89.22 776 PHE A C 1
ATOM 8820 O O . PHE D 4 776 ? 104.557 101.404 142.508 1.00 97.29 776 PHE A O 1
ATOM 8828 N N . LEU D 4 777 ? 106.320 102.126 141.304 1.00 74.98 777 LEU A N 1
ATOM 8829 C CA . LEU D 4 777 ? 106.621 100.791 140.802 1.00 71.47 777 LEU A CA 1
ATOM 8830 C C . LEU D 4 777 ? 106.985 99.837 141.930 1.00 76.47 777 LEU A C 1
ATOM 8831 O O . LEU D 4 777 ? 106.801 98.623 141.798 1.00 81.67 777 LEU A O 1
ATOM 8836 N N . ILE D 4 778 ? 107.499 100.363 143.040 1.00 69.09 778 ILE A N 1
ATOM 8837 C CA . ILE D 4 778 ? 107.832 99.517 144.179 1.00 64.30 778 ILE A CA 1
ATOM 8838 C C . ILE D 4 778 ? 106.597 99.238 145.021 1.00 75.14 778 ILE A C 1
ATOM 8839 O O . ILE D 4 778 ? 106.275 98.080 145.307 1.00 84.84 778 ILE A O 1
ATOM 8844 N N . LEU D 4 779 ? 105.885 100.293 145.425 1.00 77.54 779 LEU A N 1
ATOM 8845 C CA . LEU D 4 779 ? 104.725 100.120 146.295 1.00 74.38 779 LEU A CA 1
ATOM 8846 C C . LEU D 4 779 ? 103.663 99.257 145.631 1.00 74.74 779 LEU A C 1
ATOM 8847 O O . LEU D 4 779 ? 103.047 98.407 146.283 1.00 83.18 779 LEU A O 1
ATOM 8852 N N . ARG D 4 780 ? 103.435 99.462 144.334 1.00 80.32 780 ARG A N 1
ATOM 8853 C CA . ARG D 4 780 ? 102.509 98.608 143.602 1.00 82.64 780 ARG A CA 1
ATOM 8854 C C . ARG D 4 780 ? 102.915 97.144 143.687 1.00 88.26 780 ARG A C 1
ATOM 8855 O O . ARG D 4 780 ? 102.053 96.259 143.663 1.00 92.89 780 ARG A O 1
ATOM 8863 N N . GLU D 4 781 ? 104.211 96.871 143.795 1.00 80.58 781 GLU A N 1
ATOM 8864 C CA . GLU D 4 781 ? 104.719 95.509 143.827 1.00 81.68 781 GLU A CA 1
ATOM 8865 C C . GLU D 4 781 ? 104.896 94.958 145.236 1.00 80.50 781 GLU A C 1
ATOM 8866 O O . GLU D 4 781 ? 105.185 93.767 145.384 1.00 90.50 781 GLU A O 1
ATOM 8872 N N . VAL D 4 782 ? 104.730 95.777 146.268 1.00 79.13 782 VAL A N 1
ATOM 8873 C CA . VAL D 4 782 ? 104.793 95.303 147.643 1.00 85.71 782 VAL A CA 1
ATOM 8874 C C . VAL D 4 782 ? 103.402 95.080 148.222 1.00 91.58 782 VAL A C 1
ATOM 8875 O O . VAL D 4 782 ? 103.152 94.058 148.861 1.00 91.94 782 VAL A O 1
ATOM 8879 N N . VAL D 4 783 ? 102.484 96.023 148.000 1.00 95.85 783 VAL A N 1
ATOM 8880 C CA . VAL D 4 783 ? 101.130 95.881 148.518 1.00 93.66 783 VAL A CA 1
ATOM 8881 C C . VAL D 4 783 ? 100.412 94.684 147.910 1.00 97.78 783 VAL A C 1
ATOM 8882 O O . VAL D 4 783 ? 99.509 94.124 148.542 1.00 97.95 783 VAL A O 1
ATOM 8886 N N . ASP D 4 784 ? 100.786 94.265 146.701 1.00 98.20 784 ASP A N 1
ATOM 8887 C CA . ASP D 4 784 ? 100.167 93.087 146.108 1.00 99.75 784 ASP A CA 1
ATOM 8888 C C . ASP D 4 784 ? 100.889 91.797 146.473 1.00 97.29 784 ASP A C 1
ATOM 8889 O O . ASP D 4 784 ? 100.242 90.751 146.596 1.00 99.91 784 ASP A O 1
ATOM 8894 N N . THR D 4 785 ? 102.213 91.843 146.641 1.00 84.03 785 THR A N 1
ATOM 8895 C CA . THR D 4 785 ? 102.935 90.672 147.129 1.00 82.97 785 THR A CA 1
ATOM 8896 C C . THR D 4 785 ? 102.472 90.306 148.531 1.00 83.57 785 THR A C 1
ATOM 8897 O O . THR D 4 785 ? 102.229 89.132 148.834 1.00 87.86 785 THR A O 1
ATOM 8901 N N . ILE D 4 786 ? 102.339 91.302 149.401 1.00 87.59 786 ILE A N 1
ATOM 8902 C CA . ILE D 4 786 ? 101.608 91.116 150.645 1.00 94.36 786 ILE A CA 1
ATOM 8903 C C . ILE D 4 786 ? 100.111 91.152 150.352 1.00 94.92 786 ILE A C 1
ATOM 8904 O O . ILE D 4 786 ? 99.671 91.534 149.266 1.00 92.88 786 ILE A O 1
ATOM 8909 N N . GLY D 4 787 ? 99.316 90.725 151.325 1.00 101.03 787 GLY A N 1
ATOM 8910 C CA . GLY D 4 787 ? 97.882 90.704 151.130 1.00 100.70 787 GLY A CA 1
ATOM 8911 C C . GLY D 4 787 ? 97.238 92.073 151.194 1.00 100.48 787 GLY A C 1
ATOM 8912 O O . GLY D 4 787 ? 96.645 92.538 150.217 1.00 95.51 787 GLY A O 1
ATOM 8913 N N . TYR D 4 788 ? 97.362 92.730 152.341 1.00 106.51 788 TYR A N 1
ATOM 8914 C CA . TYR D 4 788 ? 96.650 93.965 152.624 1.00 104.82 788 TYR A CA 1
ATOM 8915 C C . TYR D 4 788 ? 97.497 95.173 152.227 1.00 105.85 788 TYR A C 1
ATOM 8916 O O . TYR D 4 788 ? 98.509 95.054 151.533 1.00 107.00 788 TYR A O 1
ATOM 8925 N N . SER D 4 789 ? 97.075 96.359 152.663 1.00 105.13 789 SER A N 1
ATOM 8926 C CA . SER D 4 789 ? 97.710 97.634 152.380 1.00 102.63 789 SER A CA 1
ATOM 8927 C C . SER D 4 789 ? 98.421 98.167 153.615 1.00 102.04 789 SER A C 1
ATOM 8928 O O . SER D 4 789 ? 98.031 97.866 154.747 1.00 104.45 789 SER A O 1
ATOM 8931 N N . PRO D 4 790 ? 99.476 98.963 153.439 1.00 95.32 790 PRO A N 1
ATOM 8932 C CA . PRO D 4 790 ? 100.216 99.465 154.601 1.00 92.90 790 PRO A CA 1
ATOM 8933 C C . PRO D 4 790 ? 99.399 100.464 155.401 1.00 95.05 790 PRO A C 1
ATOM 8934 O O . PRO D 4 790 ? 98.701 101.315 154.846 1.00 105.84 790 PRO A O 1
ATOM 8938 N N . LYS D 4 791 ? 99.490 100.348 156.726 1.00 94.62 791 LYS A N 1
ATOM 8939 C CA . LYS D 4 791 ? 98.782 101.284 157.590 1.00 99.97 791 LYS A CA 1
ATOM 8940 C C . LYS D 4 791 ? 99.366 102.686 157.484 1.00 100.36 791 LYS A C 1
ATOM 8941 O O . LYS D 4 791 ? 98.625 103.675 157.490 1.00 103.83 791 LYS A O 1
ATOM 8947 N N . LYS D 4 792 ? 100.690 102.792 157.390 1.00 98.60 792 LYS A N 1
ATOM 8948 C CA . LYS D 4 792 ? 101.371 104.076 157.350 1.00 102.03 792 LYS A CA 1
ATOM 8949 C C . LYS D 4 792 ? 102.421 104.073 156.251 1.00 99.02 792 LYS A C 1
ATOM 8950 O O . LYS D 4 792 ? 102.938 103.022 155.863 1.00 100.81 792 LYS A O 1
ATOM 8956 N N . ILE D 4 793 ? 102.728 105.265 155.747 1.00 85.62 793 ILE A N 1
ATOM 8957 C CA . ILE D 4 793 ? 103.809 105.473 154.794 1.00 82.87 793 ILE A CA 1
ATOM 8958 C C . ILE D 4 793 ? 104.639 106.655 155.273 1.00 91.73 793 ILE A C 1
ATOM 8959 O O . ILE D 4 793 ? 104.090 107.712 155.599 1.00 99.28 793 ILE A O 1
ATOM 8964 N N . PHE D 4 794 ? 105.955 106.475 155.320 1.00 92.79 794 PHE A N 1
ATOM 8965 C CA . PHE D 4 794 ? 106.884 107.504 155.766 1.00 85.61 794 PHE A CA 1
ATOM 8966 C C . PHE D 4 794 ? 107.797 107.876 154.607 1.00 91.44 794 PHE A C 1
ATOM 8967 O O . PHE D 4 794 ? 108.244 107.000 153.861 1.00 96.13 794 PHE A O 1
ATOM 8975 N N . MET D 4 795 ? 108.068 109.169 154.452 1.00 100.18 795 MET A N 1
ATOM 8976 C CA . MET D 4 795 ? 108.851 109.647 153.325 1.00 102.68 795 MET A CA 1
ATOM 8977 C C . MET D 4 795 ? 109.670 110.868 153.711 1.00 106.47 795 MET A C 1
ATOM 8978 O O . MET D 4 795 ? 109.353 111.579 154.667 1.00 104.11 795 MET A O 1
ATOM 8983 N N . GLU D 4 796 ? 110.722 111.109 152.931 1.00 118.10 796 GLU A N 1
ATOM 8984 C CA . GLU D 4 796 ? 111.586 112.269 153.104 1.00 118.37 796 GLU A CA 1
ATOM 8985 C C . GLU D 4 796 ? 112.400 112.435 151.831 1.00 118.97 796 GLU A C 1
ATOM 8986 O O . GLU D 4 796 ? 112.842 111.441 151.247 1.00 119.44 796 GLU A O 1
ATOM 8992 N N . MET D 4 797 ? 112.590 113.678 151.403 1.00 122.69 797 MET A N 1
ATOM 8993 C CA . MET D 4 797 ? 113.370 113.955 150.202 1.00 121.98 797 MET A CA 1
ATOM 8994 C C . MET D 4 797 ? 114.790 114.387 150.550 1.00 121.43 797 MET A C 1
ATOM 8995 O O . MET D 4 797 ? 115.542 114.834 149.685 1.00 120.18 797 MET A O 1
ATOM 9000 N N . GLN D 4 964 ? 109.042 124.430 148.660 1.00 144.07 964 GLN A N 1
ATOM 9001 C CA . GLN D 4 964 ? 108.537 123.202 149.264 1.00 144.26 964 GLN A CA 1
ATOM 9002 C C . GLN D 4 964 ? 107.472 122.551 148.390 1.00 144.54 964 GLN A C 1
ATOM 9003 O O . GLN D 4 964 ? 106.276 122.736 148.613 1.00 141.96 964 GLN A O 1
ATOM 9009 N N . GLY D 4 965 ? 107.915 121.789 147.396 1.00 141.35 965 GLY A N 1
ATOM 9010 C CA . GLY D 4 965 ? 107.031 121.073 146.503 1.00 139.96 965 GLY A CA 1
ATOM 9011 C C . GLY D 4 965 ? 106.572 119.723 147.003 1.00 138.74 965 GLY A C 1
ATOM 9012 O O . GLY D 4 965 ? 105.875 119.010 146.274 1.00 135.75 965 GLY A O 1
ATOM 9013 N N . THR D 4 966 ? 106.944 119.345 148.229 1.00 137.49 966 THR A N 1
ATOM 9014 C CA . THR D 4 966 ? 106.525 118.057 148.770 1.00 137.53 966 THR A CA 1
ATOM 9015 C C . THR D 4 966 ? 105.022 118.008 149.015 1.00 134.36 966 THR A C 1
ATOM 9016 O O . THR D 4 966 ? 104.432 116.922 149.008 1.00 130.28 966 THR A O 1
ATOM 9020 N N . LYS D 4 967 ? 104.390 119.163 149.240 1.00 135.80 967 LYS A N 1
ATOM 9021 C CA . LYS D 4 967 ? 102.943 119.187 149.430 1.00 134.12 967 LYS A CA 1
ATOM 9022 C C . LYS D 4 967 ? 102.211 118.708 148.185 1.00 135.31 967 LYS A C 1
ATOM 9023 O O . LYS D 4 967 ? 101.142 118.096 148.289 1.00 136.06 967 LYS A O 1
ATOM 9029 N N . ALA D 4 968 ? 102.764 118.976 147.005 1.00 133.47 968 ALA A N 1
ATOM 9030 C CA . ALA D 4 968 ? 102.250 118.396 145.774 1.00 133.03 968 ALA A CA 1
ATOM 9031 C C . ALA D 4 968 ? 102.563 116.912 145.653 1.00 132.71 968 ALA A C 1
ATOM 9032 O O . ALA D 4 968 ? 102.033 116.255 144.751 1.00 130.27 968 ALA A O 1
ATOM 9034 N N . ILE D 4 969 ? 103.403 116.370 146.532 1.00 126.47 969 ILE A N 1
ATOM 9035 C CA . ILE D 4 969 ? 103.806 114.975 146.473 1.00 127.14 969 ILE A CA 1
ATOM 9036 C C . ILE D 4 969 ? 103.053 114.132 147.494 1.00 129.16 969 ILE A C 1
ATOM 9037 O O . ILE D 4 969 ? 102.636 113.013 147.191 1.00 125.87 969 ILE A O 1
ATOM 9042 N N . ILE D 4 970 ? 102.865 114.648 148.710 1.00 130.19 970 ILE A N 1
ATOM 9043 C CA . ILE D 4 970 ? 102.049 113.940 149.693 1.00 126.32 970 ILE A CA 1
ATOM 9044 C C . ILE D 4 970 ? 100.627 113.766 149.174 1.00 125.50 970 ILE A C 1
ATOM 9045 O O . ILE D 4 970 ? 99.930 112.813 149.543 1.00 122.50 970 ILE A O 1
ATOM 9050 N N . SER D 4 971 ? 100.180 114.670 148.298 1.00 133.74 971 SER A N 1
ATOM 9051 C CA . SER D 4 971 ? 98.804 114.634 147.815 1.00 134.21 971 SER A CA 1
ATOM 9052 C C . SER D 4 971 ? 98.566 113.486 146.838 1.00 135.97 971 SER A C 1
ATOM 9053 O O . SER D 4 971 ? 97.636 112.692 147.027 1.00 133.98 971 SER A O 1
ATOM 9056 N N . LEU D 4 972 ? 99.382 113.377 145.786 1.00 131.28 972 LEU A N 1
ATOM 9057 C CA . LEU D 4 972 ? 99.073 112.412 144.733 1.00 128.58 972 LEU A CA 1
ATOM 9058 C C . LEU D 4 972 ? 99.358 110.985 145.186 1.00 127.04 972 LEU A C 1
ATOM 9059 O O . LEU D 4 972 ? 98.845 110.026 144.599 1.00 125.32 972 LEU A O 1
ATOM 9064 N N . ILE D 4 973 ? 100.179 110.819 146.225 1.00 123.75 973 ILE A N 1
ATOM 9065 C CA . ILE D 4 973 ? 100.339 109.489 146.805 1.00 127.09 973 ILE A CA 1
ATOM 9066 C C . ILE D 4 973 ? 99.194 109.201 147.765 1.00 128.97 973 ILE A C 1
ATOM 9067 O O . ILE D 4 973 ? 98.847 108.040 148.012 1.00 126.90 973 ILE A O 1
ATOM 9072 N N . ASN D 4 974 ? 98.597 110.253 148.334 1.00 121.78 974 ASN A N 1
ATOM 9073 C CA . ASN D 4 974 ? 97.448 110.057 149.211 1.00 118.65 974 ASN A CA 1
ATOM 9074 C C . ASN D 4 974 ? 96.262 109.501 148.440 1.00 117.57 974 ASN A C 1
ATOM 9075 O O . ASN D 4 974 ? 95.386 108.856 149.027 1.00 119.24 974 ASN A O 1
ATOM 9080 N N . GLN D 4 975 ? 96.216 109.741 147.129 1.00 125.77 975 GLN A N 1
ATOM 9081 C CA . GLN D 4 975 ? 95.239 109.061 146.289 1.00 129.20 975 GLN A CA 1
ATOM 9082 C C . GLN D 4 975 ? 95.469 107.558 146.310 1.00 129.14 975 GLN A C 1
ATOM 9083 O O . GLN D 4 975 ? 94.514 106.773 146.340 1.00 128.15 975 GLN A O 1
ATOM 9089 N N . CYS D 4 976 ? 96.732 107.142 146.299 1.00 127.71 976 CYS A N 1
ATOM 9090 C CA . CYS D 4 976 ? 97.072 105.729 146.329 1.00 127.24 976 CYS A CA 1
ATOM 9091 C C . CYS D 4 976 ? 96.951 105.183 147.744 1.00 128.14 976 CYS A C 1
ATOM 9092 O O . CYS D 4 976 ? 97.518 105.737 148.689 1.00 124.38 976 CYS A O 1
ATOM 9095 N N . PHE D 4 977 ? 96.213 104.080 147.877 1.00 123.47 977 PHE A N 1
ATOM 9096 C CA . PHE D 4 977 ? 95.914 103.468 149.166 1.00 123.94 977 PHE A CA 1
ATOM 9097 C C . PHE D 4 977 ? 95.344 104.515 150.119 1.00 125.70 977 PHE A C 1
ATOM 9098 O O . PHE D 4 977 ? 96.047 104.958 151.037 1.00 123.27 977 PHE A O 1
ATOM 9106 N N . PRO D 4 978 ? 94.097 104.957 149.918 1.00 125.19 978 PRO A N 1
ATOM 9107 C CA . PRO D 4 978 ? 93.547 106.016 150.780 1.00 120.96 978 PRO A CA 1
ATOM 9108 C C . PRO D 4 978 ? 93.601 105.696 152.263 1.00 123.73 978 PRO A C 1
ATOM 9109 O O . PRO D 4 978 ? 93.832 106.603 153.072 1.00 122.23 978 PRO A O 1
ATOM 9113 N N . ASP D 4 979 ? 93.392 104.436 152.645 1.00 121.79 979 ASP A N 1
ATOM 9114 C CA . ASP D 4 979 ? 93.351 104.066 154.056 1.00 118.48 979 ASP A CA 1
ATOM 9115 C C . ASP D 4 979 ? 94.695 104.221 154.754 1.00 115.61 979 ASP A C 1
ATOM 9116 O O . ASP D 4 979 ? 94.732 104.217 155.989 1.00 115.07 979 ASP A O 1
ATOM 9121 N N . SER D 4 980 ? 95.789 104.350 154.009 1.00 110.78 980 SER A N 1
ATOM 9122 C CA . SER D 4 980 ? 97.088 104.554 154.626 1.00 113.04 980 SER A CA 1
ATOM 9123 C C . SER D 4 980 ? 97.167 105.936 155.268 1.00 113.85 980 SER A C 1
ATOM 9124 O O . SER D 4 980 ? 96.495 106.885 154.857 1.00 116.18 980 SER A O 1
ATOM 9127 N N . GLU D 4 981 ? 98.003 106.037 156.294 1.00 104.64 981 GLU A N 1
ATOM 9128 C CA . GLU D 4 981 ? 98.227 107.284 157.021 1.00 102.53 981 GLU A CA 1
ATOM 9129 C C . GLU D 4 981 ? 99.622 107.781 156.658 1.00 106.27 981 GLU A C 1
ATOM 9130 O O . GLU D 4 981 ? 100.604 107.460 157.328 1.00 110.63 981 GLU A O 1
ATOM 9136 N N . VAL D 4 982 ? 99.702 108.568 155.587 1.00 97.72 982 VAL A N 1
ATOM 9137 C CA . VAL D 4 982 ? 100.984 109.090 155.126 1.00 99.07 982 VAL A CA 1
ATOM 9138 C C . VAL D 4 982 ? 101.543 110.043 156.172 1.00 99.39 982 VAL A C 1
ATOM 9139 O O . VAL D 4 982 ? 100.839 110.933 156.663 1.00 102.65 982 VAL A O 1
ATOM 9143 N N . VAL D 4 983 ? 102.813 109.857 156.519 1.00 90.86 983 VAL A N 1
ATOM 9144 C CA . VAL D 4 983 ? 103.515 110.709 157.468 1.00 90.23 983 VAL A CA 1
ATOM 9145 C C . VAL D 4 983 ? 104.773 111.232 156.794 1.00 94.54 983 VAL A C 1
ATOM 9146 O O . VAL D 4 983 ? 105.513 110.463 156.170 1.00 98.53 983 VAL A O 1
ATOM 9150 N N . TYR D 4 984 ? 105.006 112.534 156.909 1.00 114.54 984 TYR A N 1
ATOM 9151 C CA . TYR D 4 984 ? 106.228 113.159 156.425 1.00 114.52 984 TYR A CA 1
ATOM 9152 C C . TYR D 4 984 ? 107.123 113.469 157.617 1.00 115.70 984 TYR A C 1
ATOM 9153 O O . TYR D 4 984 ? 106.679 114.095 158.585 1.00 116.29 984 TYR A O 1
ATOM 9162 N N . VAL D 4 985 ? 108.373 113.025 157.547 1.00 114.35 985 VAL A N 1
ATOM 9163 C CA . VAL D 4 985 ? 109.329 113.195 158.634 1.00 117.64 985 VAL A CA 1
ATOM 9164 C C . VAL D 4 985 ? 110.214 114.393 158.327 1.00 118.16 985 VAL A C 1
ATOM 9165 O O . VAL D 4 985 ? 110.685 114.561 157.195 1.00 117.82 985 VAL A O 1
ATOM 9169 N N . LYS D 4 986 ? 110.420 115.240 159.334 1.00 115.85 986 LYS A N 1
ATOM 9170 C CA . LYS D 4 986 ? 111.223 116.443 159.160 1.00 117.23 986 LYS A CA 1
ATOM 9171 C C . LYS D 4 986 ? 112.636 116.089 158.713 1.00 117.86 986 LYS A C 1
ATOM 9172 O O . LYS D 4 986 ? 113.248 115.145 159.220 1.00 116.86 986 LYS A O 1
ATOM 9178 N N . ALA D 4 987 ? 113.149 116.853 157.753 1.00 123.93 987 ALA A N 1
ATOM 9179 C CA . ALA D 4 987 ? 114.500 116.623 157.262 1.00 124.38 987 ALA A CA 1
ATOM 9180 C C . ALA D 4 987 ? 115.517 116.881 158.366 1.00 126.30 987 ALA A C 1
ATOM 9181 O O . ALA D 4 987 ? 115.414 117.857 159.114 1.00 124.90 987 ALA A O 1
ATOM 9183 N N . GLY D 4 988 ? 116.504 115.994 158.466 1.00 121.69 988 GLY A N 1
ATOM 9184 C CA . GLY D 4 988 ? 117.500 116.068 159.509 1.00 121.00 988 GLY A CA 1
ATOM 9185 C C . GLY D 4 988 ? 117.147 115.326 160.778 1.00 120.10 988 GLY A C 1
ATOM 9186 O O . GLY D 4 988 ? 118.019 115.159 161.640 1.00 121.76 988 GLY A O 1
ATOM 9187 N N . ASN D 4 989 ? 115.897 114.882 160.926 1.00 111.79 989 ASN A N 1
ATOM 9188 C CA . ASN D 4 989 ? 115.532 114.072 162.082 1.00 113.61 989 ASN A CA 1
ATOM 9189 C C . ASN D 4 989 ? 116.255 112.732 162.063 1.00 113.17 989 ASN A C 1
ATOM 9190 O O . ASN D 4 989 ? 116.716 112.253 163.105 1.00 113.36 989 ASN A O 1
ATOM 9195 N N . THR D 4 990 ? 116.357 112.112 160.885 1.00 104.00 990 THR A N 1
ATOM 9196 C CA . THR D 4 990 ? 117.048 110.833 160.767 1.00 100.99 990 THR A CA 1
ATOM 9197 C C . THR D 4 990 ? 118.535 110.976 161.073 1.00 102.09 990 THR A C 1
ATOM 9198 O O . THR D 4 990 ? 119.120 110.120 161.747 1.00 103.69 990 THR A O 1
ATOM 9202 N N . SER D 4 991 ? 119.161 112.056 160.598 1.00 104.97 991 SER A N 1
ATOM 9203 C CA . SER D 4 991 ? 120.580 112.263 160.865 1.00 107.45 991 SER A CA 1
ATOM 9204 C C . SER D 4 991 ? 120.854 112.420 162.354 1.00 108.76 991 SER A C 1
ATOM 9205 O O . SER D 4 991 ? 121.943 112.073 162.824 1.00 107.27 991 SER A O 1
ATOM 9208 N N . ASP D 4 992 ? 119.888 112.944 163.110 1.00 116.87 992 ASP A N 1
ATOM 9209 C CA . ASP D 4 992 ? 120.030 112.988 164.561 1.00 116.62 992 ASP A CA 1
ATOM 9210 C C . ASP D 4 992 ? 120.069 111.584 165.149 1.00 113.74 992 ASP A C 1
ATOM 9211 O O . ASP D 4 992 ? 120.830 111.319 166.088 1.00 114.11 992 ASP A O 1
ATOM 9216 N N . PHE D 4 993 ? 119.254 110.674 164.611 1.00 101.15 993 PHE A N 1
ATOM 9217 C CA . PHE D 4 993 ? 119.279 109.286 165.061 1.00 102.96 993 PHE A CA 1
ATOM 9218 C C . PHE D 4 993 ? 120.647 108.659 164.828 1.00 104.15 993 PHE A C 1
ATOM 9219 O O . PHE D 4 993 ? 121.146 107.906 165.671 1.00 106.43 993 PHE A O 1
ATOM 9227 N N . ARG D 4 994 ? 121.266 108.957 163.684 1.00 102.22 994 ARG A N 1
ATOM 9228 C CA . ARG D 4 994 ? 122.598 108.438 163.396 1.00 102.22 994 ARG A CA 1
ATOM 9229 C C . ARG D 4 994 ? 123.636 108.953 164.384 1.00 104.26 994 ARG A C 1
ATOM 9230 O O . ARG D 4 994 ? 124.649 108.286 164.622 1.00 99.40 994 ARG A O 1
ATOM 9238 N N . GLN D 4 995 ? 123.411 110.134 164.960 1.00 116.98 995 GLN A N 1
ATOM 9239 C CA . GLN D 4 995 ? 124.384 110.716 165.875 1.00 116.19 995 GLN A CA 1
ATOM 9240 C C . GLN D 4 995 ? 124.245 110.138 167.279 1.00 115.62 995 GLN A C 1
ATOM 9241 O O . GLN D 4 995 ? 125.181 109.529 167.808 1.00 115.52 995 GLN A O 1
ATOM 9247 N N . ARG D 4 996 ? 123.076 110.316 167.896 1.00 108.32 996 ARG A N 1
ATOM 9248 C CA . ARG D 4 996 ? 122.910 109.922 169.289 1.00 113.40 996 ARG A CA 1
ATOM 9249 C C . ARG D 4 996 ? 122.880 108.412 169.476 1.00 116.30 996 ARG A C 1
ATOM 9250 O O . ARG D 4 996 ? 123.133 107.935 170.587 1.00 116.27 996 ARG A O 1
ATOM 9258 N N . PHE D 4 997 ? 122.578 107.648 168.426 1.00 103.33 997 PHE A N 1
ATOM 9259 C CA . PHE D 4 997 ? 122.460 106.200 168.531 1.00 97.14 997 PHE A CA 1
ATOM 9260 C C . PHE D 4 997 ? 123.570 105.464 167.790 1.00 98.56 997 PHE A C 1
ATOM 9261 O O . PHE D 4 997 ? 123.521 104.234 167.684 1.00 97.27 997 PHE A O 1
ATOM 9269 N N . ASP D 4 998 ? 124.564 106.189 167.275 1.00 102.67 998 ASP A N 1
ATOM 9270 C CA . ASP D 4 998 ? 125.776 105.608 166.695 1.00 102.93 998 ASP A CA 1
ATOM 9271 C C . ASP D 4 998 ? 125.454 104.674 165.526 1.00 104.28 998 ASP A C 1
ATOM 9272 O O . ASP D 4 998 ? 125.713 103.470 165.562 1.00 103.93 998 ASP A O 1
ATOM 9277 N N . ILE D 4 999 ? 124.881 105.257 164.478 1.00 100.11 999 ILE A N 1
ATOM 9278 C CA . ILE D 4 999 ? 124.645 104.541 163.227 1.00 97.80 999 ILE A CA 1
ATOM 9279 C C . ILE D 4 999 ? 125.288 105.343 162.102 1.00 95.97 999 ILE A C 1
ATOM 9280 O O . ILE D 4 999 ? 124.603 106.128 161.431 1.00 97.06 999 ILE A O 1
ATOM 9285 N N . PRO D 4 1000 ? 126.585 105.183 161.861 1.00 93.33 1000 PRO A N 1
ATOM 9286 C CA . PRO D 4 1000 ? 127.251 106.010 160.851 1.00 97.93 1000 PRO A CA 1
ATOM 9287 C C . PRO D 4 1000 ? 126.747 105.713 159.449 1.00 100.96 1000 PRO A C 1
ATOM 9288 O O . PRO D 4 1000 ? 126.338 104.595 159.130 1.00 102.74 1000 PRO A O 1
ATOM 9292 N N . LYS D 4 1001 ? 126.780 106.743 158.609 1.00 98.51 1001 LYS A N 1
ATOM 9293 C CA . LYS D 4 1001 ? 126.337 106.664 157.220 1.00 93.52 1001 LYS A CA 1
ATOM 9294 C C . LYS D 4 1001 ? 127.544 106.937 156.332 1.00 95.70 1001 LYS A C 1
ATOM 9295 O O . LYS D 4 1001 ? 127.931 108.093 156.136 1.00 99.16 1001 LYS A O 1
ATOM 9301 N N . SER D 4 1002 ? 128.140 105.878 155.798 1.00 98.19 1002 SER A N 1
ATOM 9302 C CA . SER D 4 1002 ? 129.286 105.993 154.902 1.00 100.86 1002 SER A CA 1
ATOM 9303 C C . SER D 4 1002 ? 128.754 106.037 153.474 1.00 101.37 1002 SER A C 1
ATOM 9304 O O . SER D 4 1002 ? 128.533 104.997 152.849 1.00 100.78 1002 SER A O 1
ATOM 9307 N N . ARG D 4 1003 ? 128.551 107.251 152.961 1.00 94.56 1003 ARG A N 1
ATOM 9308 C CA . ARG D 4 1003 ? 127.988 107.409 151.626 1.00 96.47 1003 ARG A CA 1
ATOM 9309 C C . ARG D 4 1003 ? 128.938 106.901 150.549 1.00 94.57 1003 ARG A C 1
ATOM 9310 O O . ARG D 4 1003 ? 128.488 106.383 149.522 1.00 98.47 1003 ARG A O 1
ATOM 9318 N N . ASP D 4 1004 ? 130.246 107.022 150.766 1.00 93.12 1004 ASP A N 1
ATOM 9319 C CA . ASP D 4 1004 ? 131.217 106.578 149.776 1.00 97.60 1004 ASP A CA 1
ATOM 9320 C C . ASP D 4 1004 ? 131.420 105.070 149.772 1.00 101.84 1004 ASP A C 1
ATOM 9321 O O . ASP D 4 1004 ? 131.987 104.543 148.808 1.00 100.27 1004 ASP A O 1
ATOM 9326 N N . LEU D 4 1005 ? 130.970 104.363 150.808 1.00 92.80 1005 LEU A N 1
ATOM 9327 C CA . LEU D 4 1005 ? 131.213 102.927 150.886 1.00 88.41 1005 LEU A CA 1
ATOM 9328 C C . LEU D 4 1005 ? 130.245 102.146 150.002 1.00 91.38 1005 LEU A C 1
ATOM 9329 O O . LEU D 4 1005 ? 130.661 101.475 149.052 1.00 91.77 1005 LEU A O 1
ATOM 9334 N N . ASN D 4 1006 ? 128.948 102.229 150.293 1.00 84.66 1006 ASN A N 1
ATOM 9335 C CA . ASN D 4 1006 ? 127.944 101.511 149.520 1.00 80.86 1006 ASN A CA 1
ATOM 9336 C C . ASN D 4 1006 ? 126.627 102.275 149.585 1.00 86.12 1006 ASN A C 1
ATOM 9337 O O . ASN D 4 1006 ? 126.546 103.370 150.147 1.00 90.90 1006 ASN A O 1
ATOM 9342 N N . ASN D 4 1007 ? 125.587 101.679 149.005 1.00 80.06 1007 ASN A N 1
ATOM 9343 C CA . ASN D 4 1007 ? 124.283 102.313 148.871 1.00 74.32 1007 ASN A CA 1
ATOM 9344 C C . ASN D 4 1007 ? 123.295 101.882 149.944 1.00 69.32 1007 ASN A C 1
ATOM 9345 O O . ASN D 4 1007 ? 122.118 102.243 149.866 1.00 74.85 1007 ASN A O 1
ATOM 9350 N N . TYR D 4 1008 ? 123.743 101.124 150.943 1.00 65.55 1008 TYR A N 1
ATOM 9351 C CA . TYR D 4 1008 ? 122.818 100.587 151.933 1.00 73.41 1008 TYR A CA 1
ATOM 9352 C C . TYR D 4 1008 ? 122.172 101.674 152.779 1.00 84.06 1008 TYR A C 1
ATOM 9353 O O . TYR D 4 1008 ? 121.122 101.428 153.380 1.00 86.21 1008 TYR A O 1
ATOM 9362 N N . HIS D 4 1009 ? 122.767 102.868 152.836 1.00 85.41 1009 HIS A N 1
ATOM 9363 C CA . HIS D 4 1009 ? 122.204 103.931 153.661 1.00 78.06 1009 HIS A CA 1
ATOM 9364 C C . HIS D 4 1009 ? 120.843 104.380 153.150 1.00 81.63 1009 HIS A C 1
ATOM 9365 O O . HIS D 4 1009 ? 119.994 104.800 153.943 1.00 78.38 1009 HIS A O 1
ATOM 9372 N N . HIS D 4 1010 ? 120.614 104.298 151.836 1.00 82.63 1010 HIS A N 1
ATOM 9373 C CA . HIS D 4 1010 ? 119.305 104.643 151.291 1.00 78.69 1010 HIS A CA 1
ATOM 9374 C C . HIS D 4 1010 ? 118.218 103.755 151.881 1.00 81.45 1010 HIS A C 1
ATOM 9375 O O . HIS D 4 1010 ? 117.135 104.234 152.232 1.00 81.61 1010 HIS A O 1
ATOM 9382 N N . ALA D 4 1011 ? 118.488 102.453 151.988 1.00 79.02 1011 ALA A N 1
ATOM 9383 C CA . ALA D 4 1011 ? 117.550 101.560 152.656 1.00 76.97 1011 ALA A CA 1
ATOM 9384 C C . ALA D 4 1011 ? 117.456 101.875 154.142 1.00 81.79 1011 ALA A C 1
ATOM 9385 O O . ALA D 4 1011 ? 116.362 101.861 154.716 1.00 85.76 1011 ALA A O 1
ATOM 9387 N N . VAL D 4 1012 ? 118.594 102.157 154.783 1.00 72.13 1012 VAL A N 1
ATOM 9388 C CA . VAL D 4 1012 ? 118.580 102.505 156.200 1.00 77.05 1012 VAL A CA 1
ATOM 9389 C C . VAL D 4 1012 ? 117.879 103.839 156.417 1.00 87.01 1012 VAL A C 1
ATOM 9390 O O . VAL D 4 1012 ? 117.106 103.999 157.369 1.00 90.86 1012 VAL A O 1
ATOM 9394 N N . ASP D 4 1013 ? 118.135 104.819 155.545 1.00 88.18 1013 ASP A N 1
ATOM 9395 C CA . ASP D 4 1013 ? 117.406 106.080 155.628 1.00 84.34 1013 ASP A CA 1
ATOM 9396 C C . ASP D 4 1013 ? 115.909 105.843 155.513 1.00 82.65 1013 ASP A C 1
ATOM 9397 O O . ASP D 4 1013 ? 115.122 106.393 156.291 1.00 81.52 1013 ASP A O 1
ATOM 9402 N N . ALA D 4 1014 ? 115.498 105.019 154.548 1.00 86.47 1014 ALA A N 1
ATOM 9403 C CA . ALA D 4 1014 ? 114.100 104.620 154.462 1.00 87.86 1014 ALA A CA 1
ATOM 9404 C C . ALA D 4 1014 ? 113.680 103.829 155.692 1.00 91.19 1014 ALA A C 1
ATOM 9405 O O . ALA D 4 1014 ? 112.572 104.015 156.210 1.00 87.08 1014 ALA A O 1
ATOM 9407 N N . TYR D 4 1015 ? 114.549 102.937 156.172 1.00 89.51 1015 TYR A N 1
ATOM 9408 C CA . TYR D 4 1015 ? 114.224 102.148 157.355 1.00 83.14 1015 TYR A CA 1
ATOM 9409 C C . TYR D 4 1015 ? 114.119 103.026 158.594 1.00 88.10 1015 TYR A C 1
ATOM 9410 O O . TYR D 4 1015 ? 113.162 102.911 159.369 1.00 92.83 1015 TYR A O 1
ATOM 9419 N N . LEU D 4 1016 ? 115.097 103.911 158.802 1.00 91.72 1016 LEU A N 1
ATOM 9420 C CA . LEU D 4 1016 ? 115.042 104.803 159.955 1.00 92.58 1016 LEU A CA 1
ATOM 9421 C C . LEU D 4 1016 ? 113.870 105.767 159.859 1.00 94.95 1016 LEU A C 1
ATOM 9422 O O . LEU D 4 1016 ? 113.367 106.233 160.886 1.00 88.51 1016 LEU A O 1
ATOM 9427 N N . ASN D 4 1017 ? 113.421 106.072 158.637 1.00 93.65 1017 ASN A N 1
ATOM 9428 C CA . ASN D 4 1017 ? 112.236 106.906 158.467 1.00 90.89 1017 ASN A CA 1
ATOM 9429 C C . ASN D 4 1017 ? 111.026 106.295 159.160 1.00 94.09 1017 ASN A C 1
ATOM 9430 O O . ASN D 4 1017 ? 110.165 107.024 159.665 1.00 98.78 1017 ASN A O 1
ATOM 9435 N N . ILE D 4 1018 ? 110.946 104.964 159.194 1.00 98.17 1018 ILE A N 1
ATOM 9436 C CA . ILE D 4 1018 ? 109.884 104.295 159.935 1.00 99.77 1018 ILE A CA 1
ATOM 9437 C C . ILE D 4 1018 ? 110.098 104.381 161.439 1.00 98.23 1018 ILE A C 1
ATOM 9438 O O . ILE D 4 1018 ? 109.153 104.158 162.204 1.00 102.87 1018 ILE A O 1
ATOM 9443 N N . VAL D 4 1019 ? 111.308 104.702 161.884 1.00 95.05 1019 VAL A N 1
ATOM 9444 C CA . VAL D 4 1019 ? 111.633 104.749 163.305 1.00 96.62 1019 VAL A CA 1
ATOM 9445 C C . VAL D 4 1019 ? 111.430 106.143 163.881 1.00 106.49 1019 VAL A C 1
ATOM 9446 O O . VAL D 4 1019 ? 110.819 106.299 164.937 1.00 112.01 1019 VAL A O 1
ATOM 9450 N N . VAL D 4 1020 ? 111.946 107.174 163.207 1.00 112.03 1020 VAL A N 1
ATOM 9451 C CA . VAL D 4 1020 ? 111.690 108.540 163.656 1.00 110.64 1020 VAL A CA 1
ATOM 9452 C C . VAL D 4 1020 ? 110.198 108.838 163.585 1.00 110.33 1020 VAL A C 1
ATOM 9453 O O . VAL D 4 1020 ? 109.612 109.397 164.518 1.00 113.34 1020 VAL A O 1
ATOM 9457 N N . GLY D 4 1021 ? 109.561 108.456 162.482 1.00 107.36 1021 GLY A N 1
ATOM 9458 C CA . GLY D 4 1021 ? 108.118 108.428 162.446 1.00 105.19 1021 GLY A CA 1
ATOM 9459 C C . GLY D 4 1021 ? 107.566 107.326 163.326 1.00 108.22 1021 GLY A C 1
ATOM 9460 O O . GLY D 4 1021 ? 108.262 106.384 163.703 1.00 107.58 1021 GLY A O 1
ATOM 9461 N N . ASN D 4 1022 ? 106.292 107.471 163.688 1.00 122.63 1022 ASN A N 1
ATOM 9462 C CA . ASN D 4 1022 ? 105.569 106.604 164.615 1.00 124.73 1022 ASN A CA 1
ATOM 9463 C C . ASN D 4 1022 ? 106.107 106.724 166.036 1.00 126.17 1022 ASN A C 1
ATOM 9464 O O . ASN D 4 1022 ? 105.541 106.118 166.954 1.00 128.87 1022 ASN A O 1
ATOM 9469 N N . VAL D 4 1023 ? 107.182 107.487 166.248 1.00 130.75 1023 VAL A N 1
ATOM 9470 C CA . VAL D 4 1023 ? 107.661 107.841 167.575 1.00 133.11 1023 VAL A CA 1
ATOM 9471 C C . VAL D 4 1023 ? 107.632 109.348 167.792 1.00 131.93 1023 VAL A C 1
ATOM 9472 O O . VAL D 4 1023 ? 107.217 109.820 168.856 1.00 133.14 1023 VAL A O 1
ATOM 9476 N N . TYR D 4 1024 ? 108.067 110.120 166.794 1.00 139.62 1024 TYR A N 1
ATOM 9477 C CA . TYR D 4 1024 ? 107.853 111.562 166.825 1.00 139.97 1024 TYR A CA 1
ATOM 9478 C C . TYR D 4 1024 ? 106.366 111.887 166.819 1.00 140.43 1024 TYR A C 1
ATOM 9479 O O . TYR D 4 1024 ? 105.910 112.766 167.560 1.00 138.46 1024 TYR A O 1
ATOM 9488 N N . ASP D 4 1025 ? 105.592 111.184 165.989 1.00 146.31 1025 ASP A N 1
ATOM 9489 C CA . ASP D 4 1025 ? 104.145 111.366 165.997 1.00 148.52 1025 ASP A CA 1
ATOM 9490 C C . ASP D 4 1025 ? 103.519 110.758 167.246 1.00 147.32 1025 ASP A C 1
ATOM 9491 O O . ASP D 4 1025 ? 102.656 111.377 167.879 1.00 146.72 1025 ASP A O 1
ATOM 9496 N N . THR D 4 1026 ? 103.941 109.553 167.616 1.00 139.72 1026 THR A N 1
ATOM 9497 C CA . THR D 4 1026 ? 103.396 108.878 168.789 1.00 139.11 1026 THR A CA 1
ATOM 9498 C C . THR D 4 1026 ? 104.440 108.772 169.894 1.00 140.78 1026 THR A C 1
ATOM 9499 O O . THR D 4 1026 ? 104.839 109.777 170.483 1.00 141.66 1026 THR A O 1
ATOM 9503 N N . ASP D 4 1071 ? 111.805 95.722 176.495 1.00 144.55 1071 ASP A N 1
ATOM 9504 C CA . ASP D 4 1071 ? 111.551 96.464 175.266 1.00 146.00 1071 ASP A CA 1
ATOM 9505 C C . ASP D 4 1071 ? 112.510 96.033 174.163 1.00 145.86 1071 ASP A C 1
ATOM 9506 O O . ASP D 4 1071 ? 112.098 95.418 173.178 1.00 143.49 1071 ASP A O 1
ATOM 9511 N N . THR D 4 1072 ? 113.791 96.366 174.341 1.00 139.14 1072 THR A N 1
ATOM 9512 C CA . THR D 4 1072 ? 114.845 96.045 173.374 1.00 139.83 1072 THR A CA 1
ATOM 9513 C C . THR D 4 1072 ? 114.516 96.587 171.986 1.00 138.04 1072 THR A C 1
ATOM 9514 O O . THR D 4 1072 ? 114.923 96.021 170.969 1.00 136.37 1072 THR A O 1
ATOM 9518 N N . THR D 4 1073 ? 113.770 97.693 171.939 1.00 123.13 1073 THR A N 1
ATOM 9519 C CA . THR D 4 1073 ? 113.449 98.316 170.660 1.00 123.71 1073 THR A CA 1
ATOM 9520 C C . THR D 4 1073 ? 114.709 98.805 169.960 1.00 124.63 1073 THR A C 1
ATOM 9521 O O . THR D 4 1073 ? 114.861 98.635 168.745 1.00 125.78 1073 THR A O 1
ATOM 9525 N N . LEU D 4 1074 ? 115.635 99.395 170.719 1.00 118.31 1074 LEU A N 1
ATOM 9526 C CA . LEU D 4 1074 ? 116.862 99.923 170.133 1.00 117.09 1074 LEU A CA 1
ATOM 9527 C C . LEU D 4 1074 ? 117.681 98.819 169.474 1.00 118.83 1074 LEU A C 1
ATOM 9528 O O . LEU D 4 1074 ? 118.229 99.011 168.381 1.00 114.45 1074 LEU A O 1
ATOM 9533 N N . LYS D 4 1075 ? 117.772 97.654 170.119 1.00 119.78 1075 LYS A N 1
ATOM 9534 C CA . LYS D 4 1075 ? 118.595 96.574 169.585 1.00 118.08 1075 LYS A CA 1
ATOM 9535 C C . LYS D 4 1075 ? 118.080 96.093 168.235 1.00 118.32 1075 LYS A C 1
ATOM 9536 O O . LYS D 4 1075 ? 118.871 95.821 167.324 1.00 122.02 1075 LYS A O 1
ATOM 9542 N N . THR D 4 1076 ? 116.758 95.974 168.086 1.00 109.58 1076 THR A N 1
ATOM 9543 C CA . THR D 4 1076 ? 116.201 95.551 166.805 1.00 110.41 1076 THR A CA 1
ATOM 9544 C C . THR D 4 1076 ? 116.542 96.544 165.702 1.00 108.82 1076 THR A C 1
ATOM 9545 O O . THR D 4 1076 ? 116.914 96.146 164.592 1.00 108.13 1076 THR A O 1
ATOM 9549 N N . VAL D 4 1077 ? 116.423 97.842 165.989 1.00 100.06 1077 VAL A N 1
ATOM 9550 C CA . VAL D 4 1077 ? 116.776 98.852 164.997 1.00 98.96 1077 VAL A CA 1
ATOM 9551 C C . VAL D 4 1077 ? 118.266 98.801 164.687 1.00 103.09 1077 VAL A C 1
ATOM 9552 O O . VAL D 4 1077 ? 118.672 98.883 163.522 1.00 103.87 1077 VAL A O 1
ATOM 9556 N N . LYS D 4 1078 ? 119.102 98.673 165.720 1.00 100.87 1078 LYS A N 1
ATOM 9557 C CA . LYS D 4 1078 ? 120.545 98.644 165.501 1.00 100.57 1078 LYS A CA 1
ATOM 9558 C C . LYS D 4 1078 ? 120.962 97.415 164.703 1.00 98.92 1078 LYS A C 1
ATOM 9559 O O . LYS D 4 1078 ? 121.784 97.516 163.786 1.00 95.58 1078 LYS A O 1
ATOM 9565 N N . LYS D 4 1079 ? 120.407 96.248 165.036 1.00 104.88 1079 LYS A N 1
ATOM 9566 C CA . LYS D 4 1079 ? 120.721 95.041 164.279 1.00 103.96 1079 LYS A CA 1
ATOM 9567 C C . LYS D 4 1079 ? 120.284 95.177 162.827 1.00 103.99 1079 LYS A C 1
ATOM 9568 O O . LYS D 4 1079 ? 121.038 94.836 161.908 1.00 102.10 1079 LYS A O 1
ATOM 9574 N N . THR D 4 1080 ? 119.070 95.683 162.601 1.00 97.54 1080 THR A N 1
ATOM 9575 C CA . THR D 4 1080 ? 118.580 95.846 161.237 1.00 95.77 1080 THR A CA 1
ATOM 9576 C C . THR D 4 1080 ? 119.403 96.872 160.469 1.00 94.81 1080 THR A C 1
ATOM 9577 O O . THR D 4 1080 ? 119.693 96.679 159.284 1.00 96.09 1080 THR A O 1
ATOM 9581 N N . ALA D 4 1081 ? 119.791 97.965 161.125 1.00 86.92 1081 ALA A N 1
ATOM 9582 C CA . ALA D 4 1081 ? 120.515 99.038 160.456 1.00 84.81 1081 ALA A CA 1
ATOM 9583 C C . ALA D 4 1081 ? 121.861 98.600 159.902 1.00 94.09 1081 ALA A C 1
ATOM 9584 O O . ALA D 4 1081 ? 122.313 99.181 158.909 1.00 94.44 1081 ALA A O 1
ATOM 9586 N N . PHE D 4 1082 ? 122.509 97.601 160.501 1.00 97.26 1082 PHE A N 1
ATOM 9587 C CA . PHE D 4 1082 ? 123.810 97.134 160.037 1.00 93.33 1082 PHE A CA 1
ATOM 9588 C C . PHE D 4 1082 ? 123.705 95.892 159.163 1.00 93.35 1082 PHE A C 1
ATOM 9589 O O . PHE D 4 1082 ? 124.731 95.276 158.854 1.00 95.35 1082 PHE A O 1
ATOM 9597 N N . LYS D 4 1083 ? 122.498 95.508 158.759 1.00 89.26 1083 LYS A N 1
ATOM 9598 C CA . LYS D 4 1083 ? 122.304 94.312 157.955 1.00 88.41 1083 LYS A CA 1
ATOM 9599 C C . LYS D 4 1083 ? 122.730 94.543 156.510 1.00 82.31 1083 LYS A C 1
ATOM 9600 O O . LYS D 4 1083 ? 122.647 95.655 155.982 1.00 81.09 1083 LYS A O 1
ATOM 9606 N N . THR D 4 1084 ? 123.192 93.471 155.876 1.00 81.84 1084 THR A N 1
ATOM 9607 C CA . THR D 4 1084 ? 123.543 93.463 154.463 1.00 90.30 1084 THR A CA 1
ATOM 9608 C C . THR D 4 1084 ? 122.370 93.018 153.593 1.00 93.39 1084 THR A C 1
ATOM 9609 O O . THR D 4 1084 ? 122.526 92.847 152.380 1.00 89.93 1084 THR A O 1
ATOM 9613 N N . SER D 4 1085 ? 121.194 92.850 154.195 1.00 80.61 1085 SER A N 1
ATOM 9614 C CA . SER D 4 1085 ? 120.026 92.376 153.458 1.00 70.49 1085 SER A CA 1
ATOM 9615 C C . SER D 4 1085 ? 119.594 93.240 152.274 1.00 80.42 1085 SER A C 1
ATOM 9616 O O . SER D 4 1085 ? 119.231 92.654 151.240 1.00 86.47 1085 SER A O 1
ATOM 9619 N N . PRO D 4 1086 ? 119.583 94.581 152.338 1.00 80.95 1086 PRO A N 1
ATOM 9620 C CA . PRO D 4 1086 ? 118.791 95.351 151.368 1.00 71.90 1086 PRO A CA 1
ATOM 9621 C C . PRO D 4 1086 ? 119.111 95.007 149.921 1.00 66.52 1086 PRO A C 1
ATOM 9622 O O . PRO D 4 1086 ? 120.269 94.844 149.534 1.00 70.82 1086 PRO A O 1
ATOM 9626 N N . MET D 4 1087 ? 118.052 94.895 149.124 1.00 72.76 1087 MET A N 1
ATOM 9627 C CA . MET D 4 1087 ? 118.136 94.450 147.736 1.00 77.88 1087 MET A CA 1
ATOM 9628 C C . MET D 4 1087 ? 118.313 95.675 146.851 1.00 74.05 1087 MET A C 1
ATOM 9629 O O . MET D 4 1087 ? 117.359 96.406 146.583 1.00 79.59 1087 MET A O 1
ATOM 9634 N N . VAL D 4 1088 ? 119.537 95.895 146.389 1.00 67.20 1088 VAL A N 1
ATOM 9635 C CA . VAL D 4 1088 ? 119.863 97.059 145.577 1.00 61.44 1088 VAL A CA 1
ATOM 9636 C C . VAL D 4 1088 ? 119.665 96.689 144.113 1.00 64.89 1088 VAL A C 1
ATOM 9637 O O . VAL D 4 1088 ? 120.426 95.899 143.551 1.00 78.05 1088 VAL A O 1
ATOM 9641 N N . THR D 4 1089 ? 118.639 97.261 143.498 1.00 60.08 1089 THR A N 1
ATOM 9642 C CA . THR D 4 1089 ? 118.387 97.118 142.074 1.00 62.04 1089 THR A CA 1
ATOM 9643 C C . THR D 4 1089 ? 118.739 98.412 141.355 1.00 59.09 1089 THR A C 1
ATOM 9644 O O . THR D 4 1089 ? 118.770 99.492 141.947 1.00 72.87 1089 THR A O 1
ATOM 9648 N N . LYS D 4 1090 ? 119.013 98.290 140.063 1.00 47.88 1090 LYS A N 1
ATOM 9649 C CA . LYS D 4 1090 ? 119.267 99.437 139.208 1.00 41.41 1090 LYS A CA 1
ATOM 9650 C C . LYS D 4 1090 ? 118.251 99.442 138.080 1.00 50.06 1090 LYS A C 1
ATOM 9651 O O . LYS D 4 1090 ? 117.975 98.400 137.478 1.00 64.46 1090 LYS A O 1
ATOM 9657 N N . ARG D 4 1091 ? 117.693 100.615 137.799 1.00 55.74 1091 ARG A N 1
ATOM 9658 C CA . ARG D 4 1091 ? 116.643 100.735 136.796 1.00 52.31 1091 ARG A CA 1
ATOM 9659 C C . ARG D 4 1091 ? 117.208 100.408 135.422 1.00 47.21 1091 ARG A C 1
ATOM 9660 O O . ARG D 4 1091 ? 117.991 101.180 134.861 1.00 55.48 1091 ARG A O 1
ATOM 9668 N N . THR D 4 1092 ? 116.826 99.254 134.889 1.00 47.88 1092 THR A N 1
ATOM 9669 C CA . THR D 4 1092 ? 117.144 98.911 133.514 1.00 50.74 1092 THR A CA 1
ATOM 9670 C C . THR D 4 1092 ? 116.246 99.703 132.576 1.00 59.86 1092 THR A C 1
ATOM 9671 O O . THR D 4 1092 ? 115.069 99.927 132.865 1.00 69.98 1092 THR A O 1
ATOM 9675 N N . TYR D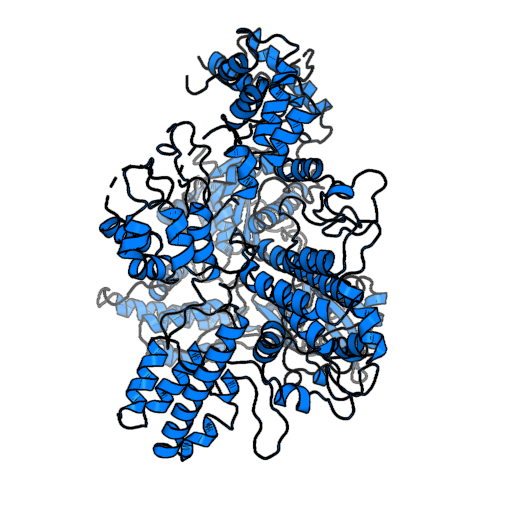 4 1093 ? 116.805 100.128 131.449 1.00 54.00 1093 TYR A N 1
ATOM 9676 C CA . TYR D 4 1093 ? 116.067 100.988 130.538 1.00 45.75 1093 TYR A CA 1
ATOM 9677 C C . TYR D 4 1093 ? 116.630 100.828 129.136 1.00 44.67 1093 TYR A C 1
ATOM 9678 O O . TYR D 4 1093 ? 117.651 100.171 128.924 1.00 65.17 1093 TYR A O 1
ATOM 9687 N N . GLU D 4 1094 ? 115.942 101.440 128.181 1.00 38.37 1094 GLU A N 1
ATOM 9688 C CA . GLU D 4 1094 ? 116.460 101.629 126.835 1.00 45.63 1094 GLU A CA 1
ATOM 9689 C C . GLU D 4 1094 ? 116.978 103.054 126.722 1.00 53.94 1094 GLU A C 1
ATOM 9690 O O . GLU D 4 1094 ? 116.251 104.006 127.020 1.00 58.03 1094 GLU A O 1
ATOM 9696 N N . ARG D 4 1095 ? 118.232 103.195 126.305 1.00 56.87 1095 ARG A N 1
ATOM 9697 C CA . ARG D 4 1095 ? 118.857 104.508 126.264 1.00 46.10 1095 ARG A CA 1
ATOM 9698 C C . ARG D 4 1095 ? 118.106 105.428 125.314 1.00 69.33 1095 ARG A C 1
ATOM 9699 O O . ARG D 4 1095 ? 117.772 105.047 124.189 1.00 68.88 1095 ARG A O 1
ATOM 9707 N N . LYS D 4 1096 ? 117.839 106.643 125.778 1.00 75.91 1096 LYS A N 1
ATOM 9708 C CA . LYS D 4 1096 ? 117.150 107.656 124.999 1.00 58.98 1096 LYS A CA 1
ATOM 9709 C C . LYS D 4 1096 ? 118.054 108.868 124.838 1.00 66.40 1096 LYS A C 1
ATOM 9710 O O . LYS D 4 1096 ? 119.077 109.001 125.514 1.00 65.46 1096 LYS A O 1
ATOM 9716 N N . GLY D 4 1097 ? 117.664 109.758 123.925 1.00 65.76 1097 GLY A N 1
ATOM 9717 C CA . GLY D 4 1097 ? 118.388 110.988 123.681 1.00 56.28 1097 GLY A CA 1
ATOM 9718 C C . GLY D 4 1097 ? 118.901 111.049 122.253 1.00 56.76 1097 GLY A C 1
ATOM 9719 O O . GLY D 4 1097 ? 118.273 110.517 121.331 1.00 51.54 1097 GLY A O 1
ATOM 9720 N N . GLY D 4 1098 ? 120.043 111.706 122.080 1.00 50.95 1098 GLY A N 1
ATOM 9721 C CA . GLY D 4 1098 ? 120.620 111.813 120.754 1.00 50.59 1098 GLY A CA 1
ATOM 9722 C C . GLY D 4 1098 ? 121.034 110.454 120.223 1.00 51.65 1098 GLY A C 1
ATOM 9723 O O . GLY D 4 1098 ? 121.502 109.589 120.966 1.00 69.05 1098 GLY A O 1
ATOM 9724 N N . LEU D 4 1099 ? 120.843 110.265 118.919 1.00 49.11 1099 LEU A N 1
ATOM 9725 C CA . LEU D 4 1099 ? 121.288 109.036 118.276 1.00 47.36 1099 LEU A CA 1
ATOM 9726 C C . LEU D 4 1099 ? 122.797 108.887 118.378 1.00 59.50 1099 LEU A C 1
ATOM 9727 O O . LEU D 4 1099 ? 123.308 107.791 118.628 1.00 77.28 1099 LEU A O 1
ATOM 9732 N N . ALA D 4 1100 ? 123.521 109.981 118.183 1.00 46.78 1100 ALA A N 1
ATOM 9733 C CA . ALA D 4 1100 ? 124.973 109.994 118.218 1.00 41.48 1100 ALA A CA 1
ATOM 9734 C C . ALA D 4 1100 ? 125.406 111.370 118.711 1.00 63.80 1100 ALA A C 1
ATOM 9735 O O . ALA D 4 1100 ? 124.611 112.105 119.306 1.00 63.80 1100 ALA A O 1
ATOM 9737 N N . ASP D 4 1101 ? 126.669 111.716 118.481 1.00 69.25 1101 ASP A N 1
ATOM 9738 C CA . ASP D 4 1101 ? 127.139 113.051 118.821 1.00 62.71 1101 ASP A CA 1
ATOM 9739 C C . ASP D 4 1101 ? 126.410 114.091 117.979 1.00 68.61 1101 ASP A C 1
ATOM 9740 O O . ASP D 4 1101 ? 126.063 113.844 116.822 1.00 68.74 1101 ASP A O 1
ATOM 9745 N N . SER D 4 1102 ? 126.167 115.262 118.574 1.00 72.51 1102 SER A N 1
ATOM 9746 C CA . SER D 4 1102 ? 125.325 116.266 117.928 1.00 66.06 1102 SER A CA 1
ATOM 9747 C C . SER D 4 1102 ? 125.953 116.797 116.646 1.00 62.82 1102 SER A C 1
ATOM 9748 O O . SER D 4 1102 ? 125.250 117.020 115.656 1.00 72.40 1102 SER A O 1
ATOM 9751 N N . VAL D 4 1103 ? 127.262 117.010 116.642 1.00 57.83 1103 VAL A N 1
ATOM 9752 C CA . VAL D 4 1103 ? 127.931 117.632 115.514 1.00 52.14 1103 VAL A CA 1
ATOM 9753 C C . VAL D 4 1103 ? 128.678 116.573 114.717 1.00 53.12 1103 VAL A C 1
ATOM 9754 O O . VAL D 4 1103 ? 129.077 115.524 115.231 1.00 57.02 1103 VAL A O 1
ATOM 9758 N N . LEU D 4 1104 ? 128.858 116.848 113.430 1.00 49.46 1104 LEU A N 1
ATOM 9759 C CA . LEU D 4 1104 ? 129.638 115.970 112.575 1.00 52.07 1104 LEU A CA 1
ATOM 9760 C C . LEU D 4 1104 ? 131.120 116.070 112.916 1.00 52.41 1104 LEU A C 1
ATOM 9761 O O . LEU D 4 1104 ? 131.629 117.136 113.267 1.00 60.09 1104 LEU A O 1
ATOM 9766 N N . ILE D 4 1105 ? 131.812 114.944 112.806 1.00 54.96 1105 ILE A N 1
ATOM 9767 C CA . ILE D 4 1105 ? 133.245 114.903 112.988 1.00 59.18 1105 ILE A CA 1
ATOM 9768 C C . ILE D 4 1105 ? 133.907 114.843 111.617 1.00 58.81 1105 ILE A C 1
ATOM 9769 O O . ILE D 4 1105 ? 133.273 114.547 110.609 1.00 61.32 1105 ILE A O 1
ATOM 9774 N N . ALA D 4 1106 ? 135.206 115.127 111.579 1.00 59.78 1106 ALA A N 1
ATOM 9775 C CA . ALA D 4 1106 ? 135.912 115.236 110.312 1.00 57.62 1106 ALA A CA 1
ATOM 9776 C C . ALA D 4 1106 ? 135.911 113.905 109.573 1.00 61.67 1106 ALA A C 1
ATOM 9777 O O . ALA D 4 1106 ? 135.873 112.831 110.177 1.00 70.13 1106 ALA A O 1
ATOM 9779 N N . ALA D 4 1107 ? 135.941 113.986 108.241 1.00 59.56 1107 ALA A N 1
ATOM 9780 C CA . ALA D 4 1107 ? 135.970 112.777 107.426 1.00 54.12 1107 ALA A CA 1
ATOM 9781 C C . ALA D 4 1107 ? 137.238 111.972 107.665 1.00 65.83 1107 ALA A C 1
ATOM 9782 O O . ALA D 4 1107 ? 137.230 110.745 107.518 1.00 75.67 1107 ALA A O 1
ATOM 9784 N N . LYS D 4 1108 ? 138.336 112.641 108.022 1.00 74.36 1108 LYS A N 1
ATOM 9785 C CA . LYS D 4 1108 ? 139.570 111.928 108.331 1.00 73.26 1108 LYS A CA 1
ATOM 9786 C C . LYS D 4 1108 ? 139.411 111.064 109.574 1.00 70.37 1108 LYS A C 1
ATOM 9787 O O . LYS D 4 1108 ? 139.953 109.956 109.644 1.00 70.17 1108 LYS A O 1
ATOM 9793 N N . LYS D 4 1109 ? 138.672 111.553 110.564 1.00 72.24 1109 LYS A N 1
ATOM 9794 C CA . LYS D 4 1109 ? 138.464 110.837 111.813 1.00 71.79 1109 LYS A CA 1
ATOM 9795 C C . LYS D 4 1109 ? 137.290 109.871 111.758 1.00 75.02 1109 LYS A C 1
ATOM 9796 O O . LYS D 4 1109 ? 137.043 109.166 112.741 1.00 77.85 1109 LYS A O 1
ATOM 9802 N N . ALA D 4 1110 ? 136.566 109.818 110.646 1.00 71.26 1110 ALA A N 1
ATOM 9803 C CA . ALA D 4 1110 ? 135.373 108.993 110.527 1.00 70.53 1110 ALA A CA 1
ATOM 9804 C C . ALA D 4 1110 ? 135.671 107.738 109.720 1.00 77.44 1110 ALA A C 1
ATOM 9805 O O . ALA D 4 1110 ? 136.413 107.779 108.735 1.00 80.82 1110 ALA A O 1
ATOM 9807 N N . LYS D 4 1111 ? 135.087 106.623 110.147 1.00 84.16 1111 LYS A N 1
ATOM 9808 C CA . LYS D 4 1111 ? 135.239 105.334 109.496 1.00 81.15 1111 LYS A CA 1
ATOM 9809 C C . LYS D 4 1111 ? 133.873 104.705 109.280 1.00 84.81 1111 LYS A C 1
ATOM 9810 O O . LYS D 4 1111 ? 132.954 104.918 110.076 1.00 86.08 1111 LYS A O 1
ATOM 9816 N N . PRO D 4 1112 ? 133.709 103.932 108.208 1.00 82.57 1112 PRO A N 1
ATOM 9817 C CA . PRO D 4 1112 ? 132.406 103.316 107.936 1.00 80.02 1112 PRO A CA 1
ATOM 9818 C C . PRO D 4 1112 ? 131.997 102.349 109.035 1.00 80.48 1112 PRO A C 1
ATOM 9819 O O . PRO D 4 1112 ? 132.833 101.716 109.682 1.00 84.87 1112 PRO A O 1
ATOM 9823 N N . GLY D 4 1113 ? 130.693 102.244 109.242 1.00 75.84 1113 GLY A N 1
ATOM 9824 C CA . GLY D 4 1113 ? 130.155 101.309 110.226 1.00 77.29 1113 GLY A CA 1
ATOM 9825 C C . GLY D 4 1113 ? 130.148 101.785 111.655 1.00 82.68 1113 GLY A C 1
ATOM 9826 O O . GLY D 4 1113 ? 129.176 101.558 112.379 1.00 88.07 1113 GLY A O 1
ATOM 9827 N N . VAL D 4 1114 ? 131.220 102.449 112.087 1.00 73.04 1114 VAL A N 1
ATOM 9828 C CA . VAL D 4 1114 ? 131.286 102.946 113.456 1.00 72.92 1114 VAL A CA 1
ATOM 9829 C C . VAL D 4 1114 ? 130.673 104.338 113.581 1.00 73.45 1114 VAL A C 1
ATOM 9830 O O . VAL D 4 1114 ? 130.185 104.701 114.659 1.00 70.23 1114 VAL A O 1
ATOM 9834 N N . HIS D 4 1115 ? 130.647 105.110 112.499 1.00 68.55 1115 HIS A N 1
ATOM 9835 C CA . HIS D 4 1115 ? 130.139 106.475 112.511 1.00 62.22 1115 HIS A CA 1
ATOM 9836 C C . HIS D 4 1115 ? 128.850 106.555 111.706 1.00 72.52 1115 HIS A C 1
ATOM 9837 O O . HIS D 4 1115 ? 128.799 106.092 110.562 1.00 77.51 1115 HIS A O 1
ATOM 9844 N N . LEU D 4 1116 ? 127.818 107.136 112.305 1.00 58.85 1116 LEU A N 1
ATOM 9845 C CA . LEU D 4 1116 ? 126.561 107.345 111.597 1.00 53.24 1116 LEU A CA 1
ATOM 9846 C C . LEU D 4 1116 ? 126.763 108.377 110.497 1.00 52.64 1116 LEU A C 1
ATOM 9847 O O . LEU D 4 1116 ? 127.255 109.476 110.772 1.00 55.44 1116 LEU A O 1
ATOM 9852 N N . PRO D 4 1117 ? 126.396 108.076 109.255 1.00 51.66 1117 PRO A N 1
ATOM 9853 C CA . PRO D 4 1117 ? 126.586 109.045 108.172 1.00 53.20 1117 PRO A CA 1
ATOM 9854 C C . PRO D 4 1117 ? 125.682 110.256 108.345 1.00 64.78 1117 PRO A C 1
ATOM 9855 O O . PRO D 4 1117 ? 124.818 110.312 109.222 1.00 68.17 1117 PRO A O 1
ATOM 9859 N N . VAL D 4 1118 ? 125.907 111.250 107.484 1.00 66.16 1118 VAL A N 1
ATOM 9860 C CA . VAL D 4 1118 ? 125.103 112.468 107.532 1.00 57.06 1118 VAL A CA 1
ATOM 9861 C C . VAL D 4 1118 ? 123.639 112.143 107.266 1.00 66.66 1118 VAL A C 1
ATOM 9862 O O . VAL D 4 1118 ? 122.747 112.542 108.023 1.00 64.75 1118 VAL A O 1
ATOM 9866 N N . LYS D 4 1119 ? 123.374 111.403 106.191 1.00 62.99 1119 LYS A N 1
ATOM 9867 C CA . LYS D 4 1119 ? 122.031 110.958 105.845 1.00 48.50 1119 LYS A CA 1
ATOM 9868 C C . LYS D 4 1119 ? 122.086 109.472 105.530 1.00 58.40 1119 LYS A C 1
ATOM 9869 O O . LYS D 4 1119 ? 122.811 109.058 104.621 1.00 60.87 1119 LYS A O 1
ATOM 9875 N N . THR D 4 1120 ? 121.330 108.673 106.284 1.00 71.49 1120 THR A N 1
ATOM 9876 C CA . THR D 4 1120 ? 121.313 107.235 106.046 1.00 63.12 1120 THR A CA 1
ATOM 9877 C C . THR D 4 1120 ? 120.464 106.860 104.838 1.00 65.81 1120 THR A C 1
ATOM 9878 O O . THR D 4 1120 ? 120.781 105.889 104.144 1.00 71.66 1120 THR A O 1
ATOM 9882 N N . SER D 4 1121 ? 119.393 107.606 104.569 1.00 67.34 1121 SER A N 1
ATOM 9883 C CA . SER D 4 1121 ? 118.549 107.322 103.417 1.00 68.13 1121 SER A CA 1
ATOM 9884 C C . SER D 4 1121 ? 119.131 107.847 102.114 1.00 67.65 1121 SER A C 1
ATOM 9885 O O . SER D 4 1121 ? 118.592 107.537 101.047 1.00 77.69 1121 SER A O 1
ATOM 9888 N N . ASP D 4 1122 ? 120.200 108.634 102.171 1.00 58.10 1122 ASP A N 1
ATOM 9889 C CA . ASP D 4 1122 ? 120.894 109.102 100.981 1.00 56.94 1122 ASP A CA 1
ATOM 9890 C C . ASP D 4 1122 ? 122.123 108.231 100.762 1.00 67.75 1122 ASP A C 1
ATOM 9891 O O . ASP D 4 1122 ? 123.007 108.174 101.621 1.00 81.36 1122 ASP A O 1
ATOM 9896 N N . SER D 4 1123 ? 122.176 107.556 99.613 1.00 72.06 1123 SER A N 1
ATOM 9897 C CA . SER D 4 1123 ? 123.316 106.700 99.311 1.00 66.59 1123 SER A CA 1
ATOM 9898 C C . SER D 4 1123 ? 124.606 107.492 99.168 1.00 69.54 1123 SER A C 1
ATOM 9899 O O . SER D 4 1123 ? 125.692 106.906 99.231 1.00 75.75 1123 SER A O 1
ATOM 9902 N N . ARG D 4 1124 ? 124.513 108.807 98.968 1.00 57.60 1124 ARG A N 1
ATOM 9903 C CA . ARG D 4 1124 ? 125.714 109.625 98.856 1.00 56.37 1124 ARG A CA 1
ATOM 9904 C C . ARG D 4 1124 ? 126.418 109.759 100.198 1.00 67.34 1124 ARG A C 1
ATOM 9905 O O . ARG D 4 1124 ? 127.652 109.770 100.260 1.00 81.25 1124 ARG A O 1
ATOM 9913 N N . PHE D 4 1125 ? 125.653 109.866 101.281 1.00 67.14 1125 PHE A N 1
ATOM 9914 C CA . PHE D 4 1125 ? 126.229 110.013 102.610 1.00 56.02 1125 PHE A CA 1
ATOM 9915 C C . PHE D 4 1125 ? 126.415 108.674 103.309 1.00 61.70 1125 PHE A C 1
ATOM 9916 O O . PHE D 4 1125 ? 127.432 108.463 103.976 1.00 78.15 1125 PHE A O 1
ATOM 9924 N N . ALA D 4 1126 ? 125.456 107.762 103.159 1.00 55.46 1126 ALA A N 1
ATOM 9925 C CA . ALA D 4 1126 ? 125.477 106.483 103.854 1.00 51.96 1126 ALA A CA 1
ATOM 9926 C C . ALA D 4 1126 ? 126.589 105.559 103.383 1.00 59.92 1126 ALA A C 1
ATOM 9927 O O . ALA D 4 1126 ? 126.884 104.576 104.070 1.00 70.17 1126 ALA A O 1
ATOM 9929 N N . ASN D 4 1127 ? 127.213 105.843 102.243 1.00 67.96 1127 ASN A N 1
ATOM 9930 C CA . ASN D 4 1127 ? 128.265 104.996 101.707 1.00 70.23 1127 ASN A CA 1
ATOM 9931 C C . ASN D 4 1127 ? 129.646 105.627 101.764 1.00 69.95 1127 ASN A C 1
ATOM 9932 O O . ASN D 4 1127 ? 130.632 104.933 101.490 1.00 74.05 1127 ASN A O 1
ATOM 9937 N N . GLN D 4 1128 ? 129.752 106.908 102.104 1.00 57.72 1128 GLN A N 1
ATOM 9938 C CA . GLN D 4 1128 ? 131.008 107.649 102.074 1.00 55.53 1128 GLN A CA 1
ATOM 9939 C C . GLN D 4 1128 ? 131.219 108.397 103.382 1.00 62.22 1128 GLN A C 1
ATOM 9940 O O . GLN D 4 1128 ? 131.500 109.596 103.403 1.00 68.04 1128 GLN A O 1
ATOM 9946 N N . VAL D 4 1129 ? 131.074 107.685 104.503 1.00 70.70 1129 VAL A N 1
ATOM 9947 C CA . VAL D 4 1129 ? 131.282 108.296 105.814 1.00 60.29 1129 VAL A CA 1
ATOM 9948 C C . VAL D 4 1129 ? 132.703 108.822 105.955 1.00 61.32 1129 VAL A C 1
ATOM 9949 O O . VAL D 4 1129 ? 132.948 109.784 106.690 1.00 66.88 1129 VAL A O 1
ATOM 9953 N N . SER D 4 1130 ? 133.658 108.211 105.258 1.00 66.66 1130 SER A N 1
ATOM 9954 C CA . SER D 4 1130 ? 135.038 108.675 105.277 1.00 63.65 1130 SER A CA 1
ATOM 9955 C C . SER D 4 1130 ? 135.284 109.834 104.322 1.00 67.42 1130 SER A C 1
ATOM 9956 O O . SER D 4 1130 ? 136.410 110.339 104.266 1.00 68.44 1130 SER A O 1
ATOM 9959 N N . THR D 4 1131 ? 134.273 110.258 103.570 1.00 63.09 1131 THR A N 1
ATOM 9960 C CA . THR D 4 1131 ? 134.370 111.400 102.670 1.00 58.14 1131 THR A CA 1
ATOM 9961 C C . THR D 4 1131 ? 133.632 112.627 103.176 1.00 62.39 1131 THR A C 1
ATOM 9962 O O . THR D 4 1131 ? 134.159 113.736 103.090 1.00 63.47 1131 THR A O 1
ATOM 9966 N N . TYR D 4 1132 ? 132.424 112.452 103.711 1.00 60.23 1132 TYR A N 1
ATOM 9967 C CA . TYR D 4 1132 ? 131.601 113.563 104.158 1.00 58.78 1132 TYR A CA 1
ATOM 9968 C C . TYR D 4 1132 ? 131.564 113.727 105.668 1.00 57.57 1132 TYR A C 1
ATOM 9969 O O . TYR D 4 1132 ? 130.927 114.666 106.154 1.00 67.63 1132 TYR A O 1
ATOM 9978 N N . GLY D 4 1133 ? 132.223 112.854 106.418 1.00 51.90 1133 GLY A N 1
ATOM 9979 C CA . GLY D 4 1133 ? 132.136 112.875 107.860 1.00 51.49 1133 GLY A CA 1
ATOM 9980 C C . GLY D 4 1133 ? 130.900 112.157 108.363 1.00 58.62 1133 GLY A C 1
ATOM 9981 O O . GLY D 4 1133 ? 130.062 111.670 107.602 1.00 73.41 1133 GLY A O 1
ATOM 9982 N N . GLY D 4 1134 ? 130.787 112.093 109.684 1.00 48.40 1134 GLY A N 1
ATOM 9983 C CA . GLY D 4 1134 ? 129.661 111.412 110.285 1.00 47.38 1134 GLY A CA 1
ATOM 9984 C C . GLY D 4 1134 ? 129.548 111.765 111.750 1.00 48.98 1134 GLY A C 1
ATOM 9985 O O . GLY D 4 1134 ? 130.340 112.538 112.289 1.00 67.06 1134 GLY A O 1
ATOM 9986 N N . TYR D 4 1135 ? 128.547 111.180 112.393 1.00 33.23 1135 TYR A N 1
ATOM 9987 C CA . TYR D 4 1135 ? 128.276 111.420 113.802 1.00 52.27 1135 TYR A CA 1
ATOM 9988 C C . TYR D 4 1135 ? 128.958 110.339 114.632 1.00 53.14 1135 TYR A C 1
ATOM 9989 O O . TYR D 4 1135 ? 128.647 109.152 114.490 1.00 53.52 1135 TYR A O 1
ATOM 9998 N N . ASP D 4 1136 ? 129.856 110.756 115.528 1.00 63.24 1136 ASP A N 1
ATOM 9999 C CA . ASP D 4 1136 ? 130.600 109.821 116.385 1.00 61.77 1136 ASP A CA 1
ATOM 10000 C C . ASP D 4 1136 ? 129.779 109.280 117.536 1.00 56.99 1136 ASP A C 1
ATOM 10001 O O . ASP D 4 1136 ? 128.692 109.779 117.791 1.00 67.02 1136 ASP A O 1
ATOM 10006 N N . ASN D 4 1137 ? 130.302 108.274 118.236 1.00 45.43 1137 ASN A N 1
ATOM 10007 C CA . ASN D 4 1137 ? 129.628 107.714 119.410 1.00 51.53 1137 ASN A CA 1
ATOM 10008 C C . ASN D 4 1137 ? 128.158 107.423 119.154 1.00 63.63 1137 ASN A C 1
ATOM 10009 O O . ASN D 4 1137 ? 127.297 107.987 119.820 1.00 71.08 1137 ASN A O 1
ATOM 10014 N N . VAL D 4 1138 ? 127.870 106.551 118.191 1.00 47.20 1138 VAL A N 1
ATOM 10015 C CA . VAL D 4 1138 ? 126.486 106.228 117.858 1.00 49.80 1138 VAL A CA 1
ATOM 10016 C C . VAL D 4 1138 ? 125.876 105.489 119.044 1.00 44.79 1138 VAL A C 1
ATOM 10017 O O . VAL D 4 1138 ? 126.230 104.340 119.321 1.00 54.85 1138 VAL A O 1
ATOM 10021 N N . LYS D 4 1139 ? 124.963 106.148 119.748 1.00 36.96 1139 LYS A N 1
ATOM 10022 C CA . LYS D 4 1139 ? 124.363 105.558 120.932 1.00 42.31 1139 LYS A CA 1
ATOM 10023 C C . LYS D 4 1139 ? 123.466 104.386 120.556 1.00 56.44 1139 LYS A C 1
ATOM 10024 O O . LYS D 4 1139 ? 122.835 104.371 119.496 1.00 68.56 1139 LYS A O 1
ATOM 10030 N N . GLY D 4 1140 ? 123.419 103.393 121.439 1.00 48.20 1140 GLY A N 1
ATOM 10031 C CA . GLY D 4 1140 ? 122.561 102.236 121.273 1.00 38.78 1140 GLY A CA 1
ATOM 10032 C C . GLY D 4 1140 ? 121.439 102.267 122.292 1.00 50.81 1140 GLY A C 1
ATOM 10033 O O . GLY D 4 1140 ? 121.597 102.801 123.389 1.00 61.62 1140 GLY A O 1
ATOM 10034 N N . SER D 4 1141 ? 120.296 101.689 121.922 1.00 54.81 1141 SER A N 1
ATOM 10035 C CA . SER D 4 1141 ? 119.127 101.724 122.794 1.00 52.98 1141 SER A CA 1
ATOM 10036 C C . SER D 4 1141 ? 119.211 100.657 123.877 1.00 56.00 1141 SER A C 1
ATOM 10037 O O . SER D 4 1141 ? 119.195 100.965 125.072 1.00 55.15 1141 SER A O 1
ATOM 10040 N N . HIS D 4 1142 ? 119.295 99.395 123.473 1.00 60.56 1142 HIS A N 1
ATOM 10041 C CA . HIS D 4 1142 ? 119.389 98.278 124.399 1.00 54.35 1142 HIS A CA 1
ATOM 10042 C C . HIS D 4 1142 ? 120.270 97.214 123.756 1.00 63.59 1142 HIS A C 1
ATOM 10043 O O . HIS D 4 1142 ? 120.929 97.457 122.742 1.00 49.28 1142 HIS A O 1
ATOM 10050 N N . PHE D 4 1143 ? 120.276 96.024 124.349 1.00 70.54 1143 PHE A N 1
ATOM 10051 C CA . PHE D 4 1143 ? 121.046 94.898 123.849 1.00 48.59 1143 PHE A CA 1
ATOM 10052 C C . PHE D 4 1143 ? 120.127 93.729 123.530 1.00 58.49 1143 PHE A C 1
ATOM 10053 O O . PHE D 4 1143 ? 118.997 93.644 124.017 1.00 66.28 1143 PHE A O 1
ATOM 10061 N N . PHE D 4 1144 ? 120.629 92.826 122.693 1.00 62.32 1144 PHE A N 1
ATOM 10062 C CA . PHE D 4 1144 ? 119.940 91.580 122.397 1.00 60.73 1144 PHE A CA 1
ATOM 10063 C C . PHE D 4 1144 ? 120.979 90.485 122.215 1.00 64.08 1144 PHE A C 1
ATOM 10064 O O . PHE D 4 1144 ? 122.141 90.760 121.909 1.00 69.19 1144 PHE A O 1
ATOM 10072 N N . LEU D 4 1145 ? 120.552 89.241 122.410 1.00 66.52 1145 LEU A N 1
ATOM 10073 C CA . LEU D 4 1145 ? 121.434 88.084 122.346 1.00 63.01 1145 LEU A CA 1
ATOM 10074 C C . LEU D 4 1145 ? 121.128 87.276 121.094 1.00 54.53 1145 LEU A C 1
ATOM 10075 O O . LEU D 4 1145 ? 119.981 86.876 120.874 1.00 58.38 1145 LEU A O 1
ATOM 10080 N N . VAL D 4 1146 ? 122.155 87.032 120.285 1.00 55.42 1146 VAL A N 1
ATOM 10081 C CA . VAL D 4 1146 ? 122.015 86.325 119.019 1.00 67.72 1146 VAL A CA 1
ATOM 10082 C C . VAL D 4 1146 ? 123.028 85.190 118.971 1.00 67.25 1146 VAL A C 1
ATOM 10083 O O . VAL D 4 1146 ? 124.204 85.377 119.302 1.00 77.50 1146 VAL A O 1
ATOM 10087 N N . GLU D 4 1147 ? 122.566 84.008 118.574 1.00 74.20 1147 GLU A N 1
ATOM 10088 C CA . GLU D 4 1147 ? 123.421 82.841 118.406 1.00 73.27 1147 GLU A CA 1
ATOM 10089 C C . GLU D 4 1147 ? 123.789 82.714 116.934 1.00 74.81 1147 GLU A C 1
ATOM 10090 O O . GLU D 4 1147 ? 122.906 82.622 116.077 1.00 79.62 1147 GLU A O 1
ATOM 10096 N N . HIS D 4 1148 ? 125.087 82.707 116.646 1.00 72.92 1148 HIS A N 1
ATOM 10097 C CA . HIS D 4 1148 ? 125.577 82.645 115.277 1.00 72.34 1148 HIS A CA 1
ATOM 10098 C C . HIS D 4 1148 ? 126.758 81.689 115.210 1.00 78.26 1148 HIS A C 1
ATOM 10099 O O . HIS D 4 1148 ? 127.296 81.255 116.231 1.00 79.71 1148 HIS A O 1
ATOM 10106 N N . GLN D 4 1149 ? 127.159 81.361 113.986 1.00 91.88 1149 GLN A N 1
ATOM 10107 C CA . GLN D 4 1149 ? 128.236 80.409 113.728 1.00 91.28 1149 GLN A CA 1
ATOM 10108 C C . GLN D 4 1149 ? 129.453 81.171 113.218 1.00 88.60 1149 GLN A C 1
ATOM 10109 O O . GLN D 4 1149 ? 129.526 81.527 112.039 1.00 91.13 1149 GLN A O 1
ATOM 10115 N N . GLN D 4 1150 ? 130.409 81.411 114.107 1.00 90.95 1150 GLN A N 1
ATOM 10116 C CA . GLN D 4 1150 ? 131.673 82.042 113.760 1.00 95.72 1150 GLN A CA 1
ATOM 10117 C C . GLN D 4 1150 ? 132.795 81.020 113.867 1.00 101.26 1150 GLN A C 1
ATOM 10118 O O . GLN D 4 1150 ? 132.837 80.231 114.816 1.00 106.35 1150 GLN A O 1
ATOM 10124 N N . LYS D 4 1151 ? 133.696 81.039 112.885 1.00 106.19 1151 LYS A N 1
ATOM 10125 C CA . LYS D 4 1151 ? 134.787 80.069 112.802 1.00 108.08 1151 LYS A CA 1
ATOM 10126 C C . LYS D 4 1151 ? 134.245 78.641 112.800 1.00 107.18 1151 LYS A C 1
ATOM 10127 O O . LYS D 4 1151 ? 134.816 77.735 113.409 1.00 100.70 1151 LYS A O 1
ATOM 10133 N N . LYS D 4 1152 ? 133.126 78.446 112.097 1.00 115.01 1152 LYS A N 1
ATOM 10134 C CA . LYS D 4 1152 ? 132.440 77.151 112.011 1.00 116.15 1152 LYS A CA 1
ATOM 10135 C C . LYS D 4 1152 ? 132.146 76.561 113.390 1.00 115.27 1152 LYS A C 1
ATOM 10136 O O . LYS D 4 1152 ? 132.071 75.342 113.556 1.00 116.10 1152 LYS A O 1
ATOM 10142 N N . LYS D 4 1153 ? 131.971 77.421 114.391 1.00 102.15 1153 LYS A N 1
ATOM 10143 C CA . LYS D 4 1153 ? 131.597 76.994 115.732 1.00 100.81 1153 LYS A CA 1
ATOM 10144 C C . LYS D 4 1153 ? 130.471 77.879 116.239 1.00 102.55 1153 LYS A C 1
ATOM 10145 O O . LYS D 4 1153 ? 130.487 79.095 116.031 1.00 107.10 1153 LYS A O 1
ATOM 10151 N N . THR D 4 1154 ? 129.495 77.267 116.902 1.00 85.16 1154 THR A N 1
ATOM 10152 C CA . THR D 4 1154 ? 128.350 78.005 117.418 1.00 82.83 1154 THR A CA 1
ATOM 10153 C C . THR D 4 1154 ? 128.757 78.756 118.678 1.00 87.48 1154 THR A C 1
ATOM 10154 O O . THR D 4 1154 ? 129.176 78.144 119.666 1.00 84.77 1154 THR A O 1
ATOM 10158 N N . ILE D 4 1155 ? 128.647 80.082 118.639 1.00 82.74 1155 ILE A N 1
ATOM 10159 C CA . ILE D 4 1155 ? 128.878 80.937 119.790 1.00 78.52 1155 ILE A CA 1
ATOM 10160 C C . ILE D 4 1155 ? 127.732 81.938 119.883 1.00 78.03 1155 ILE A C 1
ATOM 10161 O O . ILE D 4 1155 ? 126.860 81.996 119.019 1.00 86.83 1155 ILE A O 1
ATOM 10166 N N . ARG D 4 1156 ? 127.743 82.727 120.952 1.00 67.78 1156 ARG A N 1
ATOM 10167 C CA . ARG D 4 1156 ? 126.735 83.748 121.180 1.00 69.38 1156 ARG A CA 1
ATOM 10168 C C . ARG D 4 1156 ? 127.417 85.075 121.467 1.00 74.85 1156 ARG A C 1
ATOM 10169 O O . ARG D 4 1156 ? 128.494 85.120 122.066 1.00 84.60 1156 ARG A O 1
ATOM 10177 N N . SER D 4 1157 ? 126.782 86.158 121.029 1.00 58.98 1157 SER A N 1
ATOM 10178 C CA . SER D 4 1157 ? 127.301 87.498 121.252 1.00 52.92 1157 SER A CA 1
ATOM 10179 C C . SER D 4 1157 ? 126.158 88.422 121.634 1.00 56.37 1157 SER A C 1
ATOM 10180 O O . SER D 4 1157 ? 125.019 88.241 121.199 1.00 63.75 1157 SER A O 1
ATOM 10183 N N . ILE D 4 1158 ? 126.474 89.415 122.456 1.00 66.56 1158 ILE A N 1
ATOM 10184 C CA . ILE D 4 1158 ? 125.507 90.405 122.912 1.00 68.03 1158 ILE A CA 1
ATOM 10185 C C . ILE D 4 1158 ? 125.716 91.665 122.087 1.00 64.62 1158 ILE A C 1
ATOM 10186 O O . ILE D 4 1158 ? 126.680 92.407 122.300 1.00 65.11 1158 ILE A O 1
ATOM 10191 N N . GLU D 4 1159 ? 124.813 91.911 121.145 1.00 65.38 1159 GLU A N 1
ATOM 10192 C CA . GLU D 4 1159 ? 124.866 93.082 120.288 1.00 69.39 1159 GLU A CA 1
ATOM 10193 C C . GLU D 4 1159 ? 123.842 94.109 120.748 1.00 75.68 1159 GLU A C 1
ATOM 10194 O O . GLU D 4 1159 ? 122.948 93.815 121.544 1.00 76.40 1159 GLU A O 1
ATOM 10200 N N . ASN D 4 1160 ? 123.981 95.326 120.235 1.00 66.96 1160 ASN A N 1
ATOM 10201 C CA . ASN D 4 1160 ? 123.148 96.444 120.645 1.00 59.17 1160 ASN A CA 1
ATOM 10202 C C . ASN D 4 1160 ? 122.219 96.866 119.516 1.00 66.14 1160 ASN A C 1
ATOM 10203 O O . ASN D 4 1160 ? 122.532 96.705 118.333 1.00 57.38 1160 ASN A O 1
ATOM 10208 N N . VAL D 4 1161 ? 121.066 97.405 119.900 1.00 70.38 1161 VAL A N 1
ATOM 10209 C CA . VAL D 4 1161 ? 120.101 97.973 118.964 1.00 61.53 1161 VAL A CA 1
ATOM 10210 C C . VAL D 4 1161 ? 120.271 99.490 118.996 1.00 69.48 1161 VAL A C 1
ATOM 10211 O O . VAL D 4 1161 ? 120.028 100.106 120.046 1.00 79.97 1161 VAL A O 1
ATOM 10215 N N . PRO D 4 1162 ? 120.688 100.123 117.903 1.00 49.77 1162 PRO A N 1
ATOM 10216 C CA . PRO D 4 1162 ? 120.878 101.575 117.917 1.00 47.14 1162 PRO A CA 1
ATOM 10217 C C . PRO D 4 1162 ? 119.570 102.313 118.161 1.00 50.15 1162 PRO A C 1
ATOM 10218 O O . PRO D 4 1162 ? 118.478 101.816 117.879 1.00 60.28 1162 PRO A O 1
ATOM 10222 N N . ILE D 4 1163 ? 119.697 103.524 118.710 1.00 48.90 1163 ILE A N 1
ATOM 10223 C CA . ILE D 4 1163 ? 118.520 104.339 118.989 1.00 52.60 1163 ILE A CA 1
ATOM 10224 C C . ILE D 4 1163 ? 117.804 104.716 117.700 1.00 56.06 1163 ILE A C 1
ATOM 10225 O O . ILE D 4 1163 ? 116.570 104.789 117.665 1.00 64.45 1163 ILE A O 1
ATOM 10230 N N . HIS D 4 1164 ? 118.547 104.947 116.622 1.00 47.75 1164 HIS A N 1
ATOM 10231 C CA . HIS D 4 1164 ? 117.940 105.323 115.353 1.00 45.08 1164 HIS A CA 1
ATOM 10232 C C . HIS D 4 1164 ? 117.337 104.141 114.604 1.00 58.46 1164 HIS A C 1
ATOM 10233 O O . HIS D 4 1164 ? 116.714 104.347 113.558 1.00 70.35 1164 HIS A O 1
ATOM 10240 N N . LEU D 4 1165 ? 117.502 102.919 115.108 1.00 57.88 1165 LEU A N 1
ATOM 10241 C CA . LEU D 4 1165 ? 116.912 101.734 114.498 1.00 54.87 1165 LEU A CA 1
ATOM 10242 C C . LEU D 4 1165 ? 115.964 101.013 115.446 1.00 56.60 1165 LEU A C 1
ATOM 10243 O O . LEU D 4 1165 ? 115.503 99.913 115.125 1.00 68.99 1165 LEU A O 1
ATOM 10248 N N . LYS D 4 1166 ? 115.659 101.607 116.599 1.00 71.22 1166 LYS A N 1
ATOM 10249 C CA . LYS D 4 1166 ? 114.941 100.897 117.653 1.00 68.49 1166 LYS A CA 1
ATOM 10250 C C . LYS D 4 1166 ? 113.533 100.507 117.219 1.00 69.04 1166 LYS A C 1
ATOM 10251 O O . LYS D 4 1166 ? 113.069 99.397 117.505 1.00 73.37 1166 LYS A O 1
ATOM 10257 N N . GLU D 4 1167 ? 112.833 101.408 116.528 1.00 73.97 1167 GLU A N 1
ATOM 10258 C CA . GLU D 4 1167 ? 111.415 101.188 116.260 1.00 78.50 1167 GLU A CA 1
ATOM 10259 C C . GLU D 4 1167 ? 111.195 100.057 115.262 1.00 80.57 1167 GLU A C 1
ATOM 10260 O O . GLU D 4 1167 ? 110.214 99.312 115.371 1.00 82.26 1167 GLU A O 1
ATOM 10266 N N . LYS D 4 1168 ? 112.086 99.911 114.286 1.00 77.70 1168 LYS A N 1
ATOM 10267 C CA . LYS D 4 1168 ? 111.957 98.875 113.273 1.00 78.04 1168 LYS A CA 1
ATOM 10268 C C . LYS D 4 1168 ? 112.740 97.614 113.616 1.00 81.11 1168 LYS A C 1
ATOM 10269 O O . LYS D 4 1168 ? 113.047 96.822 112.718 1.00 82.69 1168 LYS A O 1
ATOM 10275 N N . LEU D 4 1169 ? 113.070 97.409 114.888 1.00 70.34 1169 LEU A N 1
ATOM 10276 C CA . LEU D 4 1169 ? 113.860 96.260 115.316 1.00 51.93 1169 LEU A CA 1
ATOM 10277 C C . LEU D 4 1169 ? 113.284 95.680 116.602 1.00 58.50 1169 LEU A C 1
ATOM 10278 O O . LEU D 4 1169 ? 114.006 95.366 117.548 1.00 63.89 1169 LEU A O 1
ATOM 10283 N N . LYS D 4 1170 ? 111.962 95.536 116.650 1.00 71.18 1170 LYS A N 1
ATOM 10284 C CA . LYS D 4 1170 ? 111.290 95.072 117.857 1.00 73.30 1170 LYS A CA 1
ATOM 10285 C C . LYS D 4 1170 ? 111.027 93.574 117.873 1.00 72.69 1170 LYS A C 1
ATOM 10286 O O . LYS D 4 1170 ? 111.033 92.970 118.950 1.00 72.77 1170 LYS A O 1
ATOM 10292 N N . THR D 4 1171 ? 110.796 92.961 116.719 1.00 81.62 1171 THR A N 1
ATOM 10293 C CA . THR D 4 1171 ? 110.480 91.544 116.658 1.00 78.11 1171 THR A CA 1
ATOM 10294 C C . THR D 4 1171 ? 111.740 90.717 116.430 1.00 77.19 1171 THR A C 1
ATOM 10295 O O . THR D 4 1171 ? 112.756 91.206 115.932 1.00 81.53 1171 THR A O 1
ATOM 10299 N N . LYS D 4 1172 ? 111.656 89.440 116.807 1.00 80.60 1172 LYS A N 1
ATOM 10300 C CA . LYS D 4 1172 ? 112.795 88.543 116.657 1.00 83.64 1172 LYS A CA 1
ATOM 10301 C C . LYS D 4 1172 ? 113.149 88.337 115.190 1.00 82.44 1172 LYS A C 1
ATOM 10302 O O . LYS D 4 1172 ? 114.330 88.249 114.838 1.00 80.23 1172 LYS A O 1
ATOM 10308 N N . GLU D 4 1173 ? 112.139 88.259 114.320 1.00 85.32 1173 GLU A N 1
ATOM 10309 C CA . GLU D 4 1173 ? 112.403 88.127 112.891 1.00 84.83 1173 GLU A CA 1
ATOM 10310 C C . GLU D 4 1173 ? 113.091 89.368 112.339 1.00 86.02 1173 GLU A C 1
ATOM 10311 O O . GLU D 4 1173 ? 113.992 89.264 111.498 1.00 83.60 1173 GLU A O 1
ATOM 10317 N N . GLU D 4 1174 ? 112.671 90.552 112.790 1.00 83.27 1174 GLU A N 1
ATOM 10318 C CA . GLU D 4 1174 ? 113.342 91.782 112.382 1.00 73.03 1174 GLU A CA 1
ATOM 10319 C C . GLU D 4 1174 ? 114.781 91.811 112.876 1.00 79.49 1174 GLU A C 1
ATOM 10320 O O . GLU D 4 1174 ? 115.689 92.220 112.143 1.00 80.53 1174 GLU A O 1
ATOM 10326 N N . LEU D 4 1175 ? 115.005 91.390 114.123 1.00 76.59 1175 LEU A N 1
ATOM 10327 C CA . LEU D 4 1175 ? 116.358 91.367 114.668 1.00 74.49 1175 LEU A CA 1
ATOM 10328 C C . LEU D 4 1175 ? 117.240 90.373 113.924 1.00 79.66 1175 LEU A C 1
ATOM 10329 O O . LEU D 4 1175 ? 118.407 90.664 113.642 1.00 79.10 1175 LEU A O 1
ATOM 10334 N N . GLU D 4 1176 ? 116.700 89.196 113.598 1.00 77.09 1176 GLU A N 1
ATOM 10335 C CA . GLU D 4 1176 ? 117.477 88.205 112.860 1.00 76.75 1176 GLU A CA 1
ATOM 10336 C C . GLU D 4 1176 ? 117.876 88.725 111.487 1.00 82.57 1176 GLU A C 1
ATOM 10337 O O . GLU D 4 1176 ? 119.001 88.494 111.030 1.00 82.56 1176 GLU A O 1
ATOM 10343 N N . HIS D 4 1177 ? 116.963 89.420 110.809 1.00 78.05 1177 HIS A N 1
ATOM 10344 C CA . HIS D 4 1177 ? 117.296 90.014 109.520 1.00 78.72 1177 HIS A CA 1
ATOM 10345 C C . HIS D 4 1177 ? 118.360 91.094 109.671 1.00 78.58 1177 HIS A C 1
ATOM 10346 O O . HIS D 4 1177 ? 119.230 91.241 108.807 1.00 80.37 1177 HIS A O 1
ATOM 10353 N N . TYR D 4 1178 ? 118.301 91.862 110.761 1.00 66.35 1178 TYR A N 1
ATOM 10354 C CA . TYR D 4 1178 ? 119.311 92.887 111.005 1.00 64.72 1178 TYR A CA 1
ATOM 10355 C C . TYR D 4 1178 ? 120.692 92.273 111.180 1.00 78.18 1178 TYR A C 1
ATOM 10356 O O . TYR D 4 1178 ? 121.682 92.791 110.651 1.00 77.66 1178 TYR A O 1
ATOM 10365 N N . CYS D 4 1179 ? 120.779 91.168 111.925 1.00 80.11 1179 CYS A N 1
ATOM 10366 C CA . CYS D 4 1179 ? 122.063 90.502 112.118 1.00 73.32 1179 CYS A CA 1
ATOM 10367 C C . CYS D 4 1179 ? 122.606 89.948 110.809 1.00 76.34 1179 CYS A C 1
ATOM 10368 O O . CYS D 4 1179 ? 123.807 90.053 110.535 1.00 78.81 1179 CYS A O 1
ATOM 10371 N N . ALA D 4 1180 ? 121.739 89.349 109.991 1.00 77.39 1180 ALA A N 1
ATOM 10372 C CA . ALA D 4 1180 ? 122.197 88.701 108.767 1.00 79.21 1180 ALA A CA 1
ATOM 10373 C C . ALA D 4 1180 ? 122.773 89.705 107.777 1.00 83.77 1180 ALA A C 1
ATOM 10374 O O . ALA D 4 1180 ? 123.809 89.445 107.156 1.00 80.87 1180 ALA A O 1
ATOM 10376 N N . GLN D 4 1181 ? 122.122 90.856 107.616 1.00 86.76 1181 GLN A N 1
ATOM 10377 C CA . GLN D 4 1181 ? 122.512 91.794 106.571 1.00 86.31 1181 GLN A CA 1
ATOM 10378 C C . GLN D 4 1181 ? 123.473 92.866 107.072 1.00 84.83 1181 GLN A C 1
ATOM 10379 O O . GLN D 4 1181 ? 124.510 93.111 106.448 1.00 92.66 1181 GLN A O 1
ATOM 10385 N N . VAL D 4 1182 ? 123.151 93.512 108.187 1.00 75.52 1182 VAL A N 1
ATOM 10386 C CA . VAL D 4 1182 ? 123.962 94.624 108.672 1.00 80.09 1182 VAL A CA 1
ATOM 10387 C C . VAL D 4 1182 ? 125.113 94.141 109.541 1.00 80.22 1182 VAL A C 1
ATOM 10388 O O . VAL D 4 1182 ? 126.273 94.475 109.291 1.00 82.98 1182 VAL A O 1
ATOM 10392 N N . LEU D 4 1183 ? 124.817 93.349 110.573 1.00 79.95 1183 LEU A N 1
ATOM 10393 C CA . LEU D 4 1183 ? 125.878 92.878 111.457 1.00 83.16 1183 LEU A CA 1
ATOM 10394 C C . LEU D 4 1183 ? 126.770 91.853 110.771 1.00 76.13 1183 LEU A C 1
ATOM 10395 O O . LEU D 4 1183 ? 127.954 91.741 111.108 1.00 70.60 1183 LEU A O 1
ATOM 10400 N N . GLY D 4 1184 ? 126.230 91.102 109.817 1.00 74.80 1184 GLY A N 1
ATOM 10401 C CA . GLY D 4 1184 ? 127.012 90.118 109.097 1.00 72.92 1184 GLY A CA 1
ATOM 10402 C C . GLY D 4 1184 ? 127.239 88.849 109.890 1.00 78.20 1184 GLY A C 1
ATOM 10403 O O . GLY D 4 1184 ? 128.384 88.440 110.104 1.00 78.46 1184 GLY A O 1
ATOM 10404 N N . MET D 4 1185 ? 126.158 88.215 110.328 1.00 87.51 1185 MET A N 1
ATOM 10405 C CA . MET D 4 1185 ? 126.225 87.003 111.128 1.00 83.64 1185 MET A CA 1
ATOM 10406 C C . MET D 4 1185 ? 125.785 85.814 110.287 1.00 87.30 1185 MET A C 1
ATOM 10407 O O . MET D 4 1185 ? 124.862 85.924 109.475 1.00 91.00 1185 MET A O 1
ATOM 10412 N N . VAL D 4 1186 ? 126.447 84.680 110.484 1.00 85.11 1186 VAL A N 1
ATOM 10413 C CA . VAL D 4 1186 ? 126.129 83.461 109.753 1.00 80.21 1186 VAL A CA 1
ATOM 10414 C C . VAL D 4 1186 ? 125.105 82.674 110.558 1.00 80.60 1186 VAL A C 1
ATOM 10415 O O . VAL D 4 1186 ? 125.360 82.304 111.709 1.00 85.20 1186 VAL A O 1
ATOM 10419 N N . GLN D 4 1187 ? 123.949 82.420 109.952 1.00 90.61 1187 GLN A N 1
ATOM 10420 C CA . GLN D 4 1187 ? 122.848 81.711 110.591 1.00 89.98 1187 GLN A CA 1
ATOM 10421 C C . GLN D 4 1187 ? 122.478 82.322 111.947 1.00 89.33 1187 GLN A C 1
ATOM 10422 O O . GLN D 4 1187 ? 122.582 81.658 112.981 1.00 90.18 1187 GLN A O 1
ATOM 10428 N N . PRO D 4 1188 ? 122.048 83.583 111.973 1.00 83.84 1188 PRO A N 1
ATOM 10429 C CA . PRO D 4 1188 ? 121.696 84.204 113.251 1.00 81.48 1188 PRO A CA 1
ATOM 10430 C C . PRO D 4 1188 ? 120.470 83.556 113.870 1.00 85.92 1188 PRO A C 1
ATOM 10431 O O . PRO D 4 1188 ? 119.584 83.052 113.177 1.00 84.20 1188 PRO A O 1
ATOM 10435 N N . ASP D 4 1189 ? 120.432 83.574 115.200 1.00 90.14 1189 ASP A N 1
ATOM 10436 C CA . ASP D 4 1189 ? 119.310 83.013 115.948 1.00 89.99 1189 ASP A CA 1
ATOM 10437 C C . ASP D 4 1189 ? 119.140 83.869 117.199 1.00 89.62 1189 ASP A C 1
ATOM 10438 O O . ASP D 4 1189 ? 119.822 83.643 118.202 1.00 99.23 1189 ASP A O 1
ATOM 10443 N N . VAL D 4 1190 ? 118.234 84.841 117.132 1.00 72.01 1190 VAL A N 1
ATOM 10444 C CA . VAL D 4 1190 ? 118.025 85.750 118.252 1.00 64.01 1190 VAL A CA 1
ATOM 10445 C C . VAL D 4 1190 ? 117.346 84.994 119.384 1.00 71.85 1190 VAL A C 1
ATOM 10446 O O . VAL D 4 1190 ? 116.210 84.526 119.248 1.00 77.02 1190 VAL A O 1
ATOM 10450 N N . ARG D 4 1191 ? 118.044 84.872 120.511 1.00 71.28 1191 ARG A N 1
ATOM 10451 C CA . ARG D 4 1191 ? 117.518 84.172 121.673 1.00 69.83 1191 ARG A CA 1
ATOM 10452 C C . ARG D 4 1191 ? 116.809 85.113 122.636 1.00 81.48 1191 ARG A C 1
ATOM 10453 O O . ARG D 4 1191 ? 115.818 84.727 123.264 1.00 85.38 1191 ARG A O 1
ATOM 10461 N N . LEU D 4 1192 ? 117.302 86.342 122.766 1.00 72.70 1192 LEU A N 1
ATOM 10462 C CA . LEU D 4 1192 ? 116.672 87.371 123.580 1.00 64.23 1192 LEU A CA 1
ATOM 10463 C C . LEU D 4 1192 ? 116.533 88.626 122.737 1.00 68.32 1192 LEU A C 1
ATOM 10464 O O . LEU D 4 1192 ? 117.475 89.012 122.039 1.00 79.03 1192 LEU A O 1
ATOM 10469 N N . THR D 4 1193 ? 115.365 89.260 122.801 1.00 72.17 1193 THR A N 1
ATOM 10470 C CA . THR D 4 1193 ? 115.105 90.432 121.975 1.00 75.63 1193 THR A CA 1
ATOM 10471 C C . THR D 4 1193 ? 115.388 91.743 122.692 1.00 78.66 1193 THR A C 1
ATOM 10472 O O . THR D 4 1193 ? 115.582 92.769 122.030 1.00 84.71 1193 THR A O 1
ATOM 10476 N N . ARG D 4 1194 ? 115.418 91.743 124.022 1.00 61.69 1194 ARG A N 1
ATOM 10477 C CA . ARG D 4 1194 ? 115.615 92.972 124.785 1.00 57.92 1194 ARG A CA 1
ATOM 10478 C C . ARG D 4 1194 ? 116.452 92.670 126.018 1.00 64.30 1194 ARG A C 1
ATOM 10479 O O . ARG D 4 1194 ? 115.951 92.090 126.986 1.00 70.11 1194 ARG A O 1
ATOM 10487 N N . ILE D 4 1195 ? 117.721 93.061 125.982 1.00 56.32 1195 ILE A N 1
ATOM 10488 C CA . ILE D 4 1195 ? 118.535 93.144 127.190 1.00 49.59 1195 ILE A CA 1
ATOM 10489 C C . ILE D 4 1195 ? 118.754 94.627 127.455 1.00 60.21 1195 ILE A C 1
ATOM 10490 O O . ILE D 4 1195 ? 119.553 95.269 126.759 1.00 58.44 1195 ILE A O 1
ATOM 10495 N N . PRO D 4 1196 ? 118.064 95.212 128.427 1.00 61.98 1196 PRO A N 1
ATOM 10496 C CA . PRO D 4 1196 ? 118.125 96.667 128.608 1.00 48.38 1196 PRO A CA 1
ATOM 10497 C C . PRO D 4 1196 ? 119.499 97.165 129.021 1.00 52.39 1196 PRO A C 1
ATOM 10498 O O . PRO D 4 1196 ? 120.400 96.371 129.305 1.00 64.46 1196 PRO A O 1
ATOM 10502 N N . MET D 4 1197 ? 119.669 98.482 129.055 1.00 58.03 1197 MET A N 1
ATOM 10503 C CA . MET D 4 1197 ? 120.899 99.067 129.560 1.00 56.19 1197 MET A CA 1
ATOM 10504 C C . MET D 4 1197 ? 120.939 98.969 131.078 1.00 52.19 1197 MET A C 1
ATOM 10505 O O . MET D 4 1197 ? 119.909 99.038 131.753 1.00 63.33 1197 MET A O 1
ATOM 10510 N N . TYR D 4 1198 ? 122.149 98.804 131.610 1.00 43.23 1198 TYR A N 1
ATOM 10511 C CA . TYR D 4 1198 ? 122.364 98.587 133.041 1.00 49.88 1198 TYR A CA 1
ATOM 10512 C C . TYR D 4 1198 ? 121.599 97.364 133.537 1.00 55.38 1198 TYR A C 1
ATOM 10513 O O . TYR D 4 1198 ? 121.037 97.361 134.633 1.00 69.13 1198 TYR A O 1
ATOM 10522 N N . SER D 4 1199 ? 121.575 96.315 132.721 1.00 41.19 1199 SER A N 1
ATOM 10523 C CA . SER D 4 1199 ? 120.976 95.055 133.127 1.00 53.15 1199 SER A CA 1
ATOM 10524 C C . SER D 4 1199 ? 121.973 94.241 133.938 1.00 51.69 1199 SER A C 1
ATOM 10525 O O . SER D 4 1199 ? 123.160 94.180 133.608 1.00 55.10 1199 SER A O 1
ATOM 10528 N N . LEU D 4 1200 ? 121.485 93.620 135.008 1.00 60.44 1200 LEU A N 1
ATOM 10529 C CA . LEU D 4 1200 ? 122.349 92.831 135.873 1.00 49.94 1200 LEU A CA 1
ATOM 10530 C C . LEU D 4 1200 ? 122.851 91.589 135.150 1.00 56.16 1200 LEU A C 1
ATOM 10531 O O . LEU D 4 1200 ? 122.102 90.919 134.437 1.00 61.90 1200 LEU A O 1
ATOM 10536 N N . LEU D 4 1201 ? 124.132 91.285 135.338 1.00 54.09 1201 LEU A N 1
ATOM 10537 C CA . LEU D 4 1201 ? 124.736 90.083 134.781 1.00 42.81 1201 LEU A CA 1
ATOM 10538 C C . LEU D 4 1201 ? 125.539 89.391 135.868 1.00 57.57 1201 LEU A C 1
ATOM 10539 O O . LEU D 4 1201 ? 126.222 90.055 136.653 1.00 70.34 1201 LEU A O 1
ATOM 10544 N N . LEU D 4 1202 ? 125.455 88.067 135.915 1.00 52.96 1202 LEU A N 1
ATOM 10545 C CA . LEU D 4 1202 ? 126.246 87.257 136.838 1.00 49.06 1202 LEU A CA 1
ATOM 10546 C C . LEU D 4 1202 ? 127.281 86.511 136.008 1.00 50.12 1202 LEU A C 1
ATOM 10547 O O . LEU D 4 1202 ? 126.964 85.525 135.341 1.00 76.49 1202 LEU A O 1
ATOM 10552 N N . ILE D 4 1203 ? 128.521 86.989 136.041 1.00 51.94 1203 ILE A N 1
ATOM 10553 C CA . ILE D 4 1203 ? 129.603 86.432 135.240 1.00 62.26 1203 ILE A CA 1
ATOM 10554 C C . ILE D 4 1203 ? 130.681 85.924 136.184 1.00 67.02 1203 ILE A C 1
ATOM 10555 O O . ILE D 4 1203 ? 131.289 86.710 136.921 1.00 74.47 1203 ILE A O 1
ATOM 10560 N N . ASP D 4 1204 ? 130.918 84.611 136.157 1.00 70.23 1204 ASP A N 1
ATOM 10561 C CA . ASP D 4 1204 ? 131.975 83.977 136.943 1.00 77.75 1204 ASP A CA 1
ATOM 10562 C C . ASP D 4 1204 ? 131.842 84.301 138.429 1.00 83.98 1204 ASP A C 1
ATOM 10563 O O . ASP D 4 1204 ? 132.834 84.485 139.135 1.00 83.82 1204 ASP A O 1
ATOM 10568 N N . GLY D 4 1205 ? 130.603 84.375 138.907 1.00 81.51 1205 GLY A N 1
ATOM 10569 C CA . GLY D 4 1205 ? 130.329 84.632 140.300 1.00 82.96 1205 GLY A CA 1
ATOM 10570 C C . GLY D 4 1205 ? 130.260 86.094 140.681 1.00 84.09 1205 GLY A C 1
ATOM 10571 O O . GLY D 4 1205 ? 129.746 86.412 141.758 1.00 89.85 1205 GLY A O 1
ATOM 10572 N N . TYR D 4 1206 ? 130.744 86.991 139.829 1.00 73.98 1206 TYR A N 1
ATOM 10573 C CA . TYR D 4 1206 ? 130.729 88.422 140.094 1.00 65.83 1206 TYR A CA 1
ATOM 10574 C C . TYR D 4 1206 ? 129.553 89.071 139.378 1.00 70.76 1206 TYR A C 1
ATOM 10575 O O . TYR D 4 1206 ? 129.233 88.717 138.240 1.00 83.02 1206 TYR A O 1
ATOM 10584 N N . TYR D 4 1207 ? 128.908 90.018 140.052 1.00 66.63 1207 TYR A N 1
ATOM 10585 C CA . TYR D 4 1207 ? 127.775 90.744 139.497 1.00 53.09 1207 TYR A CA 1
ATOM 10586 C C . TYR D 4 1207 ? 128.248 92.055 138.884 1.00 62.49 1207 TYR A C 1
ATOM 10587 O O . TYR D 4 1207 ? 129.057 92.772 139.478 1.00 74.20 1207 TYR A O 1
ATOM 10596 N N . TYR D 4 1208 ? 127.735 92.367 137.697 1.00 48.83 1208 TYR A N 1
ATOM 10597 C CA . TYR D 4 1208 ? 128.097 93.581 136.981 1.00 53.19 1208 TYR A CA 1
ATOM 10598 C C . TYR D 4 1208 ? 126.834 94.298 136.520 1.00 53.37 1208 TYR A C 1
ATOM 10599 O O . TYR D 4 1208 ? 125.711 93.878 136.808 1.00 61.63 1208 TYR A O 1
ATOM 10608 N N . TYR D 4 1209 ? 127.033 95.401 135.801 1.00 57.69 1209 TYR A N 1
ATOM 10609 C CA . TYR D 4 1209 ? 125.968 96.112 135.106 1.00 58.74 1209 TYR A CA 1
ATOM 10610 C C . TYR D 4 1209 ? 126.375 96.265 133.651 1.00 55.65 1209 TYR A C 1
ATOM 10611 O O . TYR D 4 1209 ? 127.498 96.686 133.365 1.00 64.69 1209 TYR A O 1
ATOM 10620 N N . LEU D 4 1210 ? 125.474 95.927 132.737 1.00 50.84 1210 LEU A N 1
ATOM 10621 C CA . LEU D 4 1210 ? 125.728 96.130 131.312 1.00 42.75 1210 LEU A CA 1
ATOM 10622 C C . LEU D 4 1210 ? 125.404 97.582 130.993 1.00 57.05 1210 LEU A C 1
ATOM 10623 O O . LEU D 4 1210 ? 124.294 97.921 130.586 1.00 76.98 1210 LEU A O 1
ATOM 10628 N N . THR D 4 1211 ? 126.392 98.455 131.181 1.00 42.97 1211 THR A N 1
ATOM 10629 C CA . THR D 4 1211 ? 126.150 99.886 131.039 1.00 47.80 1211 THR A CA 1
ATOM 10630 C C . THR D 4 1211 ? 126.095 100.305 129.576 1.00 52.98 1211 THR A C 1
ATOM 10631 O O . THR D 4 1211 ? 125.133 100.947 129.143 1.00 69.41 1211 THR A O 1
ATOM 10635 N N . GLY D 4 1212 ? 127.109 99.960 128.805 1.00 45.75 1212 GLY A N 1
ATOM 10636 C CA . GLY D 4 1212 ? 127.185 100.356 127.405 1.00 33.43 1212 GLY A CA 1
ATOM 10637 C C . GLY D 4 1212 ? 128.030 99.403 126.617 1.00 50.41 1212 GLY A C 1
ATOM 10638 O O . GLY D 4 1212 ? 127.934 98.182 126.796 1.00 68.47 1212 GLY A O 1
ATOM 10639 N N . ARG D 4 1213 ? 128.866 99.946 125.737 1.00 39.20 1213 ARG A N 1
ATOM 10640 C CA . ARG D 4 1213 ? 129.735 99.126 124.910 1.00 41.25 1213 ARG A CA 1
ATOM 10641 C C . ARG D 4 1213 ? 131.014 99.894 124.621 1.00 41.61 1213 ARG A C 1
ATOM 10642 O O . ARG D 4 1213 ? 131.031 101.127 124.626 1.00 54.12 1213 ARG A O 1
ATOM 10650 N N . THR D 4 1214 ? 132.089 99.147 124.375 1.00 59.28 1214 THR A N 1
ATOM 10651 C CA . THR D 4 1214 ? 133.417 99.704 124.121 1.00 61.72 1214 THR A CA 1
ATOM 10652 C C . THR D 4 1214 ? 133.934 99.073 122.834 1.00 63.02 1214 THR A C 1
ATOM 10653 O O . THR D 4 1214 ? 134.681 98.093 122.877 1.00 77.70 1214 THR A O 1
ATOM 10657 N N . GLY D 4 1215 ? 133.554 99.643 121.696 1.00 55.21 1215 GLY A N 1
ATOM 10658 C CA . GLY D 4 1215 ? 133.948 99.078 120.423 1.00 67.57 1215 GLY A CA 1
ATOM 10659 C C . GLY D 4 1215 ? 133.474 97.649 120.268 1.00 70.76 1215 GLY A C 1
ATOM 10660 O O . GLY D 4 1215 ? 132.279 97.396 120.093 1.00 72.05 1215 GLY A O 1
ATOM 10661 N N . GLY D 4 1216 ? 134.405 96.704 120.335 1.00 69.15 1216 GLY A N 1
ATOM 10662 C CA . GLY D 4 1216 ? 134.097 95.292 120.290 1.00 68.10 1216 GLY A CA 1
ATOM 10663 C C . GLY D 4 1216 ? 133.894 94.640 121.639 1.00 70.91 1216 GLY A C 1
ATOM 10664 O O . GLY D 4 1216 ? 133.854 93.406 121.712 1.00 76.93 1216 GLY A O 1
ATOM 10665 N N . ASN D 4 1217 ? 133.771 95.417 122.706 1.00 66.56 1217 ASN A N 1
ATOM 10666 C CA . ASN D 4 1217 ? 133.619 94.908 124.061 1.00 66.81 1217 ASN A CA 1
ATOM 10667 C C . ASN D 4 1217 ? 132.285 95.366 124.640 1.00 68.75 1217 ASN A C 1
ATOM 10668 O O . ASN D 4 1217 ? 131.456 95.967 123.955 1.00 70.52 1217 ASN A O 1
ATOM 10673 N N . LEU D 4 1218 ? 132.084 95.067 125.921 1.00 55.90 1218 LEU A N 1
ATOM 10674 C CA . LEU D 4 1218 ? 130.897 95.487 126.658 1.00 53.03 1218 LEU A CA 1
ATOM 10675 C C . LEU D 4 1218 ? 131.357 96.139 127.951 1.00 63.15 1218 LEU A C 1
ATOM 10676 O O . LEU D 4 1218 ? 131.943 95.472 128.809 1.00 69.97 1218 LEU A O 1
ATOM 10681 N N . SER D 4 1219 ? 131.098 97.435 128.094 1.00 58.46 1219 SER A N 1
ATOM 10682 C CA . SER D 4 1219 ? 131.468 98.137 129.314 1.00 43.73 1219 SER A CA 1
ATOM 10683 C C . SER D 4 1219 ? 130.627 97.635 130.477 1.00 48.65 1219 SER A C 1
ATOM 10684 O O . SER D 4 1219 ? 129.406 97.498 130.360 1.00 53.26 1219 SER A O 1
ATOM 10687 N N . LEU D 4 1220 ? 131.279 97.358 131.601 1.00 49.65 1220 LEU A N 1
ATOM 10688 C CA . LEU D 4 1220 ? 130.604 96.849 132.782 1.00 53.96 1220 LEU A CA 1
ATOM 10689 C C . LEU D 4 1220 ? 130.964 97.702 133.987 1.00 60.99 1220 LEU A C 1
ATOM 10690 O O . LEU D 4 1220 ? 132.039 98.302 134.047 1.00 73.32 1220 LEU A O 1
ATOM 10695 N N . SER D 4 1221 ? 130.050 97.747 134.948 1.00 51.61 1221 SER A N 1
ATOM 10696 C CA . SER D 4 1221 ? 130.256 98.470 136.191 1.00 58.43 1221 SER A CA 1
ATOM 10697 C C . SER D 4 1221 ? 129.956 97.541 137.353 1.00 66.27 1221 SER A C 1
ATOM 10698 O O . SER D 4 1221 ? 129.159 96.609 137.221 1.00 69.19 1221 SER A O 1
ATOM 10701 N N . ASN D 4 1222 ? 130.601 97.796 138.486 1.00 76.21 1222 ASN A N 1
ATOM 10702 C CA . ASN D 4 1222 ? 130.425 96.945 139.652 1.00 65.69 1222 ASN A CA 1
ATOM 10703 C C . ASN D 4 1222 ? 128.975 96.967 140.112 1.00 71.10 1222 ASN A C 1
ATOM 10704 O O . ASN D 4 1222 ? 128.354 98.029 140.207 1.00 85.46 1222 ASN A O 1
ATOM 10709 N N . ALA D 4 1223 ? 128.431 95.783 140.384 1.00 57.51 1223 ALA A N 1
ATOM 10710 C CA . ALA D 4 1223 ? 127.087 95.649 140.928 1.00 61.94 1223 ALA A CA 1
ATOM 10711 C C . ALA D 4 1223 ? 127.106 95.032 142.319 1.00 78.99 1223 ALA A C 1
ATOM 10712 O O . ALA D 4 1223 ? 126.046 94.751 142.885 1.00 86.22 1223 ALA A O 1
ATOM 10714 N N . VAL D 4 1224 ? 128.293 94.819 142.878 1.00 74.22 1224 VAL A N 1
ATOM 10715 C CA . VAL D 4 1224 ? 128.465 94.222 144.195 1.00 65.51 1224 VAL A CA 1
ATOM 10716 C C . VAL D 4 1224 ? 128.736 95.340 145.189 1.00 67.00 1224 VAL A C 1
ATOM 10717 O O . VAL D 4 1224 ? 129.437 96.306 144.868 1.00 73.66 1224 VAL A O 1
ATOM 10721 N N . GLU D 4 1225 ? 128.176 95.214 146.388 1.00 84.32 1225 GLU A N 1
ATOM 10722 C CA . GLU D 4 1225 ? 128.332 96.221 147.428 1.00 88.89 1225 GLU A CA 1
ATOM 10723 C C . GLU D 4 1225 ? 129.474 95.846 148.364 1.00 91.42 1225 GLU A C 1
ATOM 10724 O O . GLU D 4 1225 ? 129.526 94.722 148.871 1.00 92.51 1225 GLU A O 1
ATOM 10730 N N . LEU D 4 1226 ? 130.383 96.790 148.588 1.00 83.42 1226 LEU A N 1
ATOM 10731 C CA . LEU D 4 1226 ? 131.410 96.607 149.602 1.00 79.01 1226 LEU A CA 1
ATOM 10732 C C . LEU D 4 1226 ? 130.795 96.673 150.992 1.00 75.44 1226 LEU A C 1
ATOM 10733 O O . LEU D 4 1226 ? 129.863 97.438 151.249 1.00 76.93 1226 LEU A O 1
ATOM 10738 N N . CYS D 4 1227 ? 131.327 95.857 151.898 1.00 84.86 1227 CYS A N 1
ATOM 10739 C CA . CYS D 4 1227 ? 130.842 95.812 153.274 1.00 95.19 1227 CYS A CA 1
ATOM 10740 C C . CYS D 4 1227 ? 132.041 95.752 154.207 1.00 95.29 1227 CYS A C 1
ATOM 10741 O O . CYS D 4 1227 ? 132.619 94.680 154.412 1.00 97.87 1227 CYS A O 1
ATOM 10744 N N . LEU D 4 1228 ? 132.407 96.894 154.770 1.00 84.25 1228 LEU A N 1
ATOM 10745 C CA . LEU D 4 1228 ? 133.468 97.002 155.751 1.00 86.44 1228 LEU A CA 1
ATOM 10746 C C . LEU D 4 1228 ? 132.881 97.049 157.154 1.00 90.43 1228 LEU A C 1
ATOM 10747 O O . LEU D 4 1228 ? 131.732 97.464 157.343 1.00 88.31 1228 LEU A O 1
ATOM 10752 N N . PRO D 4 1229 ? 133.637 96.619 158.165 1.00 102.58 1229 PRO A N 1
ATOM 10753 C CA . PRO D 4 1229 ? 133.100 96.590 159.530 1.00 103.63 1229 PRO A CA 1
ATOM 10754 C C . PRO D 4 1229 ? 132.687 97.976 160.004 1.00 107.32 1229 PRO A C 1
ATOM 10755 O O . PRO D 4 1229 ? 133.241 98.993 159.582 1.00 107.45 1229 PRO A O 1
ATOM 10759 N N . ALA D 4 1230 ? 131.693 98.001 160.896 1.00 107.57 1230 ALA A N 1
ATOM 10760 C CA . ALA D 4 1230 ? 131.056 99.240 161.326 1.00 108.04 1230 ALA A CA 1
ATOM 10761 C C . ALA D 4 1230 ? 132.027 100.244 161.933 1.00 109.18 1230 ALA A C 1
ATOM 10762 O O . ALA D 4 1230 ? 131.738 101.444 161.907 1.00 105.63 1230 ALA A O 1
ATOM 10764 N N . LYS D 4 1231 ? 133.157 99.795 162.476 1.00 113.79 1231 LYS A N 1
ATOM 10765 C CA . LYS D 4 1231 ? 134.139 100.723 163.021 1.00 113.85 1231 LYS A CA 1
ATOM 10766 C C . LYS D 4 1231 ? 134.840 101.520 161.927 1.00 115.82 1231 LYS A C 1
ATOM 10767 O O . LYS D 4 1231 ? 135.095 102.717 162.100 1.00 113.35 1231 LYS A O 1
ATOM 10773 N N . GLU D 4 1232 ? 135.142 100.884 160.793 1.00 112.57 1232 GLU A N 1
ATOM 10774 C CA . GLU D 4 1232 ? 135.783 101.591 159.690 1.00 111.87 1232 GLU A CA 1
ATOM 10775 C C . GLU D 4 1232 ? 134.809 102.441 158.888 1.00 113.31 1232 GLU A C 1
ATOM 10776 O O . GLU D 4 1232 ? 135.252 103.195 158.016 1.00 115.58 1232 GLU A O 1
ATOM 10782 N N . GLN D 4 1233 ? 133.505 102.334 159.149 1.00 113.06 1233 GLN A N 1
ATOM 10783 C CA . GLN D 4 1233 ? 132.555 103.241 158.514 1.00 114.94 1233 GLN A CA 1
ATOM 10784 C C . GLN D 4 1233 ? 132.805 104.680 158.942 1.00 117.83 1233 GLN A C 1
ATOM 10785 O O . GLN D 4 1233 ? 132.742 105.602 158.120 1.00 116.00 1233 GLN A O 1
ATOM 10791 N N . ALA D 4 1234 ? 133.088 104.892 160.230 1.00 114.20 1234 ALA A N 1
ATOM 10792 C CA . ALA D 4 1234 ? 133.332 106.241 160.726 1.00 107.92 1234 ALA A CA 1
ATOM 10793 C C . ALA D 4 1234 ? 134.611 106.826 160.144 1.00 110.38 1234 ALA A C 1
ATOM 10794 O O . ALA D 4 1234 ? 134.659 108.017 159.813 1.00 113.48 1234 ALA A O 1
ATOM 10796 N N . HIS D 4 1235 ? 135.658 106.010 160.013 1.00 103.88 1235 HIS A N 1
ATOM 10797 C CA . HIS D 4 1235 ? 136.923 106.515 159.489 1.00 105.16 1235 HIS A CA 1
ATOM 10798 C C . HIS D 4 1235 ? 136.793 106.947 158.032 1.00 109.60 1235 HIS A C 1
ATOM 10799 O O . HIS D 4 1235 ? 137.353 107.975 157.634 1.00 109.08 1235 HIS A O 1
ATOM 10806 N N . ILE D 4 1236 ? 136.067 106.175 157.218 1.00 109.42 1236 ILE A N 1
ATOM 10807 C CA . ILE D 4 1236 ? 135.867 106.552 155.820 1.00 104.56 1236 ILE A CA 1
ATOM 10808 C C . ILE D 4 1236 ? 135.073 107.848 155.727 1.00 105.92 1236 ILE A C 1
ATOM 10809 O O . ILE D 4 1236 ? 135.405 108.741 154.937 1.00 109.06 1236 ILE A O 1
ATOM 10814 N N . ARG D 4 1237 ? 134.008 107.968 156.526 1.00 108.04 1237 ARG A N 1
ATOM 10815 C CA . ARG D 4 1237 ? 133.273 109.227 156.595 1.00 108.74 1237 ARG A CA 1
ATOM 10816 C C . ARG D 4 1237 ? 134.188 110.378 156.984 1.00 110.28 1237 ARG A C 1
ATOM 10817 O O . ARG D 4 1237 ? 134.022 111.497 156.489 1.00 115.65 1237 ARG A O 1
ATOM 10825 N N . MET D 4 1238 ? 135.155 110.126 157.866 1.00 108.22 1238 MET A N 1
ATOM 10826 C CA . MET D 4 1238 ? 136.093 111.157 158.291 1.00 111.04 1238 MET A CA 1
ATOM 10827 C C . MET D 4 1238 ? 137.215 111.366 157.284 1.00 109.58 1238 MET A C 1
ATOM 10828 O O . MET D 4 1238 ? 137.752 112.475 157.194 1.00 112.16 1238 MET A O 1
ATOM 10833 N N . ILE D 4 1239 ? 137.564 110.343 156.502 1.00 101.89 1239 ILE A N 1
ATOM 10834 C CA . ILE D 4 1239 ? 138.584 110.517 155.472 1.00 102.67 1239 ILE A CA 1
ATOM 10835 C C . ILE D 4 1239 ? 138.083 111.454 154.378 1.00 100.95 1239 ILE A C 1
ATOM 10836 O O . ILE D 4 1239 ? 138.834 112.294 153.868 1.00 108.61 1239 ILE A O 1
ATOM 10841 N N . SER D 4 1240 ? 136.802 111.345 154.020 1.00 99.98 1240 SER A N 1
ATOM 10842 C CA . SER D 4 1240 ? 136.269 112.142 152.918 1.00 104.61 1240 SER A CA 1
ATOM 10843 C C . SER D 4 1240 ? 136.358 113.634 153.213 1.00 106.81 1240 SER A C 1
ATOM 10844 O O . SER D 4 1240 ? 136.658 114.433 152.318 1.00 105.41 1240 SER A O 1
ATOM 10847 N N . LYS D 4 1241 ? 136.094 114.030 154.460 1.00 113.92 1241 LYS A N 1
ATOM 10848 C CA . LYS D 4 1241 ? 136.121 115.447 154.808 1.00 109.38 1241 LYS A CA 1
ATOM 10849 C C . LYS D 4 1241 ? 137.519 116.034 154.650 1.00 110.84 1241 LYS A C 1
ATOM 10850 O O . LYS D 4 1241 ? 137.672 117.168 154.182 1.00 115.58 1241 LYS A O 1
ATOM 10856 N N . ILE D 4 1242 ? 138.551 115.282 155.038 1.00 104.40 1242 ILE A N 1
ATOM 10857 C CA . ILE D 4 1242 ? 139.921 115.750 154.835 1.00 106.03 1242 ILE A CA 1
ATOM 10858 C C . ILE D 4 1242 ? 140.225 115.874 153.347 1.00 105.35 1242 ILE A C 1
ATOM 10859 O O . ILE D 4 1242 ? 140.807 116.869 152.898 1.00 106.31 1242 ILE A O 1
ATOM 10864 N N . ALA D 4 1243 ? 139.828 114.875 152.555 1.00 104.42 1243 ALA A N 1
ATOM 10865 C CA . ALA D 4 1243 ? 139.980 114.977 151.109 1.00 103.84 1243 ALA A CA 1
ATOM 10866 C C . ALA D 4 1243 ? 139.021 115.989 150.500 1.00 105.11 1243 ALA A C 1
ATOM 10867 O O . ALA D 4 1243 ? 139.269 116.468 149.388 1.00 102.39 1243 ALA A O 1
ATOM 10869 N N . GLY D 4 1244 ? 137.939 116.322 151.197 1.00 115.04 1244 GLY A N 1
ATOM 10870 C CA . GLY D 4 1244 ? 136.955 117.265 150.717 1.00 115.66 1244 GLY A CA 1
ATOM 10871 C C . GLY D 4 1244 ? 137.269 118.720 150.964 1.00 119.31 1244 GLY A C 1
ATOM 10872 O O . GLY D 4 1244 ? 136.468 119.585 150.599 1.00 118.69 1244 GLY A O 1
ATOM 10873 N N . GLY D 4 1245 ? 138.411 119.025 151.576 1.00 120.48 1245 GLY A N 1
ATOM 10874 C CA . GLY D 4 1245 ? 138.787 120.405 151.805 1.00 119.29 1245 GLY A CA 1
ATOM 10875 C C . GLY D 4 1245 ? 139.348 120.675 153.185 1.00 120.42 1245 GLY A C 1
ATOM 10876 O O . GLY D 4 1245 ? 140.186 121.566 153.352 1.00 122.48 1245 GLY A O 1
ATOM 10877 N N . ARG D 4 1246 ? 138.895 119.920 154.182 1.00 126.70 1246 ARG A N 1
ATOM 10878 C CA . ARG D 4 1246 ? 139.366 120.127 155.544 1.00 127.78 1246 ARG A CA 1
ATOM 10879 C C . ARG D 4 1246 ? 140.850 119.801 155.649 1.00 128.24 1246 ARG A C 1
ATOM 10880 O O . ARG D 4 1246 ? 141.340 118.848 155.039 1.00 128.98 1246 ARG A O 1
ATOM 10888 N N . SER D 4 1247 ? 141.565 120.606 156.428 1.00 142.65 1247 SER A N 1
ATOM 10889 C CA . SER D 4 1247 ? 143.016 120.531 156.516 1.00 141.99 1247 SER A CA 1
ATOM 10890 C C . SER D 4 1247 ? 143.443 119.710 157.724 1.00 142.61 1247 SER A C 1
ATOM 10891 O O . SER D 4 1247 ? 142.856 119.819 158.804 1.00 141.97 1247 SER A O 1
ATOM 10894 N N . THR D 4 1248 ? 144.468 118.884 157.530 1.00 147.67 1248 THR A N 1
ATOM 10895 C CA . THR D 4 1248 ? 145.080 118.125 158.610 1.00 148.50 1248 THR A CA 1
ATOM 10896 C C . THR D 4 1248 ? 146.252 118.856 159.250 1.00 147.97 1248 THR A C 1
ATOM 10897 O O . THR D 4 1248 ? 146.861 118.324 160.184 1.00 146.21 1248 THR A O 1
ATOM 10901 N N . ASP D 4 1249 ? 146.588 120.051 158.761 1.00 156.83 1249 ASP A N 1
ATOM 10902 C CA . ASP D 4 1249 ? 147.694 120.806 159.340 1.00 156.76 1249 ASP A CA 1
ATOM 10903 C C . ASP D 4 1249 ? 147.388 121.223 160.772 1.00 157.70 1249 ASP A C 1
ATOM 10904 O O . ASP D 4 1249 ? 148.259 121.153 161.647 1.00 156.53 1249 ASP A O 1
ATOM 10909 N N . ALA D 4 1250 ? 146.155 121.656 161.032 1.00 160.02 1250 ALA A N 1
ATOM 10910 C CA . ALA D 4 1250 ? 145.749 122.092 162.369 1.00 159.66 1250 ALA A CA 1
ATOM 10911 C C . ALA D 4 1250 ? 145.229 120.906 163.184 1.00 160.47 1250 ALA A C 1
ATOM 10912 O O . ALA D 4 1250 ? 144.105 120.893 163.685 1.00 160.35 1250 ALA A O 1
ATOM 10914 N N . LEU D 4 1251 ? 146.085 119.897 163.310 1.00 161.63 1251 LEU A N 1
ATOM 10915 C CA . LEU D 4 1251 ? 145.761 118.679 164.034 1.00 161.18 1251 LEU A CA 1
ATOM 10916 C C . LEU D 4 1251 ? 146.850 118.394 165.058 1.00 160.67 1251 LEU A C 1
ATOM 10917 O O . LEU D 4 1251 ? 147.984 118.862 164.936 1.00 161.05 1251 LEU A O 1
ATOM 10922 N N . SER D 4 1252 ? 146.484 117.622 166.079 1.00 157.20 1252 SER A N 1
ATOM 10923 C CA . SER D 4 1252 ? 147.436 117.252 167.117 1.00 157.38 1252 SER A CA 1
ATOM 10924 C C . SER D 4 1252 ? 148.592 116.458 166.523 1.00 156.80 1252 SER A C 1
ATOM 10925 O O . SER D 4 1252 ? 148.406 115.635 165.623 1.00 157.96 1252 SER A O 1
ATOM 10928 N N . ALA D 4 1253 ? 149.799 116.717 167.031 1.00 153.22 1253 ALA A N 1
ATOM 10929 C CA . ALA D 4 1253 ? 150.990 116.039 166.535 1.00 152.98 1253 ALA A CA 1
ATOM 10930 C C . ALA D 4 1253 ? 150.955 114.536 166.768 1.00 153.82 1253 ALA A C 1
ATOM 10931 O O . ALA D 4 1253 ? 151.607 113.798 166.021 1.00 152.19 1253 ALA A O 1
ATOM 10933 N N . GLU D 4 1254 ? 150.219 114.066 167.774 1.00 156.47 1254 GLU A N 1
ATOM 10934 C CA . GLU D 4 1254 ? 150.083 112.641 168.027 1.00 157.00 1254 GLU A CA 1
ATOM 10935 C C . GLU D 4 1254 ? 148.740 112.074 167.597 1.00 157.90 1254 GLU A C 1
ATOM 10936 O O . GLU D 4 1254 ? 148.495 110.882 167.815 1.00 158.72 1254 GLU A O 1
ATOM 10942 N N . ALA D 4 1255 ? 147.860 112.886 167.018 1.00 155.29 1255 ALA A N 1
ATOM 10943 C CA . ALA D 4 1255 ? 146.676 112.386 166.336 1.00 153.41 1255 ALA A CA 1
ATOM 10944 C C . ALA D 4 1255 ? 146.907 112.199 164.844 1.00 151.40 1255 ALA A C 1
ATOM 10945 O O . ALA D 4 1255 ? 146.020 111.691 164.152 1.00 149.62 1255 ALA A O 1
ATOM 10947 N N . LYS D 4 1256 ? 148.076 112.593 164.339 1.00 147.37 1256 LYS A N 1
ATOM 10948 C CA . LYS D 4 1256 ? 148.390 112.466 162.923 1.00 145.49 1256 LYS A CA 1
ATOM 10949 C C . LYS D 4 1256 ? 149.143 111.186 162.602 1.00 146.16 1256 LYS A C 1
ATOM 10950 O O . LYS D 4 1256 ? 148.995 110.653 161.498 1.00 148.54 1256 LYS A O 1
ATOM 10956 N N . ASP D 4 1257 ? 149.960 110.683 163.530 1.00 143.70 1257 ASP A N 1
ATOM 10957 C CA . ASP D 4 1257 ? 150.524 109.349 163.351 1.00 143.87 1257 ASP A CA 1
ATOM 10958 C C . ASP D 4 1257 ? 149.433 108.291 163.450 1.00 142.09 1257 ASP A C 1
ATOM 10959 O O . ASP D 4 1257 ? 149.501 107.251 162.786 1.00 143.00 1257 ASP A O 1
ATOM 10964 N N . ASP D 4 1258 ? 148.421 108.540 164.285 1.00 135.18 1258 ASP A N 1
ATOM 10965 C CA . ASP D 4 1258 ? 147.234 107.691 164.290 1.00 139.30 1258 ASP A CA 1
ATOM 10966 C C . ASP D 4 1258 ? 146.519 107.746 162.945 1.00 139.76 1258 ASP A C 1
ATOM 10967 O O . ASP D 4 1258 ? 145.922 106.755 162.507 1.00 135.91 1258 ASP A O 1
ATOM 10972 N N . PHE D 4 1259 ? 146.550 108.908 162.286 1.00 125.97 1259 PHE A N 1
ATOM 10973 C CA . PHE D 4 1259 ? 145.947 109.037 160.963 1.00 117.57 1259 PHE A CA 1
ATOM 10974 C C . PHE D 4 1259 ? 146.606 108.100 159.962 1.00 117.68 1259 PHE A C 1
ATOM 10975 O O . PHE D 4 1259 ? 145.924 107.434 159.177 1.00 126.43 1259 PHE A O 1
ATOM 10983 N N . ARG D 4 1260 ? 147.939 108.053 159.957 1.00 110.08 1260 ARG A N 1
ATOM 10984 C CA . ARG D 4 1260 ? 148.636 107.192 159.007 1.00 113.75 1260 ARG A CA 1
ATOM 10985 C C . ARG D 4 1260 ? 148.341 105.722 159.277 1.00 113.03 1260 ARG A C 1
ATOM 10986 O O . ARG D 4 1260 ? 148.126 104.944 158.341 1.00 111.06 1260 ARG A O 1
ATOM 10994 N N . LYS D 4 1261 ? 148.319 105.324 160.551 1.00 118.63 1261 LYS A N 1
ATOM 10995 C CA . LYS D 4 1261 ? 148.109 103.918 160.880 1.00 119.54 1261 LYS A CA 1
ATOM 10996 C C . LYS D 4 1261 ? 146.685 103.477 160.567 1.00 122.42 1261 LYS A C 1
ATOM 10997 O O . LYS D 4 1261 ? 146.474 102.380 160.035 1.00 122.97 1261 LYS A O 1
ATOM 11003 N N . LYS D 4 1262 ? 145.693 104.311 160.891 1.00 114.81 1262 LYS A N 1
ATOM 11004 C CA . LYS D 4 1262 ? 144.313 103.983 160.543 1.00 114.07 1262 LYS A CA 1
ATOM 11005 C C . LYS D 4 1262 ? 144.126 103.924 159.032 1.00 113.44 1262 LYS A C 1
ATOM 11006 O O . LYS D 4 1262 ? 143.424 103.046 158.518 1.00 108.33 1262 LYS A O 1
ATOM 11012 N N . ASN D 4 1263 ? 144.741 104.859 158.307 1.00 110.67 1263 ASN A N 1
ATOM 11013 C CA . ASN D 4 1263 ? 144.738 104.788 156.850 1.00 103.29 1263 ASN A CA 1
ATOM 11014 C C . ASN D 4 1263 ? 145.456 103.538 156.365 1.00 105.17 1263 ASN A C 1
ATOM 11015 O O . ASN D 4 1263 ? 145.041 102.916 155.381 1.00 109.25 1263 ASN A O 1
ATOM 11020 N N . LEU D 4 1264 ? 146.550 103.166 157.033 1.00 99.57 1264 LEU A N 1
ATOM 11021 C CA . LEU D 4 1264 ? 147.285 101.968 156.646 1.00 98.78 1264 LEU A CA 1
ATOM 11022 C C . LEU D 4 1264 ? 146.448 100.712 156.844 1.00 101.10 1264 LEU A C 1
ATOM 11023 O O . LEU D 4 1264 ? 146.473 99.806 156.003 1.00 106.65 1264 LEU A O 1
ATOM 11028 N N . ARG D 4 1265 ? 145.707 100.635 157.950 1.00 102.78 1265 ARG A N 1
ATOM 11029 C CA . ARG D 4 1265 ? 144.875 99.462 158.196 1.00 105.72 1265 ARG A CA 1
ATOM 11030 C C . ARG D 4 1265 ? 143.775 99.341 157.149 1.00 113.22 1265 ARG A C 1
ATOM 11031 O O . ARG D 4 1265 ? 143.474 98.238 156.679 1.00 113.28 1265 ARG A O 1
ATOM 11039 N N . LEU D 4 1266 ? 143.171 100.468 156.763 1.00 106.04 1266 LEU A N 1
ATOM 11040 C CA . LEU D 4 1266 ? 142.110 100.443 155.760 1.00 96.86 1266 LEU A CA 1
ATOM 11041 C C . LEU D 4 1266 ? 142.638 99.972 154.412 1.00 87.81 1266 LEU A C 1
ATOM 11042 O O . LEU D 4 1266 ? 142.041 99.102 153.770 1.00 85.40 1266 LEU A O 1
ATOM 11047 N N . TYR D 4 1267 ? 143.758 100.541 153.966 1.00 88.48 1267 TYR A N 1
ATOM 11048 C CA . TYR D 4 1267 ? 144.369 100.090 152.721 1.00 85.74 1267 TYR A CA 1
ATOM 11049 C C . TYR D 4 1267 ? 144.774 98.626 152.815 1.00 94.35 1267 TYR A C 1
ATOM 11050 O O . TYR D 4 1267 ? 144.711 97.891 151.823 1.00 101.57 1267 TYR A O 1
ATOM 11059 N N . ASP D 4 1268 ? 145.195 98.185 154.001 1.00 100.12 1268 ASP A N 1
ATOM 11060 C CA . ASP D 4 1268 ? 145.533 96.778 154.181 1.00 101.14 1268 ASP A CA 1
ATOM 11061 C C . ASP D 4 1268 ? 144.283 95.909 154.181 1.00 103.44 1268 ASP A C 1
ATOM 11062 O O . ASP D 4 1268 ? 144.308 94.777 153.685 1.00 105.72 1268 ASP A O 1
ATOM 11067 N N . GLU D 4 1269 ? 143.181 96.417 154.736 1.00 96.58 1269 GLU A N 1
ATOM 11068 C CA . GLU D 4 1269 ? 141.930 95.667 154.701 1.00 97.57 1269 GLU A CA 1
ATOM 11069 C C . GLU D 4 1269 ? 141.330 95.656 153.300 1.00 101.66 1269 GLU A C 1
ATOM 11070 O O . GLU D 4 1269 ? 140.884 94.609 152.817 1.00 96.99 1269 GLU A O 1
ATOM 11076 N N . LEU D 4 1270 ? 141.316 96.809 152.628 1.00 93.63 1270 LEU A N 1
ATOM 11077 C CA . LEU D 4 1270 ? 140.805 96.874 151.265 1.00 85.32 1270 LEU A CA 1
ATOM 11078 C C . LEU D 4 1270 ? 141.665 96.095 150.282 1.00 87.65 1270 LEU A C 1
ATOM 11079 O O . LEU D 4 1270 ? 141.208 95.825 149.167 1.00 93.12 1270 LEU A O 1
ATOM 11084 N N . ALA D 4 1271 ? 142.889 95.739 150.657 1.00 86.57 1271 ALA A N 1
ATOM 11085 C CA . ALA D 4 1271 ? 143.719 94.860 149.851 1.00 87.60 1271 ALA A CA 1
ATOM 11086 C C . ALA D 4 1271 ? 143.360 93.394 150.035 1.00 91.00 1271 ALA A C 1
ATOM 11087 O O . ALA D 4 1271 ? 143.821 92.554 149.256 1.00 89.92 1271 ALA A O 1
ATOM 11089 N N . GLU D 4 1272 ? 142.551 93.070 151.040 1.00 93.55 1272 GLU A N 1
ATOM 11090 C CA . GLU D 4 1272 ? 142.105 91.706 151.285 1.00 93.72 1272 GLU A CA 1
ATOM 11091 C C . GLU D 4 1272 ? 140.788 91.383 150.598 1.00 100.04 1272 GLU A C 1
ATOM 11092 O O . GLU D 4 1272 ? 140.624 90.274 150.080 1.00 101.58 1272 GLU A O 1
ATOM 11098 N N . LYS D 4 1273 ? 139.842 92.325 150.582 1.00 91.80 1273 LYS A N 1
ATOM 11099 C CA . LYS D 4 1273 ? 138.588 92.093 149.873 1.00 88.20 1273 LYS A CA 1
ATOM 11100 C C . LYS D 4 1273 ? 138.819 91.893 148.384 1.00 85.17 1273 LYS A C 1
ATOM 11101 O O . LYS D 4 1273 ? 138.089 91.135 147.740 1.00 90.19 1273 LYS A O 1
ATOM 11107 N N . HIS D 4 1274 ? 139.829 92.548 147.825 1.00 84.43 1274 HIS A N 1
ATOM 11108 C CA . HIS D 4 1274 ? 140.192 92.334 146.433 1.00 86.35 1274 HIS A CA 1
ATOM 11109 C C . HIS D 4 1274 ? 141.082 91.116 146.240 1.00 92.45 1274 HIS A C 1
ATOM 11110 O O . HIS D 4 1274 ? 141.458 90.819 145.101 1.00 95.17 1274 HIS A O 1
ATOM 11117 N N . ARG D 4 1275 ? 141.423 90.407 147.316 1.00 98.96 1275 ARG A N 1
ATOM 11118 C CA . ARG D 4 1275 ? 142.316 89.258 147.248 1.00 95.63 1275 ARG A CA 1
ATOM 11119 C C . ARG D 4 1275 ? 141.586 87.944 147.494 1.00 94.94 1275 ARG A C 1
ATOM 11120 O O . ARG D 4 1275 ? 141.636 87.045 146.650 1.00 99.69 1275 ARG A O 1
ATOM 11128 N N . SER D 4 1276 ? 140.904 87.802 148.631 1.00 93.94 1276 SER A N 1
ATOM 11129 C CA . SER D 4 1276 ? 140.158 86.584 148.954 1.00 96.68 1276 SER A CA 1
ATOM 11130 C C . SER D 4 1276 ? 138.761 86.987 149.412 1.00 96.26 1276 SER A C 1
ATOM 11131 O O . SER D 4 1276 ? 138.489 87.059 150.613 1.00 92.67 1276 SER A O 1
ATOM 11134 N N . THR D 4 1277 ? 137.879 87.240 148.451 1.00 94.15 1277 THR A N 1
ATOM 11135 C CA . THR D 4 1277 ? 136.482 87.602 148.687 1.00 87.77 1277 THR A CA 1
ATOM 11136 C C . THR D 4 1277 ? 135.782 87.550 147.332 1.00 86.84 1277 THR A C 1
ATOM 11137 O O . THR D 4 1277 ? 136.376 87.154 146.324 1.00 89.01 1277 THR A O 1
ATOM 11141 N N . ILE D 4 1278 ? 134.509 87.952 147.314 1.00 80.55 1278 ILE A N 1
ATOM 11142 C CA . ILE D 4 1278 ? 133.770 88.029 146.058 1.00 76.06 1278 ILE A CA 1
ATOM 11143 C C . ILE D 4 1278 ? 134.427 89.021 145.110 1.00 73.22 1278 ILE A C 1
ATOM 11144 O O . ILE D 4 1278 ? 134.420 88.825 143.889 1.00 78.30 1278 ILE A O 1
ATOM 11149 N N . PHE D 4 1279 ? 135.028 90.082 145.649 1.00 65.15 1279 PHE A N 1
ATOM 11150 C CA . PHE D 4 1279 ? 135.670 91.098 144.825 1.00 71.89 1279 PHE A CA 1
ATOM 11151 C C . PHE D 4 1279 ? 136.959 90.616 144.177 1.00 79.05 1279 PHE A C 1
ATOM 11152 O O . PHE D 4 1279 ? 137.622 91.411 143.504 1.00 79.84 1279 PHE A O 1
ATOM 11160 N N . SER D 4 1280 ? 137.337 89.354 144.365 1.00 76.81 1280 SER A N 1
ATOM 11161 C CA . SER D 4 1280 ? 138.505 88.782 143.711 1.00 76.79 1280 SER A CA 1
ATOM 11162 C C . SER D 4 1280 ? 138.167 88.090 142.399 1.00 82.00 1280 SER A C 1
ATOM 11163 O O . SER D 4 1280 ? 139.080 87.651 141.694 1.00 84.67 1280 SER A O 1
ATOM 11166 N N . LYS D 4 1281 ? 136.885 87.982 142.056 1.00 83.31 1281 LYS A N 1
ATOM 11167 C CA . LYS D 4 1281 ? 136.448 87.299 140.847 1.00 79.75 1281 LYS A CA 1
ATOM 11168 C C . LYS D 4 1281 ? 136.204 88.252 139.684 1.00 82.38 1281 LYS A C 1
ATOM 11169 O O . LYS D 4 1281 ? 135.760 87.810 138.621 1.00 85.21 1281 LYS A O 1
ATOM 11175 N N . ARG D 4 1282 ? 136.483 89.541 139.859 1.00 79.86 1282 ARG A N 1
ATOM 11176 C CA . ARG D 4 1282 ? 136.251 90.508 138.800 1.00 77.03 1282 ARG A CA 1
ATOM 11177 C C . ARG D 4 1282 ? 137.170 90.247 137.613 1.00 83.26 1282 ARG A C 1
ATOM 11178 O O . ARG D 4 1282 ? 138.097 89.434 137.664 1.00 87.87 1282 ARG A O 1
ATOM 11186 N N . LYS D 4 1283 ? 136.898 90.961 136.528 1.00 70.23 1283 LYS A N 1
ATOM 11187 C CA . LYS D 4 1283 ? 137.845 91.089 135.436 1.00 80.20 1283 LYS A CA 1
ATOM 11188 C C . LYS D 4 1283 ? 138.741 92.284 135.722 1.00 88.14 1283 LYS A C 1
ATOM 11189 O O . LYS D 4 1283 ? 138.292 93.281 136.296 1.00 88.51 1283 LYS A O 1
ATOM 11195 N N . ASN D 4 1284 ? 140.012 92.177 135.325 1.00 75.87 1284 ASN A N 1
ATOM 11196 C CA . ASN D 4 1284 ? 141.018 93.180 135.658 1.00 71.08 1284 ASN A CA 1
ATOM 11197 C C . ASN D 4 1284 ? 141.050 93.397 137.168 1.00 78.27 1284 ASN A C 1
ATOM 11198 O O . ASN D 4 1284 ? 140.581 94.432 137.655 1.00 81.41 1284 ASN A O 1
ATOM 11203 N N . PRO D 4 1285 ? 141.572 92.445 137.938 1.00 81.05 1285 PRO A N 1
ATOM 11204 C CA . PRO D 4 1285 ? 141.562 92.586 139.398 1.00 79.24 1285 PRO A CA 1
ATOM 11205 C C . PRO D 4 1285 ? 142.495 93.690 139.869 1.00 81.30 1285 PRO A C 1
ATOM 11206 O O . PRO D 4 1285 ? 143.430 94.098 139.178 1.00 87.02 1285 PRO A O 1
ATOM 11210 N N . ILE D 4 1286 ? 142.220 94.176 141.078 1.00 87.72 1286 ILE A N 1
ATOM 11211 C CA . ILE D 4 1286 ? 142.968 95.285 141.654 1.00 89.36 1286 ILE A CA 1
ATOM 11212 C C . ILE D 4 1286 ? 143.827 94.865 142.842 1.00 92.20 1286 ILE A C 1
ATOM 11213 O O . ILE D 4 1286 ? 144.767 95.596 143.192 1.00 93.16 1286 ILE A O 1
ATOM 11218 N N . GLY D 4 1287 ? 143.555 93.717 143.459 1.00 96.08 1287 GLY A N 1
ATOM 11219 C CA . GLY D 4 1287 ? 144.282 93.281 144.628 1.00 89.29 1287 GLY A CA 1
ATOM 11220 C C . GLY D 4 1287 ? 145.776 93.149 144.404 1.00 90.02 1287 GLY A C 1
ATOM 11221 O O . GLY D 4 1287 ? 146.582 93.639 145.200 1.00 95.34 1287 GLY A O 1
ATOM 11222 N N . PRO D 4 1288 ? 146.179 92.472 143.324 1.00 91.43 1288 PRO A N 1
ATOM 11223 C CA . PRO D 4 1288 ? 147.614 92.434 142.990 1.00 92.98 1288 PRO A CA 1
ATOM 11224 C C . PRO D 4 1288 ? 148.244 93.811 142.853 1.00 92.11 1288 PRO A C 1
ATOM 11225 O O . PRO D 4 1288 ? 149.380 94.018 143.298 1.00 87.49 1288 PRO A O 1
ATOM 11229 N N . LYS D 4 1289 ? 147.534 94.764 142.245 1.00 99.39 1289 LYS A N 1
ATOM 11230 C CA . LYS D 4 1289 ? 148.081 96.108 142.103 1.00 95.06 1289 LYS A CA 1
ATOM 11231 C C . LYS D 4 1289 ? 148.005 96.890 143.407 1.00 95.28 1289 LYS A C 1
ATOM 11232 O O . LYS D 4 1289 ? 148.836 97.772 143.644 1.00 100.01 1289 LYS A O 1
ATOM 11238 N N . LEU D 4 1290 ? 147.018 96.592 144.255 1.00 93.20 1290 LEU A N 1
ATOM 11239 C CA . LEU D 4 1290 ? 146.913 97.287 145.534 1.00 94.04 1290 LEU A CA 1
ATOM 11240 C C . LEU D 4 1290 ? 148.129 97.013 146.408 1.00 95.89 1290 LEU A C 1
ATOM 11241 O O . LEU D 4 1290 ? 148.663 97.925 147.048 1.00 91.72 1290 LEU A O 1
ATOM 11246 N N . LEU D 4 1291 ? 148.582 95.758 146.448 1.00 101.02 1291 LEU A N 1
ATOM 11247 C CA . LEU D 4 1291 ? 149.806 95.434 147.171 1.00 94.82 1291 LEU A CA 1
ATOM 11248 C C . LEU D 4 1291 ? 151.031 96.017 146.484 1.00 98.93 1291 LEU A C 1
ATOM 11249 O O . LEU D 4 1291 ? 152.033 96.308 147.147 1.00 102.03 1291 LEU A O 1
ATOM 11254 N N . LYS D 4 1292 ? 150.974 96.183 145.161 1.00 100.01 1292 LYS A N 1
ATOM 11255 C CA . LYS D 4 1292 ? 152.129 96.684 144.423 1.00 98.13 1292 LYS A CA 1
ATOM 11256 C C . LYS D 4 1292 ? 152.484 98.105 144.841 1.00 99.84 1292 LYS A C 1
ATOM 11257 O O . LYS D 4 1292 ? 153.665 98.436 144.994 1.00 102.78 1292 LYS A O 1
ATOM 11263 N N . TYR D 4 1293 ? 151.479 98.958 145.038 1.00 92.43 1293 TYR A N 1
ATOM 11264 C CA . TYR D 4 1293 ? 151.700 100.349 145.406 1.00 92.24 1293 TYR A CA 1
ATOM 11265 C C . TYR D 4 1293 ? 151.635 100.581 146.911 1.00 94.08 1293 TYR A C 1
ATOM 11266 O O . TYR D 4 1293 ? 151.409 101.718 147.341 1.00 100.31 1293 TYR A O 1
ATOM 11275 N N . ARG D 4 1294 ? 151.820 99.536 147.721 1.00 102.62 1294 ARG A N 1
ATOM 11276 C CA . ARG D 4 1294 ? 151.688 99.699 149.166 1.00 106.86 1294 ARG A CA 1
ATOM 11277 C C . ARG D 4 1294 ? 152.783 100.595 149.731 1.00 108.05 1294 ARG A C 1
ATOM 11278 O O . ARG D 4 1294 ? 152.531 101.386 150.648 1.00 105.41 1294 ARG A O 1
ATOM 11286 N N . GLU D 4 1295 ? 154.006 100.487 149.205 1.00 117.15 1295 GLU A N 1
ATOM 11287 C CA . GLU D 4 1295 ? 155.097 101.316 149.703 1.00 117.01 1295 GLU A CA 1
ATOM 11288 C C . GLU D 4 1295 ? 154.900 102.791 149.382 1.00 115.68 1295 GLU A C 1
ATOM 11289 O O . GLU D 4 1295 ? 155.502 103.641 150.046 1.00 117.07 1295 GLU A O 1
ATOM 11295 N N . ALA D 4 1296 ? 154.085 103.117 148.378 1.00 107.41 1296 ALA A N 1
ATOM 11296 C CA . ALA D 4 1296 ? 153.792 104.512 148.078 1.00 108.85 1296 ALA A CA 1
ATOM 11297 C C . ALA D 4 1296 ? 152.639 105.054 148.907 1.00 108.44 1296 ALA A C 1
ATOM 11298 O O . ALA D 4 1296 ? 152.439 106.272 148.945 1.00 105.11 1296 ALA A O 1
ATOM 11300 N N . PHE D 4 1297 ? 151.876 104.183 149.567 1.00 103.06 1297 PHE A N 1
ATOM 11301 C CA . PHE D 4 1297 ? 150.795 104.655 150.423 1.00 101.87 1297 PHE A CA 1
ATOM 11302 C C . PHE D 4 1297 ? 151.339 105.235 151.722 1.00 110.57 1297 PHE A C 1
ATOM 11303 O O . PHE D 4 1297 ? 150.827 106.245 152.218 1.00 111.62 1297 PHE A O 1
ATOM 11311 N N . VAL D 4 1298 ? 152.371 104.607 152.290 1.00 108.52 1298 VAL A N 1
ATOM 11312 C CA . VAL D 4 1298 ? 153.005 105.154 153.486 1.00 105.04 1298 VAL A CA 1
ATOM 11313 C C . VAL D 4 1298 ? 153.788 106.416 153.148 1.00 106.82 1298 VAL A C 1
ATOM 11314 O O . VAL D 4 1298 ? 153.711 107.421 153.863 1.00 108.05 1298 VAL A O 1
ATOM 11318 N N . LYS D 4 1299 ? 154.542 106.389 152.053 1.00 113.19 1299 LYS A N 1
ATOM 11319 C CA . LYS D 4 1299 ? 155.459 107.471 151.699 1.00 114.14 1299 LYS A CA 1
ATOM 11320 C C . LYS D 4 1299 ? 154.745 108.612 150.981 1.00 114.71 1299 LYS A C 1
ATOM 11321 O O . LYS D 4 1299 ? 155.161 109.056 149.913 1.00 113.69 1299 LYS A O 1
ATOM 11327 N N . GLN D 4 1300 ? 153.663 109.103 151.580 1.00 109.51 1300 GLN A N 1
ATOM 11328 C CA . GLN D 4 1300 ? 152.922 110.230 151.034 1.00 109.07 1300 GLN A CA 1
ATOM 11329 C C . GLN D 4 1300 ? 152.315 111.011 152.188 1.00 107.29 1300 GLN A C 1
ATOM 11330 O O . GLN D 4 1300 ? 152.213 110.519 153.314 1.00 107.93 1300 GLN A O 1
ATOM 11336 N N . THR D 4 1301 ? 151.912 112.244 151.895 1.00 111.92 1301 THR A N 1
ATOM 11337 C CA . THR D 4 1301 ? 151.288 113.086 152.900 1.00 113.62 1301 THR A CA 1
ATOM 11338 C C . THR D 4 1301 ? 149.898 112.561 153.252 1.00 109.87 1301 THR A C 1
ATOM 11339 O O . THR D 4 1301 ? 149.339 111.691 152.580 1.00 109.34 1301 THR A O 1
ATOM 11343 N N . ILE D 4 1302 ? 149.343 113.106 154.334 1.00 112.46 1302 ILE A N 1
ATOM 11344 C CA . ILE D 4 1302 ? 148.039 112.659 154.813 1.00 110.22 1302 ILE A CA 1
ATOM 11345 C C . ILE D 4 1302 ? 146.960 112.957 153.782 1.00 116.11 1302 ILE A C 1
ATOM 11346 O O . ILE D 4 1302 ? 146.111 112.110 153.483 1.00 120.83 1302 ILE A O 1
ATOM 11351 N N . GLU D 4 1303 ? 146.976 114.169 153.222 1.00 114.29 1303 GLU A N 1
ATOM 11352 C CA . GLU D 4 1303 ? 145.950 114.549 152.257 1.00 114.74 1303 GLU A CA 1
ATOM 11353 C C . GLU D 4 1303 ? 146.024 113.691 151.001 1.00 107.47 1303 GLU A C 1
ATOM 11354 O O . GLU D 4 1303 ? 144.994 113.254 150.476 1.00 104.42 1303 GLU A O 1
ATOM 11360 N N . ASN D 4 1304 ? 147.235 113.437 150.505 1.00 107.13 1304 ASN A N 1
ATOM 11361 C CA . ASN D 4 1304 ? 147.378 112.654 149.285 1.00 106.10 1304 ASN A CA 1
ATOM 11362 C C . ASN D 4 1304 ? 147.080 111.179 149.521 1.00 110.10 1304 ASN A C 1
ATOM 11363 O O . ASN D 4 1304 ? 146.567 110.503 148.623 1.00 114.21 1304 ASN A O 1
ATOM 11368 N N . GLN D 4 1305 ? 147.391 110.661 150.706 1.00 114.41 1305 GLN A N 1
ATOM 11369 C CA . GLN D 4 1305 ? 147.102 109.264 151.003 1.00 113.77 1305 GLN A CA 1
ATOM 11370 C C . GLN D 4 1305 ? 145.659 109.045 151.434 1.00 110.14 1305 GLN A C 1
ATOM 11371 O O . GLN D 4 1305 ? 145.259 107.895 151.641 1.00 112.98 1305 GLN A O 1
ATOM 11377 N N . CYS D 4 1306 ? 144.874 110.110 151.576 1.00 102.22 1306 CYS A N 1
ATOM 11378 C CA . CYS D 4 1306 ? 143.441 109.990 151.790 1.00 104.94 1306 CYS A CA 1
ATOM 11379 C C . CYS D 4 1306 ? 142.635 110.283 150.532 1.00 114.71 1306 CYS A C 1
ATOM 11380 O O . CYS D 4 1306 ? 141.438 109.978 150.495 1.00 116.40 1306 CYS A O 1
ATOM 11383 N N . LYS D 4 1307 ? 143.258 110.868 149.508 1.00 105.77 1307 LYS A N 1
ATOM 11384 C CA . LYS D 4 1307 ? 142.617 111.045 148.214 1.00 98.61 1307 LYS A CA 1
ATOM 11385 C C . LYS D 4 1307 ? 142.707 109.802 147.343 1.00 96.72 1307 LYS A C 1
ATOM 11386 O O . LYS D 4 1307 ? 142.120 109.782 146.257 1.00 101.76 1307 LYS A O 1
ATOM 11392 N N . VAL D 4 1308 ? 143.434 108.778 147.784 1.00 89.14 1308 VAL A N 1
ATOM 11393 C CA . VAL D 4 1308 ? 143.550 107.534 147.036 1.00 94.12 1308 VAL A CA 1
ATOM 11394 C C . VAL D 4 1308 ? 142.659 106.487 147.687 1.00 91.49 1308 VAL A C 1
ATOM 11395 O O . VAL D 4 1308 ? 142.225 105.532 147.034 1.00 100.30 1308 VAL A O 1
ATOM 11399 N N . ILE D 4 1309 ? 142.386 106.655 148.981 1.00 83.10 1309 ILE A N 1
ATOM 11400 C CA . ILE D 4 1309 ? 141.450 105.763 149.656 1.00 85.53 1309 ILE A CA 1
ATOM 11401 C C . ILE D 4 1309 ? 140.053 105.932 149.077 1.00 89.99 1309 ILE A C 1
ATOM 11402 O O . ILE D 4 1309 ? 139.348 104.949 148.819 1.00 97.68 1309 ILE A O 1
ATOM 11407 N N . LEU D 4 1310 ? 139.631 107.179 148.857 1.00 92.31 1310 LEU A N 1
ATOM 11408 C CA . LEU D 4 1310 ? 138.345 107.418 148.210 1.00 94.91 1310 LEU A CA 1
ATOM 11409 C C . LEU D 4 1310 ? 138.360 106.943 146.762 1.00 90.85 1310 LEU A C 1
ATOM 11410 O O . LEU D 4 1310 ? 137.357 106.420 146.264 1.00 86.42 1310 LEU A O 1
ATOM 11415 N N . GLN D 4 1311 ? 139.485 107.125 146.070 1.00 89.13 1311 GLN A N 1
ATOM 11416 C CA . GLN D 4 1311 ? 139.607 106.625 144.706 1.00 81.78 1311 GLN A CA 1
ATOM 11417 C C . GLN D 4 1311 ? 139.552 105.104 144.672 1.00 87.74 1311 GLN A C 1
ATOM 11418 O O . GLN D 4 1311 ? 138.995 104.518 143.738 1.00 94.50 1311 GLN A O 1
ATOM 11424 N N . ILE D 4 1312 ? 140.136 104.447 145.675 1.00 88.79 1312 ILE A N 1
ATOM 11425 C CA . ILE D 4 1312 ? 140.014 102.996 145.784 1.00 90.08 1312 ILE A CA 1
ATOM 11426 C C . ILE D 4 1312 ? 138.558 102.602 145.984 1.00 89.24 1312 ILE A C 1
ATOM 11427 O O . ILE D 4 1312 ? 138.064 101.650 145.368 1.00 96.07 1312 ILE A O 1
ATOM 11432 N N . LEU D 4 1313 ? 137.843 103.337 146.838 1.00 75.23 1313 LEU A N 1
ATOM 11433 C CA . LEU D 4 1313 ? 136.441 103.039 147.094 1.00 76.65 1313 LEU A CA 1
ATOM 11434 C C . LEU D 4 1313 ? 135.567 103.252 145.865 1.00 92.81 1313 LEU A C 1
ATOM 11435 O O . LEU D 4 1313 ? 134.435 102.760 145.835 1.00 101.23 1313 LEU A O 1
ATOM 11440 N N . LYS D 4 1314 ? 136.060 103.976 144.858 1.00 87.61 1314 LYS A N 1
ATOM 11441 C CA . LYS D 4 1314 ? 135.324 104.117 143.607 1.00 80.51 1314 LYS A CA 1
ATOM 11442 C C . LYS D 4 1314 ? 135.275 102.819 142.817 1.00 80.58 1314 LYS A C 1
ATOM 11443 O O . LYS D 4 1314 ? 134.517 102.728 141.847 1.00 84.00 1314 LYS A O 1
ATOM 11449 N N . LEU D 4 1315 ? 136.070 101.822 143.200 1.00 73.37 1315 LEU A N 1
ATOM 11450 C CA . LEU D 4 1315 ? 136.108 100.559 142.479 1.00 67.81 1315 LEU A CA 1
ATOM 11451 C C . LEU D 4 1315 ? 135.081 99.555 142.982 1.00 73.62 1315 LEU A C 1
ATOM 11452 O O . LEU D 4 1315 ? 134.905 98.508 142.350 1.00 83.99 1315 LEU A O 1
ATOM 11457 N N . THR D 4 1316 ? 134.408 99.838 144.093 1.00 70.30 1316 THR A N 1
ATOM 11458 C CA . THR D 4 1316 ? 133.386 98.960 144.651 1.00 72.71 1316 THR A CA 1
ATOM 11459 C C . THR D 4 1316 ? 132.107 99.735 144.920 1.00 71.22 1316 THR A C 1
ATOM 11460 O O . THR D 4 1316 ? 131.352 99.424 145.845 1.00 75.73 1316 THR A O 1
ATOM 11464 N N . SER D 4 1317 ? 131.841 100.756 144.113 1.00 75.04 1317 SER A N 1
ATOM 11465 C CA . SER D 4 1317 ? 130.637 101.566 144.238 1.00 80.71 1317 SER A CA 1
ATOM 11466 C C . SER D 4 1317 ? 129.755 101.339 143.022 1.00 86.24 1317 SER A C 1
ATOM 11467 O O . SER D 4 1317 ? 130.239 101.362 141.885 1.00 87.11 1317 SER A O 1
ATOM 11470 N N . THR D 4 1318 ? 128.463 101.115 143.265 1.00 82.70 1318 THR A N 1
ATOM 11471 C CA . THR D 4 1318 ? 127.521 100.865 142.183 1.00 76.39 1318 THR A CA 1
ATOM 11472 C C . THR D 4 1318 ? 126.971 102.146 141.570 1.00 79.98 1318 THR A C 1
ATOM 11473 O O . THR D 4 1318 ? 126.382 102.093 140.486 1.00 82.86 1318 THR A O 1
ATOM 11477 N N . ASN D 4 1319 ? 127.152 103.289 142.234 1.00 82.77 1319 ASN A N 1
ATOM 11478 C CA . ASN D 4 1319 ? 126.604 104.540 141.724 1.00 68.28 1319 ASN A CA 1
ATOM 11479 C C . ASN D 4 1319 ? 127.383 105.058 140.525 1.00 71.28 1319 ASN A C 1
ATOM 11480 O O . ASN D 4 1319 ? 126.792 105.645 139.613 1.00 86.72 1319 ASN A O 1
ATOM 11485 N N . CYS D 4 1320 ? 128.696 104.862 140.506 1.00 73.67 1320 CYS A N 1
ATOM 11486 C CA . CYS D 4 1320 ? 129.548 105.414 139.467 1.00 77.42 1320 CYS A CA 1
ATOM 11487 C C . CYS D 4 1320 ? 130.166 104.288 138.653 1.00 82.37 1320 CYS A C 1
ATOM 11488 O O . CYS D 4 1320 ? 130.231 103.138 139.092 1.00 83.50 1320 CYS A O 1
ATOM 11491 N N . LYS D 4 1321 ? 130.611 104.635 137.448 1.00 74.37 1321 LYS A N 1
ATOM 11492 C CA . LYS D 4 1321 ? 131.351 103.685 136.633 1.00 80.05 1321 LYS A CA 1
ATOM 11493 C C . LYS D 4 1321 ? 132.657 103.319 137.324 1.00 81.70 1321 LYS A C 1
ATOM 11494 O O . LYS D 4 1321 ? 133.353 104.179 137.870 1.00 76.39 1321 LYS A O 1
ATOM 11500 N N . THR D 4 1322 ? 132.988 102.031 137.304 1.00 84.85 1322 THR A N 1
ATOM 11501 C CA . THR D 4 1322 ? 134.127 101.525 138.061 1.00 83.06 1322 THR A CA 1
ATOM 11502 C C . THR D 4 1322 ? 135.426 102.009 137.426 1.00 88.75 1322 THR A C 1
ATOM 11503 O O . THR D 4 1322 ? 135.804 101.561 136.339 1.00 86.26 1322 THR A O 1
ATOM 11507 N N . SER D 4 1323 ? 136.096 102.939 138.103 1.00 89.32 1323 SER A N 1
ATOM 11508 C CA . SER D 4 1323 ? 137.408 103.432 137.709 1.00 88.70 1323 SER A CA 1
ATOM 11509 C C . SER D 4 1323 ? 137.996 104.169 138.902 1.00 100.00 1323 SER A C 1
ATOM 11510 O O . SER D 4 1323 ? 137.266 104.640 139.777 1.00 103.21 1323 SER A O 1
ATOM 11513 N N . ALA D 4 1324 ? 139.323 104.264 138.932 1.00 93.52 1324 ALA A N 1
ATOM 11514 C CA . ALA D 4 1324 ? 140.008 104.853 140.073 1.00 83.65 1324 ALA A CA 1
ATOM 11515 C C . ALA D 4 1324 ? 141.152 105.741 139.609 1.00 89.59 1324 ALA A C 1
ATOM 11516 O O . ALA D 4 1324 ? 141.848 105.418 138.644 1.00 94.15 1324 ALA A O 1
ATOM 11518 N N . ASP D 4 1325 ? 141.336 106.862 140.305 1.00 91.76 1325 ASP A N 1
ATOM 11519 C CA . ASP D 4 1325 ? 142.461 107.763 140.055 1.00 92.76 1325 ASP A CA 1
ATOM 11520 C C . ASP D 4 1325 ? 143.567 107.493 141.074 1.00 97.01 1325 ASP A C 1
ATOM 11521 O O . ASP D 4 1325 ? 143.906 108.324 141.917 1.00 98.11 1325 ASP A O 1
ATOM 11526 N N . LEU D 4 1326 ? 144.136 106.296 140.980 1.00 97.06 1326 LEU A N 1
ATOM 11527 C CA . LEU D 4 1326 ? 145.239 105.906 141.858 1.00 92.08 1326 LEU A CA 1
ATOM 11528 C C . LEU D 4 1326 ? 146.587 106.305 141.268 1.00 94.31 1326 LEU A C 1
ATOM 11529 O O . LEU D 4 1326 ? 147.498 105.490 141.142 1.00 94.15 1326 LEU A O 1
ATOM 11534 N N . LYS D 4 1327 ? 146.721 107.579 140.901 1.00 91.63 1327 LYS A N 1
ATOM 11535 C CA . LYS D 4 1327 ? 147.959 108.077 140.319 1.00 89.09 1327 LYS A CA 1
ATOM 11536 C C . LYS D 4 1327 ? 148.927 108.618 141.360 1.00 89.37 1327 LYS A C 1
ATOM 11537 O O . LYS D 4 1327 ? 150.136 108.640 141.108 1.00 86.60 1327 LYS A O 1
ATOM 11543 N N . LEU D 4 1328 ? 148.424 109.054 142.517 1.00 96.14 1328 LEU A N 1
ATOM 11544 C CA . LEU D 4 1328 ? 149.310 109.508 143.582 1.00 93.91 1328 LEU A CA 1
ATOM 11545 C C . LEU D 4 1328 ? 150.200 108.374 144.073 1.00 94.22 1328 LEU A C 1
ATOM 11546 O O . LEU D 4 1328 ? 151.389 108.580 144.340 1.00 93.74 1328 LEU A O 1
ATOM 11551 N N . ILE D 4 1329 ? 149.640 107.166 144.201 1.00 91.15 1329 ILE A N 1
ATOM 11552 C CA . ILE D 4 1329 ? 150.418 106.015 144.652 1.00 95.87 1329 ILE A CA 1
ATOM 11553 C C . ILE D 4 1329 ? 151.201 105.357 143.530 1.00 99.25 1329 ILE A C 1
ATOM 11554 O O . ILE D 4 1329 ? 151.906 104.371 143.778 1.00 97.78 1329 ILE A O 1
ATOM 11559 N N . GLY D 4 1330 ? 151.103 105.862 142.309 1.00 95.19 1330 GLY A N 1
ATOM 11560 C CA . GLY D 4 1330 ? 151.915 105.394 141.213 1.00 94.71 1330 GLY A CA 1
ATOM 11561 C C . GLY D 4 1330 ? 151.223 104.544 140.165 1.00 92.66 1330 GLY A C 1
ATOM 11562 O O . GLY D 4 1330 ? 151.911 103.810 139.446 1.00 92.00 1330 GLY A O 1
ATOM 11563 N N . GLY D 4 1331 ? 149.901 104.617 140.052 1.00 100.25 1331 GLY A N 1
ATOM 11564 C CA . GLY D 4 1331 ? 149.194 103.836 139.059 1.00 99.35 1331 GLY A CA 1
ATOM 11565 C C . GLY D 4 1331 ? 148.755 104.652 137.862 1.00 100.79 1331 GLY A C 1
ATOM 11566 O O . GLY D 4 1331 ? 149.590 105.149 137.101 1.00 100.45 1331 GLY A O 1
ATOM 11567 N N . SER D 4 1332 ? 147.444 104.799 137.686 1.00 100.03 1332 SER A N 1
ATOM 11568 C CA . SER D 4 1332 ? 146.902 105.535 136.556 1.00 99.75 1332 SER A CA 1
ATOM 11569 C C . SER D 4 1332 ? 145.617 106.227 136.984 1.00 96.72 1332 SER A C 1
ATOM 11570 O O . SER D 4 1332 ? 144.949 105.808 137.932 1.00 91.62 1332 SER A O 1
ATOM 11573 N N . GLY D 4 1333 ? 145.276 107.297 136.266 1.00 91.52 1333 GLY A N 1
ATOM 11574 C CA . GLY D 4 1333 ? 144.071 108.047 136.563 1.00 86.84 1333 GLY A CA 1
ATOM 11575 C C . GLY D 4 1333 ? 142.778 107.359 136.194 1.00 87.77 1333 GLY A C 1
ATOM 11576 O O . GLY D 4 1333 ? 141.744 107.644 136.804 1.00 89.13 1333 GLY A O 1
ATOM 11577 N N . GLN D 4 1334 ? 142.811 106.459 135.213 1.00 81.18 1334 GLN A N 1
ATOM 11578 C CA . GLN D 4 1334 ? 141.653 105.660 134.815 1.00 73.43 1334 GLN A CA 1
ATOM 11579 C C . GLN D 4 1334 ? 142.052 104.202 135.003 1.00 77.93 1334 GLN A C 1
ATOM 11580 O O . GLN D 4 1334 ? 142.493 103.542 134.059 1.00 78.82 1334 GLN A O 1
ATOM 11586 N N . GLU D 4 1335 ? 141.883 103.700 136.221 1.00 99.02 1335 GLU A N 1
ATOM 11587 C CA . GLU D 4 1335 ? 142.391 102.391 136.604 1.00 102.12 1335 GLU A CA 1
ATOM 11588 C C . GLU D 4 1335 ? 141.263 101.558 137.189 1.00 105.23 1335 GLU A C 1
ATOM 11589 O O . GLU D 4 1335 ? 140.468 102.058 137.991 1.00 104.81 1335 GLU A O 1
ATOM 11595 N N . GLY D 4 1336 ? 141.200 100.298 136.791 1.00 85.67 1336 GLY A N 1
ATOM 11596 C CA . GLY D 4 1336 ? 140.208 99.377 137.283 1.00 81.51 1336 GLY A CA 1
ATOM 11597 C C . GLY D 4 1336 ? 139.006 99.161 136.394 1.00 86.76 1336 GLY A C 1
ATOM 11598 O O . GLY D 4 1336 ? 138.068 98.475 136.818 1.00 95.61 1336 GLY A O 1
ATOM 11599 N N . VAL D 4 1337 ? 138.996 99.718 135.185 1.00 85.19 1337 VAL A N 1
ATOM 11600 C CA . VAL D 4 1337 ? 137.863 99.531 134.287 1.00 83.03 1337 VAL A CA 1
ATOM 11601 C C . VAL D 4 1337 ? 137.840 98.081 133.821 1.00 80.51 1337 VAL A C 1
ATOM 11602 O O . VAL D 4 1337 ? 138.864 97.525 133.406 1.00 85.50 1337 VAL A O 1
ATOM 11606 N N . MET D 4 1338 ? 136.676 97.452 133.920 1.00 67.98 1338 MET A N 1
ATOM 11607 C CA . MET D 4 1338 ? 136.503 96.057 133.545 1.00 77.36 1338 MET A CA 1
ATOM 11608 C C . MET D 4 1338 ? 135.555 95.976 132.358 1.00 77.42 1338 MET A C 1
ATOM 11609 O O . MET D 4 1338 ? 134.490 96.601 132.363 1.00 75.21 1338 MET A O 1
ATOM 11614 N N . SER D 4 1339 ? 135.947 95.205 131.344 1.00 63.80 1339 SER A N 1
ATOM 11615 C CA . SER D 4 1339 ? 135.229 95.208 130.074 1.00 63.72 1339 SER A CA 1
ATOM 11616 C C . SER D 4 1339 ? 135.466 93.857 129.400 1.00 67.08 1339 SER A C 1
ATOM 11617 O O . SER D 4 1339 ? 136.551 93.613 128.865 1.00 70.25 1339 SER A O 1
ATOM 11620 N N . ILE D 4 1340 ? 134.450 92.996 129.432 1.00 63.94 1340 ILE A N 1
ATOM 11621 C CA . ILE D 4 1340 ? 134.530 91.676 128.818 1.00 60.66 1340 ILE A CA 1
ATOM 11622 C C . ILE D 4 1340 ? 134.326 91.804 127.317 1.00 61.58 1340 ILE A C 1
ATOM 11623 O O . ILE D 4 1340 ? 133.920 92.859 126.820 1.00 59.16 1340 ILE A O 1
ATOM 11628 N N . SER D 4 1341 ? 134.608 90.731 126.587 1.00 72.19 1341 SER A N 1
ATOM 11629 C CA . SER D 4 1341 ? 134.432 90.731 125.147 1.00 66.59 1341 SER A CA 1
ATOM 11630 C C . SER D 4 1341 ? 132.955 90.635 124.784 1.00 70.58 1341 SER A C 1
ATOM 11631 O O . SER D 4 1341 ? 132.102 90.294 125.607 1.00 70.75 1341 SER A O 1
ATOM 11634 N N . LYS D 4 1342 ? 132.664 90.945 123.521 1.00 74.50 1342 LYS A N 1
ATOM 11635 C CA . LYS D 4 1342 ? 131.290 90.917 123.034 1.00 61.91 1342 LYS A CA 1
ATOM 11636 C C . LYS D 4 1342 ? 130.747 89.497 122.941 1.00 69.48 1342 LYS A C 1
ATOM 11637 O O . LYS D 4 1342 ? 129.533 89.293 123.047 1.00 75.59 1342 LYS A O 1
ATOM 11643 N N . LEU D 4 1343 ? 131.619 88.510 122.758 1.00 78.33 1343 LEU A N 1
ATOM 11644 C CA . LEU D 4 1343 ? 131.213 87.149 122.436 1.00 76.25 1343 LEU A CA 1
ATOM 11645 C C . LEU D 4 1343 ? 131.188 86.289 123.692 1.00 73.32 1343 LEU A C 1
ATOM 11646 O O . LEU D 4 1343 ? 132.144 86.292 124.473 1.00 74.41 1343 LEU A O 1
ATOM 11651 N N . LEU D 4 1344 ? 130.095 85.547 123.875 1.00 65.49 1344 LEU A N 1
ATOM 11652 C CA . LEU D 4 1344 ? 129.904 84.700 125.052 1.00 67.28 1344 LEU A CA 1
ATOM 11653 C C . LEU D 4 1344 ? 130.304 83.271 124.700 1.00 75.22 1344 LEU A C 1
ATOM 11654 O O . LEU D 4 1344 ? 129.469 82.407 124.433 1.00 78.54 1344 LEU A O 1
ATOM 11659 N N . ARG D 4 1345 ? 131.610 83.022 124.704 1.00 92.03 1345 ARG A N 1
ATOM 11660 C CA . ARG D 4 1345 ? 132.104 81.672 124.476 1.00 92.03 1345 ARG A CA 1
ATOM 11661 C C . ARG D 4 1345 ? 131.828 80.808 125.699 1.00 94.71 1345 ARG A C 1
ATOM 11662 O O . ARG D 4 1345 ? 132.123 81.204 126.830 1.00 96.31 1345 ARG A O 1
ATOM 11670 N N . ALA D 4 1346 ? 131.255 79.624 125.472 1.00 94.50 1346 ALA A N 1
ATOM 11671 C CA . ALA D 4 1346 ? 130.878 78.740 126.568 1.00 94.14 1346 ALA A CA 1
ATOM 11672 C C . ALA D 4 1346 ? 132.074 78.226 127.356 1.00 99.10 1346 ALA A C 1
ATOM 11673 O O . ALA D 4 1346 ? 131.910 77.862 128.525 1.00 97.47 1346 ALA A O 1
ATOM 11675 N N . GLU D 4 1347 ? 133.261 78.187 126.754 1.00 103.98 1347 GLU A N 1
ATOM 11676 C CA . GLU D 4 1347 ? 134.459 77.733 127.443 1.00 97.64 1347 GLU A CA 1
ATOM 11677 C C . GLU D 4 1347 ? 135.178 78.843 128.194 1.00 98.05 1347 GLU A C 1
ATOM 11678 O O . GLU D 4 1347 ? 135.887 78.553 129.163 1.00 100.18 1347 GLU A O 1
ATOM 11684 N N . LYS D 4 1348 ? 135.015 80.099 127.773 1.00 92.97 1348 LYS A N 1
ATOM 11685 C CA . LYS D 4 1348 ? 135.690 81.198 128.454 1.00 92.26 1348 LYS A CA 1
ATOM 11686 C C . LYS D 4 1348 ? 135.053 81.487 129.808 1.00 94.51 1348 LYS A C 1
ATOM 11687 O O . LYS D 4 1348 ? 135.760 81.748 130.788 1.00 97.51 1348 LYS A O 1
ATOM 11693 N N . TYR D 4 1349 ? 133.728 81.434 129.887 1.00 82.59 1349 TYR A N 1
ATOM 11694 C CA . TYR D 4 1349 ? 133.002 81.765 131.105 1.00 78.64 1349 TYR A CA 1
ATOM 11695 C C . TYR D 4 1349 ? 132.425 80.499 131.719 1.00 80.21 1349 TYR A C 1
ATOM 11696 O O . TYR D 4 1349 ? 131.750 79.724 131.035 1.00 85.08 1349 TYR A O 1
ATOM 11705 N N . ALA D 4 1350 ? 132.692 80.295 133.008 1.00 82.63 1350 ALA A N 1
ATOM 11706 C CA . ALA D 4 1350 ? 132.075 79.196 133.734 1.00 86.93 1350 ALA A CA 1
ATOM 11707 C C . ALA D 4 1350 ? 130.580 79.398 133.922 1.00 90.70 1350 ALA A C 1
ATOM 11708 O O . ALA D 4 1350 ? 129.844 78.414 134.045 1.00 89.40 1350 ALA A O 1
ATOM 11710 N N . GLU D 4 1351 ? 130.120 80.645 133.942 1.00 83.05 1351 GLU A N 1
ATOM 11711 C CA . GLU D 4 1351 ? 128.705 80.963 134.050 1.00 74.22 1351 GLU A CA 1
ATOM 11712 C C . GLU D 4 1351 ? 128.489 82.376 133.532 1.00 72.86 1351 GLU A C 1
ATOM 11713 O O . GLU D 4 1351 ? 129.370 83.232 133.642 1.00 79.69 1351 GLU A O 1
ATOM 11719 N N . PHE D 4 1352 ? 127.316 82.598 132.939 1.00 60.61 1352 PHE A N 1
ATOM 11720 C CA . PHE D 4 1352 ? 126.961 83.915 132.416 1.00 60.74 1352 PHE A CA 1
ATOM 11721 C C . PHE D 4 1352 ? 125.435 83.989 132.400 1.00 54.75 1352 PHE A C 1
ATOM 11722 O O . PHE D 4 1352 ? 124.799 83.440 131.498 1.00 72.99 1352 PHE A O 1
ATOM 11730 N N . TYR D 4 1353 ? 124.871 84.666 133.389 1.00 48.88 1353 TYR A N 1
ATOM 11731 C CA . TYR D 4 1353 ? 123.430 84.761 133.546 1.00 54.47 1353 TYR A CA 1
ATOM 11732 C C . TYR D 4 1353 ? 122.952 86.170 133.228 1.00 64.30 1353 TYR A C 1
ATOM 11733 O O . TYR D 4 1353 ? 123.731 87.062 132.886 1.00 69.01 1353 TYR A O 1
ATOM 11742 N N . LEU D 4 1354 ? 121.639 86.349 133.338 1.00 64.10 1354 LEU A N 1
ATOM 11743 C CA . LEU D 4 1354 ? 120.997 87.654 133.205 1.00 57.14 1354 LEU A CA 1
ATOM 11744 C C . LEU D 4 1354 ? 119.872 87.668 134.232 1.00 59.75 1354 LEU A C 1
ATOM 11745 O O . LEU D 4 1354 ? 118.838 87.026 134.035 1.00 71.88 1354 LEU A O 1
ATOM 11750 N N . ILE D 4 1355 ? 120.084 88.379 135.334 1.00 61.55 1355 ILE A N 1
ATOM 11751 C CA . ILE D 4 1355 ? 119.124 88.405 136.429 1.00 70.35 1355 ILE A CA 1
ATOM 11752 C C . ILE D 4 1355 ? 118.116 89.505 136.118 1.00 64.91 1355 ILE A C 1
ATOM 11753 O O . ILE D 4 1355 ? 118.399 90.692 136.280 1.00 77.18 1355 ILE A O 1
ATOM 11758 N N . CYS D 4 1356 ? 116.936 89.105 135.657 1.00 66.09 1356 CYS A N 1
ATOM 11759 C CA . CYS D 4 1356 ? 115.851 90.038 135.370 1.00 71.42 1356 CYS A CA 1
ATOM 11760 C C . CYS D 4 1356 ? 115.060 90.217 136.657 1.00 72.00 1356 CYS A C 1
ATOM 11761 O O . CYS D 4 1356 ? 114.294 89.339 137.056 1.00 80.26 1356 CYS A O 1
ATOM 11764 N N . GLN D 4 1357 ? 115.248 91.355 137.315 1.00 57.94 1357 GLN A N 1
ATOM 11765 C CA . GLN D 4 1357 ? 114.617 91.624 138.596 1.00 65.89 1357 GLN A CA 1
ATOM 11766 C C . GLN D 4 1357 ? 113.558 92.702 138.440 1.00 65.02 1357 GLN A C 1
ATOM 11767 O O . GLN D 4 1357 ? 113.758 93.689 137.726 1.00 66.35 1357 GLN A O 1
ATOM 11773 N N . SER D 4 1358 ? 112.433 92.502 139.113 1.00 62.24 1358 SER A N 1
ATOM 11774 C CA . SER D 4 1358 ? 111.393 93.503 139.161 1.00 62.45 1358 SER A CA 1
ATOM 11775 C C . SER D 4 1358 ? 111.856 94.678 140.022 1.00 73.52 1358 SER A C 1
ATOM 11776 O O . SER D 4 1358 ? 112.820 94.553 140.781 1.00 82.22 1358 SER A O 1
ATOM 11779 N N . PRO D 4 1359 ? 111.201 95.843 139.907 1.00 64.11 1359 PRO A N 1
ATOM 11780 C CA . PRO D 4 1359 ? 111.712 97.036 140.607 1.00 62.90 1359 PRO A CA 1
ATOM 11781 C C . PRO D 4 1359 ? 111.921 96.854 142.101 1.00 66.77 1359 PRO A C 1
ATOM 11782 O O . PRO D 4 1359 ? 112.909 97.363 142.642 1.00 68.85 1359 PRO A O 1
ATOM 11786 N N . SER D 4 1360 ? 111.033 96.141 142.788 1.00 72.38 1360 SER A N 1
ATOM 11787 C CA . SER D 4 1360 ? 111.282 95.841 144.190 1.00 69.66 1360 SER A CA 1
ATOM 11788 C C . SER D 4 1360 ? 112.325 94.749 144.368 1.00 75.04 1360 SER A C 1
ATOM 11789 O O . SER D 4 1360 ? 112.866 94.599 145.468 1.00 86.27 1360 SER A O 1
ATOM 11792 N N . GLY D 4 1361 ? 112.624 93.994 143.315 1.00 65.97 1361 GLY A N 1
ATOM 11793 C CA . GLY D 4 1361 ? 113.518 92.864 143.413 1.00 56.35 1361 GLY A CA 1
ATOM 11794 C C . GLY D 4 1361 ? 112.882 91.601 143.943 1.00 62.75 1361 GLY A C 1
ATOM 11795 O O . GLY D 4 1361 ? 113.566 90.574 144.026 1.00 68.99 1361 GLY A O 1
ATOM 11796 N N . ILE D 4 1362 ? 111.595 91.641 144.291 1.00 58.02 1362 ILE A N 1
ATOM 11797 C CA . ILE D 4 1362 ? 110.935 90.474 144.869 1.00 60.00 1362 ILE A CA 1
ATOM 11798 C C . ILE D 4 1362 ? 110.956 89.310 143.890 1.00 69.49 1362 ILE A C 1
ATOM 11799 O O . ILE D 4 1362 ? 111.217 88.163 144.271 1.00 70.33 1362 ILE A O 1
ATOM 11804 N N . TYR D 4 1363 ? 110.687 89.583 142.619 1.00 77.68 1363 TYR A N 1
ATOM 11805 C CA . TYR D 4 1363 ? 110.656 88.562 141.580 1.00 69.62 1363 TYR A CA 1
ATOM 11806 C C . TYR D 4 1363 ? 111.924 88.681 140.747 1.00 70.11 1363 TYR A C 1
ATOM 11807 O O . TYR D 4 1363 ? 112.133 89.687 140.063 1.00 71.59 1363 TYR A O 1
ATOM 11816 N N . GLU D 4 1364 ? 112.764 87.657 140.808 1.00 82.61 1364 GLU A N 1
ATOM 11817 C CA . GLU D 4 1364 ? 113.947 87.553 139.972 1.00 78.45 1364 GLU A CA 1
ATOM 11818 C C . GLU D 4 1364 ? 113.742 86.455 138.940 1.00 86.50 1364 GLU A C 1
ATOM 11819 O O . GLU D 4 1364 ? 112.917 85.554 139.113 1.00 89.35 1364 GLU A O 1
ATOM 11825 N N . THR D 4 1365 ? 114.503 86.541 137.855 1.00 82.05 1365 THR A N 1
ATOM 11826 C CA . THR D 4 1365 ? 114.446 85.525 136.809 1.00 77.23 1365 THR A CA 1
ATOM 11827 C C . THR D 4 1365 ? 115.826 85.451 136.175 1.00 80.73 1365 THR A C 1
ATOM 11828 O O . THR D 4 1365 ? 116.244 86.383 135.482 1.00 83.44 1365 THR A O 1
ATOM 11832 N N . ARG D 4 1366 ? 116.536 84.358 136.428 1.00 75.41 1366 ARG A N 1
ATOM 11833 C CA . ARG D 4 1366 ? 117.868 84.158 135.877 1.00 69.75 1366 ARG A CA 1
ATOM 11834 C C . ARG D 4 1366 ? 117.746 83.445 134.538 1.00 78.13 1366 ARG A C 1
ATOM 11835 O O . ARG D 4 1366 ? 117.218 82.331 134.467 1.00 86.01 1366 ARG A O 1
ATOM 11843 N N . LYS D 4 1367 ? 118.225 84.088 133.483 1.00 72.80 1367 LYS A N 1
ATOM 11844 C CA . LYS D 4 1367 ? 118.202 83.527 132.138 1.00 72.78 1367 LYS A CA 1
ATOM 11845 C C . LYS D 4 1367 ? 119.640 83.210 131.753 1.00 74.90 1367 LYS A C 1
ATOM 11846 O O . LYS D 4 1367 ? 120.437 84.116 131.497 1.00 82.37 1367 LYS A O 1
ATOM 11852 N N . ASN D 4 1368 ? 119.969 81.922 131.709 1.00 64.51 1368 ASN A N 1
ATOM 11853 C CA . ASN D 4 1368 ? 121.323 81.506 131.375 1.00 64.58 1368 ASN A CA 1
ATOM 11854 C C . ASN D 4 1368 ? 121.621 81.899 129.935 1.00 66.05 1368 ASN A C 1
ATOM 11855 O O . ASN D 4 1368 ? 121.133 81.262 128.998 1.00 70.65 1368 ASN A O 1
ATOM 11860 N N . LEU D 4 1369 ? 122.432 82.942 129.752 1.00 66.52 1369 LEU A N 1
ATOM 11861 C CA . LEU D 4 1369 ? 122.712 83.438 128.411 1.00 60.48 1369 LEU A CA 1
ATOM 11862 C C . LEU D 4 1369 ? 123.504 82.442 127.580 1.00 70.25 1369 LEU A C 1
ATOM 11863 O O . LEU D 4 1369 ? 123.509 82.547 126.351 1.00 80.11 1369 LEU A O 1
ATOM 11868 N N . LEU D 4 1370 ? 124.173 81.483 128.219 1.00 70.12 1370 LEU A N 1
ATOM 11869 C CA . LEU D 4 1370 ? 124.849 80.424 127.482 1.00 67.68 1370 LEU A CA 1
ATOM 11870 C C . LEU D 4 1370 ? 123.881 79.370 126.964 1.00 73.82 1370 LEU A C 1
ATOM 11871 O O . LEU D 4 1370 ? 124.235 78.620 126.048 1.00 69.66 1370 LEU A O 1
ATOM 11876 N N . THR D 4 1371 ? 122.674 79.296 127.527 1.00 77.27 1371 THR A N 1
ATOM 11877 C CA . THR D 4 1371 ? 121.667 78.332 127.099 1.00 71.42 1371 THR A CA 1
ATOM 11878 C C . THR D 4 1371 ? 120.441 79.012 126.503 1.00 78.96 1371 THR A C 1
ATOM 11879 O O . THR D 4 1371 ? 120.084 78.729 125.356 1.00 80.44 1371 THR A O 1
ATOM 11883 N N . ILE D 4 1372 ? 119.790 79.908 127.240 1.00 84.91 1372 ILE A N 1
ATOM 11884 C CA . ILE D 4 1372 ? 118.606 80.597 126.737 1.00 81.82 1372 ILE A CA 1
ATOM 11885 C C . ILE D 4 1372 ? 118.973 82.005 126.286 1.00 81.23 1372 ILE A C 1
ATOM 11886 O O . ILE D 4 1372 ? 119.926 82.603 126.781 1.00 88.60 1372 ILE A O 1
#

Radius of gyration: 37.08 Å; Cα contacts (8 Å, |Δi|>4): 1579; chains: 1; bounding box: 93×98×94 Å

Sequence (1063 aa):
NADYYIGLDMGTSSAGWAVSDSEYNLIRRKGKDLWGVRQFEEAKTAAERRGFRVARRRKQRQQVRNRLLSEEFQNEITKIDSGFLKRMEDSRFVISDKRVPEKYTLFNDSGYTDVEYYNQYPTIYHLRKALIESNERFDIRLVFLGIHSLFQHPGHFLDKGDVDTDNTGPEELIQFLEDCMNEIQISIPLVSNQKVLTDILTDSRITRRDKEQQILEILQSQFVKVLTGQKAKLGDLIMEEYKYSFSFREKTLEEILPDIEGVYIESIYSLYSWSLLNSYMKDTLTGHYYSYLAEARVAAYDKHHSDLVKLKTLFREYIPEEYDNFFRKMEKANYSHYIGSTEYDGEKRCRTAKAKQEDFYKSINKMLEKIPECSEKTEIQKEIIEGTFLLKQTGPQNGFVPNQLQLKELRKILQNASKHYPFLTEKDERDMTAIDRIEALFSFRIPYYIGPLKNTDNQGHGWAVRRDGHEQIPVRPWNFEEIIDESASADLFIKNLVNSCTYLRTEKVLPKSSLLYQEFEVLNELNNLFKSSLSSYKKFCELFGVKTLNDTQKVMAEQIIEWSTVYGDSRKFLKRKLEDNYPELTDQQIRRIAGFKFSEWGNLSRAFLEMEGYTIIRALRDTQKNLMQLLSNDSAFAKKLQELNDYVTRDIWSIEPDDLDGMYLSAPVRRMIWQTFLILREVVDTIGYSPKKIFMEMQGTKAIISLINQCFPDSEVVYVKAGNTSDFRQRFDIPKSRDLNNYHHAVDAYLNIVVGNVYDTDTTLKTVKKTAFKTSPMVTKRTYERKGGLADSVLIAAKKAKPGVHLPVKTSDSRFANQVSTYGGYDNVKGSHFFLVEHQQKKKTIRSIENVPIHLKEKLKTKEELEHYCAQVLGMVQPDVRLTRIPMYSLLLIDGYYYYLTGRTGGNLSLSNAVELCLPAKEQAHIRMISKIAGGRSTDALSAEAKDDFRKKNLRLYDELAEKHRSTIFSKRKNPIGPKLLKYREAFVKQTIENQCKVILQILKLTSTNCKTSADLKLIGGSGQEGVMSISKLLRAEKYAEFYLICQSPSGIYETRKNLLTI

Nearest PDB structures (foldseek):
  7z4d-assembly1_B  TM=7.798E-01  e=1.756E-48  Streptococcus pyogenes
  6o0x-assembly1_A  TM=7.625E-01  e=1.900E-49  Streptococcus pyogenes
  8t6s-assembly1_A  TM=7.859E-01  e=3.665E-45  Streptococcus pyogenes
  8t76-assembly1_A  TM=6.903E-01  e=6.218E-47  Streptococcus pyogenes
  8t77-assembly1_A  TM=6.826E-01  e=1.592E-45  Streptococcus pyogenes